Protein 6QK5 (pdb70)

Nearest PDB structures (foldseek):
  6qk5-assembly1_A  TM=8.952E-01  e=3.077E-11  Helix pomatia
  6qk6-assembly1_A  TM=5.935E-01  e=2.438E-08  Helix pomatia
  5mn3-assembly1_A  TM=3.947E-01  e=1.531E-03  Littorina littorea
  6qk5-assembly1_A  TM=8.306E-01  e=9.534E-10  Helix pomatia
  6qk6-assembly1_A  TM=5.280E-01  e=1.768E-08  Helix pomatia

Sequence (67 aa):
GSGKGKGEKCTSACRSEPCQCGSKCQCGEGCTCAACKTCNCTSDGCKCGKECTGPDSCKCGSSCSCKGSGKGKGEKCTSACRSEPCQCGSKCQCGEGCTCAACKTCNCTSDGCKCGKECTGPDSCKCGSSCSCKGSGKGKGEKCTSACRSEPCQCGSKCQCGEGCTCAACKTCNCTSDGCKCGKECTGPDSCKCGSSCSCKGSGKGKGEKCTSACRSEPCQCGSKCQCGEGCTCAACKTCNCTSDGCKCGKECTGPDSCKCGSSCSCKGSGKGKGEKCTSACRSEPCQCGSKCQCGEGCTCAACKTCNCTSDGCKCGKECTGPDSCKCGSSCSCKGSGKGKGEKCTSACRSEPCQCGSKCQCGEGCTCAACKTCNCTSDGCKCGKECTGPDSCKCGSSCSCKGSGKGKGEKCTSACRSEPCQCGSKCQCGEGCTCAACKTCNCTSDGCKCGKECTGPDSCKCGSSCSCKGSGKGKGEKCTSACRSEPCQCGSKCQCGEGCTCAACKTCNCTSDGCKCGKECTGPDSCKCGSSCSCKGSGKGKGEKCTSACRSEPCQCGSKCQCGEGCTCAACKTCNCTSDGCKCGKECTGPDSCKCGSSCSCKGSGKGKGEKCTSACRSEPCQCGSKCQCGEGCTCAACKTCNCTSDGCKCGKECTGPDSCKCGSSCSCKGSGKGKGEKCTSACRSEPCQCGSKCQCGEGCTCAACKTCNCTSDGCKCGKECTGPDSCKCGSSCSCKGSGKGKGEKCTSACRSEPCQCGSKCQCGEGCTCAACKTCNCTSDGCKCGKECTGPDSCKCGSSCSCKGSGKGKGEKCTSACRSEPCQCGSKCQCGEGCTCAACKTCNCTSDGCKCGKECTGPDSCKCGSSCSCKGSGKGKGEKCTSACRSEPCQCGSKCQCGEGCTCAACKTCNCTSDGCKCGKECTGPDSCKCGSSCSCKGSGKGKGEKCTSACRSEPCQCGSKCQCGEGCTCAACKTCNCTSDGCKCGKECTGPDSCKCGSSCSCKGSGKGKGEKCTSACRSEPCQCGSKCQCGEGCTCAACKTCNCTSDGCKCGKECTGPDSCKCGSSCSCKGSGKGKGEKCTSACRSEPCQCGSKCQCGEGCTCAACKTCNCTSDGCKCGKECTGPDSCKCGSSCSCKGSGKGKGEKCTSACRSEPCQCGSKCQCGEGCTCAACKTCNCTSDGCKCGKECTGPDSCKCGSSCSCKGSGKGKGEKCTSACRSEPCQCGSKCQCGEGCTCAACKTCNCTSDGCKCGKECTGPDSCKCGSSCSCKGSGKGKGEKCTSACRSEPCQCGSKCQCGEGCTCAACKTCNCTSDGCKCGKECTGPDSCKCGSSCSCK

Radius of gyration: 13.58 Å; Cα contacts (8 Å, |Δi|>4): 96; chains: 1; bounding box: 32×30×33 Å

Foldseek 3Di:
DPDDDDDFQADCQCVPVPRNCACVRPGWQPDLDCGQFNFQAACVGGDQPPNQRGSVRDPDGRPTPRD

Secondary structure (DSSP, 8-state):
---------S-TTTTSSS---TTT--S-TT---TTTS-----SS--SSSSS--SGGG--S-TTSTT-

Structure (mmCIF, N/CA/C/O backbone):
data_6QK5
#
_entry.id   6QK5
#
loop_
_entity.id
_entity.type
_entity.pdbx_description
1 polymer Cadmium-metallothionein
2 non-polymer 'ZINC ION'
#
loop_
_atom_site.group_PDB
_atom_site.id
_atom_site.type_symbol
_atom_site.label_atom_id
_atom_site.label_alt_id
_atom_site.label_comp_id
_atom_site.label_asym_id
_atom_site.label_entity_id
_atom_site.label_seq_id
_atom_site.pdbx_PDB_ins_code
_atom_site.Cartn_x
_atom_site.Cartn_y
_atom_site.Cartn_z
_atom_site.occupancy
_atom_site.B_iso_or_equiv
_atom_site.auth_seq_id
_atom_site.auth_comp_id
_atom_site.auth_asym_id
_atom_site.auth_atom_id
_atom_site.pdbx_PDB_model_num
ATOM 1 N N . GLY A 1 1 ? -28.714 21.149 -28.174 1.00 0.00 1 GLY A N 1
ATOM 2 C CA . GLY A 1 1 ? -28.569 20.944 -29.641 1.00 0.00 1 GLY A CA 1
ATOM 3 C C . GLY A 1 1 ? -27.422 20.007 -29.983 1.00 0.00 1 GLY A C 1
ATOM 4 O O . GLY A 1 1 ? -27.621 18.793 -30.115 1.00 0.00 1 GLY A O 1
ATOM 7 N N . SER A 1 2 ? -26.226 20.564 -30.122 1.00 0.00 2 SER A N 1
ATOM 8 C CA . SER A 1 2 ? -25.039 19.787 -30.440 1.00 0.00 2 SER A CA 1
ATOM 9 C C . SER A 1 2 ? -24.775 18.744 -29.357 1.00 0.00 2 SER A C 1
ATOM 10 O O . SER A 1 2 ? -24.554 19.091 -28.196 1.00 0.00 2 SER A O 1
ATOM 18 N N . GLY A 1 3 ? -24.815 17.472 -29.743 1.00 0.00 3 GLY A N 1
ATOM 19 C CA . GLY A 1 3 ? -24.596 16.389 -28.796 1.00 0.00 3 GLY A CA 1
ATOM 20 C C . GLY A 1 3 ? -23.176 16.351 -28.266 1.00 0.00 3 GLY A C 1
ATOM 21 O O . GLY A 1 3 ? -22.305 15.703 -28.846 1.00 0.00 3 GLY A O 1
ATOM 25 N N . LYS A 1 4 ? -22.947 17.050 -27.175 1.00 0.00 4 LYS A N 1
ATOM 26 C CA . LYS A 1 4 ? -21.640 17.116 -26.549 1.00 0.00 4 LYS A CA 1
ATOM 27 C C . LYS A 1 4 ? -21.808 17.322 -25.053 1.00 0.00 4 LYS A C 1
ATOM 28 O O . LYS A 1 4 ? -22.843 17.828 -24.604 1.00 0.00 4 LYS A O 1
ATOM 47 N N . GLY A 1 5 ? -20.811 16.939 -24.287 1.00 0.00 5 GLY A N 1
ATOM 48 C CA . GLY A 1 5 ? -20.895 17.092 -22.858 1.00 0.00 5 GLY A CA 1
ATOM 49 C C . GLY A 1 5 ? -19.558 16.935 -22.185 1.00 0.00 5 GLY A C 1
ATOM 50 O O . GLY A 1 5 ? -18.995 15.844 -22.161 1.00 0.00 5 GLY A O 1
ATOM 54 N N . LYS A 1 6 ? -19.044 18.019 -21.648 1.00 0.00 6 LYS A N 1
ATOM 55 C CA . LYS A 1 6 ? -17.774 17.994 -20.950 1.00 0.00 6 LYS A CA 1
ATOM 56 C C . LYS A 1 6 ? -17.984 18.304 -19.480 1.00 0.00 6 LYS A C 1
ATOM 57 O O . LYS A 1 6 ? -19.122 18.522 -19.042 1.00 0.00 6 LYS A O 1
ATOM 76 N N . GLY A 1 7 ? -16.907 18.318 -18.717 1.00 0.00 7 GLY A N 1
ATOM 77 C CA . GLY A 1 7 ? -17.008 18.610 -17.304 1.00 0.00 7 GLY A CA 1
ATOM 78 C C . GLY A 1 7 ? -17.084 20.090 -17.042 1.00 0.00 7 GLY A C 1
ATOM 79 O O . GLY A 1 7 ? -16.143 20.689 -16.515 1.00 0.00 7 GLY A O 1
ATOM 83 N N . GLU A 1 8 ? -18.192 20.687 -17.425 1.00 0.00 8 GLU A N 1
ATOM 84 C CA . GLU A 1 8 ? -18.389 22.100 -17.231 1.00 0.00 8 GLU A CA 1
ATOM 85 C C . GLU A 1 8 ? -18.820 22.385 -15.809 1.00 0.00 8 GLU A C 1
ATOM 86 O O . GLU A 1 8 ? -20.003 22.283 -15.469 1.00 0.00 8 GLU A O 1
ATOM 98 N N . LYS A 1 9 ? -17.853 22.716 -14.980 1.00 0.00 9 LYS A N 1
ATOM 99 C CA . LYS A 1 9 ? -18.101 23.045 -13.589 1.00 0.00 9 LYS A CA 1
ATOM 100 C C . LYS A 1 9 ? -18.576 24.482 -13.486 1.00 0.00 9 LYS A C 1
ATOM 101 O O . LYS A 1 9 ? -19.151 24.898 -12.480 1.00 0.00 9 LYS A O 1
ATOM 120 N N . CYS A 1 10 ? -18.327 25.234 -14.538 1.00 0.00 10 CYS A N 1
ATOM 121 C CA . CYS A 1 10 ? -18.680 26.628 -14.584 1.00 0.00 10 CYS A CA 1
ATOM 122 C C . CYS A 1 10 ? -20.114 26.839 -15.032 1.00 0.00 10 CYS A C 1
ATOM 123 O O . CYS A 1 10 ? -20.670 26.045 -15.798 1.00 0.00 10 CYS A O 1
ATOM 130 N N . THR A 1 11 ? -20.703 27.918 -14.550 1.00 0.00 11 THR A N 1
ATOM 131 C CA . THR A 1 11 ? -22.069 28.259 -14.870 1.00 0.00 11 THR A CA 1
ATOM 132 C C . THR A 1 11 ? -22.145 28.950 -16.230 1.00 0.00 11 THR A C 1
ATOM 133 O O . THR A 1 11 ? -21.119 29.368 -16.788 1.00 0.00 11 THR A O 1
ATOM 144 N N . SER A 1 12 ? -23.356 29.066 -16.747 1.00 0.00 12 SER A N 1
ATOM 145 C CA . SER A 1 12 ? -23.615 29.706 -18.021 1.00 0.00 12 SER A CA 1
ATOM 146 C C . SER A 1 12 ? -23.032 31.120 -18.041 1.00 0.00 12 SER A C 1
ATOM 147 O O . SER A 1 12 ? -22.474 31.557 -19.044 1.00 0.00 12 SER A O 1
ATOM 155 N N . ALA A 1 13 ? -23.152 31.812 -16.910 1.00 0.00 13 ALA A N 1
ATOM 156 C CA . ALA A 1 13 ? -22.649 33.171 -16.765 1.00 0.00 13 ALA A CA 1
ATOM 157 C C . ALA A 1 13 ? -21.147 33.236 -17.028 1.00 0.00 13 ALA A C 1
ATOM 158 O O . ALA A 1 13 ? -20.673 34.104 -17.753 1.00 0.00 13 ALA A O 1
ATOM 165 N N . CYS A 1 14 ? -20.410 32.303 -16.453 1.00 0.00 14 CYS A N 1
ATOM 166 C CA . CYS A 1 14 ? -18.965 32.263 -16.614 1.00 0.00 14 CYS A CA 1
ATOM 167 C C . CYS A 1 14 ? -18.601 31.881 -18.043 1.00 0.00 14 CYS A C 1
ATOM 168 O O . CYS A 1 14 ? -17.627 32.372 -18.604 1.00 0.00 14 CYS A O 1
ATOM 175 N N . ARG A 1 15 ? -19.421 31.029 -18.636 1.00 0.00 15 ARG A N 1
ATOM 176 C CA . ARG A 1 15 ? -19.185 30.546 -19.994 1.00 0.00 15 ARG A CA 1
ATOM 177 C C . ARG A 1 15 ? -19.729 31.513 -21.051 1.00 0.00 15 ARG A C 1
ATOM 178 O O . ARG A 1 15 ? -19.873 31.147 -22.217 1.00 0.00 15 ARG A O 1
ATOM 199 N N . SER A 1 16 ? -20.038 32.730 -20.643 1.00 0.00 16 SER A N 1
ATOM 200 C CA . SER A 1 16 ? -20.529 33.739 -21.567 1.00 0.00 16 SER A CA 1
ATOM 201 C C . SER A 1 16 ? -19.413 34.707 -21.949 1.00 0.00 16 SER A C 1
ATOM 202 O O . SER A 1 16 ? -18.371 34.752 -21.293 1.00 0.00 16 SER A O 1
ATOM 210 N N . GLU A 1 17 ? -19.630 35.470 -23.013 1.00 0.00 17 GLU A N 1
ATOM 211 C CA . GLU A 1 17 ? -18.671 36.475 -23.452 1.00 0.00 17 GLU A CA 1
ATOM 212 C C . GLU A 1 17 ? -19.332 37.853 -23.467 1.00 0.00 17 GLU A C 1
ATOM 213 O O . GLU A 1 17 ? -20.209 38.110 -24.293 1.00 0.00 17 GLU A O 1
ATOM 225 N N . PRO A 1 18 ? -18.936 38.761 -22.558 1.00 0.00 18 PRO A N 1
ATOM 226 C CA . PRO A 1 18 ? -17.897 38.508 -21.553 1.00 0.00 18 PRO A CA 1
ATOM 227 C C . PRO A 1 18 ? -18.427 37.683 -20.390 1.00 0.00 18 PRO A C 1
ATOM 228 O O . PRO A 1 18 ? -19.635 37.433 -20.293 1.00 0.00 18 PRO A O 1
ATOM 239 N N . CYS A 1 19 ? -17.536 37.264 -19.512 1.00 0.00 19 CYS A N 1
ATOM 240 C CA . CYS A 1 19 ? -17.928 36.476 -18.368 1.00 0.00 19 CYS A CA 1
ATOM 241 C C . CYS A 1 19 ? -18.867 37.266 -17.472 1.00 0.00 19 CYS A C 1
ATOM 242 O O . CYS A 1 19 ? -18.636 38.444 -17.187 1.00 0.00 19 CYS A O 1
ATOM 249 N N . GLN A 1 20 ? -19.924 36.617 -17.050 1.00 0.00 20 GLN A N 1
ATOM 250 C CA . GLN A 1 20 ? -20.939 37.235 -16.222 1.00 0.00 20 GLN A CA 1
ATOM 251 C C . GLN A 1 20 ? -20.936 36.604 -14.843 1.00 0.00 20 GLN A C 1
ATOM 252 O O . GLN A 1 20 ? -21.935 36.638 -14.128 1.00 0.00 20 GLN A O 1
ATOM 266 N N . CYS A 1 21 ? -19.808 36.032 -14.471 1.00 0.00 21 CYS A N 1
ATOM 267 C CA . CYS A 1 21 ? -19.684 35.375 -13.189 1.00 0.00 21 CYS A CA 1
ATOM 268 C C . CYS A 1 21 ? -19.603 36.439 -12.090 1.00 0.00 21 CYS A C 1
ATOM 269 O O . CYS A 1 21 ? -19.972 36.197 -10.930 1.00 0.00 21 CYS A O 1
ATOM 276 N N . GLY A 1 22 ? -19.129 37.627 -12.482 1.00 0.00 22 GLY A N 1
ATOM 277 C CA . GLY A 1 22 ? -19.048 38.754 -11.585 1.00 0.00 22 GLY A CA 1
ATOM 278 C C . GLY A 1 22 ? -18.187 38.493 -10.381 1.00 0.00 22 GLY A C 1
ATOM 279 O O . GLY A 1 22 ? -17.174 37.791 -10.462 1.00 0.00 22 GLY A O 1
ATOM 283 N N . SER A 1 23 ? -18.580 39.061 -9.264 1.00 0.00 23 SER A N 1
ATOM 284 C CA . SER A 1 23 ? -17.866 38.878 -8.029 1.00 0.00 23 SER A CA 1
ATOM 285 C C . SER A 1 23 ? -18.492 37.746 -7.223 1.00 0.00 23 SER A C 1
ATOM 286 O O . SER A 1 23 ? -17.933 37.297 -6.227 1.00 0.00 23 SER A O 1
ATOM 294 N N . LYS A 1 24 ? -19.661 37.284 -7.672 1.00 0.00 24 LYS A N 1
ATOM 295 C CA . LYS A 1 24 ? -20.347 36.181 -7.015 1.00 0.00 24 LYS A CA 1
ATOM 296 C C . LYS A 1 24 ? -19.615 34.893 -7.310 1.00 0.00 24 LYS A C 1
ATOM 297 O O . LYS A 1 24 ? -19.439 34.053 -6.428 1.00 0.00 24 LYS A O 1
ATOM 316 N N . CYS A 1 25 ? -19.199 34.756 -8.568 1.00 0.00 25 CYS A N 1
ATOM 317 C CA . CYS A 1 25 ? -18.388 33.638 -9.022 1.00 0.00 25 CYS A CA 1
ATOM 318 C C . CYS A 1 25 ? -19.031 32.286 -8.674 1.00 0.00 25 CYS A C 1
ATOM 319 O O . CYS A 1 25 ? -18.650 31.630 -7.700 1.00 0.00 25 CYS A O 1
ATOM 326 N N . GLN A 1 26 ? -20.009 31.880 -9.471 1.00 0.00 26 GLN A N 1
ATOM 327 C CA . GLN A 1 26 ? -20.732 30.632 -9.225 1.00 0.00 26 GLN A CA 1
ATOM 328 C C . GLN A 1 26 ? -20.223 29.500 -10.111 1.00 0.00 26 GLN A C 1
ATOM 329 O O . GLN A 1 26 ? -20.891 28.477 -10.268 1.00 0.00 26 GLN A O 1
ATOM 343 N N . CYS A 1 27 ? -19.052 29.675 -10.684 1.00 0.00 27 CYS A N 1
ATOM 344 C CA . CYS A 1 27 ? -18.483 28.657 -11.547 1.00 0.00 27 CYS A CA 1
ATOM 345 C C . CYS A 1 27 ? -17.677 27.647 -10.725 1.00 0.00 27 CYS A C 1
ATOM 346 O O . CYS A 1 27 ? -17.821 27.573 -9.497 1.00 0.00 27 CYS A O 1
ATOM 353 N N . GLY A 1 28 ? -16.839 26.873 -11.392 1.00 0.00 28 GLY A N 1
ATOM 354 C CA . GLY A 1 28 ? -16.048 25.885 -10.703 1.00 0.00 28 GLY A CA 1
ATOM 355 C C . GLY A 1 28 ? -14.575 26.219 -10.707 1.00 0.00 28 GLY A C 1
ATOM 356 O O . GLY A 1 28 ? -14.086 26.905 -11.606 1.00 0.00 28 GLY A O 1
ATOM 360 N N . GLU A 1 29 ? -13.872 25.739 -9.703 1.00 0.00 29 GLU A N 1
ATOM 361 C CA . GLU A 1 29 ? -12.443 25.961 -9.589 1.00 0.00 29 GLU A CA 1
ATOM 362 C C . GLU A 1 29 ? -11.697 25.140 -10.627 1.00 0.00 29 GLU A C 1
ATOM 363 O O . GLU A 1 29 ? -11.793 23.909 -10.648 1.00 0.00 29 GLU A O 1
ATOM 375 N N . GLY A 1 30 ? -10.965 25.817 -11.483 1.00 0.00 30 GLY A N 1
ATOM 376 C CA . GLY A 1 30 ? -10.220 25.136 -12.511 1.00 0.00 30 GLY A CA 1
ATOM 377 C C . GLY A 1 30 ? -10.342 25.808 -13.858 1.00 0.00 30 GLY A C 1
ATOM 378 O O . GLY A 1 30 ? -9.714 25.382 -14.827 1.00 0.00 30 GLY A O 1
ATOM 382 N N . CYS A 1 31 ? -11.147 26.859 -13.932 1.00 0.00 31 CYS A N 1
ATOM 383 C CA . CYS A 1 31 ? -11.332 27.569 -15.188 1.00 0.00 31 CYS A CA 1
ATOM 384 C C . CYS A 1 31 ? -10.301 28.677 -15.336 1.00 0.00 31 CYS A C 1
ATOM 385 O O . CYS A 1 31 ? -9.876 28.993 -16.448 1.00 0.00 31 CYS A O 1
ATOM 392 N N . THR A 1 32 ? -9.898 29.260 -14.196 1.00 0.00 32 THR A N 1
ATOM 393 C CA . THR A 1 32 ? -8.967 30.393 -14.158 1.00 0.00 32 THR A CA 1
ATOM 394 C C . THR A 1 32 ? -9.417 31.517 -15.103 1.00 0.00 32 THR A C 1
ATOM 395 O O . THR A 1 32 ? -8.600 32.165 -15.758 1.00 0.00 32 THR A O 1
ATOM 406 N N . CYS A 1 33 ? -10.737 31.737 -15.147 1.00 0.00 33 CYS A N 1
ATOM 407 C CA . CYS A 1 33 ? -11.341 32.760 -15.989 1.00 0.00 33 CYS A CA 1
ATOM 408 C C . CYS A 1 33 ? -10.795 34.139 -15.611 1.00 0.00 33 CYS A C 1
ATOM 409 O O . CYS A 1 33 ? -10.715 34.479 -14.441 1.00 0.00 33 CYS A O 1
ATOM 416 N N . ALA A 1 34 ? -10.466 34.937 -16.606 1.00 0.00 34 ALA A N 1
ATOM 417 C CA . ALA A 1 34 ? -9.815 36.229 -16.389 1.00 0.00 34 ALA A CA 1
ATOM 418 C C . ALA A 1 34 ? -10.812 37.323 -16.029 1.00 0.00 34 ALA A C 1
ATOM 419 O O . ALA A 1 34 ? -10.541 38.510 -16.206 1.00 0.00 34 ALA A O 1
ATOM 426 N N . ALA A 1 35 ? -11.946 36.929 -15.506 1.00 0.00 35 ALA A N 1
ATOM 427 C CA . ALA A 1 35 ? -12.963 37.877 -15.120 1.00 0.00 35 ALA A CA 1
ATOM 428 C C . ALA A 1 35 ? -13.350 37.664 -13.680 1.00 0.00 35 ALA A C 1
ATOM 429 O O . ALA A 1 35 ? -13.363 38.603 -12.876 1.00 0.00 35 ALA A O 1
ATOM 436 N N . CYS A 1 36 ? -13.655 36.433 -13.350 1.00 0.00 36 CYS A N 1
ATOM 437 C CA . CYS A 1 36 ? -14.023 36.090 -12.000 1.00 0.00 36 CYS A CA 1
ATOM 438 C C . CYS A 1 36 ? -12.809 35.594 -11.222 1.00 0.00 36 CYS A C 1
ATOM 439 O O . CYS A 1 36 ? -12.586 35.984 -10.074 1.00 0.00 36 CYS A O 1
ATOM 446 N N . LYS A 1 37 ? -12.008 34.755 -11.873 1.00 0.00 37 LYS A N 1
ATOM 447 C CA . LYS A 1 37 ? -10.801 34.198 -11.270 1.00 0.00 37 LYS A CA 1
ATOM 448 C C . LYS A 1 37 ? -9.645 35.169 -11.404 1.00 0.00 37 LYS A C 1
ATOM 449 O O . LYS A 1 37 ? -8.647 34.888 -12.068 1.00 0.00 37 LYS A O 1
ATOM 468 N N . THR A 1 38 ? -9.788 36.308 -10.790 1.00 0.00 38 THR A N 1
ATOM 469 C CA . THR A 1 38 ? -8.777 37.319 -10.842 1.00 0.00 38 THR A CA 1
ATOM 470 C C . THR A 1 38 ? -8.150 37.488 -9.458 1.00 0.00 38 THR A C 1
ATOM 471 O O . THR A 1 38 ? -8.587 36.861 -8.492 1.00 0.00 38 THR A O 1
ATOM 482 N N . CYS A 1 39 ? -7.144 38.320 -9.370 1.00 0.00 39 CYS A N 1
ATOM 483 C CA . CYS A 1 39 ? -6.459 38.564 -8.126 1.00 0.00 39 CYS A CA 1
ATOM 484 C C . CYS A 1 39 ? -6.269 40.047 -7.958 1.00 0.00 39 CYS A C 1
ATOM 485 O O . CYS A 1 39 ? -5.887 40.747 -8.905 1.00 0.00 39 CYS A O 1
ATOM 492 N N . ASN A 1 40 ? -6.531 40.532 -6.775 1.00 0.00 40 ASN A N 1
ATOM 493 C CA . ASN A 1 40 ? -6.486 41.956 -6.520 1.00 0.00 40 ASN A CA 1
ATOM 494 C C . ASN A 1 40 ? -5.200 42.355 -5.829 1.00 0.00 40 ASN A C 1
ATOM 495 O O . ASN A 1 40 ? -5.032 43.500 -5.418 1.00 0.00 40 ASN A O 1
ATOM 506 N N . CYS A 1 41 ? -4.286 41.412 -5.716 1.00 0.00 41 CYS A N 1
ATOM 507 C CA . CYS A 1 41 ? -3.006 41.670 -5.103 1.00 0.00 41 CYS A CA 1
ATOM 508 C C . CYS A 1 41 ? -2.054 42.293 -6.099 1.00 0.00 41 CYS A C 1
ATOM 509 O O . CYS A 1 41 ? -1.955 41.846 -7.242 1.00 0.00 41 CYS A O 1
ATOM 516 N N . THR A 1 42 ? -1.363 43.318 -5.671 1.00 0.00 42 THR A N 1
ATOM 517 C CA . THR A 1 42 ? -0.432 44.008 -6.522 1.00 0.00 42 THR A CA 1
ATOM 518 C C . THR A 1 42 ? 0.988 43.584 -6.196 1.00 0.00 42 THR A C 1
ATOM 519 O O . THR A 1 42 ? 1.229 42.933 -5.176 1.00 0.00 42 THR A O 1
ATOM 530 N N . SER A 1 43 ? 1.924 43.945 -7.054 1.00 0.00 43 SER A N 1
ATOM 531 C CA . SER A 1 43 ? 3.321 43.633 -6.828 1.00 0.00 43 SER A CA 1
ATOM 532 C C . SER A 1 43 ? 3.866 44.457 -5.663 1.00 0.00 43 SER A C 1
ATOM 533 O O . SER A 1 43 ? 4.882 44.103 -5.052 1.00 0.00 43 SER A O 1
ATOM 541 N N . ASP A 1 44 ? 3.176 45.551 -5.359 1.00 0.00 44 ASP A N 1
ATOM 542 C CA . ASP A 1 44 ? 3.570 46.441 -4.275 1.00 0.00 44 ASP A CA 1
ATOM 543 C C . ASP A 1 44 ? 3.245 45.822 -2.932 1.00 0.00 44 ASP A C 1
ATOM 544 O O . ASP A 1 44 ? 4.012 45.947 -1.969 1.00 0.00 44 ASP A O 1
ATOM 553 N N . GLY A 1 45 ? 2.112 45.150 -2.867 1.00 0.00 45 GLY A N 1
ATOM 554 C CA . GLY A 1 45 ? 1.698 44.546 -1.641 1.00 0.00 45 GLY A CA 1
ATOM 555 C C . GLY A 1 45 ? 0.607 43.537 -1.844 1.00 0.00 45 GLY A C 1
ATOM 556 O O . GLY A 1 45 ? -0.351 43.778 -2.585 1.00 0.00 45 GLY A O 1
ATOM 560 N N . CYS A 1 46 ? 0.750 42.407 -1.197 1.00 0.00 46 CYS A N 1
ATOM 561 C CA . CYS A 1 46 ? -0.229 41.355 -1.281 1.00 0.00 46 CYS A CA 1
ATOM 562 C C . CYS A 1 46 ? -1.471 41.753 -0.485 1.00 0.00 46 CYS A C 1
ATOM 563 O O . CYS A 1 46 ? -1.369 42.163 0.671 1.00 0.00 46 CYS A O 1
ATOM 570 N N . LYS A 1 47 ? -2.632 41.645 -1.101 1.00 0.00 47 LYS A N 1
ATOM 571 C CA . LYS A 1 47 ? -3.865 42.070 -0.456 1.00 0.00 47 LYS A CA 1
ATOM 572 C C . LYS A 1 47 ? -4.471 40.970 0.397 1.00 0.00 47 LYS A C 1
ATOM 573 O O . LYS A 1 47 ? -5.207 41.247 1.338 1.00 0.00 47 LYS A O 1
ATOM 592 N N . CYS A 1 48 ? -4.181 39.731 0.074 1.00 0.00 48 CYS A N 1
ATOM 593 C CA . CYS A 1 48 ? -4.709 38.631 0.852 1.00 0.00 48 CYS A CA 1
ATOM 594 C C . CYS A 1 48 ? -3.670 38.149 1.864 1.00 0.00 48 CYS A C 1
ATOM 595 O O . CYS A 1 48 ? -4.007 37.770 2.983 1.00 0.00 48 CYS A O 1
ATOM 602 N N . GLY A 1 49 ? -2.406 38.168 1.461 1.00 0.00 49 GLY A N 1
ATOM 603 C CA . GLY A 1 49 ? -1.346 37.758 2.349 1.00 0.00 49 GLY A CA 1
ATOM 604 C C . GLY A 1 49 ? -0.745 36.416 1.974 1.00 0.00 49 GLY A C 1
ATOM 605 O O . GLY A 1 49 ? 0.102 35.890 2.697 1.00 0.00 49 GLY A O 1
ATOM 609 N N . LYS A 1 50 ? -1.179 35.856 0.847 1.00 0.00 50 LYS A N 1
ATOM 610 C CA . LYS A 1 50 ? -0.649 34.572 0.376 1.00 0.00 50 LYS A CA 1
ATOM 611 C C . LYS A 1 50 ? 0.645 34.781 -0.405 1.00 0.00 50 LYS A C 1
ATOM 612 O O . LYS A 1 50 ? 1.276 33.819 -0.864 1.00 0.00 50 LYS A O 1
ATOM 631 N N . GLU A 1 51 ? 1.024 36.051 -0.555 1.00 0.00 51 GLU A N 1
ATOM 632 C CA . GLU A 1 51 ? 2.259 36.451 -1.236 1.00 0.00 51 GLU A CA 1
ATOM 633 C C . GLU A 1 51 ? 2.209 36.134 -2.731 1.00 0.00 51 GLU A C 1
ATOM 634 O O . GLU A 1 51 ? 3.243 36.001 -3.389 1.00 0.00 51 GLU A O 1
ATOM 646 N N . CYS A 1 52 ? 0.998 36.040 -3.264 1.00 0.00 52 CYS A N 1
ATOM 647 C CA . CYS A 1 52 ? 0.799 35.796 -4.681 1.00 0.00 52 CYS A CA 1
ATOM 648 C C . CYS A 1 52 ? 1.122 37.058 -5.477 1.00 0.00 52 CYS A C 1
ATOM 649 O O . CYS A 1 52 ? 1.826 37.004 -6.491 1.00 0.00 52 CYS A O 1
ATOM 656 N N . THR A 1 53 ? 0.608 38.193 -4.987 1.00 0.00 53 THR A N 1
ATOM 657 C CA . THR A 1 53 ? 0.860 39.528 -5.560 1.00 0.00 53 THR A CA 1
ATOM 658 C C . THR A 1 53 ? 0.564 39.611 -7.060 1.00 0.00 53 THR A C 1
ATOM 659 O O . THR A 1 53 ? 1.215 40.362 -7.789 1.00 0.00 53 THR A O 1
ATOM 670 N N . GLY A 1 54 ? -0.432 38.871 -7.510 1.00 0.00 54 GLY A N 1
ATOM 671 C CA . GLY A 1 54 ? -0.786 38.902 -8.906 1.00 0.00 54 GLY A CA 1
ATOM 672 C C . GLY A 1 54 ? -1.511 37.651 -9.334 1.00 0.00 54 GLY A C 1
ATOM 673 O O . GLY A 1 54 ? -1.195 36.568 -8.860 1.00 0.00 54 GLY A O 1
ATOM 677 N N . PRO A 1 55 ? -2.491 37.768 -10.248 1.00 0.00 55 PRO A N 1
ATOM 678 C CA . PRO A 1 55 ? -3.281 36.619 -10.716 1.00 0.00 55 PRO A CA 1
ATOM 679 C C . PRO A 1 55 ? -2.429 35.584 -11.436 1.00 0.00 55 PRO A C 1
ATOM 680 O O . PRO A 1 55 ? -2.646 34.381 -11.299 1.00 0.00 55 PRO A O 1
ATOM 691 N N . ASP A 1 56 ? -1.447 36.060 -12.181 1.00 0.00 56 ASP A N 1
ATOM 692 C CA . ASP A 1 56 ? -0.548 35.192 -12.933 1.00 0.00 56 ASP A CA 1
ATOM 693 C C . ASP A 1 56 ? 0.361 34.407 -11.996 1.00 0.00 56 ASP A C 1
ATOM 694 O O . ASP A 1 56 ? 0.989 33.431 -12.400 1.00 0.00 56 ASP A O 1
ATOM 703 N N . SER A 1 57 ? 0.420 34.836 -10.749 1.00 0.00 57 SER A N 1
ATOM 704 C CA . SER A 1 57 ? 1.253 34.191 -9.751 1.00 0.00 57 SER A CA 1
ATOM 705 C C . SER A 1 57 ? 0.408 33.803 -8.533 1.00 0.00 57 SER A C 1
ATOM 706 O O . SER A 1 57 ? 0.931 33.612 -7.433 1.00 0.00 57 SER A O 1
ATOM 714 N N . CYS A 1 58 ? -0.893 33.668 -8.746 1.00 0.00 58 CYS A N 1
ATOM 715 C CA . CYS A 1 58 ? -1.813 33.365 -7.686 1.00 0.00 58 CYS A CA 1
ATOM 716 C C . CYS A 1 58 ? -1.843 31.869 -7.426 1.00 0.00 58 CYS A C 1
ATOM 717 O O . CYS A 1 58 ? -1.838 31.061 -8.362 1.00 0.00 58 CYS A O 1
ATOM 724 N N . LYS A 1 59 ? -1.865 31.502 -6.161 1.00 0.00 59 LYS A N 1
ATOM 725 C CA . LYS A 1 59 ? -1.818 30.103 -5.778 1.00 0.00 59 LYS A CA 1
ATOM 726 C C . LYS A 1 59 ? -3.005 29.727 -4.904 1.00 0.00 59 LYS A C 1
ATOM 727 O O . LYS A 1 59 ? -3.191 28.556 -4.562 1.00 0.00 59 LYS A O 1
ATOM 746 N N . CYS A 1 60 ? -3.810 30.704 -4.554 1.00 0.00 60 CYS A N 1
ATOM 747 C CA . CYS A 1 60 ? -4.947 30.454 -3.679 1.00 0.00 60 CYS A CA 1
ATOM 748 C C . CYS A 1 60 ? -6.265 30.430 -4.450 1.00 0.00 60 CYS A C 1
ATOM 749 O O . CYS A 1 60 ? -6.379 31.017 -5.533 1.00 0.00 60 CYS A O 1
ATOM 756 N N . GLY A 1 61 ? -7.255 29.752 -3.880 1.00 0.00 61 GLY A N 1
ATOM 757 C CA . GLY A 1 61 ? -8.540 29.579 -4.535 1.00 0.00 61 GLY A CA 1
ATOM 758 C C . GLY A 1 61 ? -9.381 30.843 -4.604 1.00 0.00 61 GLY A C 1
ATOM 759 O O . GLY A 1 61 ? -8.958 31.915 -4.162 1.00 0.00 61 GLY A O 1
ATOM 763 N N . SER A 1 62 ? -10.584 30.700 -5.142 1.00 0.00 62 SER A N 1
ATOM 764 C CA . SER A 1 62 ? -11.498 31.814 -5.350 1.00 0.00 62 SER A CA 1
ATOM 765 C C . SER A 1 62 ? -12.214 32.244 -4.069 1.00 0.00 62 SER A C 1
ATOM 766 O O . SER A 1 62 ? -12.858 33.283 -4.037 1.00 0.00 62 SER A O 1
ATOM 774 N N . SER A 1 63 ? -12.095 31.460 -3.016 1.00 0.00 63 SER A N 1
ATOM 775 C CA . SER A 1 63 ? -12.717 31.820 -1.752 1.00 0.00 63 SER A CA 1
ATOM 776 C C . SER A 1 63 ? -11.758 32.659 -0.907 1.00 0.00 63 SER A C 1
ATOM 777 O O . SER A 1 63 ? -11.930 32.793 0.305 1.00 0.00 63 SER A O 1
ATOM 785 N N . CYS A 1 64 ? -10.758 33.239 -1.556 1.00 0.00 64 CYS A N 1
ATOM 786 C CA . CYS A 1 64 ? -9.782 34.030 -0.860 1.00 0.00 64 CYS A CA 1
ATOM 787 C C . CYS A 1 64 ? -10.129 35.518 -0.942 1.00 0.00 64 CYS A C 1
ATOM 788 O O . CYS A 1 64 ? -10.965 35.926 -1.750 1.00 0.00 64 CYS A O 1
ATOM 795 N N . SER A 1 65 ? -9.472 36.320 -0.117 1.00 0.00 65 SER A N 1
ATOM 796 C CA . SER A 1 65 ? -9.735 37.749 -0.051 1.00 0.00 65 SER A CA 1
ATOM 797 C C . SER A 1 65 ? -9.343 38.474 -1.341 1.00 0.00 65 SER A C 1
ATOM 798 O O . SER A 1 65 ? -9.956 39.468 -1.699 1.00 0.00 65 SER A O 1
ATOM 806 N N . CYS A 1 66 ? -8.342 37.964 -2.050 1.00 0.00 66 CYS A N 1
ATOM 807 C CA . CYS A 1 66 ? -7.880 38.613 -3.281 1.00 0.00 66 CYS A CA 1
ATOM 808 C C . CYS A 1 66 ? -8.783 38.270 -4.464 1.00 0.00 66 CYS A C 1
ATOM 809 O O . CYS A 1 66 ? -8.514 38.665 -5.596 1.00 0.00 66 CYS A O 1
ATOM 816 N N . LYS A 1 67 ? -9.856 37.550 -4.189 1.00 0.00 67 LYS A N 1
ATOM 817 C CA . LYS A 1 67 ? -10.777 37.114 -5.226 1.00 0.00 67 LYS A CA 1
ATOM 818 C C . LYS A 1 67 ? -12.093 37.882 -5.141 1.00 0.00 67 LYS A C 1
ATOM 819 O O . LYS A 1 67 ? -12.122 39.060 -5.599 1.00 0.00 67 LYS A O 1
ATOM 844 N N . GLY A 1 1 ? -7.235 19.547 -2.525 1.00 0.00 1 GLY A N 2
ATOM 845 C CA . GLY A 1 1 ? -7.714 19.573 -3.936 1.00 0.00 1 GLY A CA 2
ATOM 846 C C . GLY A 1 1 ? -7.247 20.806 -4.685 1.00 0.00 1 GLY A C 2
ATOM 847 O O . GLY A 1 1 ? -8.046 21.490 -5.337 1.00 0.00 1 GLY A O 2
ATOM 850 N N . SER A 1 2 ? -5.964 21.099 -4.591 1.00 0.00 2 SER A N 2
ATOM 851 C CA . SER A 1 2 ? -5.393 22.251 -5.255 1.00 0.00 2 SER A CA 2
ATOM 852 C C . SER A 1 2 ? -5.161 21.956 -6.737 1.00 0.00 2 SER A C 2
ATOM 853 O O . SER A 1 2 ? -4.240 21.211 -7.099 1.00 0.00 2 SER A O 2
ATOM 861 N N . GLY A 1 3 ? -6.018 22.518 -7.586 1.00 0.00 3 GLY A N 2
ATOM 862 C CA . GLY A 1 3 ? -5.888 22.325 -9.014 1.00 0.00 3 GLY A CA 2
ATOM 863 C C . GLY A 1 3 ? -6.201 20.908 -9.432 1.00 0.00 3 GLY A C 2
ATOM 864 O O . GLY A 1 3 ? -5.501 20.326 -10.262 1.00 0.00 3 GLY A O 2
ATOM 868 N N . LYS A 1 4 ? -7.244 20.348 -8.854 1.00 0.00 4 LYS A N 2
ATOM 869 C CA . LYS A 1 4 ? -7.644 18.988 -9.163 1.00 0.00 4 LYS A CA 2
ATOM 870 C C . LYS A 1 4 ? -8.746 18.956 -10.205 1.00 0.00 4 LYS A C 2
ATOM 871 O O . LYS A 1 4 ? -9.190 20.002 -10.690 1.00 0.00 4 LYS A O 2
ATOM 890 N N . GLY A 1 5 ? -9.181 17.757 -10.540 1.00 0.00 5 GLY A N 2
ATOM 891 C CA . GLY A 1 5 ? -10.201 17.589 -11.538 1.00 0.00 5 GLY A CA 2
ATOM 892 C C . GLY A 1 5 ? -11.587 17.849 -11.008 1.00 0.00 5 GLY A C 2
ATOM 893 O O . GLY A 1 5 ? -12.287 16.927 -10.590 1.00 0.00 5 GLY A O 2
ATOM 897 N N . LYS A 1 6 ? -11.975 19.101 -11.002 1.00 0.00 6 LYS A N 2
ATOM 898 C CA . LYS A 1 6 ? -13.305 19.483 -10.589 1.00 0.00 6 LYS A CA 2
ATOM 899 C C . LYS A 1 6 ? -14.202 19.581 -11.811 1.00 0.00 6 LYS A C 2
ATOM 900 O O . LYS A 1 6 ? -15.422 19.711 -11.703 1.00 0.00 6 LYS A O 2
ATOM 919 N N . GLY A 1 7 ? -13.577 19.510 -12.978 1.00 0.00 7 GLY A N 2
ATOM 920 C CA . GLY A 1 7 ? -14.300 19.560 -14.222 1.00 0.00 7 GLY A CA 2
ATOM 921 C C . GLY A 1 7 ? -14.452 20.965 -14.723 1.00 0.00 7 GLY A C 2
ATOM 922 O O . GLY A 1 7 ? -13.537 21.522 -15.327 1.00 0.00 7 GLY A O 2
ATOM 926 N N . GLU A 1 8 ? -15.594 21.541 -14.467 1.00 0.00 8 GLU A N 2
ATOM 927 C CA . GLU A 1 8 ? -15.875 22.890 -14.879 1.00 0.00 8 GLU A CA 2
ATOM 928 C C . GLU A 1 8 ? -16.706 23.577 -13.813 1.00 0.00 8 GLU A C 2
ATOM 929 O O . GLU A 1 8 ? -16.233 24.495 -13.133 1.00 0.00 8 GLU A O 2
ATOM 941 N N . LYS A 1 9 ? -17.944 23.092 -13.655 1.00 0.00 9 LYS A N 2
ATOM 942 C CA . LYS A 1 9 ? -18.895 23.633 -12.687 1.00 0.00 9 LYS A CA 2
ATOM 943 C C . LYS A 1 9 ? -19.167 25.107 -12.957 1.00 0.00 9 LYS A C 2
ATOM 944 O O . LYS A 1 9 ? -19.407 25.884 -12.038 1.00 0.00 9 LYS A O 2
ATOM 963 N N . CYS A 1 10 ? -19.149 25.476 -14.226 1.00 0.00 10 CYS A N 2
ATOM 964 C CA . CYS A 1 10 ? -19.377 26.847 -14.612 1.00 0.00 10 CYS A CA 2
ATOM 965 C C . CYS A 1 10 ? -20.828 27.113 -14.911 1.00 0.00 10 CYS A C 2
ATOM 966 O O . CYS A 1 10 ? -21.518 26.295 -15.525 1.00 0.00 10 CYS A O 2
ATOM 973 N N . THR A 1 11 ? -21.285 28.255 -14.479 1.00 0.00 11 THR A N 2
ATOM 974 C CA . THR A 1 11 ? -22.645 28.648 -14.677 1.00 0.00 11 THR A CA 2
ATOM 975 C C . THR A 1 11 ? -22.781 29.478 -15.954 1.00 0.00 11 THR A C 2
ATOM 976 O O . THR A 1 11 ? -21.785 29.744 -16.646 1.00 0.00 11 THR A O 2
ATOM 987 N N . SER A 1 12 ? -23.999 29.895 -16.254 1.00 0.00 12 SER A N 2
ATOM 988 C CA . SER A 1 12 ? -24.281 30.670 -17.449 1.00 0.00 12 SER A CA 2
ATOM 989 C C . SER A 1 12 ? -23.580 32.026 -17.407 1.00 0.00 12 SER A C 2
ATOM 990 O O . SER A 1 12 ? -23.281 32.611 -18.443 1.00 0.00 12 SER A O 2
ATOM 998 N N . ALA A 1 13 ? -23.314 32.514 -16.201 1.00 0.00 13 ALA A N 2
ATOM 999 C CA . ALA A 1 13 ? -22.638 33.782 -16.023 1.00 0.00 13 ALA A CA 2
ATOM 1000 C C . ALA A 1 13 ? -21.201 33.706 -16.528 1.00 0.00 13 ALA A C 2
ATOM 1001 O O . ALA A 1 13 ? -20.732 34.600 -17.225 1.00 0.00 13 ALA A O 2
ATOM 1008 N N . CYS A 1 14 ? -20.518 32.627 -16.191 1.00 0.00 14 CYS A N 2
ATOM 1009 C CA . CYS A 1 14 ? -19.131 32.448 -16.597 1.00 0.00 14 CYS A CA 2
ATOM 1010 C C . CYS A 1 14 ? -19.038 32.080 -18.069 1.00 0.00 14 CYS A C 2
ATOM 1011 O O . CYS A 1 14 ? -18.097 32.457 -18.761 1.00 0.00 14 CYS A O 2
ATOM 1018 N N . ARG A 1 15 ? -20.028 31.355 -18.552 1.00 0.00 15 ARG A N 2
ATOM 1019 C CA . ARG A 1 15 ? -20.031 30.921 -19.939 1.00 0.00 15 ARG A CA 2
ATOM 1020 C C . ARG A 1 15 ? -20.504 32.039 -20.866 1.00 0.00 15 ARG A C 2
ATOM 1021 O O . ARG A 1 15 ? -20.580 31.862 -22.081 1.00 0.00 15 ARG A O 2
ATOM 1042 N N . SER A 1 16 ? -20.814 33.185 -20.293 1.00 0.00 16 SER A N 2
ATOM 1043 C CA . SER A 1 16 ? -21.251 34.320 -21.068 1.00 0.00 16 SER A CA 2
ATOM 1044 C C . SER A 1 16 ? -20.045 35.145 -21.497 1.00 0.00 16 SER A C 2
ATOM 1045 O O . SER A 1 16 ? -18.956 35.009 -20.936 1.00 0.00 16 SER A O 2
ATOM 1053 N N . GLU A 1 17 ? -20.238 35.988 -22.491 1.00 0.00 17 GLU A N 2
ATOM 1054 C CA . GLU A 1 17 ? -19.175 36.838 -22.990 1.00 0.00 17 GLU A CA 2
ATOM 1055 C C . GLU A 1 17 ? -19.692 38.259 -23.168 1.00 0.00 17 GLU A C 2
ATOM 1056 O O . GLU A 1 17 ? -20.611 38.492 -23.955 1.00 0.00 17 GLU A O 2
ATOM 1068 N N . PRO A 1 18 ? -19.132 39.235 -22.430 1.00 0.00 18 PRO A N 2
ATOM 1069 C CA . PRO A 1 18 ? -18.038 39.002 -21.466 1.00 0.00 18 PRO A CA 2
ATOM 1070 C C . PRO A 1 18 ? -18.491 38.192 -20.248 1.00 0.00 18 PRO A C 2
ATOM 1071 O O . PRO A 1 18 ? -19.691 38.021 -20.015 1.00 0.00 18 PRO A O 2
ATOM 1082 N N . CYS A 1 19 ? -17.525 37.710 -19.483 1.00 0.00 19 CYS A N 2
ATOM 1083 C CA . CYS A 1 19 ? -17.785 36.888 -18.317 1.00 0.00 19 CYS A CA 2
ATOM 1084 C C . CYS A 1 19 ? -18.586 37.676 -17.275 1.00 0.00 19 CYS A C 2
ATOM 1085 O O . CYS A 1 19 ? -18.257 38.826 -16.955 1.00 0.00 19 CYS A O 2
ATOM 1092 N N . GLN A 1 20 ? -19.632 37.052 -16.747 1.00 0.00 20 GLN A N 2
ATOM 1093 C CA . GLN A 1 20 ? -20.555 37.723 -15.834 1.00 0.00 20 GLN A CA 2
ATOM 1094 C C . GLN A 1 20 ? -20.490 37.164 -14.423 1.00 0.00 20 GLN A C 2
ATOM 1095 O O . GLN A 1 20 ? -21.410 37.368 -13.627 1.00 0.00 20 GLN A O 2
ATOM 1109 N N . CYS A 1 21 ? -19.418 36.471 -14.102 1.00 0.00 21 CYS A N 2
ATOM 1110 C CA . CYS A 1 21 ? -19.278 35.911 -12.758 1.00 0.00 21 CYS A CA 2
ATOM 1111 C C . CYS A 1 21 ? -19.163 37.015 -11.703 1.00 0.00 21 CYS A C 2
ATOM 1112 O O . CYS A 1 21 ? -19.589 36.837 -10.559 1.00 0.00 21 CYS A O 2
ATOM 1119 N N . GLY A 1 22 ? -18.591 38.148 -12.105 1.00 0.00 22 GLY A N 2
ATOM 1120 C CA . GLY A 1 22 ? -18.494 39.308 -11.231 1.00 0.00 22 GLY A CA 2
ATOM 1121 C C . GLY A 1 22 ? -17.734 39.052 -9.940 1.00 0.00 22 GLY A C 2
ATOM 1122 O O . GLY A 1 22 ? -16.678 38.412 -9.942 1.00 0.00 22 GLY A O 2
ATOM 1126 N N . SER A 1 23 ? -18.271 39.562 -8.845 1.00 0.00 23 SER A N 2
ATOM 1127 C CA . SER A 1 23 ? -17.644 39.441 -7.540 1.00 0.00 23 SER A CA 2
ATOM 1128 C C . SER A 1 23 ? -18.168 38.221 -6.788 1.00 0.00 23 SER A C 2
ATOM 1129 O O . SER A 1 23 ? -17.656 37.866 -5.720 1.00 0.00 23 SER A O 2
ATOM 1137 N N . LYS A 1 24 ? -19.190 37.587 -7.336 1.00 0.00 24 LYS A N 2
ATOM 1138 C CA . LYS A 1 24 ? -19.753 36.410 -6.715 1.00 0.00 24 LYS A CA 2
ATOM 1139 C C . LYS A 1 24 ? -19.027 35.179 -7.185 1.00 0.00 24 LYS A C 2
ATOM 1140 O O . LYS A 1 24 ? -18.585 34.363 -6.378 1.00 0.00 24 LYS A O 2
ATOM 1159 N N . CYS A 1 25 ? -18.888 35.070 -8.501 1.00 0.00 25 CYS A N 2
ATOM 1160 C CA . CYS A 1 25 ? -18.242 33.938 -9.136 1.00 0.00 25 CYS A CA 2
ATOM 1161 C C . CYS A 1 25 ? -18.981 32.652 -8.789 1.00 0.00 25 CYS A C 2
ATOM 1162 O O . CYS A 1 25 ? -18.724 32.013 -7.767 1.00 0.00 25 CYS A O 2
ATOM 1169 N N . GLN A 1 26 ? -19.908 32.293 -9.645 1.00 0.00 26 GLN A N 2
ATOM 1170 C CA . GLN A 1 26 ? -20.789 31.162 -9.400 1.00 0.00 26 GLN A CA 2
ATOM 1171 C C . GLN A 1 26 ? -20.177 29.832 -9.831 1.00 0.00 26 GLN A C 2
ATOM 1172 O O . GLN A 1 26 ? -20.740 28.775 -9.561 1.00 0.00 26 GLN A O 2
ATOM 1186 N N . CYS A 1 27 ? -19.041 29.875 -10.491 1.00 0.00 27 CYS A N 2
ATOM 1187 C CA . CYS A 1 27 ? -18.423 28.655 -10.981 1.00 0.00 27 CYS A CA 2
ATOM 1188 C C . CYS A 1 27 ? -17.283 28.203 -10.083 1.00 0.00 27 CYS A C 2
ATOM 1189 O O . CYS A 1 27 ? -17.016 28.802 -9.034 1.00 0.00 27 CYS A O 2
ATOM 1196 N N . GLY A 1 28 ? -16.619 27.137 -10.500 1.00 0.00 28 GLY A N 2
ATOM 1197 C CA . GLY A 1 28 ? -15.478 26.629 -9.769 1.00 0.00 28 GLY A CA 2
ATOM 1198 C C . GLY A 1 28 ? -14.160 27.059 -10.399 1.00 0.00 28 GLY A C 2
ATOM 1199 O O . GLY A 1 28 ? -14.063 28.145 -10.982 1.00 0.00 28 GLY A O 2
ATOM 1203 N N . GLU A 1 29 ? -13.144 26.210 -10.286 1.00 0.00 29 GLU A N 2
ATOM 1204 C CA . GLU A 1 29 ? -11.829 26.510 -10.848 1.00 0.00 29 GLU A CA 2
ATOM 1205 C C . GLU A 1 29 ? -11.551 25.627 -12.049 1.00 0.00 29 GLU A C 2
ATOM 1206 O O . GLU A 1 29 ? -10.410 25.488 -12.486 1.00 0.00 29 GLU A O 2
ATOM 1218 N N . GLY A 1 30 ? -12.597 25.056 -12.591 1.00 0.00 30 GLY A N 2
ATOM 1219 C CA . GLY A 1 30 ? -12.446 24.155 -13.718 1.00 0.00 30 GLY A CA 2
ATOM 1220 C C . GLY A 1 30 ? -12.353 24.889 -15.037 1.00 0.00 30 GLY A C 2
ATOM 1221 O O . GLY A 1 30 ? -12.052 24.293 -16.074 1.00 0.00 30 GLY A O 2
ATOM 1225 N N . CYS A 1 31 ? -12.605 26.182 -15.005 1.00 0.00 31 CYS A N 2
ATOM 1226 C CA . CYS A 1 31 ? -12.570 26.987 -16.207 1.00 0.00 31 CYS A CA 2
ATOM 1227 C C . CYS A 1 31 ? -11.217 27.641 -16.397 1.00 0.00 31 CYS A C 2
ATOM 1228 O O . CYS A 1 31 ? -10.783 27.855 -17.532 1.00 0.00 31 CYS A O 2
ATOM 1235 N N . THR A 1 32 ? -10.539 27.941 -15.275 1.00 0.00 32 THR A N 2
ATOM 1236 C CA . THR A 1 32 ? -9.285 28.696 -15.288 1.00 0.00 32 THR A CA 2
ATOM 1237 C C . THR A 1 32 ? -9.449 29.961 -16.132 1.00 0.00 32 THR A C 2
ATOM 1238 O O . THR A 1 32 ? -8.566 30.346 -16.900 1.00 0.00 32 THR A O 2
ATOM 1249 N N . CYS A 1 33 ? -10.613 30.595 -15.961 1.00 0.00 33 CYS A N 2
ATOM 1250 C CA . CYS A 1 33 ? -10.999 31.786 -16.697 1.00 0.00 33 CYS A CA 2
ATOM 1251 C C . CYS A 1 33 ? -9.996 32.921 -16.479 1.00 0.00 33 CYS A C 2
ATOM 1252 O O . CYS A 1 33 ? -9.255 32.934 -15.494 1.00 0.00 33 CYS A O 2
ATOM 1259 N N . ALA A 1 34 ? -9.988 33.872 -17.386 1.00 0.00 34 ALA A N 2
ATOM 1260 C CA . ALA A 1 34 ? -9.070 34.993 -17.311 1.00 0.00 34 ALA A CA 2
ATOM 1261 C C . ALA A 1 34 ? -9.795 36.250 -16.851 1.00 0.00 34 ALA A C 2
ATOM 1262 O O . ALA A 1 34 ? -9.259 37.358 -16.933 1.00 0.00 34 ALA A O 2
ATOM 1269 N N . ALA A 1 35 ? -11.008 36.070 -16.355 1.00 0.00 35 ALA A N 2
ATOM 1270 C CA . ALA A 1 35 ? -11.818 37.186 -15.905 1.00 0.00 35 ALA A CA 2
ATOM 1271 C C . ALA A 1 35 ? -12.201 37.028 -14.444 1.00 0.00 35 ALA A C 2
ATOM 1272 O O . ALA A 1 35 ? -11.790 37.818 -13.601 1.00 0.00 35 ALA A O 2
ATOM 1279 N N . CYS A 1 36 ? -12.980 35.998 -14.139 1.00 0.00 36 CYS A N 2
ATOM 1280 C CA . CYS A 1 36 ? -13.412 35.769 -12.771 1.00 0.00 36 CYS A CA 2
ATOM 1281 C C . CYS A 1 36 ? -12.335 35.043 -11.963 1.00 0.00 36 CYS A C 2
ATOM 1282 O O . CYS A 1 36 ? -12.268 35.169 -10.740 1.00 0.00 36 CYS A O 2
ATOM 1289 N N . LYS A 1 37 ? -11.479 34.297 -12.652 1.00 0.00 37 LYS A N 2
ATOM 1290 C CA . LYS A 1 37 ? -10.415 33.550 -11.992 1.00 0.00 37 LYS A CA 2
ATOM 1291 C C . LYS A 1 37 ? -9.120 34.356 -11.948 1.00 0.00 37 LYS A C 2
ATOM 1292 O O . LYS A 1 37 ? -8.088 33.915 -12.446 1.00 0.00 37 LYS A O 2
ATOM 1311 N N . THR A 1 38 ? -9.166 35.521 -11.345 1.00 0.00 38 THR A N 2
ATOM 1312 C CA . THR A 1 38 ? -7.988 36.360 -11.256 1.00 0.00 38 THR A CA 2
ATOM 1313 C C . THR A 1 38 ? -7.730 36.781 -9.805 1.00 0.00 38 THR A C 2
ATOM 1314 O O . THR A 1 38 ? -8.632 36.720 -8.961 1.00 0.00 38 THR A O 2
ATOM 1325 N N . CYS A 1 39 ? -6.503 37.186 -9.522 1.00 0.00 39 CYS A N 2
ATOM 1326 C CA . CYS A 1 39 ? -6.127 37.625 -8.192 1.00 0.00 39 CYS A CA 2
ATOM 1327 C C . CYS A 1 39 ? -6.279 39.130 -8.086 1.00 0.00 39 CYS A C 2
ATOM 1328 O O . CYS A 1 39 ? -5.932 39.862 -9.015 1.00 0.00 39 CYS A O 2
ATOM 1335 N N . ASN A 1 40 ? -6.781 39.592 -6.961 1.00 0.00 40 ASN A N 2
ATOM 1336 C CA . ASN A 1 40 ? -7.019 41.013 -6.771 1.00 0.00 40 ASN A CA 2
ATOM 1337 C C . ASN A 1 40 ? -5.851 41.681 -6.061 1.00 0.00 40 ASN A C 2
ATOM 1338 O O . ASN A 1 40 ? -5.866 42.886 -5.819 1.00 0.00 40 ASN A O 2
ATOM 1349 N N . CYS A 1 41 ? -4.841 40.897 -5.736 1.00 0.00 41 CYS A N 2
ATOM 1350 C CA . CYS A 1 41 ? -3.652 41.416 -5.098 1.00 0.00 41 CYS A CA 2
ATOM 1351 C C . CYS A 1 41 ? -2.730 42.024 -6.138 1.00 0.00 41 CYS A C 2
ATOM 1352 O O . CYS A 1 41 ? -2.508 41.439 -7.200 1.00 0.00 41 CYS A O 2
ATOM 1359 N N . THR A 1 42 ? -2.200 43.186 -5.843 1.00 0.00 42 THR A N 2
ATOM 1360 C CA . THR A 1 42 ? -1.333 43.868 -6.771 1.00 0.00 42 THR A CA 2
ATOM 1361 C C . THR A 1 42 ? 0.125 43.687 -6.379 1.00 0.00 42 THR A C 2
ATOM 1362 O O . THR A 1 42 ? 0.428 43.251 -5.266 1.00 0.00 42 THR A O 2
ATOM 1373 N N . SER A 1 43 ? 1.020 44.023 -7.289 1.00 0.00 43 SER A N 2
ATOM 1374 C CA . SER A 1 43 ? 2.447 43.915 -7.048 1.00 0.00 43 SER A CA 2
ATOM 1375 C C . SER A 1 43 ? 2.907 44.989 -6.063 1.00 0.00 43 SER A C 2
ATOM 1376 O O . SER A 1 43 ? 4.000 44.910 -5.505 1.00 0.00 43 SER A O 2
ATOM 1384 N N . ASP A 1 44 ? 2.056 45.984 -5.856 1.00 0.00 44 ASP A N 2
ATOM 1385 C CA . ASP A 1 44 ? 2.351 47.066 -4.931 1.00 0.00 44 ASP A CA 2
ATOM 1386 C C . ASP A 1 44 ? 2.065 46.637 -3.501 1.00 0.00 44 ASP A C 2
ATOM 1387 O O . ASP A 1 44 ? 2.774 47.024 -2.568 1.00 0.00 44 ASP A O 2
ATOM 1396 N N . GLY A 1 45 ? 1.030 45.827 -3.336 1.00 0.00 45 GLY A N 2
ATOM 1397 C CA . GLY A 1 45 ? 0.659 45.362 -2.026 1.00 0.00 45 GLY A CA 2
ATOM 1398 C C . GLY A 1 45 ? -0.321 44.216 -2.087 1.00 0.00 45 GLY A C 2
ATOM 1399 O O . GLY A 1 45 ? -1.331 44.290 -2.796 1.00 0.00 45 GLY A O 2
ATOM 1403 N N . CYS A 1 46 ? -0.021 43.154 -1.363 1.00 0.00 46 CYS A N 2
ATOM 1404 C CA . CYS A 1 46 ? -0.886 41.991 -1.314 1.00 0.00 46 CYS A CA 2
ATOM 1405 C C . CYS A 1 46 ? -2.191 42.343 -0.595 1.00 0.00 46 CYS A C 2
ATOM 1406 O O . CYS A 1 46 ? -2.171 42.974 0.470 1.00 0.00 46 CYS A O 2
ATOM 1413 N N . LYS A 1 47 ? -3.314 41.939 -1.172 1.00 0.00 47 LYS A N 2
ATOM 1414 C CA . LYS A 1 47 ? -4.621 42.273 -0.616 1.00 0.00 47 LYS A CA 2
ATOM 1415 C C . LYS A 1 47 ? -5.140 41.198 0.333 1.00 0.00 47 LYS A C 2
ATOM 1416 O O . LYS A 1 47 ? -5.875 41.501 1.274 1.00 0.00 47 LYS A O 2
ATOM 1435 N N . CYS A 1 48 ? -4.779 39.953 0.091 1.00 0.00 48 CYS A N 2
ATOM 1436 C CA . CYS A 1 48 ? -5.241 38.878 0.953 1.00 0.00 48 CYS A CA 2
ATOM 1437 C C . CYS A 1 48 ? -4.240 38.625 2.082 1.00 0.00 48 CYS A C 2
ATOM 1438 O O . CYS A 1 48 ? -4.628 38.385 3.229 1.00 0.00 48 CYS A O 2
ATOM 1445 N N . GLY A 1 49 ? -2.956 38.691 1.752 1.00 0.00 49 GLY A N 2
ATOM 1446 C CA . GLY A 1 49 ? -1.925 38.476 2.742 1.00 0.00 49 GLY A CA 2
ATOM 1447 C C . GLY A 1 49 ? -1.101 37.228 2.480 1.00 0.00 49 GLY A C 2
ATOM 1448 O O . GLY A 1 49 ? -0.243 36.867 3.284 1.00 0.00 49 GLY A O 2
ATOM 1452 N N . LYS A 1 50 ? -1.353 36.565 1.360 1.00 0.00 50 LYS A N 2
ATOM 1453 C CA . LYS A 1 50 ? -0.611 35.356 1.010 1.00 0.00 50 LYS A CA 2
ATOM 1454 C C . LYS A 1 50 ? 0.680 35.687 0.272 1.00 0.00 50 LYS A C 2
ATOM 1455 O O . LYS A 1 50 ? 1.455 34.795 -0.064 1.00 0.00 50 LYS A O 2
ATOM 1474 N N . GLU A 1 51 ? 0.890 36.976 0.015 1.00 0.00 51 GLU A N 2
ATOM 1475 C CA . GLU A 1 51 ? 2.102 37.475 -0.646 1.00 0.00 51 GLU A CA 2
ATOM 1476 C C . GLU A 1 51 ? 2.164 37.022 -2.113 1.00 0.00 51 GLU A C 2
ATOM 1477 O O . GLU A 1 51 ? 3.219 37.056 -2.750 1.00 0.00 51 GLU A O 2
ATOM 1489 N N . CYS A 1 52 ? 1.024 36.621 -2.637 1.00 0.00 52 CYS A N 2
ATOM 1490 C CA . CYS A 1 52 ? 0.907 36.201 -4.020 1.00 0.00 52 CYS A CA 2
ATOM 1491 C C . CYS A 1 52 ? 1.165 37.382 -4.947 1.00 0.00 52 CYS A C 2
ATOM 1492 O O . CYS A 1 52 ? 1.966 37.299 -5.881 1.00 0.00 52 CYS A O 2
ATOM 1499 N N . THR A 1 53 ? 0.482 38.486 -4.656 1.00 0.00 53 THR A N 2
ATOM 1500 C CA . THR A 1 53 ? 0.625 39.751 -5.380 1.00 0.00 53 THR A CA 2
ATOM 1501 C C . THR A 1 53 ? 0.450 39.600 -6.896 1.00 0.00 53 THR A C 2
ATOM 1502 O O . THR A 1 53 ? 1.243 40.131 -7.683 1.00 0.00 53 THR A O 2
ATOM 1513 N N . GLY A 1 54 ? -0.587 38.884 -7.297 1.00 0.00 54 GLY A N 2
ATOM 1514 C CA . GLY A 1 54 ? -0.859 38.726 -8.704 1.00 0.00 54 GLY A CA 2
ATOM 1515 C C . GLY A 1 54 ? -1.193 37.302 -9.076 1.00 0.00 54 GLY A C 2
ATOM 1516 O O . GLY A 1 54 ? -0.750 36.368 -8.414 1.00 0.00 54 GLY A O 2
ATOM 1520 N N . PRO A 1 55 ? -1.973 37.100 -10.155 1.00 0.00 55 PRO A N 2
ATOM 1521 C CA . PRO A 1 55 ? -2.392 35.763 -10.593 1.00 0.00 55 PRO A CA 2
ATOM 1522 C C . PRO A 1 55 ? -1.245 34.953 -11.189 1.00 0.00 55 PRO A C 2
ATOM 1523 O O . PRO A 1 55 ? -1.317 33.731 -11.271 1.00 0.00 55 PRO A O 2
ATOM 1534 N N . ASP A 1 56 ? -0.180 35.639 -11.577 1.00 0.00 56 ASP A N 2
ATOM 1535 C CA . ASP A 1 56 ? 0.976 34.986 -12.186 1.00 0.00 56 ASP A CA 2
ATOM 1536 C C . ASP A 1 56 ? 1.890 34.401 -11.117 1.00 0.00 56 ASP A C 2
ATOM 1537 O O . ASP A 1 56 ? 2.887 33.749 -11.420 1.00 0.00 56 ASP A O 2
ATOM 1546 N N . SER A 1 57 ? 1.559 34.656 -9.864 1.00 0.00 57 SER A N 2
ATOM 1547 C CA . SER A 1 57 ? 2.329 34.145 -8.743 1.00 0.00 57 SER A CA 2
ATOM 1548 C C . SER A 1 57 ? 1.416 33.883 -7.554 1.00 0.00 57 SER A C 2
ATOM 1549 O O . SER A 1 57 ? 1.848 33.891 -6.402 1.00 0.00 57 SER A O 2
ATOM 1557 N N . CYS A 1 58 ? 0.155 33.621 -7.846 1.00 0.00 58 CYS A N 2
ATOM 1558 C CA . CYS A 1 58 ? -0.827 33.409 -6.812 1.00 0.00 58 CYS A CA 2
ATOM 1559 C C . CYS A 1 58 ? -0.808 31.966 -6.330 1.00 0.00 58 CYS A C 2
ATOM 1560 O O . CYS A 1 58 ? -0.683 31.031 -7.124 1.00 0.00 58 CYS A O 2
ATOM 1567 N N . LYS A 1 59 ? -0.914 31.794 -5.022 1.00 0.00 59 LYS A N 2
ATOM 1568 C CA . LYS A 1 59 ? -0.926 30.472 -4.411 1.00 0.00 59 LYS A CA 2
ATOM 1569 C C . LYS A 1 59 ? -2.308 30.187 -3.853 1.00 0.00 59 LYS A C 2
ATOM 1570 O O . LYS A 1 59 ? -2.512 29.236 -3.092 1.00 0.00 59 LYS A O 2
ATOM 1589 N N . CYS A 1 60 ? -3.248 31.015 -4.234 1.00 0.00 60 CYS A N 2
ATOM 1590 C CA . CYS A 1 60 ? -4.602 30.897 -3.766 1.00 0.00 60 CYS A CA 2
ATOM 1591 C C . CYS A 1 60 ? -5.511 30.408 -4.885 1.00 0.00 60 CYS A C 2
ATOM 1592 O O . CYS A 1 60 ? -5.250 30.664 -6.066 1.00 0.00 60 CYS A O 2
ATOM 1599 N N . GLY A 1 61 ? -6.572 29.715 -4.517 1.00 0.00 61 GLY A N 2
ATOM 1600 C CA . GLY A 1 61 ? -7.483 29.165 -5.498 1.00 0.00 61 GLY A CA 2
ATOM 1601 C C . GLY A 1 61 ? -8.590 30.127 -5.865 1.00 0.00 61 GLY A C 2
ATOM 1602 O O . GLY A 1 61 ? -8.359 31.113 -6.559 1.00 0.00 61 GLY A O 2
ATOM 1606 N N . SER A 1 62 ? -9.785 29.852 -5.393 1.00 0.00 62 SER A N 2
ATOM 1607 C CA . SER A 1 62 ? -10.937 30.685 -5.693 1.00 0.00 62 SER A CA 2
ATOM 1608 C C . SER A 1 62 ? -11.684 31.070 -4.420 1.00 0.00 62 SER A C 2
ATOM 1609 O O . SER A 1 62 ? -12.573 31.918 -4.442 1.00 0.00 62 SER A O 2
ATOM 1617 N N . SER A 1 63 ? -11.304 30.462 -3.311 1.00 0.00 63 SER A N 2
ATOM 1618 C CA . SER A 1 63 ? -11.996 30.676 -2.051 1.00 0.00 63 SER A CA 2
ATOM 1619 C C . SER A 1 63 ? -11.202 31.585 -1.112 1.00 0.00 63 SER A C 2
ATOM 1620 O O . SER A 1 63 ? -11.423 31.584 0.100 1.00 0.00 63 SER A O 2
ATOM 1628 N N . CYS A 1 64 ? -10.287 32.359 -1.665 1.00 0.00 64 CYS A N 2
ATOM 1629 C CA . CYS A 1 64 ? -9.499 33.261 -0.854 1.00 0.00 64 CYS A CA 2
ATOM 1630 C C . CYS A 1 64 ? -10.016 34.688 -0.980 1.00 0.00 64 CYS A C 2
ATOM 1631 O O . CYS A 1 64 ? -10.848 34.984 -1.840 1.00 0.00 64 CYS A O 2
ATOM 1638 N N . SER A 1 65 ? -9.501 35.567 -0.137 1.00 0.00 65 SER A N 2
ATOM 1639 C CA . SER A 1 65 ? -9.914 36.953 -0.114 1.00 0.00 65 SER A CA 2
ATOM 1640 C C . SER A 1 65 ? -9.519 37.670 -1.409 1.00 0.00 65 SER A C 2
ATOM 1641 O O . SER A 1 65 ? -10.205 38.597 -1.848 1.00 0.00 65 SER A O 2
ATOM 1649 N N . CYS A 1 66 ? -8.436 37.218 -2.043 1.00 0.00 66 CYS A N 2
ATOM 1650 C CA . CYS A 1 66 ? -7.969 37.848 -3.269 1.00 0.00 66 CYS A CA 2
ATOM 1651 C C . CYS A 1 66 ? -8.767 37.376 -4.478 1.00 0.00 66 CYS A C 2
ATOM 1652 O O . CYS A 1 66 ? -8.508 37.792 -5.606 1.00 0.00 66 CYS A O 2
ATOM 1659 N N . LYS A 1 67 ? -9.754 36.525 -4.240 1.00 0.00 67 LYS A N 2
ATOM 1660 C CA . LYS A 1 67 ? -10.573 35.990 -5.317 1.00 0.00 67 LYS A CA 2
ATOM 1661 C C . LYS A 1 67 ? -12.030 36.388 -5.128 1.00 0.00 67 LYS A C 2
ATOM 1662 O O . LYS A 1 67 ? -12.604 36.011 -4.074 1.00 0.00 67 LYS A O 2
ATOM 1687 N N . GLY A 1 1 ? -15.790 16.295 -37.419 1.00 0.00 1 GLY A N 3
ATOM 1688 C CA . GLY A 1 1 ? -15.905 17.341 -36.365 1.00 0.00 1 GLY A CA 3
ATOM 1689 C C . GLY A 1 1 ? -16.246 16.762 -35.005 1.00 0.00 1 GLY A C 3
ATOM 1690 O O . GLY A 1 1 ? -17.424 16.650 -34.644 1.00 0.00 1 GLY A O 3
ATOM 1693 N N . SER A 1 2 ? -15.227 16.385 -34.250 1.00 0.00 2 SER A N 3
ATOM 1694 C CA . SER A 1 2 ? -15.434 15.832 -32.928 1.00 0.00 2 SER A CA 3
ATOM 1695 C C . SER A 1 2 ? -15.494 16.950 -31.887 1.00 0.00 2 SER A C 3
ATOM 1696 O O . SER A 1 2 ? -14.464 17.362 -31.337 1.00 0.00 2 SER A O 3
ATOM 1704 N N . GLY A 1 3 ? -16.701 17.450 -31.644 1.00 0.00 3 GLY A N 3
ATOM 1705 C CA . GLY A 1 3 ? -16.890 18.529 -30.698 1.00 0.00 3 GLY A CA 3
ATOM 1706 C C . GLY A 1 3 ? -16.580 18.122 -29.278 1.00 0.00 3 GLY A C 3
ATOM 1707 O O . GLY A 1 3 ? -16.743 16.952 -28.905 1.00 0.00 3 GLY A O 3
ATOM 1711 N N . LYS A 1 4 ? -16.128 19.075 -28.489 1.00 0.00 4 LYS A N 3
ATOM 1712 C CA . LYS A 1 4 ? -15.794 18.817 -27.104 1.00 0.00 4 LYS A CA 3
ATOM 1713 C C . LYS A 1 4 ? -16.947 19.203 -26.202 1.00 0.00 4 LYS A C 3
ATOM 1714 O O . LYS A 1 4 ? -17.817 19.986 -26.587 1.00 0.00 4 LYS A O 3
ATOM 1733 N N . GLY A 1 5 ? -16.961 18.642 -25.018 1.00 0.00 5 GLY A N 3
ATOM 1734 C CA . GLY A 1 5 ? -18.004 18.928 -24.073 1.00 0.00 5 GLY A CA 3
ATOM 1735 C C . GLY A 1 5 ? -17.848 18.108 -22.826 1.00 0.00 5 GLY A C 3
ATOM 1736 O O . GLY A 1 5 ? -18.614 17.180 -22.583 1.00 0.00 5 GLY A O 3
ATOM 1740 N N . LYS A 1 6 ? -16.842 18.434 -22.043 1.00 0.00 6 LYS A N 3
ATOM 1741 C CA . LYS A 1 6 ? -16.566 17.714 -20.814 1.00 0.00 6 LYS A CA 3
ATOM 1742 C C . LYS A 1 6 ? -17.373 18.298 -19.664 1.00 0.00 6 LYS A C 3
ATOM 1743 O O . LYS A 1 6 ? -18.130 19.263 -19.853 1.00 0.00 6 LYS A O 3
ATOM 1762 N N . GLY A 1 7 ? -17.224 17.716 -18.485 1.00 0.00 7 GLY A N 3
ATOM 1763 C CA . GLY A 1 7 ? -17.935 18.200 -17.328 1.00 0.00 7 GLY A CA 3
ATOM 1764 C C . GLY A 1 7 ? -17.402 19.527 -16.855 1.00 0.00 7 GLY A C 3
ATOM 1765 O O . GLY A 1 7 ? -16.347 19.592 -16.225 1.00 0.00 7 GLY A O 3
ATOM 1769 N N . GLU A 1 8 ? -18.117 20.583 -17.169 1.00 0.00 8 GLU A N 3
ATOM 1770 C CA . GLU A 1 8 ? -17.714 21.918 -16.790 1.00 0.00 8 GLU A CA 3
ATOM 1771 C C . GLU A 1 8 ? -18.139 22.218 -15.372 1.00 0.00 8 GLU A C 3
ATOM 1772 O O . GLU A 1 8 ? -19.220 21.828 -14.941 1.00 0.00 8 GLU A O 3
ATOM 1784 N N . LYS A 1 9 ? -17.289 22.906 -14.653 1.00 0.00 9 LYS A N 3
ATOM 1785 C CA . LYS A 1 9 ? -17.580 23.302 -13.289 1.00 0.00 9 LYS A CA 3
ATOM 1786 C C . LYS A 1 9 ? -18.049 24.743 -13.276 1.00 0.00 9 LYS A C 3
ATOM 1787 O O . LYS A 1 9 ? -18.131 25.376 -12.227 1.00 0.00 9 LYS A O 3
ATOM 1806 N N . CYS A 1 10 ? -18.358 25.254 -14.453 1.00 0.00 10 CYS A N 3
ATOM 1807 C CA . CYS A 1 10 ? -18.765 26.631 -14.600 1.00 0.00 10 CYS A CA 3
ATOM 1808 C C . CYS A 1 10 ? -20.262 26.775 -14.721 1.00 0.00 10 CYS A C 3
ATOM 1809 O O . CYS A 1 10 ? -20.946 25.918 -15.291 1.00 0.00 10 CYS A O 3
ATOM 1816 N N . THR A 1 11 ? -20.760 27.865 -14.187 1.00 0.00 11 THR A N 3
ATOM 1817 C CA . THR A 1 11 ? -22.166 28.156 -14.201 1.00 0.00 11 THR A CA 3
ATOM 1818 C C . THR A 1 11 ? -22.519 29.044 -15.393 1.00 0.00 11 THR A C 3
ATOM 1819 O O . THR A 1 11 ? -21.637 29.440 -16.171 1.00 0.00 11 THR A O 3
ATOM 1830 N N . SER A 1 12 ? -23.797 29.360 -15.527 1.00 0.00 12 SER A N 3
ATOM 1831 C CA . SER A 1 12 ? -24.283 30.204 -16.606 1.00 0.00 12 SER A CA 3
ATOM 1832 C C . SER A 1 12 ? -23.642 31.590 -16.561 1.00 0.00 12 SER A C 3
ATOM 1833 O O . SER A 1 12 ? -23.457 32.236 -17.597 1.00 0.00 12 SER A O 3
ATOM 1841 N N . ALA A 1 13 ? -23.287 32.029 -15.359 1.00 0.00 13 ALA A N 3
ATOM 1842 C CA . ALA A 1 13 ? -22.671 33.328 -15.160 1.00 0.00 13 ALA A CA 3
ATOM 1843 C C . ALA A 1 13 ? -21.308 33.404 -15.841 1.00 0.00 13 ALA A C 3
ATOM 1844 O O . ALA A 1 13 ? -21.006 34.370 -16.534 1.00 0.00 13 ALA A O 3
ATOM 1851 N N . CYS A 1 14 ? -20.504 32.373 -15.662 1.00 0.00 14 CYS A N 3
ATOM 1852 C CA . CYS A 1 14 ? -19.164 32.339 -16.238 1.00 0.00 14 CYS A CA 3
ATOM 1853 C C . CYS A 1 14 ? -19.233 32.206 -17.765 1.00 0.00 14 CYS A C 3
ATOM 1854 O O . CYS A 1 14 ? -18.428 32.788 -18.488 1.00 0.00 14 CYS A O 3
ATOM 1861 N N . ARG A 1 15 ? -20.224 31.461 -18.250 1.00 0.00 15 ARG A N 3
ATOM 1862 C CA . ARG A 1 15 ? -20.405 31.262 -19.695 1.00 0.00 15 ARG A CA 3
ATOM 1863 C C . ARG A 1 15 ? -21.015 32.490 -20.378 1.00 0.00 15 ARG A C 3
ATOM 1864 O O . ARG A 1 15 ? -21.249 32.479 -21.587 1.00 0.00 15 ARG A O 3
ATOM 1885 N N . SER A 1 16 ? -21.272 33.534 -19.617 1.00 0.00 16 SER A N 3
ATOM 1886 C CA . SER A 1 16 ? -21.870 34.735 -20.168 1.00 0.00 16 SER A CA 3
ATOM 1887 C C . SER A 1 16 ? -20.820 35.609 -20.845 1.00 0.00 16 SER A C 3
ATOM 1888 O O . SER A 1 16 ? -19.622 35.466 -20.589 1.00 0.00 16 SER A O 3
ATOM 1896 N N . GLU A 1 17 ? -21.277 36.494 -21.716 1.00 0.00 17 GLU A N 3
ATOM 1897 C CA . GLU A 1 17 ? -20.404 37.420 -22.413 1.00 0.00 17 GLU A CA 3
ATOM 1898 C C . GLU A 1 17 ? -20.902 38.860 -22.217 1.00 0.00 17 GLU A C 3
ATOM 1899 O O . GLU A 1 17 ? -21.952 39.231 -22.749 1.00 0.00 17 GLU A O 3
ATOM 1911 N N . PRO A 1 18 ? -20.188 39.683 -21.421 1.00 0.00 18 PRO A N 3
ATOM 1912 C CA . PRO A 1 18 ? -18.986 39.266 -20.696 1.00 0.00 18 PRO A CA 3
ATOM 1913 C C . PRO A 1 18 ? -19.316 38.390 -19.491 1.00 0.00 18 PRO A C 3
ATOM 1914 O O . PRO A 1 18 ? -20.492 38.212 -19.138 1.00 0.00 18 PRO A O 3
ATOM 1925 N N . CYS A 1 19 ? -18.279 37.860 -18.872 1.00 0.00 19 CYS A N 3
ATOM 1926 C CA . CYS A 1 19 ? -18.405 36.972 -17.740 1.00 0.00 19 CYS A CA 3
ATOM 1927 C C . CYS A 1 19 ? -19.175 37.644 -16.604 1.00 0.00 19 CYS A C 3
ATOM 1928 O O . CYS A 1 19 ? -18.989 38.832 -16.331 1.00 0.00 19 CYS A O 3
ATOM 1935 N N . GLN A 1 20 ? -20.037 36.882 -15.948 1.00 0.00 20 GLN A N 3
ATOM 1936 C CA . GLN A 1 20 ? -20.899 37.423 -14.911 1.00 0.00 20 GLN A CA 3
ATOM 1937 C C . GLN A 1 20 ? -20.656 36.777 -13.562 1.00 0.00 20 GLN A C 3
ATOM 1938 O O . GLN A 1 20 ? -21.484 36.901 -12.656 1.00 0.00 20 GLN A O 3
ATOM 1952 N N . CYS A 1 21 ? -19.531 36.099 -13.411 1.00 0.00 21 CYS A N 3
ATOM 1953 C CA . CYS A 1 21 ? -19.212 35.473 -12.123 1.00 0.00 21 CYS A CA 3
ATOM 1954 C C . CYS A 1 21 ? -19.064 36.539 -11.033 1.00 0.00 21 CYS A C 3
ATOM 1955 O O . CYS A 1 21 ? -19.349 36.287 -9.852 1.00 0.00 21 CYS A O 3
ATOM 1962 N N . GLY A 1 22 ? -18.629 37.729 -11.445 1.00 0.00 22 GLY A N 3
ATOM 1963 C CA . GLY A 1 22 ? -18.504 38.847 -10.534 1.00 0.00 22 GLY A CA 3
ATOM 1964 C C . GLY A 1 22 ? -17.564 38.571 -9.386 1.00 0.00 22 GLY A C 3
ATOM 1965 O O . GLY A 1 22 ? -16.516 37.954 -9.564 1.00 0.00 22 GLY A O 3
ATOM 1969 N N . SER A 1 23 ? -17.945 39.018 -8.208 1.00 0.00 23 SER A N 3
ATOM 1970 C CA . SER A 1 23 ? -17.138 38.829 -7.026 1.00 0.00 23 SER A CA 3
ATOM 1971 C C . SER A 1 23 ? -17.649 37.645 -6.209 1.00 0.00 23 SER A C 3
ATOM 1972 O O . SER A 1 23 ? -17.234 37.431 -5.073 1.00 0.00 23 SER A O 3
ATOM 1980 N N . LYS A 1 24 ? -18.556 36.880 -6.796 1.00 0.00 24 LYS A N 3
ATOM 1981 C CA . LYS A 1 24 ? -19.080 35.697 -6.150 1.00 0.00 24 LYS A CA 3
ATOM 1982 C C . LYS A 1 24 ? -18.358 34.483 -6.678 1.00 0.00 24 LYS A C 3
ATOM 1983 O O . LYS A 1 24 ? -17.856 33.661 -5.908 1.00 0.00 24 LYS A O 3
ATOM 2002 N N . CYS A 1 25 ? -18.299 34.398 -8.007 1.00 0.00 25 CYS A N 3
ATOM 2003 C CA . CYS A 1 25 ? -17.638 33.315 -8.713 1.00 0.00 25 CYS A CA 3
ATOM 2004 C C . CYS A 1 25 ? -18.223 31.963 -8.312 1.00 0.00 25 CYS A C 3
ATOM 2005 O O . CYS A 1 25 ? -17.823 31.359 -7.316 1.00 0.00 25 CYS A O 3
ATOM 2012 N N . GLN A 1 26 ? -19.173 31.499 -9.092 1.00 0.00 26 GLN A N 3
ATOM 2013 C CA . GLN A 1 26 ? -19.885 30.268 -8.776 1.00 0.00 26 GLN A CA 3
ATOM 2014 C C . GLN A 1 26 ? -19.321 29.057 -9.519 1.00 0.00 26 GLN A C 3
ATOM 2015 O O . GLN A 1 26 ? -19.920 27.986 -9.498 1.00 0.00 26 GLN A O 3
ATOM 2029 N N . CYS A 1 27 ? -18.189 29.217 -10.169 1.00 0.00 27 CYS A N 3
ATOM 2030 C CA . CYS A 1 27 ? -17.603 28.109 -10.910 1.00 0.00 27 CYS A CA 3
ATOM 2031 C C . CYS A 1 27 ? -16.363 27.553 -10.218 1.00 0.00 27 CYS A C 3
ATOM 2032 O O . CYS A 1 27 ? -15.892 28.098 -9.211 1.00 0.00 27 CYS A O 3
ATOM 2039 N N . GLY A 1 28 ? -15.851 26.460 -10.761 1.00 0.00 28 GLY A N 3
ATOM 2040 C CA . GLY A 1 28 ? -14.653 25.847 -10.235 1.00 0.00 28 GLY A CA 3
ATOM 2041 C C . GLY A 1 28 ? -13.436 26.176 -11.077 1.00 0.00 28 GLY A C 3
ATOM 2042 O O . GLY A 1 28 ? -13.548 26.854 -12.105 1.00 0.00 28 GLY A O 3
ATOM 2046 N N . GLU A 1 29 ? -12.280 25.688 -10.662 1.00 0.00 29 GLU A N 3
ATOM 2047 C CA . GLU A 1 29 ? -11.043 25.959 -11.368 1.00 0.00 29 GLU A CA 3
ATOM 2048 C C . GLU A 1 29 ? -10.869 25.025 -12.555 1.00 0.00 29 GLU A C 3
ATOM 2049 O O . GLU A 1 29 ? -10.145 24.033 -12.485 1.00 0.00 29 GLU A O 3
ATOM 2061 N N . GLY A 1 30 ? -11.567 25.328 -13.624 1.00 0.00 30 GLY A N 3
ATOM 2062 C CA . GLY A 1 30 ? -11.458 24.545 -14.832 1.00 0.00 30 GLY A CA 3
ATOM 2063 C C . GLY A 1 30 ? -11.920 25.326 -16.032 1.00 0.00 30 GLY A C 3
ATOM 2064 O O . GLY A 1 30 ? -12.307 24.754 -17.053 1.00 0.00 30 GLY A O 3
ATOM 2068 N N . CYS A 1 31 ? -11.883 26.641 -15.914 1.00 0.00 31 CYS A N 3
ATOM 2069 C CA . CYS A 1 31 ? -12.338 27.509 -16.988 1.00 0.00 31 CYS A CA 3
ATOM 2070 C C . CYS A 1 31 ? -11.215 28.361 -17.542 1.00 0.00 31 CYS A C 3
ATOM 2071 O O . CYS A 1 31 ? -11.318 28.869 -18.654 1.00 0.00 31 CYS A O 3
ATOM 2078 N N . THR A 1 32 ? -10.141 28.517 -16.759 1.00 0.00 32 THR A N 3
ATOM 2079 C CA . THR A 1 32 ? -9.008 29.390 -17.112 1.00 0.00 32 THR A CA 3
ATOM 2080 C C . THR A 1 32 ? -9.506 30.787 -17.501 1.00 0.00 32 THR A C 3
ATOM 2081 O O . THR A 1 32 ? -8.887 31.494 -18.300 1.00 0.00 32 THR A O 3
ATOM 2092 N N . CYS A 1 33 ? -10.623 31.175 -16.896 1.00 0.00 33 CYS A N 3
ATOM 2093 C CA . CYS A 1 33 ? -11.269 32.431 -17.181 1.00 0.00 33 CYS A CA 3
ATOM 2094 C C . CYS A 1 33 ? -10.519 33.566 -16.506 1.00 0.00 33 CYS A C 3
ATOM 2095 O O . CYS A 1 33 ? -10.474 33.643 -15.293 1.00 0.00 33 CYS A O 3
ATOM 2102 N N . ALA A 1 34 ? -9.973 34.461 -17.299 1.00 0.00 34 ALA A N 3
ATOM 2103 C CA . ALA A 1 34 ? -9.169 35.562 -16.783 1.00 0.00 34 ALA A CA 3
ATOM 2104 C C . ALA A 1 34 ? -10.046 36.751 -16.447 1.00 0.00 34 ALA A C 3
ATOM 2105 O O . ALA A 1 34 ? -9.567 37.873 -16.275 1.00 0.00 34 ALA A O 3
ATOM 2112 N N . ALA A 1 35 ? -11.327 36.494 -16.335 1.00 0.00 35 ALA A N 3
ATOM 2113 C CA . ALA A 1 35 ? -12.285 37.521 -16.026 1.00 0.00 35 ALA A CA 3
ATOM 2114 C C . ALA A 1 35 ? -12.689 37.403 -14.581 1.00 0.00 35 ALA A C 3
ATOM 2115 O O . ALA A 1 35 ? -12.597 38.363 -13.817 1.00 0.00 35 ALA A O 3
ATOM 2122 N N . CYS A 1 36 ? -13.132 36.219 -14.204 1.00 0.00 36 CYS A N 3
ATOM 2123 C CA . CYS A 1 36 ? -13.519 35.963 -12.831 1.00 0.00 36 CYS A CA 3
ATOM 2124 C C . CYS A 1 36 ? -12.402 35.274 -12.067 1.00 0.00 36 CYS A C 3
ATOM 2125 O O . CYS A 1 36 ? -12.251 35.461 -10.860 1.00 0.00 36 CYS A O 3
ATOM 2132 N N . LYS A 1 37 ? -11.609 34.488 -12.771 1.00 0.00 37 LYS A N 3
ATOM 2133 C CA . LYS A 1 37 ? -10.588 33.711 -12.128 1.00 0.00 37 LYS A CA 3
ATOM 2134 C C . LYS A 1 37 ? -9.200 34.278 -12.386 1.00 0.00 37 LYS A C 3
ATOM 2135 O O . LYS A 1 37 ? -8.468 33.812 -13.259 1.00 0.00 37 LYS A O 3
ATOM 2154 N N . THR A 1 38 ? -8.863 35.301 -11.638 1.00 0.00 38 THR A N 3
ATOM 2155 C CA . THR A 1 38 ? -7.573 35.936 -11.738 1.00 0.00 38 THR A CA 3
ATOM 2156 C C . THR A 1 38 ? -7.274 36.660 -10.434 1.00 0.00 38 THR A C 3
ATOM 2157 O O . THR A 1 38 ? -8.178 36.897 -9.636 1.00 0.00 38 THR A O 3
ATOM 2168 N N . CYS A 1 39 ? -6.020 36.977 -10.201 1.00 0.00 39 CYS A N 3
ATOM 2169 C CA . CYS A 1 39 ? -5.634 37.657 -8.984 1.00 0.00 39 CYS A CA 3
ATOM 2170 C C . CYS A 1 39 ? -5.690 39.165 -9.169 1.00 0.00 39 CYS A C 3
ATOM 2171 O O . CYS A 1 39 ? -5.431 39.678 -10.260 1.00 0.00 39 CYS A O 3
ATOM 2178 N N . ASN A 1 40 ? -6.031 39.869 -8.106 1.00 0.00 40 ASN A N 3
ATOM 2179 C CA . ASN A 1 40 ? -6.127 41.321 -8.152 1.00 0.00 40 ASN A CA 3
ATOM 2180 C C . ASN A 1 40 ? -5.076 41.967 -7.265 1.00 0.00 40 ASN A C 3
ATOM 2181 O O . ASN A 1 40 ? -5.021 43.191 -7.138 1.00 0.00 40 ASN A O 3
ATOM 2192 N N . CYS A 1 41 ? -4.237 41.146 -6.662 1.00 0.00 41 CYS A N 3
ATOM 2193 C CA . CYS A 1 41 ? -3.181 41.632 -5.799 1.00 0.00 41 CYS A CA 3
ATOM 2194 C C . CYS A 1 41 ? -2.006 42.124 -6.631 1.00 0.00 41 CYS A C 3
ATOM 2195 O O . CYS A 1 41 ? -1.743 41.602 -7.715 1.00 0.00 41 CYS A O 3
ATOM 2202 N N . THR A 1 42 ? -1.306 43.125 -6.131 1.00 0.00 42 THR A N 3
ATOM 2203 C CA . THR A 1 42 ? -0.179 43.684 -6.847 1.00 0.00 42 THR A CA 3
ATOM 2204 C C . THR A 1 42 ? 1.115 43.428 -6.095 1.00 0.00 42 THR A C 3
ATOM 2205 O O . THR A 1 42 ? 1.094 43.121 -4.903 1.00 0.00 42 THR A O 3
ATOM 2216 N N . SER A 1 43 ? 2.236 43.555 -6.791 1.00 0.00 43 SER A N 3
ATOM 2217 C CA . SER A 1 43 ? 3.550 43.345 -6.194 1.00 0.00 43 SER A CA 3
ATOM 2218 C C . SER A 1 43 ? 3.834 44.374 -5.100 1.00 0.00 43 SER A C 3
ATOM 2219 O O . SER A 1 43 ? 4.608 44.120 -4.174 1.00 0.00 43 SER A O 3
ATOM 2227 N N . ASP A 1 44 ? 3.193 45.527 -5.208 1.00 0.00 44 ASP A N 3
ATOM 2228 C CA . ASP A 1 44 ? 3.360 46.598 -4.236 1.00 0.00 44 ASP A CA 3
ATOM 2229 C C . ASP A 1 44 ? 2.652 46.270 -2.921 1.00 0.00 44 ASP A C 3
ATOM 2230 O O . ASP A 1 44 ? 3.140 46.611 -1.837 1.00 0.00 44 ASP A O 3
ATOM 2239 N N . GLY A 1 45 ? 1.519 45.596 -3.016 1.00 0.00 45 GLY A N 3
ATOM 2240 C CA . GLY A 1 45 ? 0.764 45.255 -1.836 1.00 0.00 45 GLY A CA 3
ATOM 2241 C C . GLY A 1 45 ? -0.263 44.186 -2.111 1.00 0.00 45 GLY A C 3
ATOM 2242 O O . GLY A 1 45 ? -1.023 44.276 -3.081 1.00 0.00 45 GLY A O 3
ATOM 2246 N N . CYS A 1 46 ? -0.286 43.172 -1.275 1.00 0.00 46 CYS A N 3
ATOM 2247 C CA . CYS A 1 46 ? -1.224 42.088 -1.432 1.00 0.00 46 CYS A CA 3
ATOM 2248 C C . CYS A 1 46 ? -2.609 42.508 -0.955 1.00 0.00 46 CYS A C 3
ATOM 2249 O O . CYS A 1 46 ? -2.755 43.094 0.123 1.00 0.00 46 CYS A O 3
ATOM 2256 N N . LYS A 1 47 ? -3.617 42.206 -1.751 1.00 0.00 47 LYS A N 3
ATOM 2257 C CA . LYS A 1 47 ? -4.980 42.587 -1.429 1.00 0.00 47 LYS A CA 3
ATOM 2258 C C . LYS A 1 47 ? -5.674 41.564 -0.541 1.00 0.00 47 LYS A C 3
ATOM 2259 O O . LYS A 1 47 ? -6.383 41.932 0.394 1.00 0.00 47 LYS A O 3
ATOM 2278 N N . CYS A 1 48 ? -5.469 40.289 -0.814 1.00 0.00 48 CYS A N 3
ATOM 2279 C CA . CYS A 1 48 ? -6.145 39.256 -0.042 1.00 0.00 48 CYS A CA 3
ATOM 2280 C C . CYS A 1 48 ? -5.397 38.962 1.249 1.00 0.00 48 CYS A C 3
ATOM 2281 O O . CYS A 1 48 ? -6.006 38.750 2.298 1.00 0.00 48 CYS A O 3
ATOM 2288 N N . GLY A 1 49 ? -4.081 38.953 1.170 1.00 0.00 49 GLY A N 3
ATOM 2289 C CA . GLY A 1 49 ? -3.281 38.699 2.340 1.00 0.00 49 GLY A CA 3
ATOM 2290 C C . GLY A 1 49 ? -2.549 37.375 2.281 1.00 0.00 49 GLY A C 3
ATOM 2291 O O . GLY A 1 49 ? -1.914 36.972 3.252 1.00 0.00 49 GLY A O 3
ATOM 2295 N N . LYS A 1 50 ? -2.633 36.691 1.147 1.00 0.00 50 LYS A N 3
ATOM 2296 C CA . LYS A 1 50 ? -1.932 35.418 0.975 1.00 0.00 50 LYS A CA 3
ATOM 2297 C C . LYS A 1 50 ? -0.498 35.662 0.537 1.00 0.00 50 LYS A C 3
ATOM 2298 O O . LYS A 1 50 ? 0.273 34.721 0.327 1.00 0.00 50 LYS A O 3
ATOM 2317 N N . GLU A 1 51 ? -0.158 36.944 0.385 1.00 0.00 51 GLU A N 3
ATOM 2318 C CA . GLU A 1 51 ? 1.176 37.376 -0.016 1.00 0.00 51 GLU A CA 3
ATOM 2319 C C . GLU A 1 51 ? 1.516 36.886 -1.418 1.00 0.00 51 GLU A C 3
ATOM 2320 O O . GLU A 1 51 ? 2.683 36.814 -1.801 1.00 0.00 51 GLU A O 3
ATOM 2332 N N . CYS A 1 52 ? 0.482 36.571 -2.182 1.00 0.00 52 CYS A N 3
ATOM 2333 C CA . CYS A 1 52 ? 0.639 36.121 -3.549 1.00 0.00 52 CYS A CA 3
ATOM 2334 C C . CYS A 1 52 ? 1.106 37.269 -4.421 1.00 0.00 52 CYS A C 3
ATOM 2335 O O . CYS A 1 52 ? 2.043 37.129 -5.208 1.00 0.00 52 CYS A O 3
ATOM 2342 N N . THR A 1 53 ? 0.428 38.407 -4.264 1.00 0.00 53 THR A N 3
ATOM 2343 C CA . THR A 1 53 ? 0.746 39.656 -4.961 1.00 0.00 53 THR A CA 3
ATOM 2344 C C . THR A 1 53 ? 0.777 39.501 -6.484 1.00 0.00 53 THR A C 3
ATOM 2345 O O . THR A 1 53 ? 1.431 40.276 -7.179 1.00 0.00 53 THR A O 3
ATOM 2356 N N . GLY A 1 54 ? 0.048 38.523 -6.996 1.00 0.00 54 GLY A N 3
ATOM 2357 C CA . GLY A 1 54 ? 0.009 38.315 -8.421 1.00 0.00 54 GLY A CA 3
ATOM 2358 C C . GLY A 1 54 ? -0.262 36.872 -8.789 1.00 0.00 54 GLY A C 3
ATOM 2359 O O . GLY A 1 54 ? 0.030 35.969 -8.007 1.00 0.00 54 GLY A O 3
ATOM 2363 N N . PRO A 1 55 ? -0.818 36.625 -9.994 1.00 0.00 55 PRO A N 3
ATOM 2364 C CA . PRO A 1 55 ? -1.151 35.272 -10.467 1.00 0.00 55 PRO A CA 3
ATOM 2365 C C . PRO A 1 55 ? 0.069 34.347 -10.558 1.00 0.00 55 PRO A C 3
ATOM 2366 O O . PRO A 1 55 ? -0.058 33.129 -10.437 1.00 0.00 55 PRO A O 3
ATOM 2377 N N . ASP A 1 56 ? 1.247 34.931 -10.752 1.00 0.00 56 ASP A N 3
ATOM 2378 C CA . ASP A 1 56 ? 2.485 34.150 -10.882 1.00 0.00 56 ASP A CA 3
ATOM 2379 C C . ASP A 1 56 ? 2.898 33.527 -9.556 1.00 0.00 56 ASP A C 3
ATOM 2380 O O . ASP A 1 56 ? 3.708 32.607 -9.517 1.00 0.00 56 ASP A O 3
ATOM 2389 N N . SER A 1 57 ? 2.356 34.036 -8.474 1.00 0.00 57 SER A N 3
ATOM 2390 C CA . SER A 1 57 ? 2.674 33.523 -7.154 1.00 0.00 57 SER A CA 3
ATOM 2391 C C . SER A 1 57 ? 1.402 33.368 -6.335 1.00 0.00 57 SER A C 3
ATOM 2392 O O . SER A 1 57 ? 1.436 33.369 -5.104 1.00 0.00 57 SER A O 3
ATOM 2400 N N . CYS A 1 58 ? 0.292 33.202 -7.027 1.00 0.00 58 CYS A N 3
ATOM 2401 C CA . CYS A 1 58 ? -0.995 33.111 -6.383 1.00 0.00 58 CYS A CA 3
ATOM 2402 C C . CYS A 1 58 ? -1.246 31.709 -5.856 1.00 0.00 58 CYS A C 3
ATOM 2403 O O . CYS A 1 58 ? -1.150 30.723 -6.591 1.00 0.00 58 CYS A O 3
ATOM 2410 N N . LYS A 1 59 ? -1.570 31.629 -4.581 1.00 0.00 59 LYS A N 3
ATOM 2411 C CA . LYS A 1 59 ? -1.807 30.355 -3.917 1.00 0.00 59 LYS A CA 3
ATOM 2412 C C . LYS A 1 59 ? -3.295 30.180 -3.675 1.00 0.00 59 LYS A C 3
ATOM 2413 O O . LYS A 1 59 ? -3.720 29.347 -2.869 1.00 0.00 59 LYS A O 3
ATOM 2432 N N . CYS A 1 60 ? -4.075 30.960 -4.380 1.00 0.00 60 CYS A N 3
ATOM 2433 C CA . CYS A 1 60 ? -5.505 30.974 -4.203 1.00 0.00 60 CYS A CA 3
ATOM 2434 C C . CYS A 1 60 ? -6.214 30.350 -5.398 1.00 0.00 60 CYS A C 3
ATOM 2435 O O . CYS A 1 60 ? -5.650 30.257 -6.496 1.00 0.00 60 CYS A O 3
ATOM 2442 N N . GLY A 1 61 ? -7.448 29.925 -5.185 1.00 0.00 61 GLY A N 3
ATOM 2443 C CA . GLY A 1 61 ? -8.208 29.313 -6.243 1.00 0.00 61 GLY A CA 3
ATOM 2444 C C . GLY A 1 61 ? -9.350 30.181 -6.715 1.00 0.00 61 GLY A C 3
ATOM 2445 O O . GLY A 1 61 ? -9.268 30.808 -7.772 1.00 0.00 61 GLY A O 3
ATOM 2449 N N . SER A 1 62 ? -10.417 30.216 -5.943 1.00 0.00 62 SER A N 3
ATOM 2450 C CA . SER A 1 62 ? -11.585 31.007 -6.285 1.00 0.00 62 SER A CA 3
ATOM 2451 C C . SER A 1 62 ? -12.249 31.545 -5.024 1.00 0.00 62 SER A C 3
ATOM 2452 O O . SER A 1 62 ? -12.012 31.036 -3.927 1.00 0.00 62 SER A O 3
ATOM 2460 N N . SER A 1 63 ? -13.043 32.603 -5.186 1.00 0.00 63 SER A N 3
ATOM 2461 C CA . SER A 1 63 ? -13.796 33.215 -4.086 1.00 0.00 63 SER A CA 3
ATOM 2462 C C . SER A 1 63 ? -12.884 33.846 -3.015 1.00 0.00 63 SER A C 3
ATOM 2463 O O . SER A 1 63 ? -13.359 34.286 -1.970 1.00 0.00 63 SER A O 3
ATOM 2471 N N . CYS A 1 64 ? -11.582 33.896 -3.284 1.00 0.00 64 CYS A N 3
ATOM 2472 C CA . CYS A 1 64 ? -10.648 34.532 -2.368 1.00 0.00 64 CYS A CA 3
ATOM 2473 C C . CYS A 1 64 ? -10.792 36.044 -2.497 1.00 0.00 64 CYS A C 3
ATOM 2474 O O . CYS A 1 64 ? -11.416 36.530 -3.441 1.00 0.00 64 CYS A O 3
ATOM 2481 N N . SER A 1 65 ? -10.216 36.782 -1.575 1.00 0.00 65 SER A N 3
ATOM 2482 C CA . SER A 1 65 ? -10.335 38.229 -1.575 1.00 0.00 65 SER A CA 3
ATOM 2483 C C . SER A 1 65 ? -9.674 38.856 -2.815 1.00 0.00 65 SER A C 3
ATOM 2484 O O . SER A 1 65 ? -9.932 40.009 -3.149 1.00 0.00 65 SER A O 3
ATOM 2492 N N . CYS A 1 66 ? -8.830 38.089 -3.494 1.00 0.00 66 CYS A N 3
ATOM 2493 C CA . CYS A 1 66 ? -8.177 38.567 -4.697 1.00 0.00 66 CYS A CA 3
ATOM 2494 C C . CYS A 1 66 ? -8.858 38.022 -5.952 1.00 0.00 66 CYS A C 3
ATOM 2495 O O . CYS A 1 66 ? -8.432 38.307 -7.067 1.00 0.00 66 CYS A O 3
ATOM 2502 N N . LYS A 1 67 ? -9.929 37.255 -5.765 1.00 0.00 67 LYS A N 3
ATOM 2503 C CA . LYS A 1 67 ? -10.631 36.626 -6.888 1.00 0.00 67 LYS A CA 3
ATOM 2504 C C . LYS A 1 67 ? -12.027 37.221 -7.065 1.00 0.00 67 LYS A C 3
ATOM 2505 O O . LYS A 1 67 ? -12.944 36.809 -6.303 1.00 0.00 67 LYS A O 3
ATOM 2530 N N . GLY A 1 1 ? -18.879 9.478 -29.502 1.00 0.00 1 GLY A N 4
ATOM 2531 C CA . GLY A 1 1 ? -17.396 9.617 -29.462 1.00 0.00 1 GLY A CA 4
ATOM 2532 C C . GLY A 1 1 ? -16.913 10.298 -28.192 1.00 0.00 1 GLY A C 4
ATOM 2533 O O . GLY A 1 1 ? -16.208 9.692 -27.379 1.00 0.00 1 GLY A O 4
ATOM 2536 N N . SER A 1 2 ? -17.294 11.552 -28.019 1.00 0.00 2 SER A N 4
ATOM 2537 C CA . SER A 1 2 ? -16.897 12.320 -26.850 1.00 0.00 2 SER A CA 4
ATOM 2538 C C . SER A 1 2 ? -17.881 12.116 -25.700 1.00 0.00 2 SER A C 4
ATOM 2539 O O . SER A 1 2 ? -17.546 12.342 -24.536 1.00 0.00 2 SER A O 4
ATOM 2547 N N . GLY A 1 3 ? -19.089 11.687 -26.030 1.00 0.00 3 GLY A N 4
ATOM 2548 C CA . GLY A 1 3 ? -20.089 11.453 -25.015 1.00 0.00 3 GLY A CA 4
ATOM 2549 C C . GLY A 1 3 ? -20.778 12.729 -24.588 1.00 0.00 3 GLY A C 4
ATOM 2550 O O . GLY A 1 3 ? -21.244 13.501 -25.427 1.00 0.00 3 GLY A O 4
ATOM 2554 N N . LYS A 1 4 ? -20.844 12.952 -23.291 1.00 0.00 4 LYS A N 4
ATOM 2555 C CA . LYS A 1 4 ? -21.479 14.144 -22.746 1.00 0.00 4 LYS A CA 4
ATOM 2556 C C . LYS A 1 4 ? -20.486 14.936 -21.914 1.00 0.00 4 LYS A C 4
ATOM 2557 O O . LYS A 1 4 ? -19.383 14.456 -21.628 1.00 0.00 4 LYS A O 4
ATOM 2576 N N . GLY A 1 5 ? -20.869 16.138 -21.527 1.00 0.00 5 GLY A N 4
ATOM 2577 C CA . GLY A 1 5 ? -20.002 16.962 -20.722 1.00 0.00 5 GLY A CA 4
ATOM 2578 C C . GLY A 1 5 ? -19.822 18.344 -21.299 1.00 0.00 5 GLY A C 4
ATOM 2579 O O . GLY A 1 5 ? -19.180 18.513 -22.335 1.00 0.00 5 GLY A O 4
ATOM 2583 N N . LYS A 1 6 ? -20.402 19.332 -20.643 1.00 0.00 6 LYS A N 4
ATOM 2584 C CA . LYS A 1 6 ? -20.290 20.712 -21.082 1.00 0.00 6 LYS A CA 4
ATOM 2585 C C . LYS A 1 6 ? -19.522 21.538 -20.062 1.00 0.00 6 LYS A C 4
ATOM 2586 O O . LYS A 1 6 ? -20.062 21.918 -19.012 1.00 0.00 6 LYS A O 4
ATOM 2605 N N . GLY A 1 7 ? -18.260 21.793 -20.356 1.00 0.00 7 GLY A N 4
ATOM 2606 C CA . GLY A 1 7 ? -17.432 22.556 -19.453 1.00 0.00 7 GLY A CA 4
ATOM 2607 C C . GLY A 1 7 ? -16.925 21.707 -18.312 1.00 0.00 7 GLY A C 4
ATOM 2608 O O . GLY A 1 7 ? -16.567 20.546 -18.514 1.00 0.00 7 GLY A O 4
ATOM 2612 N N . GLU A 1 8 ? -16.905 22.268 -17.112 1.00 0.00 8 GLU A N 4
ATOM 2613 C CA . GLU A 1 8 ? -16.432 21.542 -15.943 1.00 0.00 8 GLU A CA 4
ATOM 2614 C C . GLU A 1 8 ? -17.306 21.799 -14.724 1.00 0.00 8 GLU A C 4
ATOM 2615 O O . GLU A 1 8 ? -18.199 21.014 -14.406 1.00 0.00 8 GLU A O 4
ATOM 2627 N N . LYS A 1 9 ? -17.053 22.906 -14.051 1.00 0.00 9 LYS A N 4
ATOM 2628 C CA . LYS A 1 9 ? -17.774 23.249 -12.833 1.00 0.00 9 LYS A CA 4
ATOM 2629 C C . LYS A 1 9 ? -18.227 24.693 -12.885 1.00 0.00 9 LYS A C 4
ATOM 2630 O O . LYS A 1 9 ? -18.442 25.327 -11.851 1.00 0.00 9 LYS A O 4
ATOM 2649 N N . CYS A 1 10 ? -18.383 25.209 -14.079 1.00 0.00 10 CYS A N 4
ATOM 2650 C CA . CYS A 1 10 ? -18.736 26.593 -14.243 1.00 0.00 10 CYS A CA 4
ATOM 2651 C C . CYS A 1 10 ? -20.228 26.792 -14.422 1.00 0.00 10 CYS A C 4
ATOM 2652 O O . CYS A 1 10 ? -20.922 25.941 -14.982 1.00 0.00 10 CYS A O 4
ATOM 2659 N N . THR A 1 11 ? -20.717 27.919 -13.938 1.00 0.00 11 THR A N 4
ATOM 2660 C CA . THR A 1 11 ? -22.122 28.228 -13.998 1.00 0.00 11 THR A CA 4
ATOM 2661 C C . THR A 1 11 ? -22.416 29.184 -15.142 1.00 0.00 11 THR A C 4
ATOM 2662 O O . THR A 1 11 ? -21.503 29.612 -15.856 1.00 0.00 11 THR A O 4
ATOM 2673 N N . SER A 1 12 ? -23.683 29.533 -15.299 1.00 0.00 12 SER A N 4
ATOM 2674 C CA . SER A 1 12 ? -24.122 30.421 -16.361 1.00 0.00 12 SER A CA 4
ATOM 2675 C C . SER A 1 12 ? -23.490 31.824 -16.250 1.00 0.00 12 SER A C 4
ATOM 2676 O O . SER A 1 12 ? -23.444 32.568 -17.230 1.00 0.00 12 SER A O 4
ATOM 2684 N N . ALA A 1 13 ? -23.000 32.180 -15.058 1.00 0.00 13 ALA A N 4
ATOM 2685 C CA . ALA A 1 13 ? -22.339 33.458 -14.867 1.00 0.00 13 ALA A CA 4
ATOM 2686 C C . ALA A 1 13 ? -21.004 33.469 -15.599 1.00 0.00 13 ALA A C 4
ATOM 2687 O O . ALA A 1 13 ? -20.707 34.387 -16.355 1.00 0.00 13 ALA A O 4
ATOM 2694 N N . CYS A 1 14 ? -20.209 32.437 -15.372 1.00 0.00 14 CYS A N 4
ATOM 2695 C CA . CYS A 1 14 ? -18.915 32.309 -16.027 1.00 0.00 14 CYS A CA 4
ATOM 2696 C C . CYS A 1 14 ? -19.080 31.930 -17.492 1.00 0.00 14 CYS A C 4
ATOM 2697 O O . CYS A 1 14 ? -18.320 32.373 -18.349 1.00 0.00 14 CYS A O 4
ATOM 2704 N N . ARG A 1 15 ? -20.085 31.109 -17.779 1.00 0.00 15 ARG A N 4
ATOM 2705 C CA . ARG A 1 15 ? -20.342 30.661 -19.150 1.00 0.00 15 ARG A CA 4
ATOM 2706 C C . ARG A 1 15 ? -20.849 31.802 -20.030 1.00 0.00 15 ARG A C 4
ATOM 2707 O O . ARG A 1 15 ? -21.064 31.629 -21.227 1.00 0.00 15 ARG A O 4
ATOM 2728 N N . SER A 1 16 ? -21.041 32.961 -19.433 1.00 0.00 16 SER A N 4
ATOM 2729 C CA . SER A 1 16 ? -21.443 34.127 -20.166 1.00 0.00 16 SER A CA 4
ATOM 2730 C C . SER A 1 16 ? -20.207 34.783 -20.770 1.00 0.00 16 SER A C 4
ATOM 2731 O O . SER A 1 16 ? -19.075 34.488 -20.370 1.00 0.00 16 SER A O 4
ATOM 2739 N N . GLU A 1 17 ? -20.414 35.654 -21.721 1.00 0.00 17 GLU A N 4
ATOM 2740 C CA . GLU A 1 17 ? -19.316 36.355 -22.346 1.00 0.00 17 GLU A CA 4
ATOM 2741 C C . GLU A 1 17 ? -19.616 37.852 -22.436 1.00 0.00 17 GLU A C 4
ATOM 2742 O O . GLU A 1 17 ? -20.528 38.274 -23.155 1.00 0.00 17 GLU A O 4
ATOM 2754 N N . PRO A 1 18 ? -18.879 38.679 -21.665 1.00 0.00 18 PRO A N 4
ATOM 2755 C CA . PRO A 1 18 ? -17.824 38.210 -20.748 1.00 0.00 18 PRO A CA 4
ATOM 2756 C C . PRO A 1 18 ? -18.400 37.570 -19.480 1.00 0.00 18 PRO A C 4
ATOM 2757 O O . PRO A 1 18 ? -19.617 37.607 -19.249 1.00 0.00 18 PRO A O 4
ATOM 2768 N N . CYS A 1 19 ? -17.526 36.994 -18.665 1.00 0.00 19 CYS A N 4
ATOM 2769 C CA . CYS A 1 19 ? -17.937 36.338 -17.429 1.00 0.00 19 CYS A CA 4
ATOM 2770 C C . CYS A 1 19 ? -18.637 37.312 -16.498 1.00 0.00 19 CYS A C 4
ATOM 2771 O O . CYS A 1 19 ? -18.245 38.474 -16.382 1.00 0.00 19 CYS A O 4
ATOM 2778 N N . GLN A 1 20 ? -19.671 36.835 -15.846 1.00 0.00 20 GLN A N 4
ATOM 2779 C CA . GLN A 1 20 ? -20.477 37.655 -14.959 1.00 0.00 20 GLN A CA 4
ATOM 2780 C C . GLN A 1 20 ? -20.349 37.188 -13.520 1.00 0.00 20 GLN A C 4
ATOM 2781 O O . GLN A 1 20 ? -21.205 37.471 -12.686 1.00 0.00 20 GLN A O 4
ATOM 2795 N N . CYS A 1 21 ? -19.281 36.477 -13.236 1.00 0.00 21 CYS A N 4
ATOM 2796 C CA . CYS A 1 21 ? -19.038 35.973 -11.892 1.00 0.00 21 CYS A CA 4
ATOM 2797 C C . CYS A 1 21 ? -18.787 37.102 -10.900 1.00 0.00 21 CYS A C 4
ATOM 2798 O O . CYS A 1 21 ? -19.143 36.999 -9.719 1.00 0.00 21 CYS A O 4
ATOM 2805 N N . GLY A 1 22 ? -18.170 38.166 -11.376 1.00 0.00 22 GLY A N 4
ATOM 2806 C CA . GLY A 1 22 ? -17.854 39.278 -10.520 1.00 0.00 22 GLY A CA 4
ATOM 2807 C C . GLY A 1 22 ? -16.613 39.009 -9.700 1.00 0.00 22 GLY A C 4
ATOM 2808 O O . GLY A 1 22 ? -15.522 38.863 -10.247 1.00 0.00 22 GLY A O 4
ATOM 2812 N N . SER A 1 23 ? -16.777 38.926 -8.397 1.00 0.00 23 SER A N 4
ATOM 2813 C CA . SER A 1 23 ? -15.665 38.666 -7.507 1.00 0.00 23 SER A CA 4
ATOM 2814 C C . SER A 1 23 ? -16.004 37.507 -6.557 1.00 0.00 23 SER A C 4
ATOM 2815 O O . SER A 1 23 ? -15.166 37.068 -5.764 1.00 0.00 23 SER A O 4
ATOM 2823 N N . LYS A 1 24 ? -17.231 37.004 -6.657 1.00 0.00 24 LYS A N 4
ATOM 2824 C CA . LYS A 1 24 ? -17.663 35.896 -5.814 1.00 0.00 24 LYS A CA 4
ATOM 2825 C C . LYS A 1 24 ? -17.320 34.580 -6.471 1.00 0.00 24 LYS A C 4
ATOM 2826 O O . LYS A 1 24 ? -16.874 33.641 -5.811 1.00 0.00 24 LYS A O 4
ATOM 2845 N N . CYS A 1 25 ? -17.527 34.531 -7.784 1.00 0.00 25 CYS A N 4
ATOM 2846 C CA . CYS A 1 25 ? -17.264 33.347 -8.591 1.00 0.00 25 CYS A CA 4
ATOM 2847 C C . CYS A 1 25 ? -18.183 32.201 -8.264 1.00 0.00 25 CYS A C 4
ATOM 2848 O O . CYS A 1 25 ? -18.039 31.526 -7.244 1.00 0.00 25 CYS A O 4
ATOM 2855 N N . GLN A 1 26 ? -19.131 31.987 -9.135 1.00 0.00 26 GLN A N 4
ATOM 2856 C CA . GLN A 1 26 ? -20.056 30.897 -8.985 1.00 0.00 26 GLN A CA 4
ATOM 2857 C C . GLN A 1 26 ? -19.494 29.642 -9.642 1.00 0.00 26 GLN A C 4
ATOM 2858 O O . GLN A 1 26 ? -19.972 28.537 -9.401 1.00 0.00 26 GLN A O 4
ATOM 2872 N N . CYS A 1 27 ? -18.468 29.820 -10.468 1.00 0.00 27 CYS A N 4
ATOM 2873 C CA . CYS A 1 27 ? -17.826 28.699 -11.123 1.00 0.00 27 CYS A CA 4
ATOM 2874 C C . CYS A 1 27 ? -16.782 28.078 -10.201 1.00 0.00 27 CYS A C 4
ATOM 2875 O O . CYS A 1 27 ? -16.479 28.624 -9.133 1.00 0.00 27 CYS A O 4
ATOM 2882 N N . GLY A 1 28 ? -16.254 26.938 -10.597 1.00 0.00 28 GLY A N 4
ATOM 2883 C CA . GLY A 1 28 ? -15.259 26.273 -9.794 1.00 0.00 28 GLY A CA 4
ATOM 2884 C C . GLY A 1 28 ? -13.856 26.724 -10.130 1.00 0.00 28 GLY A C 4
ATOM 2885 O O . GLY A 1 28 ? -13.558 27.920 -10.126 1.00 0.00 28 GLY A O 4
ATOM 2889 N N . GLU A 1 29 ? -12.998 25.775 -10.418 1.00 0.00 29 GLU A N 4
ATOM 2890 C CA . GLU A 1 29 ? -11.626 26.065 -10.757 1.00 0.00 29 GLU A CA 4
ATOM 2891 C C . GLU A 1 29 ? -11.171 25.205 -11.940 1.00 0.00 29 GLU A C 4
ATOM 2892 O O . GLU A 1 29 ? -10.485 24.193 -11.778 1.00 0.00 29 GLU A O 4
ATOM 2904 N N . GLY A 1 30 ? -11.590 25.596 -13.125 1.00 0.00 30 GLY A N 4
ATOM 2905 C CA . GLY A 1 30 ? -11.228 24.861 -14.316 1.00 0.00 30 GLY A CA 4
ATOM 2906 C C . GLY A 1 30 ? -11.655 25.579 -15.569 1.00 0.00 30 GLY A C 4
ATOM 2907 O O . GLY A 1 30 ? -12.182 24.974 -16.494 1.00 0.00 30 GLY A O 4
ATOM 2911 N N . CYS A 1 31 ? -11.440 26.871 -15.597 1.00 0.00 31 CYS A N 4
ATOM 2912 C CA . CYS A 1 31 ? -11.829 27.678 -16.742 1.00 0.00 31 CYS A CA 4
ATOM 2913 C C . CYS A 1 31 ? -10.684 28.573 -17.199 1.00 0.00 31 CYS A C 4
ATOM 2914 O O . CYS A 1 31 ? -10.589 28.918 -18.381 1.00 0.00 31 CYS A O 4
ATOM 2921 N N . THR A 1 32 ? -9.819 28.942 -16.248 1.00 0.00 32 THR A N 4
ATOM 2922 C CA . THR A 1 32 ? -8.650 29.790 -16.503 1.00 0.00 32 THR A CA 4
ATOM 2923 C C . THR A 1 32 ? -8.998 31.062 -17.284 1.00 0.00 32 THR A C 4
ATOM 2924 O O . THR A 1 32 ? -8.310 31.436 -18.236 1.0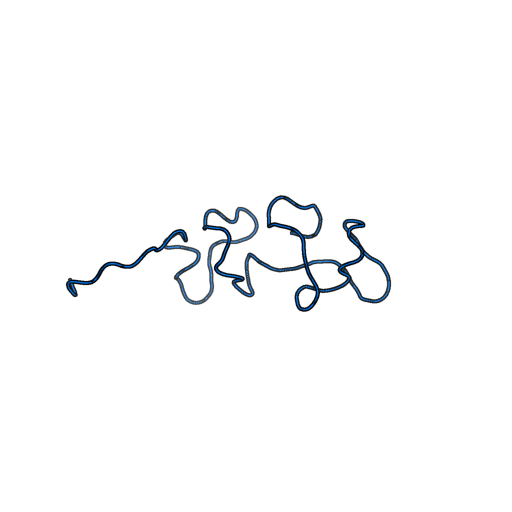0 0.00 32 THR A O 4
ATOM 2935 N N . CYS A 1 33 ? -10.068 31.721 -16.866 1.00 0.00 33 CYS A N 4
ATOM 2936 C CA . CYS A 1 33 ? -10.493 32.963 -17.486 1.00 0.00 33 CYS A CA 4
ATOM 2937 C C . CYS A 1 33 ? -9.570 34.115 -17.069 1.00 0.00 33 CYS A C 4
ATOM 2938 O O . CYS A 1 33 ? -8.726 33.959 -16.188 1.00 0.00 33 CYS A O 4
ATOM 2945 N N . ALA A 1 34 ? -9.730 35.257 -17.701 1.00 0.00 34 ALA A N 4
ATOM 2946 C CA . ALA A 1 34 ? -8.939 36.431 -17.364 1.00 0.00 34 ALA A CA 4
ATOM 2947 C C . ALA A 1 34 ? -9.812 37.469 -16.677 1.00 0.00 34 ALA A C 4
ATOM 2948 O O . ALA A 1 34 ? -9.360 38.565 -16.344 1.00 0.00 34 ALA A O 4
ATOM 2955 N N . ALA A 1 35 ? -11.065 37.103 -16.450 1.00 0.00 35 ALA A N 4
ATOM 2956 C CA . ALA A 1 35 ? -12.021 37.995 -15.822 1.00 0.00 35 ALA A CA 4
ATOM 2957 C C . ALA A 1 35 ? -12.257 37.587 -14.384 1.00 0.00 35 ALA A C 4
ATOM 2958 O O . ALA A 1 35 ? -11.840 38.274 -13.457 1.00 0.00 35 ALA A O 4
ATOM 2965 N N . CYS A 1 36 ? -12.903 36.450 -14.203 1.00 0.00 36 CYS A N 4
ATOM 2966 C CA . CYS A 1 36 ? -13.200 35.950 -12.878 1.00 0.00 36 CYS A CA 4
ATOM 2967 C C . CYS A 1 36 ? -12.058 35.083 -12.347 1.00 0.00 36 CYS A C 4
ATOM 2968 O O . CYS A 1 36 ? -12.125 34.560 -11.236 1.00 0.00 36 CYS A O 4
ATOM 2975 N N . LYS A 1 37 ? -11.006 34.928 -13.144 1.00 0.00 37 LYS A N 4
ATOM 2976 C CA . LYS A 1 37 ? -9.872 34.110 -12.737 1.00 0.00 37 LYS A CA 4
ATOM 2977 C C . LYS A 1 37 ? -8.601 34.912 -12.699 1.00 0.00 37 LYS A C 4
ATOM 2978 O O . LYS A 1 37 ? -7.523 34.425 -13.031 1.00 0.00 37 LYS A O 4
ATOM 2997 N N . THR A 1 38 ? -8.730 36.127 -12.269 1.00 0.00 38 THR A N 4
ATOM 2998 C CA . THR A 1 38 ? -7.604 36.996 -12.115 1.00 0.00 38 THR A CA 4
ATOM 2999 C C . THR A 1 38 ? -7.419 37.291 -10.634 1.00 0.00 38 THR A C 4
ATOM 3000 O O . THR A 1 38 ? -8.311 37.013 -9.828 1.00 0.00 38 THR A O 4
ATOM 3011 N N . CYS A 1 39 ? -6.283 37.822 -10.265 1.00 0.00 39 CYS A N 4
ATOM 3012 C CA . CYS A 1 39 ? -6.033 38.131 -8.882 1.00 0.00 39 CYS A CA 4
ATOM 3013 C C . CYS A 1 39 ? -6.191 39.619 -8.649 1.00 0.00 39 CYS A C 4
ATOM 3014 O O . CYS A 1 39 ? -5.726 40.435 -9.451 1.00 0.00 39 CYS A O 4
ATOM 3021 N N . ASN A 1 40 ? -6.851 39.973 -7.564 1.00 0.00 40 ASN A N 4
ATOM 3022 C CA . ASN A 1 40 ? -7.087 41.372 -7.243 1.00 0.00 40 ASN A CA 4
ATOM 3023 C C . ASN A 1 40 ? -5.932 41.944 -6.456 1.00 0.00 40 ASN A C 4
ATOM 3024 O O . ASN A 1 40 ? -5.891 43.138 -6.168 1.00 0.00 40 ASN A O 4
ATOM 3035 N N . CYS A 1 41 ? -4.996 41.090 -6.110 1.00 0.00 41 CYS A N 4
ATOM 3036 C CA . CYS A 1 41 ? -3.829 41.506 -5.392 1.00 0.00 41 CYS A CA 4
ATOM 3037 C C . CYS A 1 41 ? -2.829 42.121 -6.337 1.00 0.00 41 CYS A C 4
ATOM 3038 O O . CYS A 1 41 ? -2.584 41.601 -7.428 1.00 0.00 41 CYS A O 4
ATOM 3045 N N . THR A 1 42 ? -2.261 43.219 -5.927 1.00 0.00 42 THR A N 4
ATOM 3046 C CA . THR A 1 42 ? -1.321 43.922 -6.744 1.00 0.00 42 THR A CA 4
ATOM 3047 C C . THR A 1 42 ? 0.090 43.469 -6.436 1.00 0.00 42 THR A C 4
ATOM 3048 O O . THR A 1 42 ? 0.376 43.025 -5.326 1.00 0.00 42 THR A O 4
ATOM 3059 N N . SER A 1 43 ? 0.967 43.579 -7.410 1.00 0.00 43 SER A N 4
ATOM 3060 C CA . SER A 1 43 ? 2.358 43.210 -7.241 1.00 0.00 43 SER A CA 4
ATOM 3061 C C . SER A 1 43 ? 3.053 44.148 -6.248 1.00 0.00 43 SER A C 4
ATOM 3062 O O . SER A 1 43 ? 4.153 43.872 -5.774 1.00 0.00 43 SER A O 4
ATOM 3070 N N . ASP A 1 44 ? 2.390 45.249 -5.936 1.00 0.00 44 ASP A N 4
ATOM 3071 C CA . ASP A 1 44 ? 2.910 46.232 -4.998 1.00 0.00 44 ASP A CA 4
ATOM 3072 C C . ASP A 1 44 ? 2.545 45.847 -3.579 1.00 0.00 44 ASP A C 4
ATOM 3073 O O . ASP A 1 44 ? 3.163 46.304 -2.620 1.00 0.00 44 ASP A O 4
ATOM 3082 N N . GLY A 1 45 ? 1.539 45.001 -3.453 1.00 0.00 45 GLY A N 4
ATOM 3083 C CA . GLY A 1 45 ? 1.083 44.581 -2.155 1.00 0.00 45 GLY A CA 4
ATOM 3084 C C . GLY A 1 45 ? -0.102 43.649 -2.245 1.00 0.00 45 GLY A C 4
ATOM 3085 O O . GLY A 1 45 ? -1.037 43.892 -3.023 1.00 0.00 45 GLY A O 4
ATOM 3089 N N . CYS A 1 46 ? -0.057 42.577 -1.477 1.00 0.00 46 CYS A N 4
ATOM 3090 C CA . CYS A 1 46 ? -1.125 41.601 -1.453 1.00 0.00 46 CYS A CA 4
ATOM 3091 C C . CYS A 1 46 ? -2.367 42.200 -0.809 1.00 0.00 46 CYS A C 4
ATOM 3092 O O . CYS A 1 46 ? -2.267 42.970 0.150 1.00 0.00 46 CYS A O 4
ATOM 3099 N N . LYS A 1 47 ? -3.533 41.860 -1.332 1.00 0.00 47 LYS A N 4
ATOM 3100 C CA . LYS A 1 47 ? -4.767 42.429 -0.822 1.00 0.00 47 LYS A CA 4
ATOM 3101 C C . LYS A 1 47 ? -5.639 41.394 -0.116 1.00 0.00 47 LYS A C 4
ATOM 3102 O O . LYS A 1 47 ? -6.624 41.750 0.528 1.00 0.00 47 LYS A O 4
ATOM 3121 N N . CYS A 1 48 ? -5.292 40.121 -0.235 1.00 0.00 48 CYS A N 4
ATOM 3122 C CA . CYS A 1 48 ? -6.046 39.089 0.465 1.00 0.00 48 CYS A CA 4
ATOM 3123 C C . CYS A 1 48 ? -5.264 38.610 1.687 1.00 0.00 48 CYS A C 4
ATOM 3124 O O . CYS A 1 48 ? -5.838 38.371 2.751 1.00 0.00 48 CYS A O 4
ATOM 3131 N N . GLY A 1 49 ? -3.948 38.482 1.531 1.00 0.00 49 GLY A N 4
ATOM 3132 C CA . GLY A 1 49 ? -3.107 38.080 2.636 1.00 0.00 49 GLY A CA 4
ATOM 3133 C C . GLY A 1 49 ? -2.291 36.830 2.351 1.00 0.00 49 GLY A C 4
ATOM 3134 O O . GLY A 1 49 ? -1.501 36.399 3.188 1.00 0.00 49 GLY A O 4
ATOM 3138 N N . LYS A 1 50 ? -2.464 36.252 1.174 1.00 0.00 50 LYS A N 4
ATOM 3139 C CA . LYS A 1 50 ? -1.740 35.029 0.815 1.00 0.00 50 LYS A CA 4
ATOM 3140 C C . LYS A 1 50 ? -0.358 35.341 0.259 1.00 0.00 50 LYS A C 4
ATOM 3141 O O . LYS A 1 50 ? 0.416 34.430 -0.043 1.00 0.00 50 LYS A O 4
ATOM 3160 N N . GLU A 1 51 ? -0.068 36.634 0.109 1.00 0.00 51 GLU A N 4
ATOM 3161 C CA . GLU A 1 51 ? 1.219 37.112 -0.412 1.00 0.00 51 GLU A CA 4
ATOM 3162 C C . GLU A 1 51 ? 1.365 36.738 -1.893 1.00 0.00 51 GLU A C 4
ATOM 3163 O O . GLU A 1 51 ? 2.468 36.719 -2.439 1.00 0.00 51 GLU A O 4
ATOM 3175 N N . CYS A 1 52 ? 0.246 36.452 -2.534 1.00 0.00 52 CYS A N 4
ATOM 3176 C CA . CYS A 1 52 ? 0.239 36.073 -3.932 1.00 0.00 52 CYS A CA 4
ATOM 3177 C C . CYS A 1 52 ? 0.615 37.256 -4.826 1.00 0.00 52 CYS A C 4
ATOM 3178 O O . CYS A 1 52 ? 1.412 37.114 -5.753 1.00 0.00 52 CYS A O 4
ATOM 3185 N N . THR A 1 53 ? 0.037 38.420 -4.527 1.00 0.00 53 THR A N 4
ATOM 3186 C CA . THR A 1 53 ? 0.338 39.691 -5.224 1.00 0.00 53 THR A CA 4
ATOM 3187 C C . THR A 1 53 ? 0.189 39.608 -6.754 1.00 0.00 53 THR A C 4
ATOM 3188 O O . THR A 1 53 ? 0.831 40.365 -7.489 1.00 0.00 53 THR A O 4
ATOM 3199 N N . GLY A 1 54 ? -0.668 38.725 -7.223 1.00 0.00 54 GLY A N 4
ATOM 3200 C CA . GLY A 1 54 ? -0.868 38.596 -8.646 1.00 0.00 54 GLY A CA 4
ATOM 3201 C C . GLY A 1 54 ? -1.108 37.166 -9.059 1.00 0.00 54 GLY A C 4
ATOM 3202 O O . GLY A 1 54 ? -0.731 36.248 -8.335 1.00 0.00 54 GLY A O 4
ATOM 3206 N N . PRO A 1 55 ? -1.730 36.943 -10.235 1.00 0.00 55 PRO A N 4
ATOM 3207 C CA . PRO A 1 55 ? -2.051 35.594 -10.734 1.00 0.00 55 PRO A CA 4
ATOM 3208 C C . PRO A 1 55 ? -0.814 34.704 -10.897 1.00 0.00 55 PRO A C 4
ATOM 3209 O O . PRO A 1 55 ? -0.910 33.480 -10.818 1.00 0.00 55 PRO A O 4
ATOM 3220 N N . ASP A 1 56 ? 0.341 35.324 -11.116 1.00 0.00 56 ASP A N 4
ATOM 3221 C CA . ASP A 1 56 ? 1.596 34.588 -11.276 1.00 0.00 56 ASP A CA 4
ATOM 3222 C C . ASP A 1 56 ? 1.923 33.771 -10.038 1.00 0.00 56 ASP A C 4
ATOM 3223 O O . ASP A 1 56 ? 2.206 32.581 -10.126 1.00 0.00 56 ASP A O 4
ATOM 3232 N N . SER A 1 57 ? 1.874 34.410 -8.888 1.00 0.00 57 SER A N 4
ATOM 3233 C CA . SER A 1 57 ? 2.222 33.753 -7.646 1.00 0.00 57 SER A CA 4
ATOM 3234 C C . SER A 1 57 ? 0.978 33.472 -6.800 1.00 0.00 57 SER A C 4
ATOM 3235 O O . SER A 1 57 ? 1.075 33.235 -5.591 1.00 0.00 57 SER A O 4
ATOM 3243 N N . CYS A 1 58 ? -0.185 33.477 -7.433 1.00 0.00 58 CYS A N 4
ATOM 3244 C CA . CYS A 1 58 ? -1.423 33.259 -6.715 1.00 0.00 58 CYS A CA 4
ATOM 3245 C C . CYS A 1 58 ? -1.718 31.786 -6.554 1.00 0.00 58 CYS A C 4
ATOM 3246 O O . CYS A 1 58 ? -1.581 31.000 -7.496 1.00 0.00 58 CYS A O 4
ATOM 3253 N N . LYS A 1 59 ? -2.124 31.417 -5.355 1.00 0.00 59 LYS A N 4
ATOM 3254 C CA . LYS A 1 59 ? -2.453 30.044 -5.048 1.00 0.00 59 LYS A CA 4
ATOM 3255 C C . LYS A 1 59 ? -3.886 29.948 -4.546 1.00 0.00 59 LYS A C 4
ATOM 3256 O O . LYS A 1 59 ? -4.302 28.924 -4.003 1.00 0.00 59 LYS A O 4
ATOM 3275 N N . CYS A 1 60 ? -4.641 31.015 -4.728 1.00 0.00 60 CYS A N 4
ATOM 3276 C CA . CYS A 1 60 ? -6.025 31.029 -4.321 1.00 0.00 60 CYS A CA 4
ATOM 3277 C C . CYS A 1 60 ? -6.905 30.776 -5.531 1.00 0.00 60 CYS A C 4
ATOM 3278 O O . CYS A 1 60 ? -6.949 31.581 -6.468 1.00 0.00 60 CYS A O 4
ATOM 3285 N N . GLY A 1 61 ? -7.615 29.690 -5.491 1.00 0.00 61 GLY A N 4
ATOM 3286 C CA . GLY A 1 61 ? -8.428 29.278 -6.614 1.00 0.00 61 GLY A CA 4
ATOM 3287 C C . GLY A 1 61 ? -9.890 29.494 -6.356 1.00 0.00 61 GLY A C 4
ATOM 3288 O O . GLY A 1 61 ? -10.572 28.606 -5.838 1.00 0.00 61 GLY A O 4
ATOM 3292 N N . SER A 1 62 ? -10.366 30.685 -6.709 1.00 0.00 62 SER A N 4
ATOM 3293 C CA . SER A 1 62 ? -11.760 31.078 -6.516 1.00 0.00 62 SER A CA 4
ATOM 3294 C C . SER A 1 62 ? -12.111 31.181 -5.021 1.00 0.00 62 SER A C 4
ATOM 3295 O O . SER A 1 62 ? -11.348 30.741 -4.160 1.00 0.00 62 SER A O 4
ATOM 3303 N N . SER A 1 63 ? -13.240 31.828 -4.731 1.00 0.00 63 SER A N 4
ATOM 3304 C CA . SER A 1 63 ? -13.768 31.963 -3.361 1.00 0.00 63 SER A CA 4
ATOM 3305 C C . SER A 1 63 ? -12.926 32.882 -2.444 1.00 0.00 63 SER A C 4
ATOM 3306 O O . SER A 1 63 ? -13.400 33.283 -1.385 1.00 0.00 63 SER A O 4
ATOM 3314 N N . CYS A 1 64 ? -11.696 33.223 -2.836 1.00 0.00 64 CYS A N 4
ATOM 3315 C CA . CYS A 1 64 ? -10.864 34.053 -1.975 1.00 0.00 64 CYS A CA 4
ATOM 3316 C C . CYS A 1 64 ? -11.144 35.537 -2.211 1.00 0.00 64 CYS A C 4
ATOM 3317 O O . CYS A 1 64 ? -11.757 35.912 -3.214 1.00 0.00 64 CYS A O 4
ATOM 3324 N N . SER A 1 65 ? -10.678 36.376 -1.290 1.00 0.00 65 SER A N 4
ATOM 3325 C CA . SER A 1 65 ? -10.897 37.818 -1.360 1.00 0.00 65 SER A CA 4
ATOM 3326 C C . SER A 1 65 ? -10.215 38.436 -2.582 1.00 0.00 65 SER A C 4
ATOM 3327 O O . SER A 1 65 ? -10.604 39.510 -3.041 1.00 0.00 65 SER A O 4
ATOM 3335 N N . CYS A 1 66 ? -9.199 37.762 -3.106 1.00 0.00 66 CYS A N 4
ATOM 3336 C CA . CYS A 1 66 ? -8.504 38.255 -4.280 1.00 0.00 66 CYS A CA 4
ATOM 3337 C C . CYS A 1 66 ? -9.145 37.719 -5.553 1.00 0.00 66 CYS A C 4
ATOM 3338 O O . CYS A 1 66 ? -8.655 37.962 -6.652 1.00 0.00 66 CYS A O 4
ATOM 3345 N N . LYS A 1 67 ? -10.241 36.993 -5.398 1.00 0.00 67 LYS A N 4
ATOM 3346 C CA . LYS A 1 67 ? -10.952 36.417 -6.536 1.00 0.00 67 LYS A CA 4
ATOM 3347 C C . LYS A 1 67 ? -12.245 37.182 -6.800 1.00 0.00 67 LYS A C 4
ATOM 3348 O O . LYS A 1 67 ? -12.159 38.346 -7.263 1.00 0.00 67 LYS A O 4
ATOM 3373 N N . GLY A 1 1 ? -8.745 13.368 -10.538 1.00 0.00 1 GLY A N 5
ATOM 3374 C CA . GLY A 1 1 ? -7.554 14.068 -11.087 1.00 0.00 1 GLY A CA 5
ATOM 3375 C C . GLY A 1 1 ? -7.218 15.321 -10.307 1.00 0.00 1 GLY A C 5
ATOM 3376 O O . GLY A 1 1 ? -6.057 15.571 -9.985 1.00 0.00 1 GLY A O 5
ATOM 3379 N N . SER A 1 2 ? -8.232 16.106 -10.005 1.00 0.00 2 SER A N 5
ATOM 3380 C CA . SER A 1 2 ? -8.049 17.326 -9.252 1.00 0.00 2 SER A CA 5
ATOM 3381 C C . SER A 1 2 ? -8.570 17.148 -7.836 1.00 0.00 2 SER A C 5
ATOM 3382 O O . SER A 1 2 ? -9.515 16.389 -7.604 1.00 0.00 2 SER A O 5
ATOM 3390 N N . GLY A 1 3 ? -7.955 17.843 -6.896 1.00 0.00 3 GLY A N 5
ATOM 3391 C CA . GLY A 1 3 ? -8.354 17.736 -5.511 1.00 0.00 3 GLY A CA 5
ATOM 3392 C C . GLY A 1 3 ? -9.679 18.416 -5.231 1.00 0.00 3 GLY A C 5
ATOM 3393 O O . GLY A 1 3 ? -10.520 17.877 -4.514 1.00 0.00 3 GLY A O 5
ATOM 3397 N N . LYS A 1 4 ? -9.877 19.584 -5.810 1.00 0.00 4 LYS A N 5
ATOM 3398 C CA . LYS A 1 4 ? -11.091 20.349 -5.573 1.00 0.00 4 LYS A CA 5
ATOM 3399 C C . LYS A 1 4 ? -12.060 20.249 -6.739 1.00 0.00 4 LYS A C 5
ATOM 3400 O O . LYS A 1 4 ? -11.720 20.587 -7.875 1.00 0.00 4 LYS A O 5
ATOM 3419 N N . GLY A 1 5 ? -13.252 19.748 -6.459 1.00 0.00 5 GLY A N 5
ATOM 3420 C CA . GLY A 1 5 ? -14.308 19.717 -7.449 1.00 0.00 5 GLY A CA 5
ATOM 3421 C C . GLY A 1 5 ? -14.221 18.552 -8.404 1.00 0.00 5 GLY A C 5
ATOM 3422 O O . GLY A 1 5 ? -15.246 17.970 -8.766 1.00 0.00 5 GLY A O 5
ATOM 3426 N N . LYS A 1 6 ? -12.996 18.219 -8.825 1.00 0.00 6 LYS A N 5
ATOM 3427 C CA . LYS A 1 6 ? -12.757 17.148 -9.800 1.00 0.00 6 LYS A CA 5
ATOM 3428 C C . LYS A 1 6 ? -13.329 17.540 -11.153 1.00 0.00 6 LYS A C 5
ATOM 3429 O O . LYS A 1 6 ? -13.547 16.699 -12.024 1.00 0.00 6 LYS A O 5
ATOM 3448 N N . GLY A 1 7 ? -13.548 18.824 -11.319 1.00 0.00 7 GLY A N 5
ATOM 3449 C CA . GLY A 1 7 ? -14.096 19.341 -12.538 1.00 0.00 7 GLY A CA 5
ATOM 3450 C C . GLY A 1 7 ? -14.123 20.846 -12.526 1.00 0.00 7 GLY A C 5
ATOM 3451 O O . GLY A 1 7 ? -13.782 21.468 -11.512 1.00 0.00 7 GLY A O 5
ATOM 3455 N N . GLU A 1 8 ? -14.529 21.428 -13.635 1.00 0.00 8 GLU A N 5
ATOM 3456 C CA . GLU A 1 8 ? -14.594 22.874 -13.774 1.00 0.00 8 GLU A CA 5
ATOM 3457 C C . GLU A 1 8 ? -15.614 23.467 -12.813 1.00 0.00 8 GLU A C 5
ATOM 3458 O O . GLU A 1 8 ? -15.292 24.366 -12.027 1.00 0.00 8 GLU A O 5
ATOM 3470 N N . LYS A 1 9 ? -16.837 22.941 -12.873 1.00 0.00 9 LYS A N 5
ATOM 3471 C CA . LYS A 1 9 ? -17.933 23.398 -12.027 1.00 0.00 9 LYS A CA 5
ATOM 3472 C C . LYS A 1 9 ? -18.200 24.883 -12.221 1.00 0.00 9 LYS A C 5
ATOM 3473 O O . LYS A 1 9 ? -18.238 25.661 -11.263 1.00 0.00 9 LYS A O 5
ATOM 3492 N N . CYS A 1 10 ? -18.366 25.270 -13.461 1.00 0.00 10 CYS A N 5
ATOM 3493 C CA . CYS A 1 10 ? -18.669 26.643 -13.787 1.00 0.00 10 CYS A CA 5
ATOM 3494 C C . CYS A 1 10 ? -20.162 26.866 -13.884 1.00 0.00 10 CYS A C 5
ATOM 3495 O O . CYS A 1 10 ? -20.897 26.030 -14.414 1.00 0.00 10 CYS A O 5
ATOM 3502 N N . THR A 1 11 ? -20.606 27.990 -13.365 1.00 0.00 11 THR A N 5
ATOM 3503 C CA . THR A 1 11 ? -22.007 28.321 -13.339 1.00 0.00 11 THR A CA 5
ATOM 3504 C C . THR A 1 11 ? -22.417 29.041 -14.622 1.00 0.00 11 THR A C 5
ATOM 3505 O O . THR A 1 11 ? -21.588 29.264 -15.516 1.00 0.00 11 THR A O 5
ATOM 3516 N N . SER A 1 12 ? -23.688 29.415 -14.705 1.00 0.00 12 SER A N 5
ATOM 3517 C CA . SER A 1 12 ? -24.212 30.108 -15.867 1.00 0.00 12 SER A CA 5
ATOM 3518 C C . SER A 1 12 ? -23.530 31.461 -16.057 1.00 0.00 12 SER A C 5
ATOM 3519 O O . SER A 1 12 ? -23.369 31.932 -17.182 1.00 0.00 12 SER A O 5
ATOM 3527 N N . ALA A 1 13 ? -23.115 32.071 -14.950 1.00 0.00 13 ALA A N 5
ATOM 3528 C CA . ALA A 1 13 ? -22.441 33.357 -14.988 1.00 0.00 13 ALA A CA 5
ATOM 3529 C C . ALA A 1 13 ? -21.141 33.260 -15.774 1.00 0.00 13 ALA A C 5
ATOM 3530 O O . ALA A 1 13 ? -20.885 34.064 -16.668 1.00 0.00 13 ALA A O 5
ATOM 3537 N N . CYS A 1 14 ? -20.334 32.265 -15.448 1.00 0.00 14 CYS A N 5
ATOM 3538 C CA . CYS A 1 14 ? -19.062 32.049 -16.130 1.00 0.00 14 CYS A CA 5
ATOM 3539 C C . CYS A 1 14 ? -19.299 31.615 -17.575 1.00 0.00 14 CYS A C 5
ATOM 3540 O O . CYS A 1 14 ? -18.497 31.889 -18.467 1.00 0.00 14 CYS A O 5
ATOM 3547 N N . ARG A 1 15 ? -20.417 30.949 -17.798 1.00 0.00 15 ARG A N 5
ATOM 3548 C CA . ARG A 1 15 ? -20.777 30.482 -19.130 1.00 0.00 15 ARG A CA 5
ATOM 3549 C C . ARG A 1 15 ? -21.477 31.569 -19.948 1.00 0.00 15 ARG A C 5
ATOM 3550 O O . ARG A 1 15 ? -22.107 31.287 -20.966 1.00 0.00 15 ARG A O 5
ATOM 3571 N N . SER A 1 16 ? -21.364 32.799 -19.499 1.00 0.00 16 SER A N 5
ATOM 3572 C CA . SER A 1 16 ? -21.898 33.925 -20.229 1.00 0.00 16 SER A CA 5
ATOM 3573 C C . SER A 1 16 ? -20.749 34.718 -20.831 1.00 0.00 16 SER A C 5
ATOM 3574 O O . SER A 1 16 ? -19.603 34.565 -20.405 1.00 0.00 16 SER A O 5
ATOM 3582 N N . GLU A 1 17 ? -21.034 35.533 -21.823 1.00 0.00 17 GLU A N 5
ATOM 3583 C CA . GLU A 1 17 ? -19.999 36.334 -22.449 1.00 0.00 17 GLU A CA 5
ATOM 3584 C C . GLU A 1 17 ? -20.353 37.815 -22.389 1.00 0.00 17 GLU A C 5
ATOM 3585 O O . GLU A 1 17 ? -21.296 38.256 -23.047 1.00 0.00 17 GLU A O 5
ATOM 3597 N N . PRO A 1 18 ? -19.616 38.606 -21.591 1.00 0.00 18 PRO A N 5
ATOM 3598 C CA . PRO A 1 18 ? -18.497 38.116 -20.773 1.00 0.00 18 PRO A CA 5
ATOM 3599 C C . PRO A 1 18 ? -18.983 37.434 -19.494 1.00 0.00 18 PRO A C 5
ATOM 3600 O O . PRO A 1 18 ? -20.179 37.479 -19.174 1.00 0.00 18 PRO A O 5
ATOM 3611 N N . CYS A 1 19 ? -18.064 36.800 -18.775 1.00 0.00 19 CYS A N 5
ATOM 3612 C CA . CYS A 1 19 ? -18.399 36.118 -17.535 1.00 0.00 19 CYS A CA 5
ATOM 3613 C C . CYS A 1 19 ? -19.084 37.054 -16.563 1.00 0.00 19 CYS A C 5
ATOM 3614 O O . CYS A 1 19 ? -18.598 38.146 -16.275 1.00 0.00 19 CYS A O 5
ATOM 3621 N N . GLN A 1 20 ? -20.209 36.613 -16.055 1.00 0.00 20 GLN A N 5
ATOM 3622 C CA . GLN A 1 20 ? -21.002 37.402 -15.136 1.00 0.00 20 GLN A CA 5
ATOM 3623 C C . GLN A 1 20 ? -20.654 37.041 -13.710 1.00 0.00 20 GLN A C 5
ATOM 3624 O O . GLN A 1 20 ? -21.322 37.457 -12.765 1.00 0.00 20 GLN A O 5
ATOM 3638 N N . CYS A 1 21 ? -19.605 36.248 -13.565 1.00 0.00 21 CYS A N 5
ATOM 3639 C CA . CYS A 1 21 ? -19.125 35.842 -12.263 1.00 0.00 21 CYS A CA 5
ATOM 3640 C C . CYS A 1 21 ? -18.676 37.060 -11.468 1.00 0.00 21 CYS A C 5
ATOM 3641 O O . CYS A 1 21 ? -18.880 37.132 -10.251 1.00 0.00 21 CYS A O 5
ATOM 3648 N N . GLY A 1 22 ? -18.075 38.016 -12.169 1.00 0.00 22 GLY A N 5
ATOM 3649 C CA . GLY A 1 22 ? -17.638 39.241 -11.549 1.00 0.00 22 GLY A CA 5
ATOM 3650 C C . GLY A 1 22 ? -16.550 39.031 -10.525 1.00 0.00 22 GLY A C 5
ATOM 3651 O O . GLY A 1 22 ? -15.701 38.153 -10.679 1.00 0.00 22 GLY A O 5
ATOM 3655 N N . SER A 1 23 ? -16.590 39.823 -9.473 1.00 0.00 23 SER A N 5
ATOM 3656 C CA . SER A 1 23 ? -15.590 39.766 -8.432 1.00 0.00 23 SER A CA 5
ATOM 3657 C C . SER A 1 23 ? -15.957 38.758 -7.347 1.00 0.00 23 SER A C 5
ATOM 3658 O O . SER A 1 23 ? -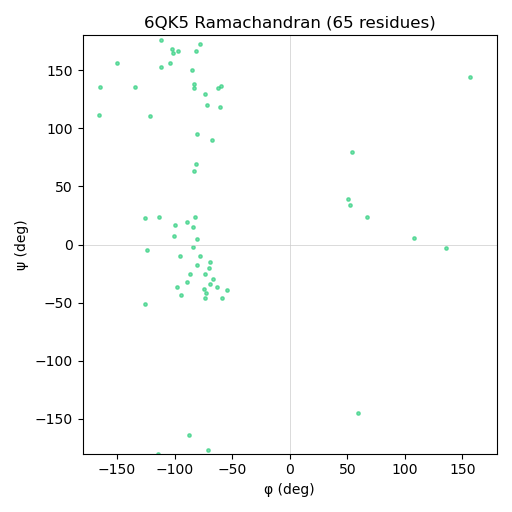15.151 38.466 -6.466 1.00 0.00 23 SER A O 5
ATOM 3666 N N . LYS A 1 24 ? -17.169 38.225 -7.403 1.00 0.00 24 LYS A N 5
ATOM 3667 C CA . LYS A 1 24 ? -17.576 37.235 -6.434 1.00 0.00 24 LYS A CA 5
ATOM 3668 C C . LYS A 1 24 ? -17.143 35.896 -6.928 1.00 0.00 24 LYS A C 5
ATOM 3669 O O . LYS A 1 24 ? -16.434 35.163 -6.240 1.00 0.00 24 LYS A O 5
ATOM 3688 N N . CYS A 1 25 ? -17.560 35.604 -8.147 1.00 0.00 25 CYS A N 5
ATOM 3689 C CA . CYS A 1 25 ? -17.186 34.406 -8.847 1.00 0.00 25 CYS A CA 5
ATOM 3690 C C . CYS A 1 25 ? -17.687 33.147 -8.154 1.00 0.00 25 CYS A C 5
ATOM 3691 O O . CYS A 1 25 ? -17.110 32.674 -7.172 1.00 0.00 25 CYS A O 5
ATOM 3698 N N . GLN A 1 26 ? -18.758 32.610 -8.680 1.00 0.00 26 GLN A N 5
ATOM 3699 C CA . GLN A 1 26 ? -19.378 31.425 -8.111 1.00 0.00 26 GLN A CA 5
ATOM 3700 C C . GLN A 1 26 ? -18.962 30.109 -8.805 1.00 0.00 26 GLN A C 5
ATOM 3701 O O . GLN A 1 26 ? -19.575 29.071 -8.565 1.00 0.00 26 GLN A O 5
ATOM 3715 N N . CYS A 1 27 ? -17.931 30.136 -9.651 1.00 0.00 27 CYS A N 5
ATOM 3716 C CA . CYS A 1 27 ? -17.464 28.891 -10.269 1.00 0.00 27 CYS A CA 5
ATOM 3717 C C . CYS A 1 27 ? -16.177 28.403 -9.621 1.00 0.00 27 CYS A C 5
ATOM 3718 O O . CYS A 1 27 ? -15.514 29.147 -8.879 1.00 0.00 27 CYS A O 5
ATOM 3725 N N . GLY A 1 28 ? -15.824 27.154 -9.899 1.00 0.00 28 GLY A N 5
ATOM 3726 C CA . GLY A 1 28 ? -14.621 26.583 -9.343 1.00 0.00 28 GLY A CA 5
ATOM 3727 C C . GLY A 1 28 ? -13.379 27.023 -10.091 1.00 0.00 28 GLY A C 5
ATOM 3728 O O . GLY A 1 28 ? -13.010 28.203 -10.061 1.00 0.00 28 GLY A O 5
ATOM 3732 N N . GLU A 1 29 ? -12.743 26.088 -10.768 1.00 0.00 29 GLU A N 5
ATOM 3733 C CA . GLU A 1 29 ? -11.523 26.368 -11.520 1.00 0.00 29 GLU A CA 5
ATOM 3734 C C . GLU A 1 29 ? -11.539 25.620 -12.844 1.00 0.00 29 GLU A C 5
ATOM 3735 O O . GLU A 1 29 ? -12.531 25.001 -13.199 1.00 0.00 29 GLU A O 5
ATOM 3747 N N . GLY A 1 30 ? -10.434 25.674 -13.568 1.00 0.00 30 GLY A N 5
ATOM 3748 C CA . GLY A 1 30 ? -10.342 24.955 -14.825 1.00 0.00 30 GLY A CA 5
ATOM 3749 C C . GLY A 1 30 ? -10.615 25.828 -16.029 1.00 0.00 30 GLY A C 5
ATOM 3750 O O . GLY A 1 30 ? -10.021 25.633 -17.086 1.00 0.00 30 GLY A O 5
ATOM 3754 N N . CYS A 1 31 ? -11.505 26.793 -15.871 1.00 0.00 31 CYS A N 5
ATOM 3755 C CA . CYS A 1 31 ? -11.865 27.686 -16.956 1.00 0.00 31 CYS A CA 5
ATOM 3756 C C . CYS A 1 31 ? -10.709 28.615 -17.298 1.00 0.00 31 CYS A C 5
ATOM 3757 O O . CYS A 1 31 ? -10.474 28.923 -18.466 1.00 0.00 31 CYS A O 5
ATOM 3764 N N . THR A 1 32 ? -9.978 29.042 -16.257 1.00 0.00 32 THR A N 5
ATOM 3765 C CA . THR A 1 32 ? -8.839 29.957 -16.394 1.00 0.00 32 THR A CA 5
ATOM 3766 C C . THR A 1 32 ? -9.197 31.180 -17.238 1.00 0.00 32 THR A C 5
ATOM 3767 O O . THR A 1 32 ? -8.433 31.607 -18.102 1.00 0.00 32 THR A O 5
ATOM 3778 N N . CYS A 1 33 ? -10.366 31.728 -16.967 1.00 0.00 33 CYS A N 5
ATOM 3779 C CA . CYS A 1 33 ? -10.871 32.891 -17.670 1.00 0.00 33 CYS A CA 5
ATOM 3780 C C . CYS A 1 33 ? -10.008 34.131 -17.418 1.00 0.00 33 CYS A C 5
ATOM 3781 O O . CYS A 1 33 ? -9.100 34.116 -16.593 1.00 0.00 33 CYS A O 5
ATOM 3788 N N . ALA A 1 34 ? -10.301 35.195 -18.139 1.00 0.00 34 ALA A N 5
ATOM 3789 C CA . ALA A 1 34 ? -9.594 36.452 -17.969 1.00 0.00 34 ALA A CA 5
ATOM 3790 C C . ALA A 1 34 ? -10.506 37.463 -17.298 1.00 0.00 34 ALA A C 5
ATOM 3791 O O . ALA A 1 34 ? -10.139 38.622 -17.085 1.00 0.00 34 ALA A O 5
ATOM 3798 N N . ALA A 1 35 ? -11.695 37.006 -16.947 1.00 0.00 35 ALA A N 5
ATOM 3799 C CA . ALA A 1 35 ? -12.689 37.857 -16.332 1.00 0.00 35 ALA A CA 5
ATOM 3800 C C . ALA A 1 35 ? -12.822 37.539 -14.859 1.00 0.00 35 ALA A C 5
ATOM 3801 O O . ALA A 1 35 ? -12.370 38.303 -14.011 1.00 0.00 35 ALA A O 5
ATOM 3808 N N . CYS A 1 36 ? -13.416 36.395 -14.555 1.00 0.00 36 CYS A N 5
ATOM 3809 C CA . CYS A 1 36 ? -13.602 35.991 -13.177 1.00 0.00 36 CYS A CA 5
ATOM 3810 C C . CYS A 1 36 ? -12.328 35.390 -12.601 1.00 0.00 36 CYS A C 5
ATOM 3811 O O . CYS A 1 36 ? -12.115 35.389 -11.387 1.00 0.00 36 CYS A O 5
ATOM 3818 N N . LYS A 1 37 ? -11.471 34.890 -13.476 1.00 0.00 37 LYS A N 5
ATOM 3819 C CA . LYS A 1 37 ? -10.223 34.310 -13.044 1.00 0.00 37 LYS A CA 5
ATOM 3820 C C . LYS A 1 37 ? -9.090 35.309 -13.110 1.00 0.00 37 LYS A C 5
ATOM 3821 O O . LYS A 1 37 ? -8.607 35.660 -14.182 1.00 0.00 37 LYS A O 5
ATOM 3840 N N . THR A 1 38 ? -8.698 35.775 -11.951 1.00 0.00 38 THR A N 5
ATOM 3841 C CA . THR A 1 38 ? -7.625 36.718 -11.805 1.00 0.00 38 THR A CA 5
ATOM 3842 C C . THR A 1 38 ? -7.319 36.869 -10.324 1.00 0.00 38 THR A C 5
ATOM 3843 O O . THR A 1 38 ? -7.848 36.126 -9.506 1.00 0.00 38 THR A O 5
ATOM 3854 N N . CYS A 1 39 ? -6.467 37.788 -9.991 1.00 0.00 39 CYS A N 5
ATOM 3855 C CA . CYS A 1 39 ? -6.134 38.069 -8.621 1.00 0.00 39 CYS A CA 5
ATOM 3856 C C . CYS A 1 39 ? -6.083 39.572 -8.427 1.00 0.00 39 CYS A C 5
ATOM 3857 O O . CYS A 1 39 ? -5.409 40.274 -9.181 1.00 0.00 39 CYS A O 5
ATOM 3864 N N . ASN A 1 40 ? -6.811 40.066 -7.442 1.00 0.00 40 ASN A N 5
ATOM 3865 C CA . ASN A 1 40 ? -6.842 41.500 -7.158 1.00 0.00 40 ASN A CA 5
ATOM 3866 C C . ASN A 1 40 ? -5.539 41.950 -6.532 1.00 0.00 40 ASN A C 5
ATOM 3867 O O . ASN A 1 40 ? -5.198 43.134 -6.559 1.00 0.00 40 ASN A O 5
ATOM 3878 N N . CYS A 1 41 ? -4.813 41.000 -5.979 1.00 0.00 41 CYS A N 5
ATOM 3879 C CA . CYS A 1 41 ? -3.546 41.267 -5.348 1.00 0.00 41 CYS A CA 5
ATOM 3880 C C . CYS A 1 41 ? -2.504 41.671 -6.382 1.00 0.00 41 CYS A C 5
ATOM 3881 O O . CYS A 1 41 ? -2.418 41.078 -7.463 1.00 0.00 41 CYS A O 5
ATOM 3888 N N . THR A 1 42 ? -1.723 42.681 -6.058 1.00 0.00 42 THR A N 5
ATOM 3889 C CA . THR A 1 42 ? -0.725 43.193 -6.972 1.00 0.00 42 THR A CA 5
ATOM 3890 C C . THR A 1 42 ? 0.667 43.031 -6.383 1.00 0.00 42 THR A C 5
ATOM 3891 O O . THR A 1 42 ? 0.810 42.645 -5.227 1.00 0.00 42 THR A O 5
ATOM 3902 N N . SER A 1 43 ? 1.689 43.337 -7.178 1.00 0.00 43 SER A N 5
ATOM 3903 C CA . SER A 1 43 ? 3.078 43.252 -6.730 1.00 0.00 43 SER A CA 5
ATOM 3904 C C . SER A 1 43 ? 3.338 44.214 -5.566 1.00 0.00 43 SER A C 5
ATOM 3905 O O . SER A 1 43 ? 4.292 44.047 -4.805 1.00 0.00 43 SER A O 5
ATOM 3913 N N . ASP A 1 44 ? 2.473 45.215 -5.436 1.00 0.00 44 ASP A N 5
ATOM 3914 C CA . ASP A 1 44 ? 2.590 46.204 -4.375 1.00 0.00 44 ASP A CA 5
ATOM 3915 C C . ASP A 1 44 ? 2.315 45.566 -3.024 1.00 0.00 44 ASP A C 5
ATOM 3916 O O . ASP A 1 44 ? 2.993 45.852 -2.031 1.00 0.00 44 ASP A O 5
ATOM 3925 N N . GLY A 1 45 ? 1.337 44.684 -2.995 1.00 0.00 45 GLY A N 5
ATOM 3926 C CA . GLY A 1 45 ? 0.981 44.025 -1.779 1.00 0.00 45 GLY A CA 5
ATOM 3927 C C . GLY A 1 45 ? -0.215 43.132 -1.956 1.00 0.00 45 GLY A C 5
ATOM 3928 O O . GLY A 1 45 ? -1.102 43.421 -2.767 1.00 0.00 45 GLY A O 5
ATOM 3932 N N . CYS A 1 46 ? -0.231 42.034 -1.225 1.00 0.00 46 CYS A N 5
ATOM 3933 C CA . CYS A 1 46 ? -1.343 41.106 -1.268 1.00 0.00 46 CYS A CA 5
ATOM 3934 C C . CYS A 1 46 ? -2.599 41.789 -0.751 1.00 0.00 46 CYS A C 5
ATOM 3935 O O . CYS A 1 46 ? -2.594 42.395 0.329 1.00 0.00 46 CYS A O 5
ATOM 3942 N N . LYS A 1 47 ? -3.668 41.694 -1.507 1.00 0.00 47 LYS A N 5
ATOM 3943 C CA . LYS A 1 47 ? -4.895 42.370 -1.156 1.00 0.00 47 LYS A CA 5
ATOM 3944 C C . LYS A 1 47 ? -5.860 41.460 -0.419 1.00 0.00 47 LYS A C 5
ATOM 3945 O O . LYS A 1 47 ? -6.850 41.931 0.143 1.00 0.00 47 LYS A O 5
ATOM 3964 N N . CYS A 1 48 ? -5.597 40.164 -0.422 1.00 0.00 48 CYS A N 5
ATOM 3965 C CA . CYS A 1 48 ? -6.457 39.251 0.324 1.00 0.00 48 CYS A CA 5
ATOM 3966 C C . CYS A 1 48 ? -5.810 38.899 1.651 1.00 0.00 48 CYS A C 5
ATOM 3967 O O . CYS A 1 48 ? -6.474 38.848 2.689 1.00 0.00 48 CYS A O 5
ATOM 3974 N N . GLY A 1 49 ? -4.515 38.671 1.619 1.00 0.00 49 GLY A N 5
ATOM 3975 C CA . GLY A 1 49 ? -3.796 38.372 2.822 1.00 0.00 49 GLY A CA 5
ATOM 3976 C C . GLY A 1 49 ? -3.276 36.952 2.857 1.00 0.00 49 GLY A C 5
ATOM 3977 O O . GLY A 1 49 ? -2.910 36.443 3.918 1.00 0.00 49 GLY A O 5
ATOM 3981 N N . LYS A 1 50 ? -3.252 36.298 1.706 1.00 0.00 50 LYS A N 5
ATOM 3982 C CA . LYS A 1 50 ? -2.710 34.948 1.613 1.00 0.00 50 LYS A CA 5
ATOM 3983 C C . LYS A 1 50 ? -1.251 35.014 1.188 1.00 0.00 50 LYS A C 5
ATOM 3984 O O . LYS A 1 50 ? -0.612 33.987 0.942 1.00 0.00 50 LYS A O 5
ATOM 4003 N N . GLU A 1 51 ? -0.740 36.243 1.115 1.00 0.00 51 GLU A N 5
ATOM 4004 C CA . GLU A 1 51 ? 0.643 36.523 0.739 1.00 0.00 51 GLU A CA 5
ATOM 4005 C C . GLU A 1 51 ? 0.885 36.175 -0.735 1.00 0.00 51 GLU A C 5
ATOM 4006 O O . GLU A 1 51 ? 1.947 35.671 -1.114 1.00 0.00 51 GLU A O 5
ATOM 4018 N N . CYS A 1 52 ? -0.107 36.453 -1.557 1.00 0.00 52 CYS A N 5
ATOM 4019 C CA . CYS A 1 52 ? 0.003 36.250 -2.979 1.00 0.00 52 CYS A CA 5
ATOM 4020 C C . CYS A 1 52 ? -0.025 37.589 -3.679 1.00 0.00 52 CYS A C 5
ATOM 4021 O O . CYS A 1 52 ? -0.729 38.500 -3.261 1.00 0.00 52 CYS A O 5
ATOM 4028 N N . THR A 1 53 ? 0.759 37.730 -4.711 1.00 0.00 53 THR A N 5
ATOM 4029 C CA . THR A 1 53 ? 0.811 38.973 -5.424 1.00 0.00 53 THR A CA 5
ATOM 4030 C C . THR A 1 53 ? 0.811 38.731 -6.918 1.00 0.00 53 THR A C 5
ATOM 4031 O O . THR A 1 53 ? 1.801 38.256 -7.486 1.00 0.00 53 THR A O 5
ATOM 4042 N N . GLY A 1 54 ? -0.315 39.015 -7.537 1.00 0.00 54 GLY A N 5
ATOM 4043 C CA . GLY A 1 54 ? -0.450 38.829 -8.956 1.00 0.00 54 GLY A CA 5
ATOM 4044 C C . GLY A 1 54 ? -0.969 37.452 -9.281 1.00 0.00 54 GLY A C 5
ATOM 4045 O O . GLY A 1 54 ? -0.677 36.504 -8.560 1.00 0.00 54 GLY A O 5
ATOM 4049 N N . PRO A 1 55 ? -1.745 37.297 -10.365 1.00 0.00 55 PRO A N 5
ATOM 4050 C CA . PRO A 1 55 ? -2.302 35.997 -10.751 1.00 0.00 55 PRO A CA 5
ATOM 4051 C C . PRO A 1 55 ? -1.212 34.965 -11.007 1.00 0.00 55 PRO A C 5
ATOM 4052 O O . PRO A 1 55 ? -1.402 33.773 -10.774 1.00 0.00 55 PRO A O 5
ATOM 4063 N N . ASP A 1 56 ? -0.063 35.443 -11.459 1.00 0.00 56 ASP A N 5
ATOM 4064 C CA . ASP A 1 56 ? 1.075 34.585 -11.762 1.00 0.00 56 ASP A CA 5
ATOM 4065 C C . ASP A 1 56 ? 1.572 33.895 -10.505 1.00 0.00 56 ASP A C 5
ATOM 4066 O O . ASP A 1 56 ? 1.789 32.682 -10.488 1.00 0.00 56 ASP A O 5
ATOM 4075 N N . SER A 1 57 ? 1.724 34.669 -9.448 1.00 0.00 57 SER A N 5
ATOM 4076 C CA . SER A 1 57 ? 2.228 34.156 -8.191 1.00 0.00 57 SER A CA 5
ATOM 4077 C C . SER A 1 57 ? 1.095 33.925 -7.193 1.00 0.00 57 SER A C 5
ATOM 4078 O O . SER A 1 57 ? 1.328 33.834 -5.988 1.00 0.00 57 SER A O 5
ATOM 4086 N N . CYS A 1 58 ? -0.126 33.822 -7.696 1.00 0.00 58 CYS A N 5
ATOM 4087 C CA . CYS A 1 58 ? -1.266 33.594 -6.836 1.00 0.00 58 CYS A CA 5
ATOM 4088 C C . CYS A 1 58 ? -1.294 32.153 -6.368 1.00 0.00 58 CYS A C 5
ATOM 4089 O O . CYS A 1 58 ? -1.233 31.222 -7.178 1.00 0.00 58 CYS A O 5
ATOM 4096 N N . LYS A 1 59 ? -1.370 31.968 -5.065 1.00 0.00 59 LYS A N 5
ATOM 4097 C CA . LYS A 1 59 ? -1.400 30.638 -4.492 1.00 0.00 59 LYS A CA 5
ATOM 4098 C C . LYS A 1 59 ? -2.821 30.244 -4.149 1.00 0.00 59 LYS A C 5
ATOM 4099 O O . LYS A 1 59 ? -3.085 29.114 -3.740 1.00 0.00 59 LYS A O 5
ATOM 4118 N N . CYS A 1 60 ? -3.729 31.175 -4.321 1.00 0.00 60 CYS A N 5
ATOM 4119 C CA . CYS A 1 60 ? -5.117 30.938 -4.037 1.00 0.00 60 CYS A CA 5
ATOM 4120 C C . CYS A 1 60 ? -5.818 30.383 -5.278 1.00 0.00 60 CYS A C 5
ATOM 4121 O O . CYS A 1 60 ? -5.534 30.794 -6.409 1.00 0.00 60 CYS A O 5
ATOM 4128 N N . GLY A 1 61 ? -6.729 29.458 -5.065 1.00 0.00 61 GLY A N 5
ATOM 4129 C CA . GLY A 1 61 ? -7.399 28.807 -6.173 1.00 0.00 61 GLY A CA 5
ATOM 4130 C C . GLY A 1 61 ? -8.884 29.079 -6.209 1.00 0.00 61 GLY A C 5
ATOM 4131 O O . GLY A 1 61 ? -9.686 28.198 -5.902 1.00 0.00 61 GLY A O 5
ATOM 4135 N N . SER A 1 62 ? -9.244 30.305 -6.591 1.00 0.00 62 SER A N 5
ATOM 4136 C CA . SER A 1 62 ? -10.640 30.738 -6.684 1.00 0.00 62 SER A CA 5
ATOM 4137 C C . SER A 1 62 ? -11.312 30.768 -5.297 1.00 0.00 62 SER A C 5
ATOM 4138 O O . SER A 1 62 ? -10.761 30.264 -4.315 1.00 0.00 62 SER A O 5
ATOM 4146 N N . SER A 1 63 ? -12.482 31.410 -5.228 1.00 0.00 63 SER A N 5
ATOM 4147 C CA . SER A 1 63 ? -13.286 31.500 -3.998 1.00 0.00 63 SER A CA 5
ATOM 4148 C C . SER A 1 63 ? -12.640 32.409 -2.926 1.00 0.00 63 SER A C 5
ATOM 4149 O O . SER A 1 63 ? -13.311 32.834 -1.980 1.00 0.00 63 SER A O 5
ATOM 4157 N N . CYS A 1 64 ? -11.354 32.705 -3.074 1.00 0.00 64 CYS A N 5
ATOM 4158 C CA . CYS A 1 64 ? -10.651 33.550 -2.119 1.00 0.00 64 CYS A CA 5
ATOM 4159 C C . CYS A 1 64 ? -11.013 35.018 -2.341 1.00 0.00 64 CYS A C 5
ATOM 4160 O O . CYS A 1 64 ? -11.559 35.378 -3.384 1.00 0.00 64 CYS A O 5
ATOM 4167 N N . SER A 1 65 ? -10.692 35.853 -1.368 1.00 0.00 65 SER A N 5
ATOM 4168 C CA . SER A 1 65 ? -11.028 37.268 -1.413 1.00 0.00 65 SER A CA 5
ATOM 4169 C C . SER A 1 65 ? -10.312 37.989 -2.562 1.00 0.00 65 SER A C 5
ATOM 4170 O O . SER A 1 65 ? -10.786 39.017 -3.054 1.00 0.00 65 SER A O 5
ATOM 4178 N N . CYS A 1 66 ? -9.181 37.440 -2.998 1.00 0.00 66 CYS A N 5
ATOM 4179 C CA . CYS A 1 66 ? -8.419 38.031 -4.090 1.00 0.00 66 CYS A CA 5
ATOM 4180 C C . CYS A 1 66 ? -9.084 37.752 -5.435 1.00 0.00 66 CYS A C 5
ATOM 4181 O O . CYS A 1 66 ? -8.638 38.237 -6.473 1.00 0.00 66 CYS A O 5
ATOM 4188 N N . LYS A 1 67 ? -10.154 36.977 -5.408 1.00 0.00 67 LYS A N 5
ATOM 4189 C CA . LYS A 1 67 ? -10.864 36.610 -6.622 1.00 0.00 67 LYS A CA 5
ATOM 4190 C C . LYS A 1 67 ? -12.161 37.398 -6.735 1.00 0.00 67 LYS A C 5
ATOM 4191 O O . LYS A 1 67 ? -12.076 38.652 -6.784 1.00 0.00 67 LYS A O 5
ATOM 4216 N N . GLY A 1 1 ? -5.880 9.607 -21.411 1.00 0.00 1 GLY A N 6
ATOM 4217 C CA . GLY A 1 1 ? -6.214 8.220 -20.969 1.00 0.00 1 GLY A CA 6
ATOM 4218 C C . GLY A 1 1 ? -7.158 8.205 -19.781 1.00 0.00 1 GLY A C 6
ATOM 4219 O O . GLY A 1 1 ? -8.374 8.349 -19.942 1.00 0.00 1 GLY A O 6
ATOM 4222 N N . SER A 1 2 ? -6.606 8.036 -18.591 1.00 0.00 2 SER A N 6
ATOM 4223 C CA . SER A 1 2 ? -7.397 8.010 -17.370 1.00 0.00 2 SER A CA 6
ATOM 4224 C C . SER A 1 2 ? -8.055 9.366 -17.109 1.00 0.00 2 SER A C 6
ATOM 4225 O O . SER A 1 2 ? -9.194 9.439 -16.646 1.00 0.00 2 SER A O 6
ATOM 4233 N N . GLY A 1 3 ? -7.336 10.429 -17.431 1.00 0.00 3 GLY A N 6
ATOM 4234 C CA . GLY A 1 3 ? -7.854 11.764 -17.252 1.00 0.00 3 GLY A CA 6
ATOM 4235 C C . GLY A 1 3 ? -8.258 12.377 -18.568 1.00 0.00 3 GLY A C 6
ATOM 4236 O O . GLY A 1 3 ? -8.071 13.577 -18.796 1.00 0.00 3 GLY A O 6
ATOM 4240 N N . LYS A 1 4 ? -8.796 11.548 -19.445 1.00 0.00 4 LYS A N 6
ATOM 4241 C CA . LYS A 1 4 ? -9.227 11.990 -20.750 1.00 0.00 4 LYS A CA 6
ATOM 4242 C C . LYS A 1 4 ? -10.576 12.685 -20.650 1.00 0.00 4 LYS A C 6
ATOM 4243 O O . LYS A 1 4 ? -11.607 12.045 -20.412 1.00 0.00 4 LYS A O 6
ATOM 4262 N N . GLY A 1 5 ? -10.560 13.985 -20.815 1.00 0.00 5 GLY A N 6
ATOM 4263 C CA . GLY A 1 5 ? -11.764 14.764 -20.729 1.00 0.00 5 GLY A CA 6
ATOM 4264 C C . GLY A 1 5 ? -11.460 16.236 -20.679 1.00 0.00 5 GLY A C 6
ATOM 4265 O O . GLY A 1 5 ? -10.640 16.679 -19.868 1.00 0.00 5 GLY A O 6
ATOM 4269 N N . LYS A 1 6 ? -12.092 16.994 -21.550 1.00 0.00 6 LYS A N 6
ATOM 4270 C CA . LYS A 1 6 ? -11.875 18.425 -21.607 1.00 0.00 6 LYS A CA 6
ATOM 4271 C C . LYS A 1 6 ? -13.170 19.165 -21.353 1.00 0.00 6 LYS A C 6
ATOM 4272 O O . LYS A 1 6 ? -14.247 18.686 -21.712 1.00 0.00 6 LYS A O 6
ATOM 4291 N N . GLY A 1 7 ? -13.069 20.317 -20.726 1.00 0.00 7 GLY A N 6
ATOM 4292 C CA . GLY A 1 7 ? -14.236 21.105 -20.436 1.00 0.00 7 GLY A CA 6
ATOM 4293 C C . GLY A 1 7 ? -14.063 21.924 -19.203 1.00 0.00 7 GLY A C 6
ATOM 4294 O O . GLY A 1 7 ? -12.945 22.093 -18.703 1.00 0.00 7 GLY A O 6
ATOM 4298 N N . GLU A 1 8 ? -15.157 22.434 -18.711 1.00 0.00 8 GLU A N 6
ATOM 4299 C CA . GLU A 1 8 ? -15.155 23.235 -17.530 1.00 0.00 8 GLU A CA 6
ATOM 4300 C C . GLU A 1 8 ? -16.322 22.877 -16.627 1.00 0.00 8 GLU A C 6
ATOM 4301 O O . GLU A 1 8 ? -17.122 21.989 -16.932 1.00 0.00 8 GLU A O 6
ATOM 4313 N N . LYS A 1 9 ? -16.391 23.559 -15.524 1.00 0.00 9 LYS A N 6
ATOM 4314 C CA . LYS A 1 9 ? -17.457 23.390 -14.546 1.00 0.00 9 LYS A CA 6
ATOM 4315 C C . LYS A 1 9 ? -18.078 24.750 -14.274 1.00 0.00 9 LYS A C 6
ATOM 4316 O O . LYS A 1 9 ? -18.462 25.077 -13.140 1.00 0.00 9 LYS A O 6
ATOM 4335 N N . CYS A 1 10 ? -18.174 25.533 -15.332 1.00 0.00 10 CYS A N 6
ATOM 4336 C CA . CYS A 1 10 ? -18.662 26.889 -15.261 1.00 0.00 10 CYS A CA 6
ATOM 4337 C C . CYS A 1 10 ? -20.166 26.983 -15.486 1.00 0.00 10 CYS A C 6
ATOM 4338 O O . CYS A 1 10 ? -20.777 26.108 -16.102 1.00 0.00 10 CYS A O 6
ATOM 4345 N N . THR A 1 11 ? -20.751 28.056 -14.975 1.00 0.00 11 THR A N 6
ATOM 4346 C CA . THR A 1 11 ? -22.169 28.304 -15.113 1.00 0.00 11 THR A CA 6
ATOM 4347 C C . THR A 1 11 ? -22.440 29.194 -16.324 1.00 0.00 11 THR A C 6
ATOM 4348 O O . THR A 1 11 ? -21.501 29.636 -16.997 1.00 0.00 11 THR A O 6
ATOM 4359 N N . SER A 1 12 ? -23.712 29.462 -16.592 1.00 0.00 12 SER A N 6
ATOM 4360 C CA . SER A 1 12 ? -24.104 30.291 -17.724 1.00 0.00 12 SER A CA 6
ATOM 4361 C C . SER A 1 12 ? -23.468 31.681 -17.657 1.00 0.00 12 SER A C 6
ATOM 4362 O O . SER A 1 12 ? -23.062 32.227 -18.678 1.00 0.00 12 SER A O 6
ATOM 4370 N N . ALA A 1 13 ? -23.365 32.231 -16.447 1.00 0.00 13 ALA A N 6
ATOM 4371 C CA . ALA A 1 13 ? -22.789 33.560 -16.248 1.00 0.00 13 ALA A CA 6
ATOM 4372 C C . ALA A 1 13 ? -21.328 33.610 -16.693 1.00 0.00 13 ALA A C 6
ATOM 4373 O O . ALA A 1 13 ? -20.899 34.557 -17.342 1.00 0.00 13 ALA A O 6
ATOM 4380 N N . CYS A 1 14 ? -20.576 32.579 -16.362 1.00 0.00 14 CYS A N 6
ATOM 4381 C CA . CYS A 1 14 ? -19.169 32.518 -16.735 1.00 0.00 14 CYS A CA 6
ATOM 4382 C C . CYS A 1 14 ? -19.046 32.224 -18.233 1.00 0.00 14 CYS A C 6
ATOM 4383 O O . CYS A 1 14 ? -18.066 32.589 -18.878 1.00 0.00 14 CYS A O 6
ATOM 4390 N N . ARG A 1 15 ? -20.074 31.582 -18.780 1.00 0.00 15 ARG A N 6
ATOM 4391 C CA . ARG A 1 15 ? -20.129 31.257 -20.207 1.00 0.00 15 ARG A CA 6
ATOM 4392 C C . ARG A 1 15 ? -20.787 32.384 -21.013 1.00 0.00 15 ARG A C 6
ATOM 4393 O O . ARG A 1 15 ? -21.141 32.201 -22.181 1.00 0.00 15 ARG A O 6
ATOM 4414 N N . SER A 1 16 ? -20.954 33.537 -20.392 1.00 0.00 16 SER A N 6
ATOM 4415 C CA . SER A 1 16 ? -21.554 34.682 -21.055 1.00 0.00 16 SER A CA 6
ATOM 4416 C C . SER A 1 16 ? -20.478 35.512 -21.757 1.00 0.00 16 SER A C 6
ATOM 4417 O O . SER A 1 16 ? -19.289 35.188 -21.678 1.00 0.00 16 SER A O 6
ATOM 4425 N N . GLU A 1 17 ? -20.891 36.565 -22.444 1.00 0.00 17 GLU A N 6
ATOM 4426 C CA . GLU A 1 17 ? -19.959 37.441 -23.129 1.00 0.00 17 GLU A CA 6
ATOM 4427 C C . GLU A 1 17 ? -20.266 38.906 -22.809 1.00 0.00 17 GLU A C 6
ATOM 4428 O O . GLU A 1 17 ? -21.317 39.429 -23.194 1.00 0.00 17 GLU A O 6
ATOM 4440 N N . PRO A 1 18 ? -19.374 39.575 -22.053 1.00 0.00 18 PRO A N 6
ATOM 4441 C CA . PRO A 1 18 ? -18.169 38.947 -21.497 1.00 0.00 18 PRO A CA 6
ATOM 4442 C C . PRO A 1 18 ? -18.510 38.105 -20.267 1.00 0.00 18 PRO A C 6
ATOM 4443 O O . PRO A 1 18 ? -19.690 37.895 -19.969 1.00 0.00 18 PRO A O 6
ATOM 4454 N N . CYS A 1 19 ? -17.495 37.637 -19.551 1.00 0.00 19 CYS A N 6
ATOM 4455 C CA . CYS A 1 19 ? -17.722 36.816 -18.379 1.00 0.00 19 CYS A CA 6
ATOM 4456 C C . CYS A 1 19 ? -18.551 37.572 -17.348 1.00 0.00 19 CYS A C 6
ATOM 4457 O O . CYS A 1 19 ? -18.175 38.657 -16.908 1.00 0.00 19 CYS A O 6
ATOM 4464 N N . GLN A 1 20 ? -19.677 36.993 -16.973 1.00 0.00 20 GLN A N 6
ATOM 4465 C CA . GLN A 1 20 ? -20.588 37.620 -16.031 1.00 0.00 20 GLN A CA 6
ATOM 4466 C C . GLN A 1 20 ? -20.591 36.890 -14.717 1.00 0.00 20 GLN A C 6
ATOM 4467 O O . GLN A 1 20 ? -21.487 37.082 -13.892 1.00 0.00 20 GLN A O 6
ATOM 4481 N N . CYS A 1 21 ? -19.590 36.055 -14.510 1.00 0.00 21 CYS A N 6
ATOM 4482 C CA . CYS A 1 21 ? -19.495 35.303 -13.277 1.00 0.00 21 CYS A CA 6
ATOM 4483 C C . CYS A 1 21 ? -19.264 36.288 -12.124 1.00 0.00 21 CYS A C 6
ATOM 4484 O O . CYS A 1 21 ? -19.663 36.044 -10.979 1.00 0.00 21 CYS A O 6
ATOM 4491 N N . GLY A 1 22 ? -18.637 37.421 -12.472 1.00 0.00 22 GLY A N 6
ATOM 4492 C CA . GLY A 1 22 ? -18.448 38.542 -11.561 1.00 0.00 22 GLY A CA 6
ATOM 4493 C C . GLY A 1 22 ? -17.854 38.191 -10.220 1.00 0.00 22 GLY A C 6
ATOM 4494 O O . GLY A 1 22 ? -16.928 37.384 -10.122 1.00 0.00 22 GLY A O 6
ATOM 4498 N N . SER A 1 23 ? -18.394 38.817 -9.185 1.00 0.00 23 SER A N 6
ATOM 4499 C CA . SER A 1 23 ? -17.919 38.637 -7.830 1.00 0.00 23 SER A CA 6
ATOM 4500 C C . SER A 1 23 ? -18.539 37.405 -7.186 1.00 0.00 23 SER A C 6
ATOM 4501 O O . SER A 1 23 ? -18.059 36.921 -6.159 1.00 0.00 23 SER A O 6
ATOM 4509 N N . LYS A 1 24 ? -19.602 36.896 -7.791 1.00 0.00 24 LYS A N 6
ATOM 4510 C CA . LYS A 1 24 ? -20.271 35.719 -7.275 1.00 0.00 24 LYS A CA 6
ATOM 4511 C C . LYS A 1 24 ? -19.445 34.488 -7.551 1.00 0.00 24 LYS A C 6
ATOM 4512 O O . LYS A 1 24 ? -19.197 33.684 -6.651 1.00 0.00 24 LYS A O 6
ATOM 4531 N N . CYS A 1 25 ? -19.009 34.366 -8.795 1.00 0.00 25 CYS A N 6
ATOM 4532 C CA . CYS A 1 25 ? -18.217 33.239 -9.247 1.00 0.00 25 CYS A CA 6
ATOM 4533 C C . CYS A 1 25 ? -18.916 31.920 -8.919 1.00 0.00 25 CYS A C 6
ATOM 4534 O O . CYS A 1 25 ? -18.624 31.268 -7.912 1.00 0.00 25 CYS A O 6
ATOM 4541 N N . GLN A 1 26 ? -19.852 31.548 -9.771 1.00 0.00 26 GLN A N 6
ATOM 4542 C CA . GLN A 1 26 ? -20.672 30.363 -9.551 1.00 0.00 26 GLN A CA 6
ATOM 4543 C C . GLN A 1 26 ? -20.003 29.099 -10.092 1.00 0.00 26 GLN A C 6
ATOM 4544 O O . GLN A 1 26 ? -20.454 27.982 -9.818 1.00 0.00 26 GLN A O 6
ATOM 4558 N N . CYS A 1 27 ? -18.941 29.265 -10.857 1.00 0.00 27 CYS A N 6
ATOM 4559 C CA . CYS A 1 27 ? -18.260 28.124 -11.441 1.00 0.00 27 CYS A CA 6
ATOM 4560 C C . CYS A 1 27 ? -17.288 27.500 -10.453 1.00 0.00 27 CYS A C 6
ATOM 4561 O O . CYS A 1 27 ? -17.084 28.017 -9.345 1.00 0.00 27 CYS A O 6
ATOM 4568 N N . GLY A 1 28 ? -16.684 26.399 -10.854 1.00 0.00 28 GLY A N 6
ATOM 4569 C CA . GLY A 1 28 ? -15.752 25.724 -9.993 1.00 0.00 28 GLY A CA 6
ATOM 4570 C C . GLY A 1 28 ? -14.391 25.566 -10.626 1.00 0.00 28 GLY A C 6
ATOM 4571 O O . GLY A 1 28 ? -13.864 26.501 -11.236 1.00 0.00 28 GLY A O 6
ATOM 4575 N N . GLU A 1 29 ? -13.836 24.384 -10.487 1.00 0.00 29 GLU A N 6
ATOM 4576 C CA . GLU A 1 29 ? -12.522 24.063 -11.014 1.00 0.00 29 GLU A CA 6
ATOM 4577 C C . GLU A 1 29 ? -12.567 23.885 -12.538 1.00 0.00 29 GLU A C 6
ATOM 4578 O O . GLU A 1 29 ? -13.604 23.525 -13.101 1.00 0.00 29 GLU A O 6
ATOM 4590 N N . GLY A 1 30 ? -11.444 24.154 -13.193 1.00 0.00 30 GLY A N 6
ATOM 4591 C CA . GLY A 1 30 ? -11.358 23.983 -14.628 1.00 0.00 30 GLY A CA 6
ATOM 4592 C C . GLY A 1 30 ? -11.631 25.261 -15.392 1.00 0.00 30 GLY A C 6
ATOM 4593 O O . GLY A 1 30 ? -11.877 25.226 -16.601 1.00 0.00 30 GLY A O 6
ATOM 4597 N N . CYS A 1 31 ? -11.583 26.389 -14.702 1.00 0.00 31 CYS A N 6
ATOM 4598 C CA . CYS A 1 31 ? -11.849 27.666 -15.339 1.00 0.00 31 CYS A CA 6
ATOM 4599 C C . CYS A 1 31 ? -10.619 28.560 -15.354 1.00 0.00 31 CYS A C 6
ATOM 4600 O O . CYS A 1 31 ? -10.110 28.901 -16.421 1.00 0.00 31 CYS A O 6
ATOM 4607 N N . THR A 1 32 ? -10.139 28.924 -14.160 1.00 0.00 32 THR A N 6
ATOM 4608 C CA . THR A 1 32 ? -8.996 29.836 -13.997 1.00 0.00 32 THR A CA 6
ATOM 4609 C C . THR A 1 32 ? -9.191 31.144 -14.786 1.00 0.00 32 THR A C 6
ATOM 4610 O O . THR A 1 32 ? -8.237 31.723 -15.306 1.00 0.00 32 THR A O 6
ATOM 4621 N N . CYS A 1 33 ? -10.446 31.601 -14.843 1.00 0.00 33 CYS A N 6
ATOM 4622 C CA . CYS A 1 33 ? -10.813 32.828 -15.543 1.00 0.00 33 CYS A CA 6
ATOM 4623 C C . CYS A 1 33 ? -10.059 34.025 -14.992 1.00 0.00 33 CYS A C 6
ATOM 4624 O O . CYS A 1 33 ? -9.860 34.144 -13.790 1.00 0.00 33 CYS A O 6
ATOM 4631 N N . ALA A 1 34 ? -9.679 34.922 -15.872 1.00 0.00 34 ALA A N 6
ATOM 4632 C CA . ALA A 1 34 ? -8.985 36.132 -15.481 1.00 0.00 34 ALA A CA 6
ATOM 4633 C C . ALA A 1 34 ? -9.990 37.256 -15.277 1.00 0.00 34 ALA A C 6
ATOM 4634 O O . ALA A 1 34 ? -9.636 38.434 -15.243 1.00 0.00 34 ALA A O 6
ATOM 4641 N N . ALA A 1 35 ? -11.249 36.873 -15.110 1.00 0.00 35 ALA A N 6
ATOM 4642 C CA . ALA A 1 35 ? -12.327 37.826 -14.949 1.00 0.00 35 ALA A CA 6
ATOM 4643 C C . ALA A 1 35 ? -13.032 37.613 -13.622 1.00 0.00 35 ALA A C 6
ATOM 4644 O O . ALA A 1 35 ? -13.190 38.545 -12.831 1.00 0.00 35 ALA A O 6
ATOM 4651 N N . CYS A 1 36 ? -13.463 36.394 -13.389 1.00 0.00 36 CYS A N 6
ATOM 4652 C CA . CYS A 1 36 ? -14.151 36.055 -12.164 1.00 0.00 36 CYS A CA 6
ATOM 4653 C C . CYS A 1 36 ? -13.211 35.411 -11.147 1.00 0.00 36 CYS A C 6
ATOM 4654 O O . CYS A 1 36 ? -13.285 35.692 -9.954 1.00 0.00 36 CYS A O 6
ATOM 4661 N N . LYS A 1 37 ? -12.314 34.570 -11.632 1.00 0.00 37 LYS A N 6
ATOM 4662 C CA . LYS A 1 37 ? -11.445 33.801 -10.758 1.00 0.00 37 LYS A CA 6
ATOM 4663 C C . LYS A 1 37 ? -10.023 34.331 -10.797 1.00 0.00 37 LYS A C 6
ATOM 4664 O O . LYS A 1 37 ? -9.052 33.579 -10.681 1.00 0.00 37 LYS A O 6
ATOM 4683 N N . THR A 1 38 ? -9.915 35.622 -10.912 1.00 0.00 38 THR A N 6
ATOM 4684 C CA . THR A 1 38 ? -8.631 36.271 -11.014 1.00 0.00 38 THR A CA 6
ATOM 4685 C C . THR A 1 38 ? -8.176 36.788 -9.649 1.00 0.00 38 THR A C 6
ATOM 4686 O O . THR A 1 38 ? -8.930 36.755 -8.679 1.00 0.00 38 THR A O 6
ATOM 4697 N N . CYS A 1 39 ? -6.941 37.240 -9.583 1.00 0.00 39 CYS A N 6
ATOM 4698 C CA . CYS A 1 39 ? -6.390 37.784 -8.364 1.00 0.00 39 CYS A CA 6
ATOM 4699 C C . CYS A 1 39 ? -6.434 39.306 -8.416 1.00 0.00 39 CYS A C 6
ATOM 4700 O O . CYS A 1 39 ? -6.328 39.900 -9.488 1.00 0.00 39 CYS A O 6
ATOM 4707 N N . ASN A 1 40 ? -6.592 39.927 -7.262 1.00 0.00 40 ASN A N 6
ATOM 4708 C CA . ASN A 1 40 ? -6.685 41.381 -7.180 1.00 0.00 40 ASN A CA 6
ATOM 4709 C C . ASN A 1 40 ? -5.456 41.985 -6.524 1.00 0.00 40 ASN A C 6
ATOM 4710 O O . ASN A 1 40 ? -5.391 43.198 -6.301 1.00 0.00 40 ASN A O 6
ATOM 4721 N N . CYS A 1 41 ? -4.487 41.152 -6.211 1.00 0.00 41 CYS A N 6
ATOM 4722 C CA . CYS A 1 41 ? -3.272 41.613 -5.591 1.00 0.00 41 CYS A CA 6
ATOM 4723 C C . CYS A 1 41 ? -2.334 42.204 -6.624 1.00 0.00 41 CYS A C 6
ATOM 4724 O O . CYS A 1 41 ? -2.414 41.878 -7.809 1.00 0.00 41 CYS A O 6
ATOM 4731 N N . THR A 1 42 ? -1.456 43.075 -6.180 1.00 0.00 42 THR A N 6
ATOM 4732 C CA . THR A 1 42 ? -0.526 43.725 -7.064 1.00 0.00 42 THR A CA 6
ATOM 4733 C C . THR A 1 42 ? 0.905 43.467 -6.612 1.00 0.00 42 THR A C 6
ATOM 4734 O O . THR A 1 42 ? 1.140 43.118 -5.451 1.00 0.00 42 THR A O 6
ATOM 4745 N N . SER A 1 43 ? 1.852 43.624 -7.525 1.00 0.00 43 SER A N 6
ATOM 4746 C CA . SER A 1 43 ? 3.258 43.426 -7.218 1.00 0.00 43 SER A CA 6
ATOM 4747 C C . SER A 1 43 ? 3.730 44.469 -6.212 1.00 0.00 43 SER A C 6
ATOM 4748 O O . SER A 1 43 ? 4.648 44.227 -5.426 1.00 0.00 43 SER A O 6
ATOM 4756 N N . ASP A 1 44 ? 3.077 45.623 -6.238 1.00 0.00 44 ASP A N 6
ATOM 4757 C CA . ASP A 1 44 ? 3.383 46.719 -5.328 1.00 0.00 44 ASP A CA 6
ATOM 4758 C C . ASP A 1 44 ? 3.040 46.345 -3.893 1.00 0.00 44 ASP A C 6
ATOM 4759 O O . ASP A 1 44 ? 3.702 46.779 -2.950 1.00 0.00 44 ASP A O 6
ATOM 4768 N N . GLY A 1 45 ? 2.015 45.530 -3.737 1.00 0.00 45 GLY A N 6
ATOM 4769 C CA . GLY A 1 45 ? 1.599 45.110 -2.427 1.00 0.00 45 GLY A CA 6
ATOM 4770 C C . GLY A 1 45 ? 0.501 44.081 -2.493 1.00 0.00 45 GLY A C 6
ATOM 4771 O O . GLY A 1 45 ? -0.508 44.281 -3.187 1.00 0.00 45 GLY A O 6
ATOM 4775 N N . CYS A 1 46 ? 0.691 42.970 -1.800 1.00 0.00 46 CYS A N 6
ATOM 4776 C CA . CYS A 1 46 ? -0.308 41.919 -1.771 1.00 0.00 46 CYS A CA 6
ATOM 4777 C C . CYS A 1 46 ? -1.585 42.441 -1.124 1.00 0.00 46 CYS A C 6
ATOM 4778 O O . CYS A 1 46 ? -1.534 43.247 -0.198 1.00 0.00 46 CYS A O 6
ATOM 4785 N N . LYS A 1 47 ? -2.721 41.992 -1.615 1.00 0.00 47 LYS A N 6
ATOM 4786 C CA . LYS A 1 47 ? -3.995 42.493 -1.131 1.00 0.00 47 LYS A CA 6
ATOM 4787 C C . LYS A 1 47 ? -4.712 41.502 -0.216 1.00 0.00 47 LYS A C 6
ATOM 4788 O O . LYS A 1 47 ? -5.573 41.898 0.575 1.00 0.00 47 LYS A O 6
ATOM 4807 N N . CYS A 1 48 ? -4.374 40.229 -0.312 1.00 0.00 48 CYS A N 6
ATOM 4808 C CA . CYS A 1 48 ? -5.010 39.235 0.543 1.00 0.00 48 CYS A CA 6
ATOM 4809 C C . CYS A 1 48 ? -4.132 38.916 1.744 1.00 0.00 48 CYS A C 6
ATOM 4810 O O . CYS A 1 48 ? -4.617 38.795 2.867 1.00 0.00 48 CYS A O 6
ATOM 4817 N N . GLY A 1 49 ? -2.840 38.794 1.501 1.00 0.00 49 GLY A N 6
ATOM 4818 C CA . GLY A 1 49 ? -1.918 38.463 2.560 1.00 0.00 49 GLY A CA 6
ATOM 4819 C C . GLY A 1 49 ? -1.234 37.137 2.324 1.00 0.00 49 GLY A C 6
ATOM 4820 O O . GLY A 1 49 ? -0.381 36.722 3.103 1.00 0.00 49 GLY A O 6
ATOM 4824 N N . LYS A 1 50 ? -1.603 36.469 1.243 1.00 0.00 50 LYS A N 6
ATOM 4825 C CA . LYS A 1 50 ? -1.001 35.190 0.894 1.00 0.00 50 LYS A CA 6
ATOM 4826 C C . LYS A 1 50 ? 0.351 35.404 0.227 1.00 0.00 50 LYS A C 6
ATOM 4827 O O . LYS A 1 50 ? 1.046 34.444 -0.107 1.00 0.00 50 LYS A O 6
ATOM 4846 N N . GLU A 1 51 ? 0.697 36.680 0.024 1.00 0.00 51 GLU A N 6
ATOM 4847 C CA . GLU A 1 51 ? 1.983 37.091 -0.541 1.00 0.00 51 GLU A CA 6
ATOM 4848 C C . GLU A 1 51 ? 2.085 36.730 -2.031 1.00 0.00 51 GLU A C 6
ATOM 4849 O O . GLU A 1 51 ? 3.172 36.731 -2.614 1.00 0.00 51 GLU A O 6
ATOM 4861 N N . CYS A 1 52 ? 0.950 36.454 -2.648 1.00 0.00 52 CYS A N 6
ATOM 4862 C CA . CYS A 1 52 ? 0.922 36.113 -4.059 1.00 0.00 52 CYS A CA 6
ATOM 4863 C C . CYS A 1 52 ? 1.261 37.324 -4.914 1.00 0.00 52 CYS A C 6
ATOM 4864 O O . CYS A 1 52 ? 1.948 37.205 -5.933 1.00 0.00 52 CYS A O 6
ATOM 4871 N N . THR A 1 53 ? 0.780 38.492 -4.479 1.00 0.00 53 THR A N 6
ATOM 4872 C CA . THR A 1 53 ? 1.038 39.780 -5.143 1.00 0.00 53 THR A CA 6
ATOM 4873 C C . THR A 1 53 ? 0.709 39.753 -6.639 1.00 0.00 53 THR A C 6
ATOM 4874 O O . THR A 1 53 ? 1.406 40.365 -7.450 1.00 0.00 53 THR A O 6
ATOM 4885 N N . GLY A 1 54 ? -0.351 39.054 -6.998 1.00 0.00 54 GLY A N 6
ATOM 4886 C CA . GLY A 1 54 ? -0.749 39.003 -8.380 1.00 0.00 54 GLY A CA 6
ATOM 4887 C C . GLY A 1 54 ? -1.083 37.602 -8.828 1.00 0.00 54 GLY A C 6
ATOM 4888 O O . GLY A 1 54 ? -0.643 36.637 -8.208 1.00 0.00 54 GLY A O 6
ATOM 4892 N N . PRO A 1 55 ? -1.849 37.459 -9.924 1.00 0.00 55 PRO A N 6
ATOM 4893 C CA . PRO A 1 55 ? -2.271 36.148 -10.440 1.00 0.00 55 PRO A CA 6
ATOM 4894 C C . PRO A 1 55 ? -1.094 35.274 -10.869 1.00 0.00 55 PRO A C 6
ATOM 4895 O O . PRO A 1 55 ? -1.187 34.049 -10.855 1.00 0.00 55 PRO A O 6
ATOM 4906 N N . ASP A 1 56 ? 0.012 35.913 -11.225 1.00 0.00 56 ASP A N 6
ATOM 4907 C CA . ASP A 1 56 ? 1.208 35.202 -11.679 1.00 0.00 56 ASP A CA 6
ATOM 4908 C C . ASP A 1 56 ? 1.765 34.294 -10.598 1.00 0.00 56 ASP A C 6
ATOM 4909 O O . ASP A 1 56 ? 2.188 33.175 -10.871 1.00 0.00 56 ASP A O 6
ATOM 4918 N N . SER A 1 57 ? 1.752 34.769 -9.375 1.00 0.00 57 SER A N 6
ATOM 4919 C CA . SER A 1 57 ? 2.270 34.000 -8.266 1.00 0.00 57 SER A CA 6
ATOM 4920 C C . SER A 1 57 ? 1.157 33.659 -7.283 1.00 0.00 57 SER A C 6
ATOM 4921 O O . SER A 1 57 ? 1.414 33.288 -6.135 1.00 0.00 57 SER A O 6
ATOM 4929 N N . CYS A 1 58 ? -0.077 33.758 -7.744 1.00 0.00 58 CYS A N 6
ATOM 4930 C CA . CYS A 1 58 ? -1.225 33.490 -6.903 1.00 0.00 58 CYS A CA 6
ATOM 4931 C C . CYS A 1 58 ? -1.458 32.006 -6.760 1.00 0.00 58 CYS A C 6
ATOM 4932 O O . CYS A 1 58 ? -1.653 31.292 -7.746 1.00 0.00 58 CYS A O 6
ATOM 4939 N N . LYS A 1 59 ? -1.421 31.539 -5.531 1.00 0.00 59 LYS A N 6
ATOM 4940 C CA . LYS A 1 59 ? -1.642 30.142 -5.245 1.00 0.00 59 LYS A CA 6
ATOM 4941 C C . LYS A 1 59 ? -2.989 29.962 -4.572 1.00 0.00 59 LYS A C 6
ATOM 4942 O O . LYS A 1 59 ? -3.328 28.872 -4.110 1.00 0.00 59 LYS A O 6
ATOM 4961 N N . CYS A 1 60 ? -3.755 31.040 -4.514 1.00 0.00 60 CYS A N 6
ATOM 4962 C CA . CYS A 1 60 ? -5.074 30.997 -3.931 1.00 0.00 60 CYS A CA 6
ATOM 4963 C C . CYS A 1 60 ? -6.064 30.436 -4.944 1.00 0.00 60 CYS A C 6
ATOM 4964 O O . CYS A 1 60 ? -5.967 30.717 -6.144 1.00 0.00 60 CYS A O 6
ATOM 4971 N N . GLY A 1 61 ? -7.005 29.658 -4.467 1.00 0.00 61 GLY A N 6
ATOM 4972 C CA . GLY A 1 61 ? -7.977 29.042 -5.345 1.00 0.00 61 GLY A CA 6
ATOM 4973 C C . GLY A 1 61 ? -9.385 29.317 -4.898 1.00 0.00 61 GLY A C 6
ATOM 4974 O O . GLY A 1 61 ? -9.995 28.488 -4.220 1.00 0.00 61 GLY A O 6
ATOM 4978 N N . SER A 1 62 ? -9.897 30.494 -5.270 1.00 0.00 62 SER A N 6
ATOM 4979 C CA . SER A 1 62 ? -11.240 30.932 -4.881 1.00 0.00 62 SER A CA 6
ATOM 4980 C C . SER A 1 62 ? -11.350 31.082 -3.354 1.00 0.00 62 SER A C 6
ATOM 4981 O O . SER A 1 62 ? -10.413 30.759 -2.620 1.00 0.00 62 SER A O 6
ATOM 4989 N N . SER A 1 63 ? -12.471 31.632 -2.896 1.00 0.00 63 SER A N 6
ATOM 4990 C CA . SER A 1 63 ? -12.768 31.778 -1.463 1.00 0.00 63 SER A CA 6
ATOM 4991 C C . SER A 1 63 ? -11.771 32.693 -0.717 1.00 0.00 63 SER A C 6
ATOM 4992 O O . SER A 1 63 ? -11.867 32.855 0.503 1.00 0.00 63 SER A O 6
ATOM 5000 N N . CYS A 1 64 ? -10.828 33.290 -1.434 1.00 0.00 64 CYS A N 6
ATOM 5001 C CA . CYS A 1 64 ? -9.867 34.179 -0.805 1.00 0.00 64 CYS A CA 6
ATOM 5002 C C . CYS A 1 64 ? -10.245 35.630 -1.056 1.00 0.00 64 CYS A C 6
ATOM 5003 O O . CYS A 1 64 ? -11.085 35.922 -1.907 1.00 0.00 64 CYS A O 6
ATOM 5010 N N . SER A 1 65 ? -9.612 36.532 -0.330 1.00 0.00 65 SER A N 6
ATOM 5011 C CA . SER A 1 65 ? -9.909 37.945 -0.429 1.00 0.00 65 SER A CA 6
ATOM 5012 C C . SER A 1 65 ? -9.476 38.523 -1.781 1.00 0.00 65 SER A C 6
ATOM 5013 O O . SER A 1 65 ? -10.070 39.487 -2.269 1.00 0.00 65 SER A O 6
ATOM 5021 N N . CYS A 1 66 ? -8.459 37.928 -2.396 1.00 0.00 66 CYS A N 6
ATOM 5022 C CA . CYS A 1 66 ? -7.984 38.412 -3.684 1.00 0.00 66 CYS A CA 6
ATOM 5023 C C . CYS A 1 66 ? -8.837 37.863 -4.828 1.00 0.00 66 CYS A C 6
ATOM 5024 O O . CYS A 1 66 ? -8.615 38.194 -5.990 1.00 0.00 66 CYS A O 6
ATOM 5031 N N . LYS A 1 67 ? -9.829 37.047 -4.486 1.00 0.00 67 LYS A N 6
ATOM 5032 C CA . LYS A 1 67 ? -10.705 36.435 -5.483 1.00 0.00 67 LYS A CA 6
ATOM 5033 C C . LYS A 1 67 ? -12.112 37.014 -5.395 1.00 0.00 67 LYS A C 6
ATOM 5034 O O . LYS A 1 67 ? -12.864 36.591 -4.472 1.00 0.00 67 LYS A O 6
ATOM 5059 N N . GLY A 1 1 ? -16.356 23.569 -36.343 1.00 0.00 1 GLY A N 7
ATOM 5060 C CA . GLY A 1 1 ? -16.541 22.210 -35.757 1.00 0.00 1 GLY A CA 7
ATOM 5061 C C . GLY A 1 1 ? -16.126 22.151 -34.301 1.00 0.00 1 GLY A C 7
ATOM 5062 O O . GLY A 1 1 ? -16.110 21.080 -33.691 1.00 0.00 1 GLY A O 7
ATOM 5065 N N . SER A 1 2 ? -15.789 23.297 -33.746 1.00 0.00 2 SER A N 7
ATOM 5066 C CA . SER A 1 2 ? -15.385 23.382 -32.358 1.00 0.00 2 SER A CA 7
ATOM 5067 C C . SER A 1 2 ? -16.116 24.518 -31.659 1.00 0.00 2 SER A C 7
ATOM 5068 O O . SER A 1 2 ? -16.494 25.511 -32.294 1.00 0.00 2 SER A O 7
ATOM 5076 N N . GLY A 1 3 ? -16.335 24.362 -30.372 1.00 0.00 3 GLY A N 7
ATOM 5077 C CA . GLY A 1 3 ? -17.029 25.369 -29.606 1.00 0.00 3 GLY A CA 7
ATOM 5078 C C . GLY A 1 3 ? -17.440 24.849 -28.253 1.00 0.00 3 GLY A C 7
ATOM 5079 O O . GLY A 1 3 ? -18.423 24.112 -28.137 1.00 0.00 3 GLY A O 7
ATOM 5083 N N . LYS A 1 4 ? -16.686 25.210 -27.234 1.00 0.00 4 LYS A N 7
ATOM 5084 C CA . LYS A 1 4 ? -16.967 24.761 -25.883 1.00 0.00 4 LYS A CA 7
ATOM 5085 C C . LYS A 1 4 ? -18.015 25.639 -25.215 1.00 0.00 4 LYS A C 7
ATOM 5086 O O . LYS A 1 4 ? -17.792 26.834 -24.974 1.00 0.00 4 LYS A O 7
ATOM 5105 N N . GLY A 1 5 ? -19.154 25.046 -24.919 1.00 0.00 5 GLY A N 7
ATOM 5106 C CA . GLY A 1 5 ? -20.208 25.759 -24.241 1.00 0.00 5 GLY A CA 7
ATOM 5107 C C . GLY A 1 5 ? -20.139 25.494 -22.771 1.00 0.00 5 GLY A C 7
ATOM 5108 O O . GLY A 1 5 ? -20.663 26.250 -21.958 1.00 0.00 5 GLY A O 7
ATOM 5112 N N . LYS A 1 6 ? -19.477 24.407 -22.434 1.00 0.00 6 LYS A N 7
ATOM 5113 C CA . LYS A 1 6 ? -19.266 24.020 -21.068 1.00 0.00 6 LYS A CA 7
ATOM 5114 C C . LYS A 1 6 ? -17.876 23.422 -20.924 1.00 0.00 6 LYS A C 7
ATOM 5115 O O . LYS A 1 6 ? -17.531 22.460 -21.611 1.00 0.00 6 LYS A O 7
ATOM 5134 N N . GLY A 1 7 ? -17.078 23.999 -20.051 1.00 0.00 7 GLY A N 7
ATOM 5135 C CA . GLY A 1 7 ? -15.735 23.514 -19.860 1.00 0.00 7 GLY A CA 7
ATOM 5136 C C . GLY A 1 7 ? -15.611 22.595 -18.672 1.00 0.00 7 GLY A C 7
ATOM 5137 O O . GLY A 1 7 ? -16.307 21.580 -18.584 1.00 0.00 7 GLY A O 7
ATOM 5141 N N . GLU A 1 8 ? -14.738 22.961 -17.753 1.00 0.00 8 GLU A N 7
ATOM 5142 C CA . GLU A 1 8 ? -14.478 22.168 -16.567 1.00 0.00 8 GLU A CA 7
ATOM 5143 C C . GLU A 1 8 ? -15.616 22.239 -15.568 1.00 0.00 8 GLU A C 7
ATOM 5144 O O . GLU A 1 8 ? -16.507 21.394 -15.554 1.00 0.00 8 GLU A O 7
ATOM 5156 N N . LYS A 1 9 ? -15.578 23.252 -14.737 1.00 0.00 9 LYS A N 7
ATOM 5157 C CA . LYS A 1 9 ? -16.571 23.434 -13.702 1.00 0.00 9 LYS A CA 7
ATOM 5158 C C . LYS A 1 9 ? -17.157 24.831 -13.793 1.00 0.00 9 LYS A C 7
ATOM 5159 O O . LYS A 1 9 ? -17.640 25.381 -12.805 1.00 0.00 9 LYS A O 7
ATOM 5178 N N . CYS A 1 10 ? -17.104 25.404 -14.983 1.00 0.00 10 CYS A N 7
ATOM 5179 C CA . CYS A 1 10 ? -17.636 26.733 -15.208 1.00 0.00 10 CYS A CA 7
ATOM 5180 C C . CYS A 1 10 ? -19.100 26.675 -15.581 1.00 0.00 10 CYS A C 7
ATOM 5181 O O . CYS A 1 10 ? -19.511 25.822 -16.354 1.00 0.00 10 CYS A O 7
ATOM 5188 N N . THR A 1 11 ? -19.877 27.588 -15.045 1.00 0.00 11 THR A N 7
ATOM 5189 C CA . THR A 1 11 ? -21.293 27.624 -15.318 1.00 0.00 11 THR A CA 7
ATOM 5190 C C . THR A 1 11 ? -21.575 28.481 -16.541 1.00 0.00 11 THR A C 7
ATOM 5191 O O . THR A 1 11 ? -20.646 29.003 -17.173 1.00 0.00 11 THR A O 7
ATOM 5202 N N . SER A 1 12 ? -22.847 28.636 -16.871 1.00 0.00 12 SER A N 7
ATOM 5203 C CA . SER A 1 12 ? -23.248 29.439 -18.011 1.00 0.00 12 SER A CA 7
ATOM 5204 C C . SER A 1 12 ? -22.871 30.911 -17.808 1.00 0.00 12 SER A C 7
ATOM 5205 O O . SER A 1 12 ? -22.721 31.658 -18.771 1.00 0.00 12 SER A O 7
ATOM 5213 N N . ALA A 1 13 ? -22.704 31.315 -16.548 1.00 0.00 13 ALA A N 7
ATOM 5214 C CA . ALA A 1 13 ? -22.339 32.680 -16.230 1.00 0.00 13 ALA A CA 7
ATOM 5215 C C . ALA A 1 13 ? -20.914 32.975 -16.677 1.00 0.00 13 ALA A C 7
ATOM 5216 O O . ALA A 1 13 ? -20.658 33.972 -17.347 1.00 0.00 13 ALA A O 7
ATOM 5223 N N . CYS A 1 14 ? -19.992 32.100 -16.315 1.00 0.00 14 CYS A N 7
ATOM 5224 C CA . CYS A 1 14 ? -18.598 32.274 -16.690 1.00 0.00 14 CYS A CA 7
ATOM 5225 C C . CYS A 1 14 ? -18.401 31.973 -18.173 1.00 0.00 14 CYS A C 7
ATOM 5226 O O . CYS A 1 14 ? -17.547 32.559 -18.828 1.00 0.00 14 CYS A O 7
ATOM 5233 N N . ARG A 1 15 ? -19.209 31.061 -18.698 1.00 0.00 15 ARG A N 7
ATOM 5234 C CA . ARG A 1 15 ? -19.136 30.691 -20.113 1.00 0.00 15 ARG A CA 7
ATOM 5235 C C . ARG A 1 15 ? -19.722 31.772 -21.013 1.00 0.00 15 ARG A C 7
ATOM 5236 O O . ARG A 1 15 ? -19.557 31.732 -22.234 1.00 0.00 15 ARG A O 7
ATOM 5257 N N . SER A 1 16 ? -20.396 32.729 -20.414 1.00 0.00 16 SER A N 7
ATOM 5258 C CA . SER A 1 16 ? -20.978 33.824 -21.156 1.00 0.00 16 SER A CA 7
ATOM 5259 C C . SER A 1 16 ? -19.914 34.886 -21.430 1.00 0.00 16 SER A C 7
ATOM 5260 O O . SER A 1 16 ? -18.839 34.872 -20.822 1.00 0.00 16 SER A O 7
ATOM 5268 N N . GLU A 1 17 ? -20.204 35.792 -22.340 1.00 0.00 17 GLU A N 7
ATOM 5269 C CA . GLU A 1 17 ? -19.267 36.838 -22.694 1.00 0.00 17 GLU A CA 7
ATOM 5270 C C . GLU A 1 17 ? -19.916 38.221 -22.572 1.00 0.00 17 GLU A C 7
ATOM 5271 O O . GLU A 1 17 ? -20.864 38.540 -23.294 1.00 0.00 17 GLU A O 7
ATOM 5283 N N . PRO A 1 18 ? -19.424 39.060 -21.639 1.00 0.00 18 PRO A N 7
ATOM 5284 C CA . PRO A 1 18 ? -18.318 38.718 -20.747 1.00 0.00 18 PRO A CA 7
ATOM 5285 C C . PRO A 1 18 ? -18.789 37.884 -19.556 1.00 0.00 18 PRO A C 7
ATOM 5286 O O . PRO A 1 18 ? -19.962 37.499 -19.482 1.00 0.00 18 PRO A O 7
ATOM 5297 N N . CYS A 1 19 ? -17.884 37.625 -18.625 1.00 0.00 19 CYS A N 7
ATOM 5298 C CA . CYS A 1 19 ? -18.206 36.821 -17.453 1.00 0.00 19 CYS A CA 7
ATOM 5299 C C . CYS A 1 19 ? -19.363 37.379 -16.671 1.00 0.00 19 CYS A C 7
ATOM 5300 O O . CYS A 1 19 ? -19.374 38.547 -16.277 1.00 0.00 19 CYS A O 7
ATOM 5307 N N . GLN A 1 20 ? -20.331 36.532 -16.446 1.00 0.00 20 GLN A N 7
ATOM 5308 C CA . GLN A 1 20 ? -21.512 36.895 -15.716 1.00 0.00 20 GLN A CA 7
ATOM 5309 C C . GLN A 1 20 ? -21.446 36.376 -14.301 1.00 0.00 20 GLN A C 7
ATOM 5310 O O . GLN A 1 20 ? -22.443 36.364 -13.591 1.00 0.00 20 GLN A O 7
ATOM 5324 N N . CYS A 1 21 ? -20.265 35.933 -13.891 1.00 0.00 21 CYS A N 7
ATOM 5325 C CA . CYS A 1 21 ? -20.079 35.457 -12.522 1.00 0.00 21 CYS A CA 7
ATOM 5326 C C . CYS A 1 21 ? -20.370 36.581 -11.526 1.00 0.00 21 CYS A C 7
ATOM 5327 O O . CYS A 1 21 ? -20.797 36.328 -10.394 1.00 0.00 21 CYS A O 7
ATOM 5334 N N . GLY A 1 22 ? -20.141 37.825 -11.969 1.00 0.00 22 GLY A N 7
ATOM 5335 C CA . GLY A 1 22 ? -20.373 38.984 -11.132 1.00 0.00 22 GLY A CA 7
ATOM 5336 C C . GLY A 1 22 ? -19.542 38.949 -9.875 1.00 0.00 22 GLY A C 7
ATOM 5337 O O . GLY A 1 22 ? -18.317 39.047 -9.929 1.00 0.00 22 GLY A O 7
ATOM 5341 N N . SER A 1 23 ? -20.203 38.800 -8.751 1.00 0.00 23 SER A N 7
ATOM 5342 C CA . SER A 1 23 ? -19.526 38.697 -7.475 1.00 0.00 23 SER A CA 7
ATOM 5343 C C . SER A 1 23 ? -19.882 37.381 -6.795 1.00 0.00 23 SER A C 7
ATOM 5344 O O . SER A 1 23 ? -19.686 37.213 -5.594 1.00 0.00 23 SER A O 7
ATOM 5352 N N . LYS A 1 24 ? -20.397 36.446 -7.575 1.00 0.00 24 LYS A N 7
ATOM 5353 C CA . LYS A 1 24 ? -20.784 35.147 -7.055 1.00 0.00 24 LYS A CA 7
ATOM 5354 C C . LYS A 1 24 ? -19.744 34.096 -7.399 1.00 0.00 24 LYS A C 7
ATOM 5355 O O . LYS A 1 24 ? -19.336 33.310 -6.535 1.00 0.00 24 LYS A O 7
ATOM 5374 N N . CYS A 1 25 ? -19.307 34.107 -8.659 1.00 0.00 25 CYS A N 7
ATOM 5375 C CA . CYS A 1 25 ? -18.359 33.127 -9.190 1.00 0.00 25 CYS A CA 7
ATOM 5376 C C . CYS A 1 25 ? -18.883 31.711 -8.989 1.00 0.00 25 CYS A C 7
ATOM 5377 O O . CYS A 1 25 ? -18.642 31.071 -7.959 1.00 0.00 25 CYS A O 7
ATOM 5384 N N . GLN A 1 26 ? -19.600 31.229 -9.977 1.00 0.00 26 GLN A N 7
ATOM 5385 C CA . GLN A 1 26 ? -20.262 29.940 -9.888 1.00 0.00 26 GLN A CA 7
ATOM 5386 C C . GLN A 1 26 ? -19.386 28.828 -10.451 1.00 0.00 26 GLN A C 7
ATOM 5387 O O . GLN A 1 26 ? -19.724 27.653 -10.359 1.00 0.00 26 GLN A O 7
ATOM 5401 N N . CYS A 1 27 ? -18.264 29.199 -11.026 1.00 0.00 27 CYS A N 7
ATOM 5402 C CA . CYS A 1 27 ? -17.374 28.233 -11.637 1.00 0.00 27 CYS A CA 7
ATOM 5403 C C . CYS A 1 27 ? -16.373 27.676 -10.626 1.00 0.00 27 CYS A C 7
ATOM 5404 O O . CYS A 1 27 ? -16.300 28.136 -9.477 1.00 0.00 27 CYS A O 7
ATOM 5411 N N . GLY A 1 28 ? -15.596 26.695 -11.062 1.00 0.00 28 GLY A N 7
ATOM 5412 C CA . GLY A 1 28 ? -14.625 26.076 -10.193 1.00 0.00 28 GLY A CA 7
ATOM 5413 C C . GLY A 1 28 ? -13.194 26.245 -10.676 1.00 0.00 28 GLY A C 7
ATOM 5414 O O . GLY A 1 28 ? -12.786 27.342 -11.074 1.00 0.00 28 GLY A O 7
ATOM 5418 N N . GLU A 1 29 ? -12.444 25.151 -10.643 1.00 0.00 29 GLU A N 7
ATOM 5419 C CA . GLU A 1 29 ? -11.031 25.139 -11.012 1.00 0.00 29 GLU A CA 7
ATOM 5420 C C . GLU A 1 29 ? -10.833 25.239 -12.521 1.00 0.00 29 GLU A C 7
ATOM 5421 O O . GLU A 1 29 ? -11.800 25.240 -13.293 1.00 0.00 29 GLU A O 7
ATOM 5433 N N . GLY A 1 30 ? -9.561 25.301 -12.927 1.00 0.00 30 GLY A N 7
ATOM 5434 C CA . GLY A 1 30 ? -9.207 25.363 -14.330 1.00 0.00 30 GLY A CA 7
ATOM 5435 C C . GLY A 1 30 ? -9.738 26.601 -14.994 1.00 0.00 30 GLY A C 7
ATOM 5436 O O . GLY A 1 30 ? -10.057 26.592 -16.184 1.00 0.00 30 GLY A O 7
ATOM 5440 N N . CYS A 1 31 ? -9.832 27.673 -14.239 1.00 0.00 31 CYS A N 7
ATOM 5441 C CA . CYS A 1 31 ? -10.371 28.882 -14.760 1.00 0.00 31 CYS A CA 7
ATOM 5442 C C . CYS A 1 31 ? -9.411 30.054 -14.587 1.00 0.00 31 CYS A C 7
ATOM 5443 O O . CYS A 1 31 ? -8.750 30.463 -15.549 1.00 0.00 31 CYS A O 7
ATOM 5450 N N . THR A 1 32 ? -9.326 30.585 -13.355 1.00 0.00 32 THR A N 7
ATOM 5451 C CA . THR A 1 32 ? -8.477 31.746 -13.040 1.00 0.00 32 THR A CA 7
ATOM 5452 C C . THR A 1 32 ? -8.698 32.875 -14.051 1.00 0.00 32 THR A C 7
ATOM 5453 O O . THR A 1 32 ? -7.756 33.537 -14.496 1.00 0.00 32 THR A O 7
ATOM 5464 N N . CYS A 1 33 ? -9.966 33.071 -14.398 1.00 0.00 33 CYS A N 7
ATOM 5465 C CA . CYS A 1 33 ? -10.390 34.071 -15.363 1.00 0.00 33 CYS A CA 7
ATOM 5466 C C . CYS A 1 33 ? -9.893 35.470 -15.009 1.00 0.00 33 CYS A C 7
ATOM 5467 O O . CYS A 1 33 ? -9.602 35.768 -13.858 1.00 0.00 33 CYS A O 7
ATOM 5474 N N . ALA A 1 34 ? -9.819 36.325 -16.005 1.00 0.00 34 ALA A N 7
ATOM 5475 C CA . ALA A 1 34 ? -9.365 37.691 -15.811 1.00 0.00 34 ALA A CA 7
ATOM 5476 C C . ALA A 1 34 ? -10.552 38.622 -15.624 1.00 0.00 34 ALA A C 7
ATOM 5477 O O . ALA A 1 34 ? -10.450 39.834 -15.809 1.00 0.00 34 ALA A O 7
ATOM 5484 N N . ALA A 1 35 ? -11.675 38.048 -15.240 1.00 0.00 35 ALA A N 7
ATOM 5485 C CA . ALA A 1 35 ? -12.886 38.807 -15.029 1.00 0.00 35 ALA A CA 7
ATOM 5486 C C . ALA A 1 35 ? -13.510 38.444 -13.700 1.00 0.00 35 ALA A C 7
ATOM 5487 O O . ALA A 1 35 ? -13.608 39.271 -12.795 1.00 0.00 35 ALA A O 7
ATOM 5494 N N . CYS A 1 36 ? -13.920 37.204 -13.584 1.00 0.00 36 CYS A N 7
ATOM 5495 C CA . CYS A 1 36 ? -14.551 36.717 -12.380 1.00 0.00 36 CYS A CA 7
ATOM 5496 C C . CYS A 1 36 ? -13.530 36.313 -11.317 1.00 0.00 36 CYS A C 7
ATOM 5497 O O . CYS A 1 36 ? -13.656 36.678 -10.148 1.00 0.00 36 CYS A O 7
ATOM 5504 N N . LYS A 1 37 ? -12.507 35.592 -11.735 1.00 0.00 37 LYS A N 7
ATOM 5505 C CA . LYS A 1 37 ? -11.587 34.981 -10.800 1.00 0.00 37 LYS A CA 7
ATOM 5506 C C . LYS A 1 37 ? -10.172 35.491 -10.975 1.00 0.00 37 LYS A C 7
ATOM 5507 O O . LYS A 1 37 ? -9.219 34.712 -11.073 1.00 0.00 37 LYS A O 7
ATOM 5526 N N . THR A 1 38 ? -10.030 36.787 -10.993 1.00 0.00 38 THR A N 7
ATOM 5527 C CA . THR A 1 38 ? -8.732 37.387 -11.132 1.00 0.00 38 THR A CA 7
ATOM 5528 C C . THR A 1 38 ? -8.195 37.779 -9.755 1.00 0.00 38 THR A C 7
ATOM 5529 O O . THR A 1 38 ? -8.951 37.843 -8.782 1.00 0.00 38 THR A O 7
ATOM 5540 N N . CYS A 1 39 ? -6.903 38.010 -9.667 1.00 0.00 39 CYS A N 7
ATOM 5541 C CA . CYS A 1 39 ? -6.298 38.399 -8.414 1.00 0.00 39 CYS A CA 7
ATOM 5542 C C . CYS A 1 39 ? -6.193 39.907 -8.335 1.00 0.00 39 CYS A C 7
ATOM 5543 O O . CYS A 1 39 ? -5.892 40.571 -9.331 1.00 0.00 39 CYS A O 7
ATOM 5550 N N . ASN A 1 40 ? -6.448 40.446 -7.162 1.00 0.00 40 ASN A N 7
ATOM 5551 C CA . ASN A 1 40 ? -6.398 41.881 -6.966 1.00 0.00 40 ASN A CA 7
ATOM 5552 C C . ASN A 1 40 ? -5.085 42.293 -6.328 1.00 0.00 40 ASN A C 7
ATOM 5553 O O . ASN A 1 40 ? -4.850 43.476 -6.072 1.00 0.00 40 ASN A O 7
ATOM 5564 N N . CYS A 1 41 ? -4.232 41.317 -6.078 1.00 0.00 41 CYS A N 7
ATOM 5565 C CA . CYS A 1 41 ? -2.927 41.572 -5.513 1.00 0.00 41 CYS A CA 7
ATOM 5566 C C . CYS A 1 41 ? -1.961 41.971 -6.614 1.00 0.00 41 CYS A C 7
ATOM 5567 O O . CYS A 1 41 ? -2.006 41.425 -7.721 1.00 0.00 41 CYS A O 7
ATOM 5574 N N . THR A 1 42 ? -1.102 42.917 -6.324 1.00 0.00 42 THR A N 7
ATOM 5575 C CA . THR A 1 42 ? -0.156 43.390 -7.299 1.00 0.00 42 THR A CA 7
ATOM 5576 C C . THR A 1 42 ? 1.201 42.755 -7.048 1.00 0.00 42 THR A C 7
ATOM 5577 O O . THR A 1 42 ? 1.439 42.197 -5.981 1.00 0.00 42 THR A O 7
ATOM 5588 N N . SER A 1 43 ? 2.081 42.844 -8.022 1.00 0.00 43 SER A N 7
ATOM 5589 C CA . SER A 1 43 ? 3.425 42.302 -7.903 1.00 0.00 43 SER A CA 7
ATOM 5590 C C . SER A 1 43 ? 4.247 43.118 -6.899 1.00 0.00 43 SER A C 7
ATOM 5591 O O . SER A 1 43 ? 5.352 42.729 -6.508 1.00 0.00 43 SER A O 7
ATOM 5599 N N . ASP A 1 44 ? 3.694 44.244 -6.486 1.00 0.00 44 ASP A N 7
ATOM 5600 C CA . ASP A 1 44 ? 4.343 45.117 -5.531 1.00 0.00 44 ASP A CA 7
ATOM 5601 C C . ASP A 1 44 ? 3.786 44.902 -4.127 1.00 0.00 44 ASP A C 7
ATOM 5602 O O . ASP A 1 44 ? 4.514 45.003 -3.137 1.00 0.00 44 ASP A O 7
ATOM 5611 N N . GLY A 1 45 ? 2.510 44.571 -4.044 1.00 0.00 45 GLY A N 7
ATOM 5612 C CA . GLY A 1 45 ? 1.885 44.408 -2.759 1.00 0.00 45 GLY A CA 7
ATOM 5613 C C . GLY A 1 45 ? 0.761 43.403 -2.778 1.00 0.00 45 GLY A C 7
ATOM 5614 O O . GLY A 1 45 ? -0.146 43.477 -3.616 1.00 0.00 45 GLY A O 7
ATOM 5618 N N . CYS A 1 46 ? 0.821 42.465 -1.863 1.00 0.00 46 CYS A N 7
ATOM 5619 C CA . CYS A 1 46 ? -0.193 41.444 -1.741 1.00 0.00 46 CYS A CA 7
ATOM 5620 C C . CYS A 1 46 ? -1.397 42.005 -0.982 1.00 0.00 46 CYS A C 7
ATOM 5621 O O . CYS A 1 46 ? -1.241 42.651 0.052 1.00 0.00 46 CYS A O 7
ATOM 5628 N N . LYS A 1 47 ? -2.590 41.760 -1.494 1.00 0.00 47 LYS A N 7
ATOM 5629 C CA . LYS A 1 47 ? -3.803 42.318 -0.903 1.00 0.00 47 LYS A CA 7
ATOM 5630 C C . LYS A 1 47 ? -4.533 41.325 -0.001 1.00 0.00 47 LYS A C 7
ATOM 5631 O O . LYS A 1 47 ? -5.282 41.731 0.889 1.00 0.00 47 LYS A O 7
ATOM 5650 N N . CYS A 1 48 ? -4.340 40.041 -0.229 1.00 0.00 48 CYS A N 7
ATOM 5651 C CA . CYS A 1 48 ? -5.007 39.040 0.597 1.00 0.00 48 CYS A CA 7
ATOM 5652 C C . CYS A 1 48 ? -4.109 38.616 1.756 1.00 0.00 48 CYS A C 7
ATOM 5653 O O . CYS A 1 48 ? -4.582 38.337 2.867 1.00 0.00 48 CYS A O 7
ATOM 5660 N N . GLY A 1 49 ? -2.813 38.565 1.491 1.00 0.00 49 GLY A N 7
ATOM 5661 C CA . GLY A 1 49 ? -1.866 38.201 2.510 1.00 0.00 49 GLY A CA 7
ATOM 5662 C C . GLY A 1 49 ? -1.234 36.847 2.271 1.00 0.00 49 GLY A C 7
ATOM 5663 O O . GLY A 1 49 ? -0.366 36.422 3.033 1.00 0.00 49 GLY A O 7
ATOM 5667 N N . LYS A 1 50 ? -1.653 36.164 1.210 1.00 0.00 50 LYS A N 7
ATOM 5668 C CA . LYS A 1 50 ? -1.092 34.850 0.878 1.00 0.00 50 LYS A CA 7
ATOM 5669 C C . LYS A 1 50 ? 0.263 35.005 0.203 1.00 0.00 50 LYS A C 7
ATOM 5670 O O . LYS A 1 50 ? 0.964 34.024 -0.046 1.00 0.00 50 LYS A O 7
ATOM 5689 N N . GLU A 1 51 ? 0.613 36.253 -0.093 1.00 0.00 51 GLU A N 7
ATOM 5690 C CA . GLU A 1 51 ? 1.873 36.606 -0.733 1.00 0.00 51 GLU A CA 7
ATOM 5691 C C . GLU A 1 51 ? 1.935 36.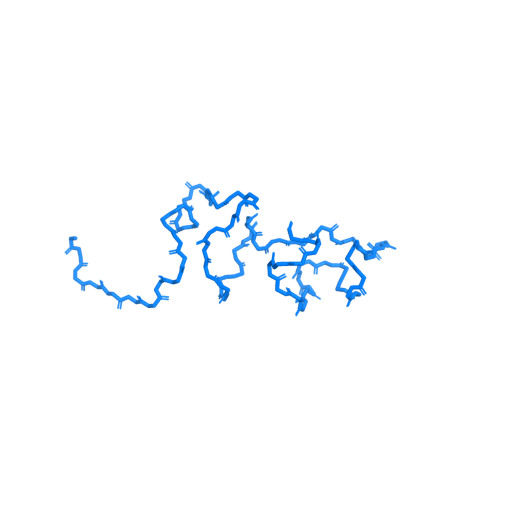009 -2.143 1.00 0.00 51 GLU A C 7
ATOM 5692 O O . GLU A 1 51 ? 2.998 35.635 -2.641 1.00 0.00 51 GLU A O 7
ATOM 5704 N N . CYS A 1 52 ? 0.775 35.938 -2.778 1.00 0.00 52 CYS A N 7
ATOM 5705 C CA . CYS A 1 52 ? 0.659 35.434 -4.131 1.00 0.00 52 CYS A CA 7
ATOM 5706 C C . CYS A 1 52 ? 1.170 36.468 -5.120 1.00 0.00 52 CYS A C 7
ATOM 5707 O O . CYS A 1 52 ? 1.994 36.161 -5.989 1.00 0.00 52 CYS A O 7
ATOM 5714 N N . THR A 1 53 ? 0.689 37.699 -4.954 1.00 0.00 53 THR A N 7
ATOM 5715 C CA . THR A 1 53 ? 1.064 38.839 -5.784 1.00 0.00 53 THR A CA 7
ATOM 5716 C C . THR A 1 53 ? 0.943 38.538 -7.277 1.00 0.00 53 THR A C 7
ATOM 5717 O O . THR A 1 53 ? 1.938 38.282 -7.966 1.00 0.00 53 THR A O 7
ATOM 5728 N N . GLY A 1 54 ? -0.283 38.535 -7.757 1.00 0.00 54 GLY A N 7
ATOM 5729 C CA . GLY A 1 54 ? -0.527 38.285 -9.150 1.00 0.00 54 GLY A CA 7
ATOM 5730 C C . GLY A 1 54 ? -1.271 36.988 -9.363 1.00 0.00 54 GLY A C 7
ATOM 5731 O O . GLY A 1 54 ? -0.969 35.989 -8.712 1.00 0.00 54 GLY A O 7
ATOM 5735 N N . PRO A 1 55 ? -2.249 36.966 -10.286 1.00 0.00 55 PRO A N 7
ATOM 5736 C CA . PRO A 1 55 ? -3.064 35.772 -10.554 1.00 0.00 55 PRO A CA 7
ATOM 5737 C C . PRO A 1 55 ? -2.231 34.597 -11.062 1.00 0.00 55 PRO A C 7
ATOM 5738 O O . PRO A 1 55 ? -2.581 33.436 -10.847 1.00 0.00 55 PRO A O 7
ATOM 5749 N N . ASP A 1 56 ? -1.123 34.910 -11.719 1.00 0.00 56 ASP A N 7
ATOM 5750 C CA . ASP A 1 56 ? -0.225 33.891 -12.255 1.00 0.00 56 ASP A CA 7
ATOM 5751 C C . ASP A 1 56 ? 0.369 33.039 -11.137 1.00 0.00 56 ASP A C 7
ATOM 5752 O O . ASP A 1 56 ? 0.490 31.818 -11.266 1.00 0.00 56 ASP A O 7
ATOM 5761 N N . SER A 1 57 ? 0.708 33.688 -10.034 1.00 0.00 57 SER A N 7
ATOM 5762 C CA . SER A 1 57 ? 1.300 33.013 -8.891 1.00 0.00 57 SER A CA 7
ATOM 5763 C C . SER A 1 57 ? 0.290 32.907 -7.751 1.00 0.00 57 SER A C 7
ATOM 5764 O O . SER A 1 57 ? 0.662 32.778 -6.580 1.00 0.00 57 SER A O 7
ATOM 5772 N N . CYS A 1 58 ? -0.985 32.947 -8.103 1.00 0.00 58 CYS A N 7
ATOM 5773 C CA . CYS A 1 58 ? -2.045 32.894 -7.123 1.00 0.00 58 CYS A CA 7
ATOM 5774 C C . CYS A 1 58 ? -2.225 31.479 -6.600 1.00 0.00 58 CYS A C 7
ATOM 5775 O O . CYS A 1 58 ? -2.303 30.524 -7.372 1.00 0.00 58 CYS A O 7
ATOM 5782 N N . LYS A 1 59 ? -2.285 31.350 -5.291 1.00 0.00 59 LYS A N 7
ATOM 5783 C CA . LYS A 1 59 ? -2.447 30.050 -4.653 1.00 0.00 59 LYS A CA 7
ATOM 5784 C C . LYS A 1 59 ? -3.861 29.922 -4.107 1.00 0.00 59 LYS A C 7
ATOM 5785 O O . LYS A 1 59 ? -4.211 28.929 -3.467 1.00 0.00 59 LYS A O 7
ATOM 5804 N N . CYS A 1 60 ? -4.662 30.928 -4.370 1.00 0.00 60 CYS A N 7
ATOM 5805 C CA . CYS A 1 60 ? -6.005 31.005 -3.836 1.00 0.00 60 CYS A CA 7
ATOM 5806 C C . CYS A 1 60 ? -7.039 30.487 -4.825 1.00 0.00 60 CYS A C 7
ATOM 5807 O O . CYS A 1 60 ? -6.744 30.285 -6.007 1.00 0.00 60 CYS A O 7
ATOM 5814 N N . GLY A 1 61 ? -8.252 30.275 -4.334 1.00 0.00 61 GLY A N 7
ATOM 5815 C CA . GLY A 1 61 ? -9.323 29.800 -5.174 1.00 0.00 61 GLY A CA 7
ATOM 5816 C C . GLY A 1 61 ? -10.228 30.924 -5.640 1.00 0.00 61 GLY A C 7
ATOM 5817 O O . GLY A 1 61 ? -9.844 31.724 -6.494 1.00 0.00 61 GLY A O 7
ATOM 5821 N N . SER A 1 62 ? -11.428 30.996 -5.077 1.00 0.00 62 SER A N 7
ATOM 5822 C CA . SER A 1 62 ? -12.394 32.020 -5.470 1.00 0.00 62 SER A CA 7
ATOM 5823 C C . SER A 1 62 ? -12.994 32.726 -4.251 1.00 0.00 62 SER A C 7
ATOM 5824 O O . SER A 1 62 ? -13.625 33.771 -4.379 1.00 0.00 62 SER A O 7
ATOM 5832 N N . SER A 1 63 ? -12.777 32.165 -3.078 1.00 0.00 63 SER A N 7
ATOM 5833 C CA . SER A 1 63 ? -13.372 32.698 -1.863 1.00 0.00 63 SER A CA 7
ATOM 5834 C C . SER A 1 63 ? -12.360 33.488 -1.034 1.00 0.00 63 SER A C 7
ATOM 5835 O O . SER A 1 63 ? -12.562 33.699 0.158 1.00 0.00 63 SER A O 7
ATOM 5843 N N . CYS A 1 64 ? -11.290 33.934 -1.664 1.00 0.00 64 CYS A N 7
ATOM 5844 C CA . CYS A 1 64 ? -10.270 34.690 -0.957 1.00 0.00 64 CYS A CA 7
ATOM 5845 C C . CYS A 1 64 ? -10.480 36.195 -1.138 1.00 0.00 64 CYS A C 7
ATOM 5846 O O . CYS A 1 64 ? -11.225 36.627 -2.018 1.00 0.00 64 CYS A O 7
ATOM 5853 N N . SER A 1 65 ? -9.801 36.979 -0.312 1.00 0.00 65 SER A N 7
ATOM 5854 C CA . SER A 1 65 ? -9.920 38.430 -0.327 1.00 0.00 65 SER A CA 7
ATOM 5855 C C . SER A 1 65 ? -9.424 39.041 -1.644 1.00 0.00 65 SER A C 7
ATOM 5856 O O . SER A 1 65 ? -9.857 40.126 -2.030 1.00 0.00 65 SER A O 7
ATOM 5864 N N . CYS A 1 66 ? -8.525 38.349 -2.340 1.00 0.00 66 CYS A N 7
ATOM 5865 C CA . CYS A 1 66 ? -8.002 38.868 -3.593 1.00 0.00 66 CYS A CA 7
ATOM 5866 C C . CYS A 1 66 ? -8.860 38.412 -4.765 1.00 0.00 66 CYS A C 7
ATOM 5867 O O . CYS A 1 66 ? -8.465 38.541 -5.921 1.00 0.00 66 CYS A O 7
ATOM 5874 N N . LYS A 1 67 ? -10.041 37.891 -4.454 1.00 0.00 67 LYS A N 7
ATOM 5875 C CA . LYS A 1 67 ? -10.969 37.409 -5.468 1.00 0.00 67 LYS A CA 7
ATOM 5876 C C . LYS A 1 67 ? -12.293 38.157 -5.376 1.00 0.00 67 LYS A C 7
ATOM 5877 O O . LYS A 1 67 ? -13.108 37.807 -4.476 1.00 0.00 67 LYS A O 7
ATOM 5902 N N . GLY A 1 1 ? -9.023 20.416 -21.242 1.00 0.00 1 GLY A N 8
ATOM 5903 C CA . GLY A 1 1 ? -9.999 21.362 -21.850 1.00 0.00 1 GLY A CA 8
ATOM 5904 C C . GLY A 1 1 ? -11.406 21.169 -21.310 1.00 0.00 1 GLY A C 8
ATOM 5905 O O . GLY A 1 1 ? -11.596 20.989 -20.102 1.00 0.00 1 GLY A O 8
ATOM 5908 N N . SER A 1 2 ? -12.386 21.181 -22.199 1.00 0.00 2 SER A N 8
ATOM 5909 C CA . SER A 1 2 ? -13.777 21.035 -21.806 1.00 0.00 2 SER A CA 8
ATOM 5910 C C . SER A 1 2 ? -14.104 19.582 -21.470 1.00 0.00 2 SER A C 8
ATOM 5911 O O . SER A 1 2 ? -14.331 18.761 -22.364 1.00 0.00 2 SER A O 8
ATOM 5919 N N . GLY A 1 3 ? -14.098 19.266 -20.179 1.00 0.00 3 GLY A N 8
ATOM 5920 C CA . GLY A 1 3 ? -14.397 17.916 -19.741 1.00 0.00 3 GLY A CA 8
ATOM 5921 C C . GLY A 1 3 ? -13.285 16.947 -20.077 1.00 0.00 3 GLY A C 8
ATOM 5922 O O . GLY A 1 3 ? -13.497 15.733 -20.118 1.00 0.00 3 GLY A O 8
ATOM 5926 N N . LYS A 1 4 ? -12.102 17.483 -20.325 1.00 0.00 4 LYS A N 8
ATOM 5927 C CA . LYS A 1 4 ? -10.947 16.673 -20.657 1.00 0.00 4 LYS A CA 8
ATOM 5928 C C . LYS A 1 4 ? -10.110 16.444 -19.405 1.00 0.00 4 LYS A C 8
ATOM 5929 O O . LYS A 1 4 ? -9.989 15.316 -18.923 1.00 0.00 4 LYS A O 8
ATOM 5948 N N . GLY A 1 5 ? -9.540 17.520 -18.876 1.00 0.00 5 GLY A N 8
ATOM 5949 C CA . GLY A 1 5 ? -8.784 17.419 -17.646 1.00 0.00 5 GLY A CA 8
ATOM 5950 C C . GLY A 1 5 ? -9.709 17.205 -16.472 1.00 0.00 5 GLY A C 8
ATOM 5951 O O . GLY A 1 5 ? -9.500 16.310 -15.653 1.00 0.00 5 GLY A O 8
ATOM 5955 N N . LYS A 1 6 ? -10.741 18.025 -16.406 1.00 0.00 6 LYS A N 8
ATOM 5956 C CA . LYS A 1 6 ? -11.761 17.925 -15.381 1.00 0.00 6 LYS A CA 8
ATOM 5957 C C . LYS A 1 6 ? -13.000 18.694 -15.814 1.00 0.00 6 LYS A C 8
ATOM 5958 O O . LYS A 1 6 ? -13.021 19.278 -16.904 1.00 0.00 6 LYS A O 8
ATOM 5977 N N . GLY A 1 7 ? -14.023 18.692 -14.986 1.00 0.00 7 GLY A N 8
ATOM 5978 C CA . GLY A 1 7 ? -15.256 19.343 -15.355 1.00 0.00 7 GLY A CA 8
ATOM 5979 C C . GLY A 1 7 ? -15.478 20.669 -14.661 1.00 0.00 7 GLY A C 8
ATOM 5980 O O . GLY A 1 7 ? -15.786 20.708 -13.468 1.00 0.00 7 GLY A O 8
ATOM 5984 N N . GLU A 1 8 ? -15.316 21.755 -15.407 1.00 0.00 8 GLU A N 8
ATOM 5985 C CA . GLU A 1 8 ? -15.577 23.087 -14.890 1.00 0.00 8 GLU A CA 8
ATOM 5986 C C . GLU A 1 8 ? -17.073 23.321 -14.834 1.00 0.00 8 GLU A C 8
ATOM 5987 O O . GLU A 1 8 ? -17.761 23.264 -15.858 1.00 0.00 8 GLU A O 8
ATOM 5999 N N . LYS A 1 9 ? -17.569 23.594 -13.650 1.00 0.00 9 LYS A N 8
ATOM 6000 C CA . LYS A 1 9 ? -18.989 23.789 -13.440 1.00 0.00 9 LYS A CA 8
ATOM 6001 C C . LYS A 1 9 ? -19.352 25.247 -13.597 1.00 0.00 9 LYS A C 8
ATOM 6002 O O . LYS A 1 9 ? -19.958 25.854 -12.716 1.00 0.00 9 LYS A O 8
ATOM 6021 N N . CYS A 1 10 ? -18.947 25.804 -14.700 1.00 0.00 10 CYS A N 8
ATOM 6022 C CA . CYS A 1 10 ? -19.247 27.180 -15.016 1.00 0.00 10 CYS A CA 8
ATOM 6023 C C . CYS A 1 10 ? -20.650 27.308 -15.567 1.00 0.00 10 CYS A C 8
ATOM 6024 O O . CYS A 1 10 ? -21.072 26.517 -16.411 1.00 0.00 10 CYS A O 8
ATOM 6031 N N . THR A 1 11 ? -21.371 28.296 -15.080 1.00 0.00 11 THR A N 8
ATOM 6032 C CA . THR A 1 11 ? -22.732 28.519 -15.496 1.00 0.00 11 THR A CA 8
ATOM 6033 C C . THR A 1 11 ? -22.785 29.261 -16.817 1.00 0.00 11 THR A C 8
ATOM 6034 O O . THR A 1 11 ? -21.749 29.652 -17.367 1.00 0.00 11 THR A O 8
ATOM 6045 N N . SER A 1 12 ? -23.990 29.466 -17.312 1.00 0.00 12 SER A N 8
ATOM 6046 C CA . SER A 1 12 ? -24.208 30.178 -18.549 1.00 0.00 12 SER A CA 8
ATOM 6047 C C . SER A 1 12 ? -23.623 31.592 -18.485 1.00 0.00 12 SER A C 8
ATOM 6048 O O . SER A 1 12 ? -23.068 32.081 -19.459 1.00 0.00 12 SER A O 8
ATOM 6056 N N . ALA A 1 13 ? -23.727 32.229 -17.319 1.00 0.00 13 ALA A N 8
ATOM 6057 C CA . ALA A 1 13 ? -23.194 33.575 -17.132 1.00 0.00 13 ALA A CA 8
ATOM 6058 C C . ALA A 1 13 ? -21.682 33.588 -17.308 1.00 0.00 13 ALA A C 8
ATOM 6059 O O . ALA A 1 13 ? -21.139 34.423 -18.024 1.00 0.00 13 ALA A O 8
ATOM 6066 N N . CYS A 1 14 ? -21.012 32.648 -16.667 1.00 0.00 14 CYS A N 8
ATOM 6067 C CA . CYS A 1 14 ? -19.563 32.555 -16.747 1.00 0.00 14 CYS A CA 8
ATOM 6068 C C . CYS A 1 14 ? -19.132 32.147 -18.156 1.00 0.00 14 CYS A C 8
ATOM 6069 O O . CYS A 1 14 ? -18.157 32.660 -18.695 1.00 0.00 14 CYS A O 8
ATOM 6076 N N . ARG A 1 15 ? -19.899 31.245 -18.758 1.00 0.00 15 ARG A N 8
ATOM 6077 C CA . ARG A 1 15 ? -19.606 30.742 -20.096 1.00 0.00 15 ARG A CA 8
ATOM 6078 C C . ARG A 1 15 ? -19.908 31.793 -21.184 1.00 0.00 15 ARG A C 8
ATOM 6079 O O . ARG A 1 15 ? -19.546 31.619 -22.348 1.00 0.00 15 ARG A O 8
ATOM 6100 N N . SER A 1 16 ? -20.549 32.888 -20.802 1.00 0.00 16 SER A N 8
ATOM 6101 C CA . SER A 1 16 ? -20.866 33.939 -21.754 1.00 0.00 16 SER A CA 8
ATOM 6102 C C . SER A 1 16 ? -19.607 34.693 -22.158 1.00 0.00 16 SER A C 8
ATOM 6103 O O . SER A 1 16 ? -18.564 34.571 -21.512 1.00 0.00 16 SER A O 8
ATOM 6111 N N . GLU A 1 17 ? -19.695 35.449 -23.232 1.00 0.00 17 GLU A N 8
ATOM 6112 C CA . GLU A 1 17 ? -18.576 36.235 -23.690 1.00 0.00 17 GLU A CA 8
ATOM 6113 C C . GLU A 1 17 ? -18.973 37.712 -23.831 1.00 0.00 17 GLU A C 8
ATOM 6114 O O . GLU A 1 17 ? -19.828 38.059 -24.643 1.00 0.00 17 GLU A O 8
ATOM 6126 N N . PRO A 1 18 ? -18.389 38.600 -23.007 1.00 0.00 18 PRO A N 8
ATOM 6127 C CA . PRO A 1 18 ? -17.419 38.225 -21.973 1.00 0.00 18 PRO A CA 8
ATOM 6128 C C . PRO A 1 18 ? -18.093 37.579 -20.759 1.00 0.00 18 PRO A C 8
ATOM 6129 O O . PRO A 1 18 ? -19.326 37.521 -20.682 1.00 0.00 18 PRO A O 8
ATOM 6140 N N . CYS A 1 19 ? -17.282 37.102 -19.824 1.00 0.00 19 CYS A N 8
ATOM 6141 C CA . CYS A 1 19 ? -17.777 36.438 -18.625 1.00 0.00 19 CYS A CA 8
ATOM 6142 C C . CYS A 1 19 ? -18.712 37.350 -17.834 1.00 0.00 19 CYS A C 8
ATOM 6143 O O . CYS A 1 19 ? -18.410 38.525 -17.603 1.00 0.00 19 CYS A O 8
ATOM 6150 N N . GLN A 1 20 ? -19.848 36.799 -17.436 1.00 0.00 20 GLN A N 8
ATOM 6151 C CA . GLN A 1 20 ? -20.860 37.533 -16.685 1.00 0.00 20 GLN A CA 8
ATOM 6152 C C . GLN A 1 20 ? -21.049 36.903 -15.319 1.00 0.00 20 GLN A C 8
ATOM 6153 O O . GLN A 1 20 ? -22.047 37.146 -14.633 1.00 0.00 20 GLN A O 8
ATOM 6167 N N . CYS A 1 21 ? -20.075 36.101 -14.935 1.00 0.00 21 CYS A N 8
ATOM 6168 C CA . CYS A 1 21 ? -20.077 35.395 -13.659 1.00 0.00 21 CYS A CA 8
ATOM 6169 C C . CYS A 1 21 ? -20.128 36.398 -12.508 1.00 0.00 21 CYS A C 8
ATOM 6170 O O . CYS A 1 21 ? -20.653 36.108 -11.424 1.00 0.00 21 CYS A O 8
ATOM 6177 N N . GLY A 1 22 ? -19.575 37.575 -12.754 1.00 0.00 22 GLY A N 8
ATOM 6178 C CA . GLY A 1 22 ? -19.580 38.616 -11.772 1.00 0.00 22 GLY A CA 8
ATOM 6179 C C . GLY A 1 22 ? -18.491 38.441 -10.755 1.00 0.00 22 GLY A C 8
ATOM 6180 O O . GLY A 1 22 ? -17.454 37.839 -11.037 1.00 0.00 22 GLY A O 8
ATOM 6184 N N . SER A 1 23 ? -18.718 38.959 -9.579 1.00 0.00 23 SER A N 8
ATOM 6185 C CA . SER A 1 23 ? -17.762 38.852 -8.504 1.00 0.00 23 SER A CA 8
ATOM 6186 C C . SER A 1 23 ? -18.270 37.865 -7.468 1.00 0.00 23 SER A C 8
ATOM 6187 O O . SER A 1 23 ? -17.736 37.769 -6.369 1.00 0.00 23 SER A O 8
ATOM 6195 N N . LYS A 1 24 ? -19.310 37.133 -7.837 1.00 0.00 24 LYS A N 8
ATOM 6196 C CA . LYS A 1 24 ? -19.910 36.154 -6.950 1.00 0.00 24 LYS A CA 8
ATOM 6197 C C . LYS A 1 24 ? -19.481 34.745 -7.329 1.00 0.00 24 LYS A C 8
ATOM 6198 O O . LYS A 1 24 ? -19.381 33.873 -6.471 1.00 0.00 24 LYS A O 8
ATOM 6217 N N . CYS A 1 25 ? -19.227 34.539 -8.628 1.00 0.00 25 CYS A N 8
ATOM 6218 C CA . CYS A 1 25 ? -18.809 33.243 -9.156 1.00 0.00 25 CYS A CA 8
ATOM 6219 C C . CYS A 1 25 ? -19.880 32.184 -9.025 1.00 0.00 25 CYS A C 8
ATOM 6220 O O . CYS A 1 25 ? -20.116 31.634 -7.946 1.00 0.00 25 CYS A O 8
ATOM 6227 N N . GLN A 1 26 ? -20.515 31.892 -10.126 1.00 0.00 26 GLN A N 8
ATOM 6228 C CA . GLN A 1 26 ? -21.513 30.857 -10.161 1.00 0.00 26 GLN A CA 8
ATOM 6229 C C . GLN A 1 26 ? -20.866 29.567 -10.633 1.00 0.00 26 GLN A C 8
ATOM 6230 O O . GLN A 1 26 ? -21.489 28.509 -10.650 1.00 0.00 26 GLN A O 8
ATOM 6244 N N . CYS A 1 27 ? -19.600 29.673 -11.016 1.00 0.00 27 CYS A N 8
ATOM 6245 C CA . CYS A 1 27 ? -18.850 28.546 -11.514 1.00 0.00 27 CYS A CA 8
ATOM 6246 C C . CYS A 1 27 ? -18.084 27.859 -10.396 1.00 0.00 27 CYS A C 8
ATOM 6247 O O . CYS A 1 27 ? -17.866 28.437 -9.318 1.00 0.00 27 CYS A O 8
ATOM 6254 N N . GLY A 1 28 ? -17.708 26.619 -10.639 1.00 0.00 28 GLY A N 8
ATOM 6255 C CA . GLY A 1 28 ? -16.878 25.904 -9.704 1.00 0.00 28 GLY A CA 8
ATOM 6256 C C . GLY A 1 28 ? -15.436 26.319 -9.871 1.00 0.00 28 GLY A C 8
ATOM 6257 O O . GLY A 1 28 ? -15.076 26.887 -10.907 1.00 0.00 28 GLY A O 8
ATOM 6261 N N . GLU A 1 29 ? -14.606 26.048 -8.884 1.00 0.00 29 GLU A N 8
ATOM 6262 C CA . GLU A 1 29 ? -13.217 26.451 -8.962 1.00 0.00 29 GLU A CA 8
ATOM 6263 C C . GLU A 1 29 ? -12.469 25.663 -10.040 1.00 0.00 29 GLU A C 8
ATOM 6264 O O . GLU A 1 29 ? -12.940 24.619 -10.510 1.00 0.00 29 GLU A O 8
ATOM 6276 N N . GLY A 1 30 ? -11.321 26.166 -10.438 1.00 0.00 30 GLY A N 8
ATOM 6277 C CA . GLY A 1 30 ? -10.588 25.545 -11.509 1.00 0.00 30 GLY A CA 8
ATOM 6278 C C . GLY A 1 30 ? -10.850 26.260 -12.803 1.00 0.00 30 GLY A C 8
ATOM 6279 O O . GLY A 1 30 ? -10.347 25.877 -13.859 1.00 0.00 30 GLY A O 8
ATOM 6283 N N . CYS A 1 31 ? -11.660 27.297 -12.710 1.00 0.00 31 CYS A N 8
ATOM 6284 C CA . CYS A 1 31 ? -11.992 28.127 -13.831 1.00 0.00 31 CYS A CA 8
ATOM 6285 C C . CYS A 1 31 ? -10.819 29.025 -14.139 1.00 0.00 31 CYS A C 8
ATOM 6286 O O . CYS A 1 31 ? -10.142 29.514 -13.232 1.00 0.00 31 CYS A O 8
ATOM 6293 N N . THR A 1 32 ? -10.574 29.253 -15.393 1.00 0.00 32 THR A N 8
ATOM 6294 C CA . THR A 1 32 ? -9.429 30.015 -15.783 1.00 0.00 32 THR A CA 8
ATOM 6295 C C . THR A 1 32 ? -9.793 31.434 -16.200 1.00 0.00 32 THR A C 8
ATOM 6296 O O . THR A 1 32 ? -8.977 32.149 -16.790 1.00 0.00 32 THR A O 8
ATOM 6307 N N . CYS A 1 33 ? -11.016 31.847 -15.873 1.00 0.00 33 CYS A N 8
ATOM 6308 C CA . CYS A 1 33 ? -11.447 33.209 -16.134 1.00 0.00 33 CYS A CA 8
ATOM 6309 C C . CYS A 1 33 ? -10.674 34.171 -15.266 1.00 0.00 33 CYS A C 8
ATOM 6310 O O . CYS A 1 33 ? -10.531 33.952 -14.072 1.00 0.00 33 CYS A O 8
ATOM 6317 N N . ALA A 1 34 ? -10.181 35.228 -15.866 1.00 0.00 34 ALA A N 8
ATOM 6318 C CA . ALA A 1 34 ? -9.465 36.257 -15.140 1.00 0.00 34 ALA A CA 8
ATOM 6319 C C . ALA A 1 34 ? -10.401 37.420 -14.879 1.00 0.00 34 ALA A C 8
ATOM 6320 O O . ALA A 1 34 ? -9.986 38.503 -14.473 1.00 0.00 34 ALA A O 8
ATOM 6327 N N . ALA A 1 35 ? -11.679 37.168 -15.101 1.00 0.00 35 ALA A N 8
ATOM 6328 C CA . ALA A 1 35 ? -12.708 38.168 -14.932 1.00 0.00 35 ALA A CA 8
ATOM 6329 C C . ALA A 1 35 ? -13.437 37.922 -13.637 1.00 0.00 35 ALA A C 8
ATOM 6330 O O . ALA A 1 35 ? -13.495 38.790 -12.763 1.00 0.00 35 ALA A O 8
ATOM 6337 N N . CYS A 1 36 ? -13.984 36.729 -13.508 1.00 0.00 36 CYS A N 8
ATOM 6338 C CA . CYS A 1 36 ? -14.663 36.346 -12.302 1.00 0.00 36 CYS A CA 8
ATOM 6339 C C . CYS A 1 36 ? -13.650 35.872 -11.270 1.00 0.00 36 CYS A C 8
ATOM 6340 O O . CYS A 1 36 ? -13.715 36.245 -10.100 1.00 0.00 36 CYS A O 8
ATOM 6347 N N . LYS A 1 37 ? -12.695 35.071 -11.720 1.00 0.00 37 LYS A N 8
ATOM 6348 C CA . LYS A 1 37 ? -11.656 34.577 -10.849 1.00 0.00 37 LYS A CA 8
ATOM 6349 C C . LYS A 1 37 ? -10.370 35.358 -11.058 1.00 0.00 37 LYS A C 8
ATOM 6350 O O . LYS A 1 37 ? -9.472 34.920 -11.778 1.00 0.00 37 LYS A O 8
ATOM 6369 N N . THR A 1 38 ? -10.285 36.509 -10.449 1.00 0.00 38 THR A N 8
ATOM 6370 C CA . THR A 1 38 ? -9.117 37.336 -10.583 1.00 0.00 38 THR A CA 8
ATOM 6371 C C . THR A 1 38 ? -8.508 37.601 -9.211 1.00 0.00 38 THR A C 8
ATOM 6372 O O . THR A 1 38 ? -9.195 37.506 -8.192 1.00 0.00 38 THR A O 8
ATOM 6383 N N . CYS A 1 39 ? -7.221 37.891 -9.185 1.00 0.00 39 CYS A N 8
ATOM 6384 C CA . CYS A 1 39 ? -6.543 38.202 -7.948 1.00 0.00 39 CYS A CA 8
ATOM 6385 C C . CYS A 1 39 ? -6.554 39.701 -7.731 1.00 0.00 39 CYS A C 8
ATOM 6386 O O . CYS A 1 39 ? -6.295 40.474 -8.657 1.00 0.00 39 CYS A O 8
ATOM 6393 N N . ASN A 1 40 ? -6.861 40.111 -6.525 1.00 0.00 40 ASN A N 8
ATOM 6394 C CA . ASN A 1 40 ? -6.933 41.524 -6.198 1.00 0.00 40 ASN A CA 8
ATOM 6395 C C . ASN A 1 40 ? -5.609 42.021 -5.658 1.00 0.00 40 ASN A C 8
ATOM 6396 O O . ASN A 1 40 ? -5.465 43.192 -5.306 1.00 0.00 40 ASN A O 8
ATOM 6407 N N . CYS A 1 41 ? -4.641 41.132 -5.603 1.00 0.00 41 CYS A N 8
ATOM 6408 C CA . CYS A 1 41 ? -3.328 41.470 -5.128 1.00 0.00 41 CYS A CA 8
ATOM 6409 C C . CYS A 1 41 ? -2.468 41.963 -6.268 1.00 0.00 41 CYS A C 8
ATOM 6410 O O . CYS A 1 41 ? -2.437 41.368 -7.344 1.00 0.00 41 CYS A O 8
ATOM 6417 N N . THR A 1 42 ? -1.783 43.048 -6.037 1.00 0.00 42 THR A N 8
ATOM 6418 C CA . THR A 1 42 ? -0.922 43.612 -7.033 1.00 0.00 42 THR A CA 8
ATOM 6419 C C . THR A 1 42 ? 0.524 43.411 -6.651 1.00 0.00 42 THR A C 8
ATOM 6420 O O . THR A 1 42 ? 0.840 43.097 -5.502 1.00 0.00 42 THR A O 8
ATOM 6431 N N . SER A 1 43 ? 1.391 43.599 -7.608 1.00 0.00 43 SER A N 8
ATOM 6432 C CA . SER A 1 43 ? 2.814 43.451 -7.402 1.00 0.00 43 SER A CA 8
ATOM 6433 C C . SER A 1 43 ? 3.356 44.588 -6.534 1.00 0.00 43 SER A C 8
ATOM 6434 O O . SER A 1 43 ? 4.502 44.558 -6.083 1.00 0.00 43 SER A O 8
ATOM 6442 N N . ASP A 1 44 ? 2.516 45.587 -6.302 1.00 0.00 44 ASP A N 8
ATOM 6443 C CA . ASP A 1 44 ? 2.875 46.713 -5.458 1.00 0.00 44 ASP A CA 8
ATOM 6444 C C . ASP A 1 44 ? 2.534 46.415 -3.996 1.00 0.00 44 ASP A C 8
ATOM 6445 O O . ASP A 1 44 ? 3.075 47.036 -3.078 1.00 0.00 44 ASP A O 8
ATOM 6454 N N . GLY A 1 45 ? 1.647 45.446 -3.790 1.00 0.00 45 GLY A N 8
ATOM 6455 C CA . GLY A 1 45 ? 1.234 45.082 -2.453 1.00 0.00 45 GLY A CA 8
ATOM 6456 C C . GLY A 1 45 ? 0.225 43.950 -2.457 1.00 0.00 45 GLY A C 8
ATOM 6457 O O . GLY A 1 45 ? -0.759 43.987 -3.206 1.00 0.00 45 GLY A O 8
ATOM 6461 N N . CYS A 1 46 ? 0.468 42.943 -1.638 1.00 0.00 46 CYS A N 8
ATOM 6462 C CA . CYS A 1 46 ? -0.423 41.801 -1.545 1.00 0.00 46 CYS A CA 8
ATOM 6463 C C . CYS A 1 46 ? -1.655 42.174 -0.729 1.00 0.00 46 CYS A C 8
ATOM 6464 O O . CYS A 1 46 ? -1.572 42.990 0.186 1.00 0.00 46 CYS A O 8
ATOM 6471 N N . LYS A 1 47 ? -2.790 41.584 -1.056 1.00 0.00 47 LYS A N 8
ATOM 6472 C CA . LYS A 1 47 ? -4.029 41.915 -0.369 1.00 0.00 47 LYS A CA 8
ATOM 6473 C C . LYS A 1 47 ? -4.517 40.780 0.524 1.00 0.00 47 LYS A C 8
ATOM 6474 O O . LYS A 1 47 ? -5.146 41.025 1.547 1.00 0.00 47 LYS A O 8
ATOM 6493 N N . CYS A 1 48 ? -4.234 39.546 0.150 1.00 0.00 48 CYS A N 8
ATOM 6494 C CA . CYS A 1 48 ? -4.718 38.412 0.933 1.00 0.00 48 CYS A CA 8
ATOM 6495 C C . CYS A 1 48 ? -3.743 38.048 2.045 1.00 0.00 48 CYS A C 8
ATOM 6496 O O . CYS A 1 48 ? -4.150 37.614 3.129 1.00 0.00 48 CYS A O 8
ATOM 6503 N N . GLY A 1 49 ? -2.460 38.216 1.775 1.00 0.00 49 GLY A N 8
ATOM 6504 C CA . GLY A 1 49 ? -1.453 37.896 2.760 1.00 0.00 49 GLY A CA 8
ATOM 6505 C C . GLY A 1 49 ? -0.654 36.661 2.393 1.00 0.00 49 GLY A C 8
ATOM 6506 O O . GLY A 1 49 ? 0.255 36.269 3.120 1.00 0.00 49 GLY A O 8
ATOM 6510 N N . LYS A 1 50 ? -0.993 36.040 1.267 1.00 0.00 50 LYS A N 8
ATOM 6511 C CA . LYS A 1 50 ? -0.268 34.856 0.804 1.00 0.00 50 LYS A CA 8
ATOM 6512 C C . LYS A 1 50 ? 1.017 35.276 0.104 1.00 0.00 50 LYS A C 8
ATOM 6513 O O . LYS A 1 50 ? 1.851 34.440 -0.248 1.00 0.00 50 LYS A O 8
ATOM 6532 N N . GLU A 1 51 ? 1.141 36.587 -0.111 1.00 0.00 51 GLU A N 8
ATOM 6533 C CA . GLU A 1 51 ? 2.308 37.198 -0.742 1.00 0.00 51 GLU A CA 8
ATOM 6534 C C . GLU A 1 51 ? 2.409 36.801 -2.221 1.00 0.00 51 GLU A C 8
ATOM 6535 O O . GLU A 1 51 ? 3.500 36.717 -2.787 1.00 0.00 51 GLU A O 8
ATOM 6547 N N . CYS A 1 52 ? 1.262 36.575 -2.845 1.00 0.00 52 CYS A N 8
ATOM 6548 C CA . CYS A 1 52 ? 1.220 36.243 -4.258 1.00 0.00 52 CYS A CA 8
ATOM 6549 C C . CYS A 1 52 ? 1.536 37.473 -5.095 1.00 0.00 52 CYS A C 8
ATOM 6550 O O . CYS A 1 52 ? 2.314 37.407 -6.048 1.00 0.00 52 CYS A O 8
ATOM 6557 N N . THR A 1 53 ? 0.933 38.600 -4.709 1.00 0.00 53 THR A N 8
ATOM 6558 C CA . THR A 1 53 ? 1.155 39.905 -5.349 1.00 0.00 53 THR A CA 8
ATOM 6559 C C . THR A 1 53 ? 0.999 39.855 -6.873 1.00 0.00 53 THR A C 8
ATOM 6560 O O . THR A 1 53 ? 1.762 40.487 -7.614 1.00 0.00 53 THR A O 8
ATOM 6571 N N . GLY A 1 54 ? 0.002 39.129 -7.332 1.00 0.00 54 GLY A N 8
ATOM 6572 C CA . GLY A 1 54 ? -0.232 39.027 -8.746 1.00 0.00 54 GLY A CA 8
ATOM 6573 C C . GLY A 1 54 ? -0.793 37.680 -9.123 1.00 0.00 54 GLY A C 8
ATOM 6574 O O . GLY A 1 54 ? -0.314 36.660 -8.637 1.00 0.00 54 GLY A O 8
ATOM 6578 N N . PRO A 1 55 ? -1.810 37.644 -10.000 1.00 0.00 55 PRO A N 8
ATOM 6579 C CA . PRO A 1 55 ? -2.466 36.394 -10.421 1.00 0.00 55 PRO A CA 8
ATOM 6580 C C . PRO A 1 55 ? -1.498 35.366 -11.037 1.00 0.00 55 PRO A C 8
ATOM 6581 O O . PRO A 1 55 ? -1.761 34.162 -11.006 1.00 0.00 55 PRO A O 8
ATOM 6592 N N . ASP A 1 56 ? -0.381 35.837 -11.577 1.00 0.00 56 ASP A N 8
ATOM 6593 C CA . ASP A 1 56 ? 0.605 34.939 -12.179 1.00 0.00 56 ASP A CA 8
ATOM 6594 C C . ASP A 1 56 ? 1.390 34.178 -11.105 1.00 0.00 56 ASP A C 8
ATOM 6595 O O . ASP A 1 56 ? 1.726 33.007 -11.278 1.00 0.00 56 ASP A O 8
ATOM 6604 N N . SER A 1 57 ? 1.658 34.845 -9.995 1.00 0.00 57 SER A N 8
ATOM 6605 C CA . SER A 1 57 ? 2.389 34.239 -8.892 1.00 0.00 57 SER A CA 8
ATOM 6606 C C . SER A 1 57 ? 1.412 33.817 -7.795 1.00 0.00 57 SER A C 8
ATOM 6607 O O . SER A 1 57 ? 1.808 33.450 -6.683 1.00 0.00 57 SER A O 8
ATOM 6615 N N . CYS A 1 58 ? 0.143 33.862 -8.132 1.00 0.00 58 CYS A N 8
ATOM 6616 C CA . CYS A 1 58 ? -0.918 33.532 -7.232 1.00 0.00 58 CYS A CA 8
ATOM 6617 C C . CYS A 1 58 ? -1.066 32.024 -7.147 1.00 0.00 58 CYS A C 8
ATOM 6618 O O . CYS A 1 58 ? -1.479 31.377 -8.107 1.00 0.00 58 CYS A O 8
ATOM 6625 N N . LYS A 1 59 ? -0.710 31.466 -6.007 1.00 0.00 59 LYS A N 8
ATOM 6626 C CA . LYS A 1 59 ? -0.748 30.026 -5.832 1.00 0.00 59 LYS A CA 8
ATOM 6627 C C . LYS A 1 59 ? -1.883 29.600 -4.911 1.00 0.00 59 LYS A C 8
ATOM 6628 O O . LYS A 1 59 ? -2.146 28.410 -4.759 1.00 0.00 59 LYS A O 8
ATOM 6647 N N . CYS A 1 60 ? -2.560 30.557 -4.304 1.00 0.00 60 CYS A N 8
ATOM 6648 C CA . CYS A 1 60 ? -3.649 30.220 -3.393 1.00 0.00 60 CYS A CA 8
ATOM 6649 C C . CYS A 1 60 ? -4.969 30.015 -4.140 1.00 0.00 60 CYS A C 8
ATOM 6650 O O . CYS A 1 60 ? -5.149 30.515 -5.258 1.00 0.00 60 CYS A O 8
ATOM 6657 N N . GLY A 1 61 ? -5.882 29.283 -3.507 1.00 0.00 61 GLY A N 8
ATOM 6658 C CA . GLY A 1 61 ? -7.134 28.894 -4.140 1.00 0.00 61 GLY A CA 8
ATOM 6659 C C . GLY A 1 61 ? -8.069 30.043 -4.489 1.00 0.00 61 GLY A C 8
ATOM 6660 O O . GLY A 1 61 ? -7.818 31.206 -4.146 1.00 0.00 61 GLY A O 8
ATOM 6664 N N . SER A 1 62 ? -9.167 29.692 -5.154 1.00 0.00 62 SER A N 8
ATOM 6665 C CA . SER A 1 62 ? -10.169 30.634 -5.603 1.00 0.00 62 SER A CA 8
ATOM 6666 C C . SER A 1 62 ? -11.076 31.066 -4.449 1.00 0.00 62 SER A C 8
ATOM 6667 O O . SER A 1 62 ? -11.865 31.998 -4.581 1.00 0.00 62 SER A O 8
ATOM 6675 N N . SER A 1 63 ? -10.961 30.380 -3.325 1.00 0.00 63 SER A N 8
ATOM 6676 C CA . SER A 1 63 ? -11.753 30.705 -2.149 1.00 0.00 63 SER A CA 8
ATOM 6677 C C . SER A 1 63 ? -10.983 31.645 -1.223 1.00 0.00 63 SER A C 8
ATOM 6678 O O . SER A 1 63 ? -11.398 31.901 -0.094 1.00 0.00 63 SER A O 8
ATOM 6686 N N . CYS A 1 64 ? -9.863 32.157 -1.708 1.00 0.00 64 CYS A N 8
ATOM 6687 C CA . CYS A 1 64 ? -9.035 33.041 -0.915 1.00 0.00 64 CYS A CA 8
ATOM 6688 C C . CYS A 1 64 ? -9.576 34.474 -0.936 1.00 0.00 64 CYS A C 8
ATOM 6689 O O . CYS A 1 64 ? -10.464 34.808 -1.732 1.00 0.00 64 CYS A O 8
ATOM 6696 N N . SER A 1 65 ? -9.021 35.314 -0.077 1.00 0.00 65 SER A N 8
ATOM 6697 C CA . SER A 1 65 ? -9.461 36.690 0.067 1.00 0.00 65 SER A CA 8
ATOM 6698 C C . SER A 1 65 ? -9.096 37.539 -1.155 1.00 0.00 65 SER A C 8
ATOM 6699 O O . SER A 1 65 ? -9.757 38.536 -1.439 1.00 0.00 65 SER A O 8
ATOM 6707 N N . CYS A 1 66 ? -8.064 37.139 -1.894 1.00 0.00 66 CYS A N 8
ATOM 6708 C CA . CYS A 1 66 ? -7.650 37.906 -3.061 1.00 0.00 66 CYS A CA 8
ATOM 6709 C C . CYS A 1 66 ? -8.499 37.557 -4.262 1.00 0.00 66 CYS A C 8
ATOM 6710 O O . CYS A 1 66 ? -8.365 38.155 -5.319 1.00 0.00 66 CYS A O 8
ATOM 6717 N N . LYS A 1 67 ? -9.381 36.600 -4.087 1.00 0.00 67 LYS A N 8
ATOM 6718 C CA . LYS A 1 67 ? -10.219 36.134 -5.170 1.00 0.00 67 LYS A CA 8
ATOM 6719 C C . LYS A 1 67 ? -11.629 36.696 -5.032 1.00 0.00 67 LYS A C 8
ATOM 6720 O O . LYS A 1 67 ? -11.765 37.948 -5.085 1.00 0.00 67 LYS A O 8
ATOM 6745 N N . GLY A 1 1 ? -25.953 17.706 -31.710 1.00 0.00 1 GLY A N 9
ATOM 6746 C CA . GLY A 1 1 ? -26.833 16.997 -30.739 1.00 0.00 1 GLY A CA 9
ATOM 6747 C C . GLY A 1 1 ? -27.058 17.797 -29.470 1.00 0.00 1 GLY A C 9
ATOM 6748 O O . GLY A 1 1 ? -28.142 17.759 -28.883 1.00 0.00 1 GLY A O 9
ATOM 6751 N N . SER A 1 2 ? -26.041 18.529 -29.051 1.00 0.00 2 SER A N 9
ATOM 6752 C CA . SER A 1 2 ? -26.122 19.330 -27.845 1.00 0.00 2 SER A CA 9
ATOM 6753 C C . SER A 1 2 ? -25.451 20.684 -28.055 1.00 0.00 2 SER A C 9
ATOM 6754 O O . SER A 1 2 ? -24.529 20.810 -28.861 1.00 0.00 2 SER A O 9
ATOM 6762 N N . GLY A 1 3 ? -25.926 21.690 -27.341 1.00 0.00 3 GLY A N 9
ATOM 6763 C CA . GLY A 1 3 ? -25.362 23.021 -27.462 1.00 0.00 3 GLY A CA 9
ATOM 6764 C C . GLY A 1 3 ? -24.859 23.545 -26.136 1.00 0.00 3 GLY A C 9
ATOM 6765 O O . GLY A 1 3 ? -24.832 24.757 -25.900 1.00 0.00 3 GLY A O 9
ATOM 6769 N N . LYS A 1 4 ? -24.459 22.633 -25.269 1.00 0.00 4 LYS A N 9
ATOM 6770 C CA . LYS A 1 4 ? -23.972 22.989 -23.948 1.00 0.00 4 LYS A CA 9
ATOM 6771 C C . LYS A 1 4 ? -22.656 22.304 -23.643 1.00 0.00 4 LYS A C 9
ATOM 6772 O O . LYS A 1 4 ? -22.336 21.258 -24.213 1.00 0.00 4 LYS A O 9
ATOM 6791 N N . GLY A 1 5 ? -21.908 22.900 -22.746 1.00 0.00 5 GLY A N 9
ATOM 6792 C CA . GLY A 1 5 ? -20.655 22.343 -22.316 1.00 0.00 5 GLY A CA 9
ATOM 6793 C C . GLY A 1 5 ? -20.270 22.900 -20.974 1.00 0.00 5 GLY A C 9
ATOM 6794 O O . GLY A 1 5 ? -20.484 24.085 -20.716 1.00 0.00 5 GLY A O 9
ATOM 6798 N N . LYS A 1 6 ? -19.738 22.068 -20.113 1.00 0.00 6 LYS A N 9
ATOM 6799 C CA . LYS A 1 6 ? -19.343 22.506 -18.788 1.00 0.00 6 LYS A CA 9
ATOM 6800 C C . LYS A 1 6 ? -17.870 22.227 -18.558 1.00 0.00 6 LYS A C 9
ATOM 6801 O O . LYS A 1 6 ? -17.362 21.184 -18.961 1.00 0.00 6 LYS A O 9
ATOM 6820 N N . GLY A 1 7 ? -17.188 23.165 -17.931 1.00 0.00 7 GLY A N 9
ATOM 6821 C CA . GLY A 1 7 ? -15.787 22.975 -17.632 1.00 0.00 7 GLY A CA 9
ATOM 6822 C C . GLY A 1 7 ? -15.600 22.143 -16.383 1.00 0.00 7 GLY A C 9
ATOM 6823 O O . GLY A 1 7 ? -15.714 20.913 -16.418 1.00 0.00 7 GLY A O 9
ATOM 6827 N N . GLU A 1 8 ? -15.325 22.804 -15.281 1.00 0.00 8 GLU A N 9
ATOM 6828 C CA . GLU A 1 8 ? -15.164 22.125 -14.012 1.00 0.00 8 GLU A CA 9
ATOM 6829 C C . GLU A 1 8 ? -16.431 22.245 -13.166 1.00 0.00 8 GLU A C 9
ATOM 6830 O O . GLU A 1 8 ? -17.361 21.456 -13.311 1.00 0.00 8 GLU A O 9
ATOM 6842 N N . LYS A 1 9 ? -16.470 23.239 -12.311 1.00 0.00 9 LYS A N 9
ATOM 6843 C CA . LYS A 1 9 ? -17.635 23.513 -11.498 1.00 0.00 9 LYS A CA 9
ATOM 6844 C C . LYS A 1 9 ? -18.277 24.762 -12.033 1.00 0.00 9 LYS A C 9
ATOM 6845 O O . LYS A 1 9 ? -19.172 25.343 -11.416 1.00 0.00 9 LYS A O 9
ATOM 6864 N N . CYS A 1 10 ? -17.796 25.175 -13.191 1.00 0.00 10 CYS A N 9
ATOM 6865 C CA . CYS A 1 10 ? -18.235 26.387 -13.812 1.00 0.00 10 CYS A CA 9
ATOM 6866 C C . CYS A 1 10 ? -19.698 26.351 -14.206 1.00 0.00 10 CYS A C 9
ATOM 6867 O O . CYS A 1 10 ? -20.261 25.291 -14.503 1.00 0.00 10 CYS A O 9
ATOM 6874 N N . THR A 1 11 ? -20.305 27.515 -14.203 1.00 0.00 11 THR A N 9
ATOM 6875 C CA . THR A 1 11 ? -21.692 27.655 -14.539 1.00 0.00 11 THR A CA 9
ATOM 6876 C C . THR A 1 11 ? -21.838 28.363 -15.889 1.00 0.00 11 THR A C 9
ATOM 6877 O O . THR A 1 11 ? -20.834 28.628 -16.571 1.00 0.00 11 THR A O 9
ATOM 6888 N N . SER A 1 12 ? -23.068 28.669 -16.271 1.00 0.00 12 SER A N 9
ATOM 6889 C CA . SER A 1 12 ? -23.328 29.336 -17.532 1.00 0.00 12 SER A CA 9
ATOM 6890 C C . SER A 1 12 ? -22.775 30.766 -17.516 1.00 0.00 12 SER A C 9
ATOM 6891 O O . SER A 1 12 ? -22.370 31.294 -18.551 1.00 0.00 12 SER A O 9
ATOM 6899 N N . ALA A 1 13 ? -22.742 31.380 -16.329 1.00 0.00 13 ALA A N 9
ATOM 6900 C CA . ALA A 1 13 ? -22.247 32.734 -16.177 1.00 0.00 13 ALA A CA 9
ATOM 6901 C C . ALA A 1 13 ? -20.793 32.824 -16.604 1.00 0.00 13 ALA A C 9
ATOM 6902 O O . ALA A 1 13 ? -20.420 33.698 -17.381 1.00 0.00 13 ALA A O 9
ATOM 6909 N N . CYS A 1 14 ? -19.981 31.911 -16.100 1.00 0.00 14 CYS A N 9
ATOM 6910 C CA . CYS A 1 14 ? -18.565 31.873 -16.441 1.00 0.00 14 CYS A CA 9
ATOM 6911 C C . CYS A 1 14 ? -18.363 31.579 -17.930 1.00 0.00 14 CYS A C 9
ATOM 6912 O O . CYS A 1 14 ? -17.497 32.154 -18.569 1.00 0.00 14 CYS A O 9
ATOM 6919 N N . ARG A 1 15 ? -19.180 30.695 -18.486 1.00 0.00 15 ARG A N 9
ATOM 6920 C CA . ARG A 1 15 ? -19.055 30.359 -19.907 1.00 0.00 15 ARG A CA 9
ATOM 6921 C C . ARG A 1 15 ? -19.716 31.394 -20.818 1.00 0.00 15 ARG A C 9
ATOM 6922 O O . ARG A 1 15 ? -20.007 31.114 -21.982 1.00 0.00 15 ARG A O 9
ATOM 6943 N N . SER A 1 16 ? -19.953 32.577 -20.288 1.00 0.00 16 SER A N 9
ATOM 6944 C CA . SER A 1 16 ? -20.454 33.678 -21.078 1.00 0.00 16 SER A CA 9
ATOM 6945 C C . SER A 1 16 ? -19.313 34.663 -21.298 1.00 0.00 16 SER A C 9
ATOM 6946 O O . SER A 1 16 ? -18.331 34.635 -20.559 1.00 0.00 16 SER A O 9
ATOM 6954 N N . GLU A 1 17 ? -19.421 35.512 -22.304 1.00 0.00 17 GLU A N 9
ATOM 6955 C CA . GLU A 1 17 ? -18.365 36.476 -22.580 1.00 0.00 17 GLU A CA 9
ATOM 6956 C C . GLU A 1 17 ? -18.876 37.909 -22.494 1.00 0.00 17 GLU A C 9
ATOM 6957 O O . GLU A 1 17 ? -19.746 38.311 -23.265 1.00 0.00 17 GLU A O 9
ATOM 6969 N N . PRO A 1 18 ? -18.363 38.698 -21.532 1.00 0.00 18 PRO A N 9
ATOM 6970 C CA . PRO A 1 18 ? -17.380 38.226 -20.545 1.00 0.00 18 PRO A CA 9
ATOM 6971 C C . PRO A 1 18 ? -18.054 37.404 -19.451 1.00 0.00 18 PRO A C 9
ATOM 6972 O O . PRO A 1 18 ? -19.286 37.373 -19.369 1.00 0.00 18 PRO A O 9
ATOM 6983 N N . CYS A 1 19 ? -17.259 36.737 -18.624 1.00 0.00 19 CYS A N 9
ATOM 6984 C CA . CYS A 1 19 ? -17.801 35.917 -17.546 1.00 0.00 19 CYS A CA 9
ATOM 6985 C C . CYS A 1 19 ? -18.748 36.731 -16.677 1.00 0.00 19 CYS A C 9
ATOM 6986 O O . CYS A 1 19 ? -18.367 37.752 -16.106 1.00 0.00 19 CYS A O 9
ATOM 6993 N N . GLN A 1 20 ? -19.976 36.260 -16.575 1.00 0.00 20 GLN A N 9
ATOM 6994 C CA . GLN A 1 20 ? -21.034 36.969 -15.868 1.00 0.00 20 GLN A CA 9
ATOM 6995 C C . GLN A 1 20 ? -21.056 36.591 -14.411 1.00 0.00 20 GLN A C 9
ATOM 6996 O O . GLN A 1 20 ? -22.036 36.826 -13.708 1.00 0.00 20 GLN A O 9
ATOM 7010 N N . CYS A 1 21 ? -19.975 36.006 -13.966 1.00 0.00 21 CYS A N 9
ATOM 7011 C CA . CYS A 1 21 ? -19.835 35.618 -12.585 1.00 0.00 21 CYS A CA 9
ATOM 7012 C C . CYS A 1 21 ? -19.831 36.840 -11.673 1.00 0.00 21 CYS A C 9
ATOM 7013 O O . CYS A 1 21 ? -20.249 36.768 -10.509 1.00 0.00 21 CYS A O 9
ATOM 7020 N N . GLY A 1 22 ? -19.344 37.959 -12.210 1.00 0.00 22 GLY A N 9
ATOM 7021 C CA . GLY A 1 22 ? -19.265 39.183 -11.448 1.00 0.00 22 GLY A CA 9
ATOM 7022 C C . GLY A 1 22 ? -18.341 39.048 -10.264 1.00 0.00 22 GLY A C 9
ATOM 7023 O O . GLY A 1 22 ? -17.279 38.430 -10.360 1.00 0.00 22 GLY A O 9
ATOM 7027 N N . SER A 1 23 ? -18.749 39.604 -9.150 1.00 0.00 23 SER A N 9
ATOM 7028 C CA . SER A 1 23 ? -17.979 39.522 -7.929 1.00 0.00 23 SER A CA 9
ATOM 7029 C C . SER A 1 23 ? -18.530 38.416 -7.030 1.00 0.00 23 SER A C 9
ATOM 7030 O O . SER A 1 23 ? -18.168 38.311 -5.862 1.00 0.00 23 SER A O 9
ATOM 7038 N N . LYS A 1 24 ? -19.404 37.589 -7.588 1.00 0.00 24 LYS A N 9
ATOM 7039 C CA . LYS A 1 24 ? -19.995 36.495 -6.841 1.00 0.00 24 LYS A CA 9
ATOM 7040 C C . LYS A 1 24 ? -19.238 35.221 -7.137 1.00 0.00 24 LYS A C 9
ATOM 7041 O O . LYS A 1 24 ? -18.769 34.538 -6.227 1.00 0.00 24 LYS A O 9
ATOM 7060 N N . CYS A 1 25 ? -19.114 34.931 -8.426 1.00 0.00 25 CYS A N 9
ATOM 7061 C CA . CYS A 1 25 ? -18.390 33.771 -8.924 1.00 0.00 25 CYS A CA 9
ATOM 7062 C C . CYS A 1 25 ? -19.041 32.460 -8.508 1.00 0.00 25 CYS A C 9
ATOM 7063 O O . CYS A 1 25 ? -18.861 31.973 -7.390 1.00 0.00 25 CYS A O 9
ATOM 7070 N N . GLN A 1 26 ? -19.793 31.894 -9.427 1.00 0.00 26 GLN A N 9
ATOM 7071 C CA . GLN A 1 26 ? -20.510 30.653 -9.184 1.00 0.00 26 GLN A CA 9
ATOM 7072 C C . GLN A 1 26 ? -19.674 29.435 -9.567 1.00 0.00 26 GLN A C 9
ATOM 7073 O O . GLN A 1 26 ? -20.004 28.308 -9.193 1.00 0.00 26 GLN A O 9
ATOM 7087 N N . CYS A 1 27 ? -18.601 29.655 -10.306 1.00 0.00 27 CYS A N 9
ATOM 7088 C CA . CYS A 1 27 ? -17.774 28.555 -10.776 1.00 0.00 27 CYS A CA 9
ATOM 7089 C C . CYS A 1 27 ? -16.702 28.184 -9.762 1.00 0.00 27 CYS A C 9
ATOM 7090 O O . CYS A 1 27 ? -16.664 28.722 -8.648 1.00 0.00 27 CYS A O 9
ATOM 7097 N N . GLY A 1 28 ? -15.839 27.258 -10.151 1.00 0.00 28 GLY A N 9
ATOM 7098 C CA . GLY A 1 28 ? -14.766 26.823 -9.291 1.00 0.00 28 GLY A CA 9
ATOM 7099 C C . GLY A 1 28 ? -13.553 27.730 -9.375 1.00 0.00 28 GLY A C 9
ATOM 7100 O O . GLY A 1 28 ? -13.603 28.882 -8.933 1.00 0.00 28 GLY A O 9
ATOM 7104 N N . GLU A 1 29 ? -12.468 27.232 -9.965 1.00 0.00 29 GLU A N 9
ATOM 7105 C CA . GLU A 1 29 ? -11.219 28.001 -10.020 1.00 0.00 29 GLU A CA 9
ATOM 7106 C C . GLU A 1 29 ? -10.265 27.497 -11.105 1.00 0.00 29 GLU A C 9
ATOM 7107 O O . GLU A 1 29 ? -9.189 28.059 -11.307 1.00 0.00 29 GLU A O 9
ATOM 7119 N N . GLY A 1 30 ? -10.678 26.485 -11.811 1.00 0.00 30 GLY A N 9
ATOM 7120 C CA . GLY A 1 30 ? -9.812 25.854 -12.801 1.00 0.00 30 GLY A CA 9
ATOM 7121 C C . GLY A 1 30 ? -9.867 26.509 -14.163 1.00 0.00 30 GLY A C 9
ATOM 7122 O O . GLY A 1 30 ? -9.097 26.163 -15.055 1.00 0.00 30 GLY A O 9
ATOM 7126 N N . CYS A 1 31 ? -10.766 27.444 -14.322 1.00 0.00 31 CYS A N 9
ATOM 7127 C CA . CYS A 1 31 ? -10.935 28.147 -15.577 1.00 0.00 31 CYS A CA 9
ATOM 7128 C C . CYS A 1 31 ? -9.821 29.173 -15.782 1.00 0.00 31 CYS A C 9
ATOM 7129 O O . CYS A 1 31 ? -9.436 29.470 -16.915 1.00 0.00 31 CYS A O 9
ATOM 7136 N N . THR A 1 32 ? -9.304 29.702 -14.664 1.00 0.00 32 THR A N 9
ATOM 7137 C CA . THR A 1 32 ? -8.230 30.709 -14.663 1.00 0.00 32 THR A CA 9
ATOM 7138 C C . THR A 1 32 ? -8.533 31.885 -15.608 1.00 0.00 32 THR A C 9
ATOM 7139 O O . THR A 1 32 ? -7.651 32.370 -16.324 1.00 0.00 32 THR A O 9
ATOM 7150 N N . CYS A 1 33 ? -9.784 32.339 -15.588 1.00 0.00 33 CYS A N 9
ATOM 7151 C CA . CYS A 1 33 ? -10.240 33.445 -16.427 1.00 0.00 33 CYS A CA 9
ATOM 7152 C C . CYS A 1 33 ? -9.578 34.771 -16.034 1.00 0.00 33 CYS A C 9
ATOM 7153 O O . CYS A 1 33 ? -8.808 34.835 -15.086 1.00 0.00 33 CYS A O 9
ATOM 7160 N N . ALA A 1 34 ? -9.886 35.817 -16.771 1.00 0.00 34 ALA A N 9
ATOM 7161 C CA . ALA A 1 34 ? -9.357 37.137 -16.481 1.00 0.00 34 ALA A CA 9
ATOM 7162 C C . ALA A 1 34 ? -10.471 38.057 -16.005 1.00 0.00 34 ALA A C 9
ATOM 7163 O O . ALA A 1 34 ? -10.242 39.221 -15.680 1.00 0.00 34 ALA A O 9
ATOM 7170 N N . ALA A 1 35 ? -11.676 37.517 -15.947 1.00 0.00 35 ALA A N 9
ATOM 7171 C CA . ALA A 1 35 ? -12.837 38.285 -15.544 1.00 0.00 35 ALA A CA 9
ATOM 7172 C C . ALA A 1 35 ? -13.218 37.963 -14.111 1.00 0.00 35 ALA A C 9
ATOM 7173 O O . ALA A 1 35 ? -13.090 38.800 -13.221 1.00 0.00 35 ALA A O 9
ATOM 7180 N N . CYS A 1 36 ? -13.669 36.742 -13.883 1.00 0.00 36 CYS A N 9
ATOM 7181 C CA . CYS A 1 36 ? -14.051 36.327 -12.550 1.00 0.00 36 CYS A CA 9
ATOM 7182 C C . CYS A 1 36 ? -12.839 35.837 -11.763 1.00 0.00 36 CYS A C 9
ATOM 7183 O O . CYS A 1 36 ? -12.889 35.687 -10.544 1.00 0.00 36 CYS A O 9
ATOM 7190 N N . LYS A 1 37 ? -11.741 35.606 -12.470 1.00 0.00 37 LYS A N 9
ATOM 7191 C CA . LYS A 1 37 ? -10.511 35.158 -11.835 1.00 0.00 37 LYS A CA 9
ATOM 7192 C C . LYS A 1 37 ? -9.500 36.275 -11.768 1.00 0.00 37 LYS A C 9
ATOM 7193 O O . LYS A 1 37 ? -8.318 36.093 -12.059 1.00 0.00 37 LYS A O 9
ATOM 7212 N N . THR A 1 38 ? -9.967 37.425 -11.372 1.00 0.00 38 THR A N 9
ATOM 7213 C CA . THR A 1 38 ? -9.116 38.566 -11.228 1.00 0.00 38 THR A CA 9
ATOM 7214 C C . THR A 1 38 ? -8.578 38.627 -9.799 1.00 0.00 38 THR A C 9
ATOM 7215 O O . THR A 1 38 ? -9.334 38.514 -8.829 1.00 0.00 38 THR A O 9
ATOM 7226 N N . CYS A 1 39 ? -7.274 38.750 -9.673 1.00 0.00 39 CYS A N 9
ATOM 7227 C CA . CYS A 1 39 ? -6.660 38.845 -8.369 1.00 0.00 39 CYS A CA 9
ATOM 7228 C C . CYS A 1 39 ? -6.530 40.303 -7.992 1.00 0.00 39 CYS A C 9
ATOM 7229 O O . CYS A 1 39 ? -6.141 41.134 -8.817 1.00 0.00 39 CYS A O 9
ATOM 7236 N N . ASN A 1 40 ? -6.876 40.622 -6.768 1.00 0.00 40 ASN A N 9
ATOM 7237 C CA . ASN A 1 40 ? -6.816 41.995 -6.301 1.00 0.00 40 ASN A CA 9
ATOM 7238 C C . ASN A 1 40 ? -5.459 42.302 -5.722 1.00 0.00 40 ASN A C 9
ATOM 7239 O O . ASN A 1 40 ? -5.154 43.448 -5.385 1.00 0.00 40 ASN A O 9
ATOM 7250 N N . CYS A 1 41 ? -4.644 41.279 -5.616 1.00 0.00 41 CYS A N 9
ATOM 7251 C CA . CYS A 1 41 ? -3.309 41.420 -5.112 1.00 0.00 41 CYS A CA 9
ATOM 7252 C C . CYS A 1 41 ? -2.397 41.917 -6.216 1.00 0.00 41 CYS A C 9
ATOM 7253 O O . CYS A 1 41 ? -2.433 41.413 -7.342 1.00 0.00 41 CYS A O 9
ATOM 7260 N N . THR A 1 42 ? -1.600 42.901 -5.903 1.00 0.00 42 THR A N 9
ATOM 7261 C CA . THR A 1 42 ? -0.719 43.489 -6.872 1.00 0.00 42 THR A CA 9
ATOM 7262 C C . THR A 1 42 ? 0.716 43.123 -6.562 1.00 0.00 42 THR A C 9
ATOM 7263 O O . THR A 1 42 ? 1.004 42.566 -5.502 1.00 0.00 42 THR A O 9
ATOM 7274 N N . SER A 1 43 ? 1.614 43.437 -7.475 1.00 0.00 43 SER A N 9
ATOM 7275 C CA . SER A 1 43 ? 3.024 43.172 -7.277 1.00 0.00 43 SER A CA 9
ATOM 7276 C C . SER A 1 43 ? 3.605 44.127 -6.229 1.00 0.00 43 SER A C 9
ATOM 7277 O O . SER A 1 43 ? 4.741 43.959 -5.770 1.00 0.00 43 SER A O 9
ATOM 7285 N N . ASP A 1 44 ? 2.811 45.125 -5.856 1.00 0.00 44 ASP A N 9
ATOM 7286 C CA . ASP A 1 44 ? 3.202 46.091 -4.846 1.00 0.00 44 ASP A CA 9
ATOM 7287 C C . ASP A 1 44 ? 2.991 45.508 -3.463 1.00 0.00 44 ASP A C 9
ATOM 7288 O O . ASP A 1 44 ? 3.820 45.688 -2.565 1.00 0.00 44 ASP A O 9
ATOM 7297 N N . GLY A 1 45 ? 1.884 44.798 -3.304 1.00 0.00 45 GLY A N 9
ATOM 7298 C CA . GLY A 1 45 ? 1.556 44.199 -2.040 1.00 0.00 45 GLY A CA 9
ATOM 7299 C C . GLY A 1 45 ? 0.401 43.232 -2.161 1.00 0.00 45 GLY A C 9
ATOM 7300 O O . GLY A 1 45 ? -0.565 43.487 -2.889 1.00 0.00 45 GLY A O 9
ATOM 7304 N N . CYS A 1 46 ? 0.509 42.120 -1.472 1.00 0.00 46 CYS A N 9
ATOM 7305 C CA . CYS A 1 46 ? -0.523 41.109 -1.484 1.00 0.00 46 CYS A CA 9
ATOM 7306 C C . CYS A 1 46 ? -1.656 41.496 -0.547 1.00 0.00 46 CYS A C 9
ATOM 7307 O O . CYS A 1 46 ? -1.424 41.829 0.618 1.00 0.00 46 CYS A O 9
ATOM 7314 N N . LYS A 1 47 ? -2.878 41.442 -1.049 1.00 0.00 47 LYS A N 9
ATOM 7315 C CA . LYS A 1 47 ? -4.033 41.824 -0.256 1.00 0.00 47 LYS A CA 9
ATOM 7316 C C . LYS A 1 47 ? -4.596 40.667 0.553 1.00 0.00 47 LYS A C 9
ATOM 7317 O O . LYS A 1 47 ? -4.987 40.850 1.707 1.00 0.00 47 LYS A O 9
ATOM 7336 N N . CYS A 1 48 ? -4.634 39.481 -0.028 1.00 0.00 48 CYS A N 9
ATOM 7337 C CA . CYS A 1 48 ? -5.196 38.341 0.682 1.00 0.00 48 CYS A CA 9
ATOM 7338 C C . CYS A 1 48 ? -4.196 37.806 1.694 1.00 0.00 48 CYS A C 9
ATOM 7339 O O . CYS A 1 48 ? -4.570 37.315 2.763 1.00 0.00 48 CYS A O 9
ATOM 7346 N N . GLY A 1 49 ? -2.921 37.905 1.353 1.00 0.00 49 GLY A N 9
ATOM 7347 C CA . GLY A 1 49 ? -1.883 37.482 2.254 1.00 0.00 49 GLY A CA 9
ATOM 7348 C C . GLY A 1 49 ? -1.255 36.168 1.864 1.00 0.00 49 GLY A C 9
ATOM 7349 O O . GLY A 1 49 ? -0.347 35.688 2.544 1.00 0.00 49 GLY A O 9
ATOM 7353 N N . LYS A 1 50 ? -1.716 35.578 0.768 1.00 0.00 50 LYS A N 9
ATOM 7354 C CA . LYS A 1 50 ? -1.173 34.297 0.319 1.00 0.00 50 LYS A CA 9
ATOM 7355 C C . LYS A 1 50 ? 0.113 34.497 -0.474 1.00 0.00 50 LYS A C 9
ATOM 7356 O O . LYS A 1 50 ? 0.740 33.532 -0.918 1.00 0.00 50 LYS A O 9
ATOM 7375 N N . GLU A 1 51 ? 0.488 35.770 -0.646 1.00 0.00 51 GLU A N 9
ATOM 7376 C CA . GLU A 1 51 ? 1.734 36.163 -1.309 1.00 0.00 51 GLU A CA 9
ATOM 7377 C C . GLU A 1 51 ? 1.695 35.846 -2.809 1.00 0.00 51 GLU A C 9
ATOM 7378 O O . GLU A 1 51 ? 2.734 35.714 -3.462 1.00 0.00 51 GLU A O 9
ATOM 7390 N N . CYS A 1 52 ? 0.499 35.744 -3.350 1.00 0.00 52 CYS A N 9
ATOM 7391 C CA . CYS A 1 52 ? 0.326 35.494 -4.764 1.00 0.00 52 CYS A CA 9
ATOM 7392 C C . CYS A 1 52 ? 0.725 36.727 -5.561 1.00 0.00 52 CYS A C 9
ATOM 7393 O O . CYS A 1 52 ? 1.473 36.636 -6.534 1.00 0.00 52 CYS A O 9
ATOM 7400 N N . THR A 1 53 ? 0.225 37.887 -5.115 1.00 0.00 53 THR A N 9
ATOM 7401 C CA . THR A 1 53 ? 0.535 39.198 -5.711 1.00 0.00 53 THR A CA 9
ATOM 7402 C C . THR A 1 53 ? 0.321 39.228 -7.226 1.00 0.00 53 THR A C 9
ATOM 7403 O O . THR A 1 53 ? 1.000 39.966 -7.948 1.00 0.00 53 THR A O 9
ATOM 7414 N N . GLY A 1 54 ? -0.636 38.455 -7.695 1.00 0.00 54 GLY A N 9
ATOM 7415 C CA . GLY A 1 54 ? -0.914 38.411 -9.103 1.00 0.00 54 GLY A CA 9
ATOM 7416 C C . GLY A 1 54 ? -1.653 37.150 -9.493 1.00 0.00 54 GLY A C 9
ATOM 7417 O O . GLY A 1 54 ? -1.409 36.092 -8.917 1.00 0.00 54 GLY A O 9
ATOM 7421 N N . PRO A 1 55 ? -2.555 37.229 -10.487 1.00 0.00 55 PRO A N 9
ATOM 7422 C CA . PRO A 1 55 ? -3.376 36.084 -10.915 1.00 0.00 55 PRO A CA 9
ATOM 7423 C C . PRO A 1 55 ? -2.558 34.951 -11.532 1.00 0.00 55 PRO A C 9
ATOM 7424 O O . PRO A 1 55 ? -2.916 33.778 -11.407 1.00 0.00 55 PRO A O 9
ATOM 7435 N N . ASP A 1 56 ? -1.454 35.296 -12.176 1.00 0.00 56 ASP A N 9
ATOM 7436 C CA . ASP A 1 56 ? -0.613 34.293 -12.820 1.00 0.00 56 ASP A CA 9
ATOM 7437 C C . ASP A 1 56 ? 0.206 33.541 -11.784 1.00 0.00 56 ASP A C 9
ATOM 7438 O O . ASP A 1 56 ? 0.714 32.454 -12.040 1.00 0.00 56 ASP A O 9
ATOM 7447 N N . SER A 1 57 ? 0.311 34.120 -10.606 1.00 0.00 57 SER A N 9
ATOM 7448 C CA . SER A 1 57 ? 1.050 33.518 -9.516 1.00 0.00 57 SER A CA 9
ATOM 7449 C C . SER A 1 57 ? 0.113 33.214 -8.353 1.00 0.00 57 SER A C 9
ATOM 7450 O O . SER A 1 57 ? 0.551 33.016 -7.219 1.00 0.00 57 SER A O 9
ATOM 7458 N N . CYS A 1 58 ? -1.177 33.173 -8.646 1.00 0.00 58 CYS A N 9
ATOM 7459 C CA . CYS A 1 58 ? -2.179 32.927 -7.637 1.00 0.00 58 CYS A CA 9
ATOM 7460 C C . CYS A 1 58 ? -2.160 31.469 -7.207 1.00 0.00 58 CYS A C 9
ATOM 7461 O O . CYS A 1 58 ? -2.174 30.564 -8.043 1.00 0.00 58 CYS A O 9
ATOM 7468 N N . LYS A 1 59 ? -2.123 31.245 -5.901 1.00 0.00 59 LYS A N 9
ATOM 7469 C CA . LYS A 1 59 ? -2.056 29.892 -5.359 1.00 0.00 59 LYS A CA 9
ATOM 7470 C C . LYS A 1 59 ? -3.337 29.553 -4.599 1.00 0.00 59 LYS A C 9
ATOM 7471 O O . LYS A 1 59 ? -3.441 28.499 -3.974 1.00 0.00 59 LYS A O 9
ATOM 7490 N N . CYS A 1 60 ? -4.303 30.442 -4.668 1.00 0.00 60 CYS A N 9
ATOM 7491 C CA . CYS A 1 60 ? -5.554 30.268 -3.955 1.00 0.00 60 CYS A CA 9
ATOM 7492 C C . CYS A 1 60 ? -6.756 30.301 -4.902 1.00 0.00 60 CYS A C 9
ATOM 7493 O O . CYS A 1 60 ? -6.672 30.833 -6.018 1.00 0.00 60 CYS A O 9
ATOM 7500 N N . GLY A 1 61 ? -7.873 29.736 -4.447 1.00 0.00 61 GLY A N 9
ATOM 7501 C CA . GLY A 1 61 ? -9.073 29.651 -5.262 1.00 0.00 61 GLY A CA 9
ATOM 7502 C C . GLY A 1 61 ? -9.844 30.955 -5.353 1.00 0.00 61 GLY A C 9
ATOM 7503 O O . GLY A 1 61 ? -9.338 32.016 -4.997 1.00 0.00 61 GLY A O 9
ATOM 7507 N N . SER A 1 62 ? -11.085 30.860 -5.811 1.00 0.00 62 SER A N 9
ATOM 7508 C CA . SER A 1 62 ? -11.939 32.019 -6.029 1.00 0.00 62 SER A CA 9
ATOM 7509 C C . SER A 1 62 ? -12.672 32.427 -4.758 1.00 0.00 62 SER A C 9
ATOM 7510 O O . SER A 1 62 ? -13.279 33.493 -4.696 1.00 0.00 62 SER A O 9
ATOM 7518 N N . SER A 1 63 ? -12.607 31.588 -3.748 1.00 0.00 63 SER A N 9
ATOM 7519 C CA . SER A 1 63 ? -13.262 31.872 -2.489 1.00 0.00 63 SER A CA 9
ATOM 7520 C C . SER A 1 63 ? -12.326 32.648 -1.567 1.00 0.00 63 SER A C 9
ATOM 7521 O O . SER A 1 63 ? -12.590 32.801 -0.372 1.00 0.00 63 SER A O 9
ATOM 7529 N N . CYS A 1 64 ? -11.239 33.152 -2.131 1.00 0.00 64 CYS A N 9
ATOM 7530 C CA . CYS A 1 64 ? -10.274 33.876 -1.362 1.00 0.00 64 CYS A CA 9
ATOM 7531 C C . CYS A 1 64 ? -10.610 35.370 -1.356 1.00 0.00 64 CYS A C 9
ATOM 7532 O O . CYS A 1 64 ? -11.476 35.825 -2.110 1.00 0.00 64 CYS A O 9
ATOM 7539 N N . SER A 1 65 ? -9.922 36.125 -0.522 1.00 0.00 65 SER A N 9
ATOM 7540 C CA . SER A 1 65 ? -10.186 37.545 -0.367 1.00 0.00 65 SER A CA 9
ATOM 7541 C C . SER A 1 65 ? -9.633 38.373 -1.528 1.00 0.00 65 SER A C 9
ATOM 7542 O O . SER A 1 65 ? -10.019 39.531 -1.714 1.00 0.00 65 SER A O 9
ATOM 7550 N N . CYS A 1 66 ? -8.740 37.791 -2.310 1.00 0.00 66 CYS A N 9
ATOM 7551 C CA . CYS A 1 66 ? -8.181 38.489 -3.460 1.00 0.00 66 CYS A CA 9
ATOM 7552 C C . CYS A 1 66 ? -9.059 38.296 -4.685 1.00 0.00 66 CYS A C 9
ATOM 7553 O O . CYS A 1 66 ? -8.752 38.787 -5.765 1.00 0.00 66 CYS A O 9
ATOM 7560 N N . LYS A 1 67 ? -10.164 37.606 -4.502 1.00 0.00 67 LYS A N 9
ATOM 7561 C CA . LYS A 1 67 ? -11.061 37.278 -5.597 1.00 0.00 67 LYS A CA 9
ATOM 7562 C C . LYS A 1 67 ? -12.348 38.094 -5.510 1.00 0.00 67 LYS A C 9
ATOM 7563 O O . LYS A 1 67 ? -13.108 37.889 -4.520 1.00 0.00 67 LYS A O 9
ATOM 7588 N N . GLY A 1 1 ? -13.456 4.336 -13.897 1.00 0.00 1 GLY A N 10
ATOM 7589 C CA . GLY A 1 1 ? -14.426 5.418 -13.567 1.00 0.00 1 GLY A CA 10
ATOM 7590 C C . GLY A 1 1 ? -14.512 6.467 -14.657 1.00 0.00 1 GLY A C 10
ATOM 7591 O O . GLY A 1 1 ? -15.023 7.572 -14.435 1.00 0.00 1 GLY A O 10
ATOM 7594 N N . SER A 1 2 ? -14.010 6.131 -15.831 1.00 0.00 2 SER A N 10
ATOM 7595 C CA . SER A 1 2 ? -14.042 7.033 -16.959 1.00 0.00 2 SER A CA 10
ATOM 7596 C C . SER A 1 2 ? -15.403 6.978 -17.646 1.00 0.00 2 SER A C 10
ATOM 7597 O O . SER A 1 2 ? -16.086 5.951 -17.612 1.00 0.00 2 SER A O 10
ATOM 7605 N N . GLY A 1 3 ? -15.802 8.084 -18.248 1.00 0.00 3 GLY A N 10
ATOM 7606 C CA . GLY A 1 3 ? -17.076 8.130 -18.929 1.00 0.00 3 GLY A CA 10
ATOM 7607 C C . GLY A 1 3 ? -18.150 8.779 -18.088 1.00 0.00 3 GLY A C 10
ATOM 7608 O O . GLY A 1 3 ? -19.317 8.812 -18.473 1.00 0.00 3 GLY A O 10
ATOM 7612 N N . LYS A 1 4 ? -17.762 9.291 -16.935 1.00 0.00 4 LYS A N 10
ATOM 7613 C CA . LYS A 1 4 ? -18.699 9.957 -16.049 1.00 0.00 4 LYS A CA 10
ATOM 7614 C C . LYS A 1 4 ? -19.032 11.349 -16.571 1.00 0.00 4 LYS A C 10
ATOM 7615 O O . LYS A 1 4 ? -18.139 12.117 -16.945 1.00 0.00 4 LYS A O 10
ATOM 7634 N N . GLY A 1 5 ? -20.309 11.663 -16.606 1.00 0.00 5 GLY A N 10
ATOM 7635 C CA . GLY A 1 5 ? -20.750 12.942 -17.104 1.00 0.00 5 GLY A CA 10
ATOM 7636 C C . GLY A 1 5 ? -20.578 14.041 -16.085 1.00 0.00 5 GLY A C 10
ATOM 7637 O O . GLY A 1 5 ? -21.514 14.374 -15.349 1.00 0.00 5 GLY A O 10
ATOM 7641 N N . LYS A 1 6 ? -19.383 14.595 -16.024 1.00 0.00 6 LYS A N 10
ATOM 7642 C CA . LYS A 1 6 ? -19.099 15.673 -15.102 1.00 0.00 6 LYS A CA 10
ATOM 7643 C C . LYS A 1 6 ? -19.335 17.017 -15.773 1.00 0.00 6 LYS A C 10
ATOM 7644 O O . LYS A 1 6 ? -19.650 18.005 -15.107 1.00 0.00 6 LYS A O 10
ATOM 7663 N N . GLY A 1 7 ? -19.184 17.040 -17.097 1.00 0.00 7 GLY A N 10
ATOM 7664 C CA . GLY A 1 7 ? -19.382 18.255 -17.858 1.00 0.00 7 GLY A CA 10
ATOM 7665 C C . GLY A 1 7 ? -18.453 19.355 -17.428 1.00 0.00 7 GLY A C 10
ATOM 7666 O O . GLY A 1 7 ? -17.230 19.230 -17.532 1.00 0.00 7 GLY A O 10
ATOM 7670 N N . GLU A 1 8 ? -19.031 20.422 -16.943 1.00 0.00 8 GLU A N 10
ATOM 7671 C CA . GLU A 1 8 ? -18.286 21.546 -16.455 1.00 0.00 8 GLU A CA 10
ATOM 7672 C C . GLU A 1 8 ? -19.031 22.176 -15.298 1.00 0.00 8 GLU A C 10
ATOM 7673 O O . GLU A 1 8 ? -20.251 22.317 -15.336 1.00 0.00 8 GLU A O 10
ATOM 7685 N N . LYS A 1 9 ? -18.304 22.533 -14.272 1.00 0.00 9 LYS A N 10
ATOM 7686 C CA . LYS A 1 9 ? -18.903 23.129 -13.081 1.00 0.00 9 LYS A CA 10
ATOM 7687 C C . LYS A 1 9 ? -19.248 24.597 -13.295 1.00 0.00 9 LYS A C 10
ATOM 7688 O O . LYS A 1 9 ? -19.779 25.256 -12.398 1.00 0.00 9 LYS A O 10
ATOM 7707 N N . CYS A 1 10 ? -18.953 25.103 -14.474 1.00 0.00 10 CYS A N 10
ATOM 7708 C CA . CYS A 1 10 ? -19.234 26.482 -14.786 1.00 0.00 10 CYS A CA 10
ATOM 7709 C C . CYS A 1 10 ? -20.672 26.674 -15.199 1.00 0.00 10 CYS A C 10
ATOM 7710 O O . CYS A 1 10 ? -21.265 25.821 -15.866 1.00 0.00 10 CYS A O 10
ATOM 7717 N N . THR A 1 11 ? -21.228 27.793 -14.804 1.00 0.00 11 THR A N 10
ATOM 7718 C CA . THR A 1 11 ? -22.590 28.109 -15.112 1.00 0.00 11 THR A CA 10
ATOM 7719 C C . THR A 1 11 ? -22.666 28.935 -16.387 1.00 0.00 11 THR A C 10
ATOM 7720 O O . THR A 1 11 ? -21.635 29.250 -17.003 1.00 0.00 11 THR A O 10
ATOM 7731 N N . SER A 1 12 ? -23.870 29.302 -16.768 1.00 0.00 12 SER A N 10
ATOM 7732 C CA . SER A 1 12 ? -24.090 30.084 -17.961 1.00 0.00 12 SER A CA 10
ATOM 7733 C C . SER A 1 12 ? -23.494 31.491 -17.813 1.00 0.00 12 SER A C 10
ATOM 7734 O O . SER A 1 12 ? -23.204 32.156 -18.803 1.00 0.00 12 SER A O 10
ATOM 7742 N N . ALA A 1 13 ? -23.294 31.924 -16.565 1.00 0.00 13 ALA A N 10
ATOM 7743 C CA . ALA A 1 13 ? -22.735 33.241 -16.289 1.00 0.00 13 ALA A CA 10
ATOM 7744 C C . ALA A 1 13 ? -21.266 33.307 -16.690 1.00 0.00 13 ALA A C 10
ATOM 7745 O O . ALA A 1 13 ? -20.832 34.257 -17.339 1.00 0.00 13 ALA A O 10
ATOM 7752 N N . CYS A 1 14 ? -20.511 32.288 -16.314 1.00 0.00 14 CYS A N 10
ATOM 7753 C CA . CYS A 1 14 ? -19.085 32.228 -16.622 1.00 0.00 14 CYS A CA 10
ATOM 7754 C C . CYS A 1 14 ? -18.876 32.054 -18.127 1.00 0.00 14 CYS A C 10
ATOM 7755 O O . CYS A 1 14 ? -17.908 32.557 -18.700 1.00 0.00 14 CYS A O 10
ATOM 7762 N N . ARG A 1 15 ? -19.815 31.371 -18.768 1.00 0.00 15 ARG A N 10
ATOM 7763 C CA . ARG A 1 15 ? -19.731 31.104 -20.201 1.00 0.00 15 ARG A CA 10
ATOM 7764 C C . ARG A 1 15 ? -20.406 32.198 -21.028 1.00 0.00 15 ARG A C 10
ATOM 7765 O O . ARG A 1 15 ? -20.582 32.049 -22.235 1.00 0.00 15 ARG A O 10
ATOM 7786 N N . SER A 1 16 ? -20.780 33.289 -20.384 1.00 0.00 16 SER A N 10
ATOM 7787 C CA . SER A 1 16 ? -21.425 34.391 -21.079 1.00 0.00 16 SER A CA 10
ATOM 7788 C C . SER A 1 16 ? -20.364 35.294 -21.716 1.00 0.00 16 SER A C 10
ATOM 7789 O O . SER A 1 16 ? -19.168 35.144 -21.442 1.00 0.00 16 SER A O 10
ATOM 7797 N N . GLU A 1 17 ? -20.798 36.219 -22.561 1.00 0.00 17 GLU A N 10
ATOM 7798 C CA . GLU A 1 17 ? -19.886 37.130 -23.232 1.00 0.00 17 GLU A CA 10
ATOM 7799 C C . GLU A 1 17 ? -20.196 38.590 -22.868 1.00 0.00 17 GLU A C 10
ATOM 7800 O O . GLU A 1 17 ? -21.199 39.145 -23.317 1.00 0.00 17 GLU A O 10
ATOM 7812 N N . PRO A 1 18 ? -19.364 39.227 -22.019 1.00 0.00 18 PRO A N 10
ATOM 7813 C CA . PRO A 1 18 ? -18.206 38.602 -21.395 1.00 0.00 18 PRO A CA 10
ATOM 7814 C C . PRO A 1 18 ? -18.601 37.832 -20.140 1.00 0.00 18 PRO A C 10
ATOM 7815 O O . PRO A 1 18 ? -19.789 37.706 -19.829 1.00 0.00 18 PRO A O 10
ATOM 7826 N N . CYS A 1 19 ? -17.611 37.340 -19.420 1.00 0.00 19 CYS A N 10
ATOM 7827 C CA . CYS A 1 19 ? -17.843 36.555 -18.218 1.00 0.00 19 CYS A CA 10
ATOM 7828 C C . CYS A 1 19 ? -18.694 37.345 -17.215 1.00 0.00 19 CYS A C 10
ATOM 7829 O O . CYS A 1 19 ? -18.344 38.458 -16.825 1.00 0.00 19 CYS A O 10
ATOM 7836 N N . GLN A 1 20 ? -19.821 36.769 -16.820 1.00 0.00 20 GLN A N 10
ATOM 7837 C CA . GLN A 1 20 ? -20.767 37.441 -15.928 1.00 0.00 20 GLN A CA 10
ATOM 7838 C C . GLN A 1 20 ? -20.768 36.826 -14.549 1.00 0.00 20 GLN A C 10
ATOM 7839 O O . GLN A 1 20 ? -21.731 36.982 -13.796 1.00 0.00 20 GLN A O 10
ATOM 7853 N N . CYS A 1 21 ? -19.710 36.130 -14.219 1.00 0.00 21 CYS A N 10
ATOM 7854 C CA . CYS A 1 21 ? -19.603 35.496 -12.910 1.00 0.00 21 CYS A CA 10
ATOM 7855 C C . CYS A 1 21 ? -19.657 36.532 -11.788 1.00 0.00 21 CYS A C 10
ATOM 7856 O O . CYS A 1 21 ? -20.224 36.278 -10.719 1.00 0.00 21 CYS A O 10
ATOM 7863 N N . GLY A 1 22 ? -19.075 37.694 -12.042 1.00 0.00 22 GLY A N 10
ATOM 7864 C CA . GLY A 1 22 ? -19.094 38.763 -11.077 1.00 0.00 22 GLY A CA 10
ATOM 7865 C C . GLY A 1 22 ? -18.088 38.570 -9.970 1.00 0.00 22 GLY A C 10
ATOM 7866 O O . GLY A 1 22 ? -17.243 37.673 -10.033 1.00 0.00 22 GLY A O 10
ATOM 7870 N N . SER A 1 23 ? -18.189 39.397 -8.948 1.00 0.00 23 SER A N 10
ATOM 7871 C CA . SER A 1 23 ? -17.278 39.342 -7.823 1.00 0.00 23 SER A CA 10
ATOM 7872 C C . SER A 1 23 ? -17.627 38.190 -6.882 1.00 0.00 23 SER A C 10
ATOM 7873 O O . SER A 1 23 ? -16.847 37.847 -5.991 1.00 0.00 23 SER A O 10
ATOM 7881 N N . LYS A 1 24 ? -18.795 37.595 -7.078 1.00 0.00 24 LYS A N 10
ATOM 7882 C CA . LYS A 1 24 ? -19.212 36.478 -6.247 1.00 0.00 24 LYS A CA 10
ATOM 7883 C C . LYS A 1 24 ? -18.678 35.186 -6.810 1.00 0.00 24 LYS A C 10
ATOM 7884 O O . LYS A 1 24 ? -18.376 34.253 -6.065 1.00 0.00 24 LYS A O 10
ATOM 7903 N N . CYS A 1 25 ? -18.555 35.151 -8.138 1.00 0.00 25 CYS A N 10
ATOM 7904 C CA . CYS A 1 25 ? -18.124 33.972 -8.867 1.00 0.00 25 CYS A CA 10
ATOM 7905 C C . CYS A 1 25 ? -19.168 32.880 -8.741 1.00 0.00 25 CYS A C 10
ATOM 7906 O O . CYS A 1 25 ? -19.322 32.244 -7.694 1.00 0.00 25 CYS A O 10
ATOM 7913 N N . GLN A 1 26 ? -19.886 32.674 -9.809 1.00 0.00 26 GLN A N 10
ATOM 7914 C CA . GLN A 1 26 ? -21.008 31.770 -9.814 1.00 0.00 26 GLN A CA 10
ATOM 7915 C C . GLN A 1 26 ? -20.726 30.524 -10.638 1.00 0.00 26 GLN A C 10
ATOM 7916 O O . GLN A 1 26 ? -21.636 29.924 -11.176 1.00 0.00 26 GLN A O 10
ATOM 7930 N N . CYS A 1 27 ? -19.475 30.140 -10.726 1.00 0.00 27 CYS A N 10
ATOM 7931 C CA . CYS A 1 27 ? -19.096 28.948 -11.471 1.00 0.00 27 CYS A CA 10
ATOM 7932 C C . CYS A 1 27 ? -18.312 27.979 -10.575 1.00 0.00 27 CYS A C 10
ATOM 7933 O O . CYS A 1 27 ? -18.322 28.109 -9.344 1.00 0.00 27 CYS A O 10
ATOM 7940 N N . GLY A 1 28 ? -17.647 27.015 -11.195 1.00 0.00 28 GLY A N 10
ATOM 7941 C CA . GLY A 1 28 ? -16.844 26.068 -10.461 1.00 0.00 28 GLY A CA 10
ATOM 7942 C C . GLY A 1 28 ? -15.382 26.229 -10.797 1.00 0.00 28 GLY A C 10
ATOM 7943 O O . GLY A 1 28 ? -15.043 26.677 -11.891 1.00 0.00 28 GLY A O 10
ATOM 7947 N N . GLU A 1 29 ? -14.510 25.850 -9.884 1.00 0.00 29 GLU A N 10
ATOM 7948 C CA . GLU A 1 29 ? -13.088 26.029 -10.096 1.00 0.00 29 GLU A CA 10
ATOM 7949 C C . GLU A 1 29 ? -12.527 24.951 -11.004 1.00 0.00 29 GLU A C 10
ATOM 7950 O O . GLU A 1 29 ? -12.021 23.925 -10.548 1.00 0.00 29 GLU A O 10
ATOM 7962 N N . GLY A 1 30 ? -12.656 25.177 -12.279 1.00 0.00 30 GLY A N 10
ATOM 7963 C CA . GLY A 1 30 ? -12.125 24.270 -13.257 1.00 0.00 30 GLY A CA 10
ATOM 7964 C C . GLY A 1 30 ? -12.165 24.882 -14.619 1.00 0.00 30 GLY A C 10
ATOM 7965 O O . GLY A 1 30 ? -12.184 24.184 -15.627 1.00 0.00 30 GLY A O 10
ATOM 7969 N N . CYS A 1 31 ? -12.181 26.201 -14.653 1.00 0.00 31 CYS A N 10
ATOM 7970 C CA . CYS A 1 31 ? -12.265 26.918 -15.904 1.00 0.00 31 CYS A CA 10
ATOM 7971 C C . CYS A 1 31 ? -10.991 27.685 -16.193 1.00 0.00 31 CYS A C 10
ATOM 7972 O O . CYS A 1 31 ? -10.716 28.013 -17.349 1.00 0.00 31 CYS A O 10
ATOM 7979 N N . THR A 1 32 ? -10.204 27.963 -15.139 1.00 0.00 32 THR A N 10
ATOM 7980 C CA . THR A 1 32 ? -9.011 28.809 -15.250 1.00 0.00 32 THR A CA 10
ATOM 7981 C C . THR A 1 32 ? -9.356 30.105 -15.993 1.00 0.00 32 THR A C 10
ATOM 7982 O O . THR A 1 32 ? -8.574 30.611 -16.803 1.00 0.00 32 THR A O 10
ATOM 7993 N N . CYS A 1 33 ? -10.548 30.632 -15.694 1.00 0.00 33 CYS A N 10
ATOM 7994 C CA . CYS A 1 33 ? -11.066 31.812 -16.346 1.00 0.00 33 CYS A CA 10
ATOM 7995 C C . CYS A 1 33 ? -10.230 33.031 -15.987 1.00 0.00 33 CYS A C 10
ATOM 7996 O O . CYS A 1 33 ? -9.666 33.107 -14.901 1.00 0.00 33 CYS A O 10
ATOM 8003 N N . ALA A 1 34 ? -10.161 33.979 -16.898 1.00 0.00 34 ALA A N 10
ATOM 8004 C CA . ALA A 1 34 ? -9.351 35.171 -16.703 1.00 0.00 34 ALA A CA 10
ATOM 8005 C C . ALA A 1 34 ? -10.218 36.375 -16.370 1.00 0.00 34 ALA A C 10
ATOM 8006 O O . ALA A 1 34 ? -9.806 37.522 -16.551 1.00 0.00 34 ALA A O 10
ATOM 8013 N N . ALA A 1 35 ? -11.410 36.116 -15.863 1.00 0.00 35 ALA A N 10
ATOM 8014 C CA . ALA A 1 35 ? -12.325 37.184 -15.526 1.00 0.00 35 ALA A CA 10
ATOM 8015 C C . ALA A 1 35 ? -12.792 37.068 -14.090 1.00 0.00 35 ALA A C 10
ATOM 8016 O O . ALA A 1 35 ? -12.599 37.983 -13.295 1.00 0.00 35 ALA A O 10
ATOM 8023 N N . CYS A 1 36 ? -13.398 35.945 -13.753 1.00 0.00 36 CYS A N 10
ATOM 8024 C CA . CYS A 1 36 ? -13.864 35.730 -12.398 1.00 0.00 36 CYS A CA 10
ATOM 8025 C C . CYS A 1 36 ? -12.727 35.220 -11.532 1.00 0.00 36 CYS A C 10
ATOM 8026 O O . CYS A 1 36 ? -12.514 35.690 -10.410 1.00 0.00 36 CYS A O 10
ATOM 8033 N N . LYS A 1 37 ? -11.982 34.273 -12.074 1.00 0.00 37 LYS A N 10
ATOM 8034 C CA . LYS A 1 37 ? -10.857 33.701 -11.378 1.00 0.00 37 LYS A CA 10
ATOM 8035 C C . LYS A 1 37 ? -9.609 34.544 -11.615 1.00 0.00 37 LYS A C 10
ATOM 8036 O O . LYS A 1 37 ? -8.803 34.260 -12.498 1.00 0.00 37 LYS A O 10
ATOM 8055 N N . THR A 1 38 ? -9.476 35.597 -10.845 1.00 0.00 38 THR A N 10
ATOM 8056 C CA . THR A 1 38 ? -8.350 36.488 -10.970 1.00 0.00 38 THR A CA 10
ATOM 8057 C C . THR A 1 38 ? -7.920 36.976 -9.589 1.00 0.00 38 THR A C 10
ATOM 8058 O O . THR A 1 38 ? -8.581 36.685 -8.592 1.00 0.00 38 THR A O 10
ATOM 8069 N N . CYS A 1 39 ? -6.826 37.709 -9.533 1.00 0.00 39 CYS A N 10
ATOM 8070 C CA . CYS A 1 39 ? -6.312 38.195 -8.273 1.00 0.00 39 CYS A CA 10
ATOM 8071 C C . CYS A 1 39 ? -6.397 39.713 -8.200 1.00 0.00 39 CYS A C 10
ATOM 8072 O O . CYS A 1 39 ? -6.232 40.411 -9.207 1.00 0.00 39 CYS A O 10
ATOM 8079 N N . ASN A 1 40 ? -6.656 40.219 -7.011 1.00 0.00 40 ASN A N 10
ATOM 8080 C CA . ASN A 1 40 ? -6.765 41.653 -6.789 1.00 0.00 40 ASN A CA 10
ATOM 8081 C C . ASN A 1 40 ? -5.503 42.198 -6.145 1.00 0.00 40 ASN A C 10
ATOM 8082 O O . ASN A 1 40 ? -5.350 43.408 -5.966 1.00 0.00 40 ASN A O 10
ATOM 8093 N N . CYS A 1 41 ? -4.594 41.304 -5.813 1.00 0.00 41 CYS A N 10
ATOM 8094 C CA . CYS A 1 41 ? -3.346 41.682 -5.192 1.00 0.00 41 CYS A CA 10
ATOM 8095 C C . CYS A 1 41 ? -2.381 42.234 -6.218 1.00 0.00 41 CYS A C 10
ATOM 8096 O O . CYS A 1 41 ? -2.426 41.861 -7.391 1.00 0.00 41 CYS A O 10
ATOM 8103 N N . THR A 1 42 ? -1.513 43.116 -5.776 1.00 0.00 42 THR A N 10
ATOM 8104 C CA . THR A 1 42 ? -0.559 43.747 -6.655 1.00 0.00 42 THR A CA 10
ATOM 8105 C C . THR A 1 42 ? 0.854 43.469 -6.189 1.00 0.00 42 THR A C 10
ATOM 8106 O O . THR A 1 42 ? 1.056 42.971 -5.086 1.00 0.00 42 THR A O 10
ATOM 8117 N N . SER A 1 43 ? 1.822 43.804 -7.017 1.00 0.00 43 SER A N 10
ATOM 8118 C CA . SER A 1 43 ? 3.219 43.585 -6.692 1.00 0.00 43 SER A CA 10
ATOM 8119 C C . SER A 1 43 ? 3.659 44.513 -5.560 1.00 0.00 43 SER A C 10
ATOM 8120 O O . SER A 1 43 ? 4.574 44.196 -4.792 1.00 0.00 43 SER A O 10
ATOM 8128 N N . ASP A 1 44 ? 2.992 45.648 -5.458 1.00 0.00 44 ASP A N 10
ATOM 8129 C CA . ASP A 1 44 ? 3.290 46.629 -4.428 1.00 0.00 44 ASP A CA 10
ATOM 8130 C C . ASP A 1 44 ? 2.640 46.255 -3.105 1.00 0.00 44 ASP A C 10
ATOM 8131 O O . ASP A 1 44 ? 3.206 46.487 -2.034 1.00 0.00 44 ASP A O 10
ATOM 8140 N N . GLY A 1 45 ? 1.467 45.656 -3.179 1.00 0.00 45 GLY A N 10
ATOM 8141 C CA . GLY A 1 45 ? 0.748 45.319 -1.982 1.00 0.00 45 GLY A CA 10
ATOM 8142 C C . GLY A 1 45 ? -0.183 44.152 -2.178 1.00 0.00 45 GLY A C 10
ATOM 8143 O O . GLY A 1 45 ? -0.949 44.104 -3.155 1.00 0.00 45 GLY A O 10
ATOM 8147 N N . CYS A 1 46 ? -0.115 43.210 -1.265 1.00 0.00 46 CYS A N 10
ATOM 8148 C CA . CYS A 1 46 ? -0.954 42.037 -1.307 1.00 0.00 46 CYS A CA 10
ATOM 8149 C C . CYS A 1 46 ? -2.291 42.336 -0.619 1.00 0.00 46 CYS A C 10
ATOM 8150 O O . CYS A 1 46 ? -2.327 42.943 0.455 1.00 0.00 46 CYS A O 10
ATOM 8157 N N . LYS A 1 47 ? -3.381 41.910 -1.235 1.00 0.00 47 LYS A N 10
ATOM 8158 C CA . LYS A 1 47 ? -4.718 42.192 -0.714 1.00 0.00 47 LYS A CA 10
ATOM 8159 C C . LYS A 1 47 ? -5.238 41.070 0.176 1.00 0.00 47 LYS A C 10
ATOM 8160 O O . LYS A 1 47 ? -6.049 41.309 1.073 1.00 0.00 47 LYS A O 10
ATOM 8179 N N . CYS A 1 48 ? -4.786 39.856 -0.067 1.00 0.00 48 CYS A N 10
ATOM 8180 C CA . CYS A 1 48 ? -5.252 38.724 0.715 1.00 0.00 48 CYS A CA 10
ATOM 8181 C C . CYS A 1 48 ? -4.326 38.464 1.897 1.00 0.00 48 CYS A C 10
ATOM 8182 O O . CYS A 1 48 ? -4.759 37.976 2.939 1.00 0.00 48 CYS A O 10
ATOM 8189 N N . GLY A 1 49 ? -3.051 38.776 1.722 1.00 0.00 49 GLY A N 10
ATOM 8190 C CA . GLY A 1 49 ? -2.091 38.585 2.783 1.00 0.00 49 GLY A CA 10
ATOM 8191 C C . GLY A 1 49 ? -1.298 37.299 2.637 1.00 0.00 49 GLY A C 10
ATOM 8192 O O . GLY A 1 49 ? -0.574 36.900 3.554 1.00 0.00 49 GLY A O 10
ATOM 8196 N N . LYS A 1 50 ? -1.436 36.637 1.490 1.00 0.00 50 LYS A N 10
ATOM 8197 C CA . LYS A 1 50 ? -0.690 35.405 1.224 1.00 0.00 50 LYS A CA 10
ATOM 8198 C C . LYS A 1 50 ? 0.632 35.725 0.545 1.00 0.00 50 LYS A C 10
ATOM 8199 O O . LYS A 1 50 ? 1.451 34.837 0.302 1.00 0.00 50 LYS A O 10
ATOM 8218 N N . GLU A 1 51 ? 0.816 37.006 0.240 1.00 0.00 51 GLU A N 10
ATOM 8219 C CA . GLU A 1 51 ? 2.020 37.519 -0.411 1.00 0.00 51 GLU A CA 10
ATOM 8220 C C . GLU A 1 51 ? 2.157 36.969 -1.840 1.00 0.00 51 GLU A C 10
ATOM 8221 O O . GLU A 1 51 ? 3.259 36.869 -2.382 1.00 0.00 51 GLU A O 10
ATOM 8233 N N . CYS A 1 52 ? 1.028 36.623 -2.451 1.00 0.00 52 CYS A N 10
ATOM 8234 C CA . CYS A 1 52 ? 1.033 36.164 -3.829 1.00 0.00 52 CYS A CA 10
ATOM 8235 C C . CYS A 1 52 ? 1.438 37.311 -4.731 1.00 0.00 52 CYS A C 10
ATOM 8236 O O . CYS A 1 52 ? 2.304 37.168 -5.593 1.00 0.00 52 CYS A O 10
ATOM 8243 N N . THR A 1 53 ? 0.816 38.460 -4.489 1.00 0.00 53 THR A N 10
ATOM 8244 C CA . THR A 1 53 ? 1.116 39.704 -5.183 1.00 0.00 53 THR A CA 10
ATOM 8245 C C . THR A 1 53 ? 1.119 39.558 -6.711 1.00 0.00 53 THR A C 10
ATOM 8246 O O . THR A 1 53 ? 2.175 39.560 -7.352 1.00 0.00 53 THR A O 10
ATOM 8257 N N . GLY A 1 54 ? -0.064 39.414 -7.281 1.00 0.00 54 GLY A N 10
ATOM 8258 C CA . GLY A 1 54 ? -0.182 39.295 -8.715 1.00 0.00 54 GLY A CA 10
ATOM 8259 C C . GLY A 1 54 ? -0.639 37.915 -9.130 1.00 0.00 54 GLY A C 10
ATOM 8260 O O . GLY A 1 54 ? -0.193 36.924 -8.562 1.00 0.00 54 GLY A O 10
ATOM 8264 N N . PRO A 1 55 ? -1.526 37.817 -10.143 1.00 0.00 55 PRO A N 10
ATOM 8265 C CA . PRO A 1 55 ? -2.079 36.531 -10.608 1.00 0.00 55 PRO A CA 10
ATOM 8266 C C . PRO A 1 55 ? -0.996 35.544 -11.052 1.00 0.00 55 PRO A C 10
ATOM 8267 O O . PRO A 1 55 ? -1.164 34.332 -10.933 1.00 0.00 55 PRO A O 10
ATOM 8278 N N . ASP A 1 56 ? 0.116 36.072 -11.542 1.00 0.00 56 ASP A N 10
ATOM 8279 C CA . ASP A 1 56 ? 1.223 35.240 -12.007 1.00 0.00 56 ASP A CA 10
ATOM 8280 C C . ASP A 1 56 ? 1.831 34.433 -10.857 1.00 0.00 56 ASP A C 10
ATOM 8281 O O . ASP A 1 56 ? 2.167 33.255 -11.015 1.00 0.00 56 ASP A O 10
ATOM 8290 N N . SER A 1 57 ? 1.936 35.058 -9.701 1.00 0.00 57 SER A N 10
ATOM 8291 C CA . SER A 1 57 ? 2.507 34.414 -8.533 1.00 0.00 57 SER A CA 10
ATOM 8292 C C . SER A 1 57 ? 1.396 34.058 -7.536 1.00 0.00 57 SER A C 10
ATOM 8293 O O . SER A 1 57 ? 1.654 33.776 -6.363 1.00 0.00 57 SER A O 10
ATOM 8301 N N . CYS A 1 58 ? 0.166 34.049 -8.024 1.00 0.00 58 CYS A N 10
ATOM 8302 C CA . CYS A 1 58 ? -0.983 33.764 -7.198 1.00 0.00 58 CYS A CA 10
ATOM 8303 C C . CYS A 1 58 ? -1.219 32.272 -7.132 1.00 0.00 58 CYS A C 10
ATOM 8304 O O . CYS A 1 58 ? -1.592 31.634 -8.125 1.00 0.00 58 CYS A O 10
ATOM 8311 N N . LYS A 1 59 ? -0.987 31.717 -5.964 1.00 0.00 59 LYS A N 10
ATOM 8312 C CA . LYS A 1 59 ? -1.108 30.288 -5.756 1.00 0.00 59 LYS A CA 10
ATOM 8313 C C . LYS A 1 59 ? -2.361 29.965 -4.960 1.00 0.00 59 LYS A C 10
ATOM 8314 O O . LYS A 1 59 ? -2.673 28.801 -4.721 1.00 0.00 59 LYS A O 10
ATOM 8333 N N . CYS A 1 60 ? -3.073 30.998 -4.561 1.00 0.00 60 CYS A N 10
ATOM 8334 C CA . CYS A 1 60 ? -4.286 30.839 -3.777 1.00 0.00 60 CYS A CA 10
ATOM 8335 C C . CYS A 1 60 ? -5.409 30.275 -4.635 1.00 0.00 60 CYS A C 10
ATOM 8336 O O . CYS A 1 60 ? -5.417 30.453 -5.859 1.00 0.00 60 CYS A O 10
ATOM 8343 N N . GLY A 1 61 ? -6.357 29.611 -3.999 1.00 0.00 61 GLY A N 10
ATOM 8344 C CA . GLY A 1 61 ? -7.501 29.102 -4.716 1.00 0.00 61 GLY A CA 10
ATOM 8345 C C . GLY A 1 61 ? -8.464 30.219 -5.081 1.00 0.00 61 GLY A C 10
ATOM 8346 O O . GLY A 1 61 ? -8.219 31.383 -4.756 1.00 0.00 61 GLY A O 10
ATOM 8350 N N . SER A 1 62 ? -9.557 29.873 -5.734 1.00 0.00 62 SER A N 10
ATOM 8351 C CA . SER A 1 62 ? -10.544 30.850 -6.178 1.00 0.00 62 SER A CA 10
ATOM 8352 C C . SER A 1 62 ? -11.483 31.272 -5.040 1.00 0.00 62 SER A C 10
ATOM 8353 O O . SER A 1 62 ? -12.420 32.040 -5.247 1.00 0.00 62 SER A O 10
ATOM 8361 N N . SER A 1 63 ? -11.221 30.780 -3.841 1.00 0.00 63 SER A N 10
ATOM 8362 C CA . SER A 1 63 ? -12.033 31.125 -2.690 1.00 0.00 63 SER A CA 10
ATOM 8363 C C . SER A 1 63 ? -11.250 32.015 -1.728 1.00 0.00 63 SER A C 10
ATOM 8364 O O . SER A 1 63 ? -11.670 32.245 -0.599 1.00 0.00 63 SER A O 10
ATOM 8372 N N . CYS A 1 64 ? -10.121 32.528 -2.191 1.00 0.00 64 CYS A N 10
ATOM 8373 C CA . CYS A 1 64 ? -9.281 33.361 -1.360 1.00 0.00 64 CYS A CA 10
ATOM 8374 C C . CYS A 1 64 ? -9.735 34.827 -1.432 1.00 0.00 64 CYS A C 10
ATOM 8375 O O . CYS A 1 64 ? -10.528 35.196 -2.306 1.00 0.00 64 CYS A O 10
ATOM 8382 N N . SER A 1 65 ? -9.229 35.651 -0.519 1.00 0.00 65 SER A N 10
ATOM 8383 C CA . SER A 1 65 ? -9.609 37.066 -0.438 1.00 0.00 65 SER A CA 10
ATOM 8384 C C . SER A 1 65 ? -9.223 37.842 -1.702 1.00 0.00 65 SER A C 10
ATOM 8385 O O . SER A 1 65 ? -9.849 38.848 -2.034 1.00 0.00 65 SER A O 10
ATOM 8393 N N . CYS A 1 66 ? -8.199 37.376 -2.401 1.00 0.00 66 CYS A N 10
ATOM 8394 C CA . CYS A 1 66 ? -7.733 38.051 -3.601 1.00 0.00 66 CYS A CA 10
ATOM 8395 C C . CYS A 1 66 ? -8.586 37.695 -4.821 1.00 0.00 66 CYS A C 10
ATOM 8396 O O . CYS A 1 66 ? -8.439 38.291 -5.888 1.00 0.00 66 CYS A O 10
ATOM 8403 N N . LYS A 1 67 ? -9.497 36.755 -4.646 1.00 0.00 67 LYS A N 10
ATOM 8404 C CA . LYS A 1 67 ? -10.334 36.278 -5.743 1.00 0.00 67 LYS A CA 10
ATOM 8405 C C . LYS A 1 67 ? -11.700 36.958 -5.735 1.00 0.00 67 LYS A C 10
ATOM 8406 O O . LYS A 1 67 ? -12.579 36.509 -4.951 1.00 0.00 67 LYS A O 10
ATOM 8431 N N . GLY A 1 1 ? -37.979 11.554 -20.770 1.00 0.00 1 GLY A N 11
ATOM 8432 C CA . GLY A 1 1 ? -37.441 10.701 -21.865 1.00 0.00 1 GLY A CA 11
ATOM 8433 C C . GLY A 1 1 ? -36.320 11.380 -22.636 1.00 0.00 1 GLY A C 11
ATOM 8434 O O . GLY A 1 1 ? -35.590 10.731 -23.388 1.00 0.00 1 GLY A O 11
ATOM 8437 N N . SER A 1 2 ? -36.180 12.682 -22.445 1.00 0.00 2 SER A N 11
ATOM 8438 C CA . SER A 1 2 ? -35.160 13.453 -23.135 1.00 0.00 2 SER A CA 11
ATOM 8439 C C . SER A 1 2 ? -33.806 13.293 -22.443 1.00 0.00 2 SER A C 11
ATOM 8440 O O . SER A 1 2 ? -32.780 13.055 -23.096 1.00 0.00 2 SER A O 11
ATOM 8448 N N . GLY A 1 3 ? -33.805 13.410 -21.128 1.00 0.00 3 GLY A N 11
ATOM 8449 C CA . GLY A 1 3 ? -32.582 13.282 -20.381 1.00 0.00 3 GLY A CA 11
ATOM 8450 C C . GLY A 1 3 ? -32.531 14.230 -19.212 1.00 0.00 3 GLY A C 11
ATOM 8451 O O . GLY A 1 3 ? -33.518 14.906 -18.909 1.00 0.00 3 GLY A O 11
ATOM 8455 N N . LYS A 1 4 ? -31.392 14.291 -18.555 1.00 0.00 4 LYS A N 11
ATOM 8456 C CA . LYS A 1 4 ? -31.234 15.151 -17.400 1.00 0.00 4 LYS A CA 11
ATOM 8457 C C . LYS A 1 4 ? -30.671 16.512 -17.797 1.00 0.00 4 LYS A C 11
ATOM 8458 O O . LYS A 1 4 ? -31.365 17.530 -17.702 1.00 0.00 4 LYS A O 11
ATOM 8477 N N . GLY A 1 5 ? -29.431 16.523 -18.254 1.00 0.00 5 GLY A N 11
ATOM 8478 C CA . GLY A 1 5 ? -28.796 17.762 -18.647 1.00 0.00 5 GLY A CA 11
ATOM 8479 C C . GLY A 1 5 ? -28.012 18.370 -17.512 1.00 0.00 5 GLY A C 11
ATOM 8480 O O . GLY A 1 5 ? -28.590 18.860 -16.543 1.00 0.00 5 GLY A O 11
ATOM 8484 N N . LYS A 1 6 ? -26.700 18.345 -17.625 1.00 0.00 6 LYS A N 11
ATOM 8485 C CA . LYS A 1 6 ? -25.842 18.863 -16.580 1.00 0.00 6 LYS A CA 11
ATOM 8486 C C . LYS A 1 6 ? -24.631 19.557 -17.167 1.00 0.00 6 LYS A C 11
ATOM 8487 O O . LYS A 1 6 ? -23.998 19.046 -18.092 1.00 0.00 6 LYS A O 11
ATOM 8506 N N . GLY A 1 7 ? -24.315 20.717 -16.636 1.00 0.00 7 GLY A N 11
ATOM 8507 C CA . GLY A 1 7 ? -23.126 21.413 -17.049 1.00 0.00 7 GLY A CA 11
ATOM 8508 C C . GLY A 1 7 ? -21.953 21.004 -16.188 1.00 0.00 7 GLY A C 11
ATOM 8509 O O . GLY A 1 7 ? -22.124 20.228 -15.239 1.00 0.00 7 GLY A O 11
ATOM 8513 N N . GLU A 1 8 ? -20.777 21.491 -16.514 1.00 0.00 8 GLU A N 11
ATOM 8514 C CA . GLU A 1 8 ? -19.578 21.190 -15.746 1.00 0.00 8 GLU A CA 11
ATOM 8515 C C . GLU A 1 8 ? -19.727 21.634 -14.298 1.00 0.00 8 GLU A C 11
ATOM 8516 O O . GLU A 1 8 ? -19.605 20.825 -13.374 1.00 0.00 8 GLU A O 11
ATOM 8528 N N . LYS A 1 9 ? -20.006 22.915 -14.117 1.00 0.00 9 LYS A N 11
ATOM 8529 C CA . LYS A 1 9 ? -20.192 23.516 -12.797 1.00 0.00 9 LYS A CA 11
ATOM 8530 C C . LYS A 1 9 ? -20.418 25.004 -12.963 1.00 0.00 9 LYS A C 11
ATOM 8531 O O . LYS A 1 9 ? -21.245 25.603 -12.274 1.00 0.00 9 LYS A O 11
ATOM 8550 N N . CYS A 1 10 ? -19.661 25.598 -13.877 1.00 0.00 10 CYS A N 11
ATOM 8551 C CA . CYS A 1 10 ? -19.777 27.012 -14.173 1.00 0.00 10 CYS A CA 11
ATOM 8552 C C . CYS A 1 10 ? -21.185 27.368 -14.606 1.00 0.00 10 CYS A C 11
ATOM 8553 O O . CYS A 1 10 ? -21.830 26.621 -15.348 1.00 0.00 10 CYS A O 11
ATOM 8560 N N . THR A 1 11 ? -21.654 28.502 -14.139 1.00 0.00 11 THR A N 11
ATOM 8561 C CA . THR A 1 11 ? -22.983 28.955 -14.437 1.00 0.00 11 THR A CA 11
ATOM 8562 C C . THR A 1 11 ? -23.037 29.607 -15.818 1.00 0.00 11 THR A C 11
ATOM 8563 O O . THR A 1 11 ? -22.001 29.792 -16.474 1.00 0.00 11 THR A O 11
ATOM 8574 N N . SER A 1 12 ? -24.236 29.957 -16.251 1.00 0.00 12 SER A N 11
ATOM 8575 C CA . SER A 1 12 ? -24.437 30.580 -17.546 1.00 0.00 12 SER A CA 11
ATOM 8576 C C . SER A 1 12 ? -23.708 31.924 -17.631 1.00 0.00 12 SER A C 11
ATOM 8577 O O . SER A 1 12 ? -23.286 32.347 -18.711 1.00 0.00 12 SER A O 11
ATOM 8585 N N . ALA A 1 13 ? -23.545 32.576 -16.483 1.00 0.00 13 ALA A N 11
ATOM 8586 C CA . ALA A 1 13 ? -22.858 33.849 -16.416 1.00 0.00 13 ALA A CA 11
ATOM 8587 C C . ALA A 1 13 ? -21.374 33.671 -16.704 1.00 0.00 13 ALA A C 11
ATOM 8588 O O . ALA A 1 13 ? -20.782 34.439 -17.455 1.00 0.00 13 ALA A O 11
ATOM 8595 N N . CYS A 1 14 ? -20.793 32.640 -16.122 1.00 0.00 14 CYS A N 11
ATOM 8596 C CA . CYS A 1 14 ? -19.369 32.366 -16.275 1.00 0.00 14 CYS A CA 11
ATOM 8597 C C . CYS A 1 14 ? -19.051 31.904 -17.688 1.00 0.00 14 CYS A C 11
ATOM 8598 O O . CYS A 1 14 ? -18.008 32.244 -18.249 1.00 0.00 14 CYS A O 11
ATOM 8605 N N . ARG A 1 15 ? -19.955 31.141 -18.275 1.00 0.00 15 ARG A N 11
ATOM 8606 C CA . ARG A 1 15 ? -19.724 30.609 -19.599 1.00 0.00 15 ARG A CA 11
ATOM 8607 C C . ARG A 1 15 ? -20.006 31.652 -20.676 1.00 0.00 15 ARG A C 11
ATOM 8608 O O . ARG A 1 15 ? -19.700 31.443 -21.847 1.00 0.00 15 ARG A O 11
ATOM 8629 N N . SER A 1 16 ? -20.580 32.772 -20.279 1.00 0.00 16 SER A N 11
ATOM 8630 C CA . SER A 1 16 ? -20.855 33.840 -21.210 1.00 0.00 16 SER A CA 11
ATOM 8631 C C . SER A 1 16 ? -19.577 34.633 -21.447 1.00 0.00 16 SER A C 11
ATOM 8632 O O . SER A 1 16 ? -18.629 34.540 -20.661 1.00 0.00 16 SER A O 11
ATOM 8640 N N . GLU A 1 17 ? -19.536 35.396 -22.518 1.00 0.00 17 GLU A N 11
ATOM 8641 C CA . GLU A 1 17 ? -18.359 36.178 -22.835 1.00 0.00 17 GLU A CA 11
ATOM 8642 C C . GLU A 1 17 ? -18.731 37.593 -23.278 1.00 0.00 17 GLU A C 11
ATOM 8643 O O . GLU A 1 17 ? -19.499 37.776 -24.222 1.00 0.00 17 GLU A O 11
ATOM 8655 N N . PRO A 1 18 ? -18.189 38.621 -22.595 1.00 0.00 18 PRO A N 11
ATOM 8656 C CA . PRO A 1 18 ? -17.254 38.438 -21.471 1.00 0.00 18 PRO A CA 11
ATOM 8657 C C . PRO A 1 18 ? -17.912 37.738 -20.288 1.00 0.00 18 PRO A C 11
ATOM 8658 O O . PRO A 1 18 ? -19.137 37.740 -20.154 1.00 0.00 18 PRO A O 11
ATOM 8669 N N . CYS A 1 19 ? -17.096 37.137 -19.451 1.00 0.00 19 CYS A N 11
ATOM 8670 C CA . CYS A 1 19 ? -17.585 36.390 -18.313 1.00 0.00 19 CYS A CA 11
ATOM 8671 C C . CYS A 1 19 ? -18.372 37.286 -17.373 1.00 0.00 19 CYS A C 11
ATOM 8672 O O . CYS A 1 19 ? -17.913 38.362 -16.988 1.00 0.00 19 CYS A O 11
ATOM 8679 N N . GLN A 1 20 ? -19.551 36.833 -17.007 1.00 0.00 20 GLN A N 11
ATOM 8680 C CA . GLN A 1 20 ? -20.444 37.597 -16.163 1.00 0.00 20 GLN A CA 11
ATOM 8681 C C . GLN A 1 20 ? -20.404 37.089 -14.732 1.00 0.00 20 GLN A C 11
ATOM 8682 O O . GLN A 1 20 ? -21.259 37.438 -13.911 1.00 0.00 20 GLN A O 11
ATOM 8696 N N . CYS A 1 21 ? -19.406 36.275 -14.429 1.00 0.00 21 CYS A N 11
ATOM 8697 C CA . CYS A 1 21 ? -19.269 35.712 -13.097 1.00 0.00 21 CYS A CA 11
ATOM 8698 C C . CYS A 1 21 ? -18.864 36.783 -12.088 1.00 0.00 21 CYS A C 11
ATOM 8699 O O . CYS A 1 21 ? -19.006 36.595 -10.902 1.00 0.00 21 CYS A O 11
ATOM 8706 N N . GLY A 1 22 ? -18.378 37.921 -12.574 1.00 0.00 22 GLY A N 11
ATOM 8707 C CA . GLY A 1 22 ? -17.951 38.992 -11.679 1.00 0.00 22 GLY A CA 11
ATOM 8708 C C . GLY A 1 22 ? -19.051 39.429 -10.718 1.00 0.00 22 GLY A C 11
ATOM 8709 O O . GLY A 1 22 ? -18.774 39.842 -9.589 1.00 0.00 22 GLY A O 11
ATOM 8713 N N . SER A 1 23 ? -20.294 39.309 -11.162 1.00 0.00 23 SER A N 11
ATOM 8714 C CA . SER A 1 23 ? -21.444 39.703 -10.366 1.00 0.00 23 SER A CA 11
ATOM 8715 C C . SER A 1 23 ? -21.593 38.840 -9.095 1.00 0.00 23 SER A C 11
ATOM 8716 O O . SER A 1 23 ? -21.771 39.369 -7.995 1.00 0.00 23 SER A O 11
ATOM 8724 N N . LYS A 1 24 ? -21.518 37.520 -9.252 1.00 0.00 24 LYS A N 11
ATOM 8725 C CA . LYS A 1 24 ? -21.687 36.598 -8.117 1.00 0.00 24 LYS A CA 11
ATOM 8726 C C . LYS A 1 24 ? -20.566 35.573 -8.064 1.00 0.00 24 LYS A C 11
ATOM 8727 O O . LYS A 1 24 ? -20.003 35.313 -7.001 1.00 0.00 24 LYS A O 11
ATOM 8746 N N . CYS A 1 25 ? -20.264 34.994 -9.220 1.00 0.00 25 CYS A N 11
ATOM 8747 C CA . CYS A 1 25 ? -19.223 33.986 -9.355 1.00 0.00 25 CYS A CA 11
ATOM 8748 C C . CYS A 1 25 ? -19.583 32.746 -8.560 1.00 0.00 25 CYS A C 11
ATOM 8749 O O . CYS A 1 25 ? -19.154 32.568 -7.418 1.00 0.00 25 CYS A O 11
ATOM 8756 N N . GLN A 1 26 ? -20.404 31.910 -9.158 1.00 0.00 26 GLN A N 11
ATOM 8757 C CA . GLN A 1 26 ? -20.876 30.703 -8.510 1.00 0.00 26 GLN A CA 11
ATOM 8758 C C . GLN A 1 26 ? -20.415 29.479 -9.270 1.00 0.00 26 GLN A C 11
ATOM 8759 O O . GLN A 1 26 ? -20.975 28.392 -9.129 1.00 0.00 26 GLN A O 11
ATOM 8773 N N . CYS A 1 27 ? -19.387 29.658 -10.074 1.00 0.00 27 CYS A N 11
ATOM 8774 C CA . CYS A 1 27 ? -18.829 28.572 -10.843 1.00 0.00 27 CYS A CA 11
ATOM 8775 C C . CYS A 1 27 ? -18.006 27.663 -9.941 1.00 0.00 27 CYS A C 11
ATOM 8776 O O . CYS A 1 27 ? -17.639 28.047 -8.827 1.00 0.00 27 CYS A O 11
ATOM 8783 N N . GLY A 1 28 ? -17.723 26.463 -10.408 1.00 0.00 28 GLY A N 11
ATOM 8784 C CA . GLY A 1 28 ? -16.906 25.554 -9.632 1.00 0.00 28 GLY A CA 11
ATOM 8785 C C . GLY A 1 28 ? -15.498 25.485 -10.163 1.00 0.00 28 GLY A C 11
ATOM 8786 O O . GLY A 1 28 ? -14.798 24.486 -9.961 1.00 0.00 28 GLY A O 11
ATOM 8790 N N . GLU A 1 29 ? -15.079 26.561 -10.837 1.00 0.00 29 GLU A N 11
ATOM 8791 C CA . GLU A 1 29 ? -13.761 26.653 -11.466 1.00 0.00 29 GLU A CA 11
ATOM 8792 C C . GLU A 1 29 ? -13.647 25.653 -12.614 1.00 0.00 29 GLU A C 11
ATOM 8793 O O . GLU A 1 29 ? -14.619 24.975 -12.964 1.00 0.00 29 GLU A O 11
ATOM 8805 N N . GLY A 1 30 ? -12.477 25.568 -13.198 1.00 0.00 30 GLY A N 11
ATOM 8806 C CA . GLY A 1 30 ? -12.286 24.716 -14.336 1.00 0.00 30 GLY A CA 11
ATOM 8807 C C . GLY A 1 30 ? -12.634 25.466 -15.586 1.00 0.00 30 GLY A C 11
ATOM 8808 O O . GLY A 1 30 ? -12.746 24.891 -16.669 1.00 0.00 30 GLY A O 11
ATOM 8812 N N . CYS A 1 31 ? -12.823 26.764 -15.416 1.00 0.00 31 CYS A N 11
ATOM 8813 C CA . CYS A 1 31 ? -13.164 27.657 -16.494 1.00 0.00 31 CYS A CA 11
ATOM 8814 C C . CYS A 1 31 ? -11.929 28.401 -16.949 1.00 0.00 31 CYS A C 11
ATOM 8815 O O . CYS A 1 31 ? -11.831 28.820 -18.106 1.00 0.00 31 CYS A O 11
ATOM 8822 N N . THR A 1 32 ? -10.976 28.551 -16.020 1.00 0.00 32 THR A N 11
ATOM 8823 C CA . THR A 1 32 ? -9.712 29.245 -16.261 1.00 0.00 32 THR A CA 11
ATOM 8824 C C . THR A 1 32 ? -9.930 30.650 -16.832 1.00 0.00 32 THR A C 11
ATOM 8825 O O . THR A 1 32 ? -9.152 31.126 -17.661 1.00 0.00 32 THR A O 11
ATOM 8836 N N . CYS A 1 33 ? -10.987 31.312 -16.362 1.00 0.00 33 CYS A N 11
ATOM 8837 C CA . CYS A 1 33 ? -11.319 32.660 -16.801 1.00 0.00 33 CYS A CA 11
ATOM 8838 C C . CYS A 1 33 ? -10.266 33.667 -16.369 1.00 0.00 33 CYS A C 11
ATOM 8839 O O . CYS A 1 33 ? -9.402 33.373 -15.547 1.00 0.00 33 CYS A O 11
ATOM 8846 N N . ALA A 1 34 ? -10.351 34.849 -16.939 1.00 0.00 34 ALA A N 11
ATOM 8847 C CA . ALA A 1 34 ? -9.475 35.942 -16.586 1.00 0.00 34 ALA A CA 11
ATOM 8848 C C . ALA A 1 34 ? -10.310 37.077 -16.023 1.00 0.00 34 ALA A C 11
ATOM 8849 O O . ALA A 1 34 ? -9.832 38.196 -15.838 1.00 0.00 34 ALA A O 11
ATOM 8856 N N . ALA A 1 35 ? -11.569 36.766 -15.741 1.00 0.00 35 ALA A N 11
ATOM 8857 C CA . ALA A 1 35 ? -12.509 37.741 -15.228 1.00 0.00 35 ALA A CA 11
ATOM 8858 C C . ALA A 1 35 ? -12.854 37.436 -13.789 1.00 0.00 35 ALA A C 11
ATOM 8859 O O . ALA A 1 35 ? -12.489 38.188 -12.885 1.00 0.00 35 ALA A O 11
ATOM 8866 N N . CYS A 1 36 ? -13.551 36.331 -13.568 1.00 0.00 36 CYS A N 11
ATOM 8867 C CA . CYS A 1 36 ? -13.905 35.938 -12.228 1.00 0.00 36 CYS A CA 11
ATOM 8868 C C . CYS A 1 36 ? -12.698 35.311 -11.549 1.00 0.00 36 CYS A C 11
ATOM 8869 O O . CYS A 1 36 ? -12.365 35.633 -10.402 1.00 0.00 36 CYS A O 11
ATOM 8876 N N . LYS A 1 37 ? -12.025 34.445 -12.289 1.00 0.00 37 LYS A N 11
ATOM 8877 C CA . LYS A 1 37 ? -10.834 33.785 -11.814 1.00 0.00 37 LYS A CA 11
ATOM 8878 C C . LYS A 1 37 ? -9.622 34.674 -12.033 1.00 0.00 37 LYS A C 11
ATOM 8879 O O . LYS A 1 37 ? -9.197 34.888 -13.170 1.00 0.00 37 LYS A O 11
ATOM 8898 N N . THR A 1 38 ? -9.088 35.204 -10.954 1.00 0.00 38 THR A N 11
ATOM 8899 C CA . THR A 1 38 ? -7.917 36.047 -11.013 1.00 0.00 38 THR A CA 11
ATOM 8900 C C . THR A 1 38 ? -7.532 36.489 -9.605 1.00 0.00 38 THR A C 11
ATOM 8901 O O . THR A 1 38 ? -8.328 36.360 -8.669 1.00 0.00 38 THR A O 11
ATOM 8912 N N . CYS A 1 39 ? -6.323 36.985 -9.455 1.00 0.00 39 CYS A N 11
ATOM 8913 C CA . CYS A 1 39 ? -5.853 37.457 -8.172 1.00 0.00 39 CYS A CA 11
ATOM 8914 C C . CYS A 1 39 ? -6.049 38.963 -8.082 1.00 0.00 39 CYS A C 11
ATOM 8915 O O . CYS A 1 39 ? -5.891 39.681 -9.078 1.00 0.00 39 CYS A O 11
ATOM 8922 N N . ASN A 1 40 ? -6.391 39.444 -6.900 1.00 0.00 40 ASN A N 11
ATOM 8923 C CA . ASN A 1 40 ? -6.666 40.862 -6.712 1.00 0.00 40 ASN A CA 11
ATOM 8924 C C . ASN A 1 40 ? -5.506 41.568 -6.034 1.00 0.00 40 ASN A C 11
ATOM 8925 O O . ASN A 1 40 ? -5.590 42.758 -5.708 1.00 0.00 40 ASN A O 11
ATOM 8936 N N . CYS A 1 41 ? -4.421 40.844 -5.830 1.00 0.00 41 CYS A N 11
ATOM 8937 C CA . CYS A 1 41 ? -3.246 41.396 -5.194 1.00 0.00 41 CYS A CA 11
ATOM 8938 C C . CYS A 1 41 ? -2.353 42.093 -6.209 1.00 0.00 41 CYS A C 11
ATOM 8939 O O . CYS A 1 41 ? -2.279 41.685 -7.370 1.00 0.00 41 CYS A O 11
ATOM 8946 N N . THR A 1 42 ? -1.692 43.146 -5.774 1.00 0.00 42 THR A N 11
ATOM 8947 C CA . THR A 1 42 ? -0.803 43.899 -6.627 1.00 0.00 42 THR A CA 11
ATOM 8948 C C . THR A 1 42 ? 0.600 43.889 -6.038 1.00 0.00 42 THR A C 11
ATOM 8949 O O . THR A 1 42 ? 0.768 43.604 -4.854 1.00 0.00 42 THR A O 11
ATOM 8960 N N . SER A 1 43 ? 1.603 44.196 -6.850 1.00 0.00 43 SER A N 11
ATOM 8961 C CA . SER A 1 43 ? 2.986 44.227 -6.380 1.00 0.00 43 SER A CA 11
ATOM 8962 C C . SER A 1 43 ? 3.161 45.303 -5.309 1.00 0.00 43 SER A C 11
ATOM 8963 O O . SER A 1 43 ? 4.013 45.188 -4.423 1.00 0.00 43 SER A O 11
ATOM 8971 N N . ASP A 1 44 ? 2.330 46.333 -5.387 1.00 0.00 44 ASP A N 11
ATOM 8972 C CA . ASP A 1 44 ? 2.348 47.424 -4.420 1.00 0.00 44 ASP A CA 11
ATOM 8973 C C . ASP A 1 44 ? 1.884 46.947 -3.054 1.00 0.00 44 ASP A C 11
ATOM 8974 O O . ASP A 1 44 ? 2.397 47.389 -2.027 1.00 0.00 44 ASP A O 11
ATOM 8983 N N . GLY A 1 45 ? 0.923 46.039 -3.043 1.00 0.00 45 GLY A N 11
ATOM 8984 C CA . GLY A 1 45 ? 0.406 45.544 -1.797 1.00 0.00 45 GLY A CA 11
ATOM 8985 C C . GLY A 1 45 ? -0.384 44.272 -1.959 1.00 0.00 45 GLY A C 11
ATOM 8986 O O . GLY A 1 45 ? -1.287 44.185 -2.803 1.00 0.00 45 GLY A O 11
ATOM 8990 N N . CYS A 1 46 ? -0.044 43.280 -1.164 1.00 0.00 46 CYS A N 11
ATOM 8991 C CA . CYS A 1 46 ? -0.740 42.021 -1.195 1.00 0.00 46 CYS A CA 11
ATOM 8992 C C . CYS A 1 46 ? -2.049 42.148 -0.422 1.00 0.00 46 CYS A C 11
ATOM 8993 O O . CYS A 1 46 ? -2.057 42.531 0.749 1.00 0.00 46 CYS A O 11
ATOM 9000 N N . LYS A 1 47 ? -3.147 41.829 -1.081 1.00 0.00 47 LYS A N 11
ATOM 9001 C CA . LYS A 1 47 ? -4.470 41.985 -0.489 1.00 0.00 47 LYS A CA 11
ATOM 9002 C C . LYS A 1 47 ? -4.769 40.887 0.515 1.00 0.00 47 LYS A C 11
ATOM 9003 O O . LYS A 1 47 ? -5.308 41.146 1.591 1.00 0.00 47 LYS A O 11
ATOM 9022 N N . CYS A 1 48 ? -4.426 39.670 0.175 1.00 0.00 48 CYS A N 11
ATOM 9023 C CA . CYS A 1 48 ? -4.721 38.545 1.037 1.00 0.00 48 CYS A CA 11
ATOM 9024 C C . CYS A 1 48 ? -3.639 38.384 2.108 1.00 0.00 48 CYS A C 11
ATOM 9025 O O . CYS A 1 48 ? -3.932 38.054 3.260 1.00 0.00 48 CYS A O 11
ATOM 9032 N N . GLY A 1 49 ? -2.391 38.617 1.721 1.00 0.00 49 GLY A N 11
ATOM 9033 C CA . GLY A 1 49 ? -1.294 38.509 2.655 1.00 0.00 49 GLY A CA 11
ATOM 9034 C C . GLY A 1 49 ? -0.378 37.330 2.366 1.00 0.00 49 GLY A C 11
ATOM 9035 O O . GLY A 1 49 ? 0.568 37.080 3.112 1.00 0.00 49 GLY A O 11
ATOM 9039 N N . LYS A 1 50 ? -0.647 36.609 1.283 1.00 0.00 50 LYS A N 11
ATOM 9040 C CA . LYS A 1 50 ? 0.180 35.458 0.907 1.00 0.00 50 LYS A CA 11
ATOM 9041 C C . LYS A 1 50 ? 1.434 35.905 0.168 1.00 0.00 50 LYS A C 11
ATOM 9042 O O . LYS A 1 50 ? 2.284 35.088 -0.178 1.00 0.00 50 LYS A O 11
ATOM 9061 N N . GLU A 1 51 ? 1.523 37.207 -0.076 1.00 0.00 51 GLU A N 11
ATOM 9062 C CA . GLU A 1 51 ? 2.652 37.822 -0.772 1.00 0.00 51 GLU A CA 11
ATOM 9063 C C . GLU A 1 51 ? 2.725 37.345 -2.227 1.00 0.00 51 GLU A C 11
ATOM 9064 O O . GLU A 1 51 ? 3.788 37.359 -2.853 1.00 0.00 51 GLU A O 11
ATOM 9076 N N . CYS A 1 52 ? 1.591 36.934 -2.758 1.00 0.00 52 CYS A N 11
ATOM 9077 C CA . CYS A 1 52 ? 1.510 36.524 -4.140 1.00 0.00 52 CYS A CA 11
ATOM 9078 C C . CYS A 1 52 ? 1.627 37.748 -5.036 1.00 0.00 52 CYS A C 11
ATOM 9079 O O . CYS A 1 52 ? 2.400 37.760 -5.995 1.00 0.00 52 CYS A O 11
ATOM 9086 N N . THR A 1 53 ? 0.854 38.780 -4.690 1.00 0.00 53 THR A N 11
ATOM 9087 C CA . THR A 1 53 ? 0.883 40.089 -5.362 1.00 0.00 53 THR A CA 11
ATOM 9088 C C . THR A 1 53 ? 0.733 39.997 -6.885 1.00 0.00 53 THR A C 11
ATOM 9089 O O . THR A 1 53 ? 1.210 40.866 -7.622 1.00 0.00 53 THR A O 11
ATOM 9100 N N . GLY A 1 54 ? 0.044 38.975 -7.344 1.00 0.00 54 GLY A N 11
ATOM 9101 C CA . GLY A 1 54 ? -0.152 38.793 -8.755 1.00 0.00 54 GLY A CA 11
ATOM 9102 C C . GLY A 1 54 ? -0.618 37.395 -9.067 1.00 0.00 54 GLY A C 11
ATOM 9103 O O . GLY A 1 54 ? -0.140 36.446 -8.460 1.00 0.00 54 GLY A O 11
ATOM 9107 N N . PRO A 1 55 ? -1.550 37.231 -10.021 1.00 0.00 55 PRO A N 11
ATOM 9108 C CA . PRO A 1 55 ? -2.117 35.918 -10.370 1.00 0.00 55 PRO A CA 11
ATOM 9109 C C . PRO A 1 55 ? -1.064 34.886 -10.772 1.00 0.00 55 PRO A C 11
ATOM 9110 O O . PRO A 1 55 ? -1.178 33.709 -10.429 1.00 0.00 55 PRO A O 11
ATOM 9121 N N . ASP A 1 56 ? -0.035 35.326 -11.476 1.00 0.00 56 ASP A N 11
ATOM 9122 C CA . ASP A 1 56 ? 1.020 34.419 -11.917 1.00 0.00 56 ASP A CA 11
ATOM 9123 C C . ASP A 1 56 ? 1.813 33.895 -10.739 1.00 0.00 56 ASP A C 11
ATOM 9124 O O . ASP A 1 56 ? 2.140 32.714 -10.676 1.00 0.00 56 ASP A O 11
ATOM 9133 N N . SER A 1 57 ? 2.091 34.769 -9.795 1.00 0.00 57 SER A N 11
ATOM 9134 C CA . SER A 1 57 ? 2.840 34.401 -8.608 1.00 0.00 57 SER A CA 11
ATOM 9135 C C . SER A 1 57 ? 1.894 34.036 -7.468 1.00 0.00 57 SER A C 11
ATOM 9136 O O . SER A 1 57 ? 2.297 33.952 -6.308 1.00 0.00 57 SER A O 11
ATOM 9144 N N . CYS A 1 58 ? 0.642 33.806 -7.810 1.00 0.00 58 CYS A N 11
ATOM 9145 C CA . CYS A 1 58 ? -0.359 33.472 -6.838 1.00 0.00 58 CYS A CA 11
ATOM 9146 C C . CYS A 1 58 ? -0.347 31.984 -6.568 1.00 0.00 58 CYS A C 11
ATOM 9147 O O . CYS A 1 58 ? -0.258 31.172 -7.492 1.00 0.00 58 CYS A O 11
ATOM 9154 N N . LYS A 1 59 ? -0.411 31.635 -5.306 1.00 0.00 59 LYS A N 11
ATOM 9155 C CA . LYS A 1 59 ? -0.392 30.247 -4.890 1.00 0.00 59 LYS A CA 11
ATOM 9156 C C . LYS A 1 59 ? -1.730 29.863 -4.281 1.00 0.00 59 LYS A C 11
ATOM 9157 O O . LYS A 1 59 ? -1.982 28.695 -3.981 1.00 0.00 59 LYS A O 11
ATOM 9176 N N . CYS A 1 60 ? -2.586 30.850 -4.123 1.00 0.00 60 CYS A N 11
ATOM 9177 C CA . CYS A 1 60 ? -3.888 30.657 -3.522 1.00 0.00 60 CYS A CA 11
ATOM 9178 C C . CYS A 1 60 ? -4.854 30.018 -4.514 1.00 0.00 60 CYS A C 11
ATOM 9179 O O . CYS A 1 60 ? -4.660 30.116 -5.729 1.00 0.00 60 CYS A O 11
ATOM 9186 N N . GLY A 1 61 ? -5.891 29.378 -3.997 1.00 0.00 61 GLY A N 11
ATOM 9187 C CA . GLY A 1 61 ? -6.857 28.718 -4.850 1.00 0.00 61 GLY A CA 11
ATOM 9188 C C . GLY A 1 61 ? -7.946 29.659 -5.324 1.00 0.00 61 GLY A C 11
ATOM 9189 O O . GLY A 1 61 ? -7.698 30.544 -6.141 1.00 0.00 61 GLY A O 11
ATOM 9193 N N . SER A 1 62 ? -9.143 29.478 -4.809 1.00 0.00 62 SER A N 11
ATOM 9194 C CA . SER A 1 62 ? -10.277 30.302 -5.198 1.00 0.00 62 SER A CA 11
ATOM 9195 C C . SER A 1 62 ? -11.086 30.748 -3.981 1.00 0.00 62 SER A C 11
ATOM 9196 O O . SER A 1 62 ? -12.050 31.492 -4.113 1.00 0.00 62 SER A O 11
ATOM 9204 N N . SER A 1 63 ? -10.690 30.301 -2.800 1.00 0.00 63 SER A N 11
ATOM 9205 C CA . SER A 1 63 ? -11.423 30.637 -1.587 1.00 0.00 63 SER A CA 11
ATOM 9206 C C . SER A 1 63 ? -10.669 31.666 -0.745 1.00 0.00 63 SER A C 11
ATOM 9207 O O . SER A 1 63 ? -11.089 32.010 0.359 1.00 0.00 63 SER A O 11
ATOM 9215 N N . CYS A 1 64 ? -9.559 32.161 -1.273 1.00 0.00 64 CYS A N 11
ATOM 9216 C CA . CYS A 1 64 ? -8.763 33.142 -0.560 1.00 0.00 64 CYS A CA 11
ATOM 9217 C C . CYS A 1 64 ? -9.339 34.540 -0.762 1.00 0.00 64 CYS A C 11
ATOM 9218 O O . CYS A 1 64 ? -10.179 34.753 -1.643 1.00 0.00 64 CYS A O 11
ATOM 9225 N N . SER A 1 65 ? -8.878 35.488 0.037 1.00 0.00 65 SER A N 11
ATOM 9226 C CA . SER A 1 65 ? -9.384 36.848 -0.010 1.00 0.00 65 SER A CA 11
ATOM 9227 C C . SER A 1 65 ? -8.947 37.574 -1.287 1.00 0.00 65 SER A C 11
ATOM 9228 O O . SER A 1 65 ? -9.510 38.607 -1.640 1.00 0.00 65 SER A O 11
ATOM 9236 N N . CYS A 1 66 ? -7.946 37.043 -1.979 1.00 0.00 66 CYS A N 11
ATOM 9237 C CA . CYS A 1 66 ? -7.488 37.670 -3.206 1.00 0.00 66 CYS A CA 11
ATOM 9238 C C . CYS A 1 66 ? -8.262 37.154 -4.415 1.00 0.00 66 CYS A C 11
ATOM 9239 O O . CYS A 1 66 ? -8.003 37.559 -5.545 1.00 0.00 66 CYS A O 11
ATOM 9246 N N . LYS A 1 67 ? -9.229 36.279 -4.173 1.00 0.00 67 LYS A N 11
ATOM 9247 C CA . LYS A 1 67 ? -10.025 35.701 -5.253 1.00 0.00 67 LYS A CA 11
ATOM 9248 C C . LYS A 1 67 ? -11.479 36.145 -5.153 1.00 0.00 67 LYS A C 11
ATOM 9249 O O . LYS A 1 67 ? -12.147 35.744 -4.161 1.00 0.00 67 LYS A O 11
ATOM 9274 N N . GLY A 1 1 ? -12.387 8.227 -10.505 1.00 0.00 1 GLY A N 12
ATOM 9275 C CA . GLY A 1 1 ? -11.706 7.844 -9.242 1.00 0.00 1 GLY A CA 12
ATOM 9276 C C . GLY A 1 1 ? -10.713 8.892 -8.775 1.00 0.00 1 GLY A C 12
ATOM 9277 O O . GLY A 1 1 ? -10.070 8.729 -7.737 1.00 0.00 1 GLY A O 12
ATOM 9280 N N . SER A 1 2 ? -10.592 9.970 -9.537 1.00 0.00 2 SER A N 12
ATOM 9281 C CA . SER A 1 2 ? -9.659 11.043 -9.211 1.00 0.00 2 SER A CA 12
ATOM 9282 C C . SER A 1 2 ? -10.365 12.174 -8.460 1.00 0.00 2 SER A C 12
ATOM 9283 O O . SER A 1 2 ? -9.734 13.147 -8.033 1.00 0.00 2 SER A O 12
ATOM 9291 N N . GLY A 1 3 ? -11.665 12.033 -8.296 1.00 0.00 3 GLY A N 12
ATOM 9292 C CA . GLY A 1 3 ? -12.450 13.047 -7.640 1.00 0.00 3 GLY A CA 12
ATOM 9293 C C . GLY A 1 3 ? -13.446 13.662 -8.591 1.00 0.00 3 GLY A C 12
ATOM 9294 O O . GLY A 1 3 ? -13.058 14.221 -9.624 1.00 0.00 3 GLY A O 12
ATOM 9298 N N . LYS A 1 4 ? -14.724 13.548 -8.265 1.00 0.00 4 LYS A N 12
ATOM 9299 C CA . LYS A 1 4 ? -15.780 14.077 -9.114 1.00 0.00 4 LYS A CA 12
ATOM 9300 C C . LYS A 1 4 ? -15.800 15.603 -9.091 1.00 0.00 4 LYS A C 12
ATOM 9301 O O . LYS A 1 4 ? -16.522 16.225 -8.305 1.00 0.00 4 LYS A O 12
ATOM 9320 N N . GLY A 1 5 ? -14.977 16.192 -9.932 1.00 0.00 5 GLY A N 12
ATOM 9321 C CA . GLY A 1 5 ? -14.907 17.629 -10.035 1.00 0.00 5 GLY A CA 12
ATOM 9322 C C . GLY A 1 5 ? -14.248 18.056 -11.322 1.00 0.00 5 GLY A C 12
ATOM 9323 O O . GLY A 1 5 ? -13.675 19.144 -11.407 1.00 0.00 5 GLY A O 12
ATOM 9327 N N . LYS A 1 6 ? -14.319 17.190 -12.327 1.00 0.00 6 LYS A N 12
ATOM 9328 C CA . LYS A 1 6 ? -13.721 17.465 -13.628 1.00 0.00 6 LYS A CA 12
ATOM 9329 C C . LYS A 1 6 ? -14.592 18.423 -14.405 1.00 0.00 6 LYS A C 12
ATOM 9330 O O . LYS A 1 6 ? -14.138 19.085 -15.341 1.00 0.00 6 LYS A O 12
ATOM 9349 N N . GLY A 1 7 ? -15.849 18.481 -14.016 1.00 0.00 7 GLY A N 12
ATOM 9350 C CA . GLY A 1 7 ? -16.779 19.362 -14.655 1.00 0.00 7 GLY A CA 12
ATOM 9351 C C . GLY A 1 7 ? -16.451 20.808 -14.403 1.00 0.00 7 GLY A C 12
ATOM 9352 O O . GLY A 1 7 ? -15.914 21.157 -13.346 1.00 0.00 7 GLY A O 12
ATOM 9356 N N . GLU A 1 8 ? -16.761 21.646 -15.371 1.00 0.00 8 GLU A N 12
ATOM 9357 C CA . GLU A 1 8 ? -16.516 23.070 -15.260 1.00 0.00 8 GLU A CA 12
ATOM 9358 C C . GLU A 1 8 ? -17.412 23.664 -14.182 1.00 0.00 8 GLU A C 12
ATOM 9359 O O . GLU A 1 8 ? -16.968 24.470 -13.364 1.00 0.00 8 GLU A O 12
ATOM 9371 N N . LYS A 1 9 ? -18.684 23.239 -14.198 1.00 0.00 9 LYS A N 12
ATOM 9372 C CA . LYS A 1 9 ? -19.694 23.702 -13.238 1.00 0.00 9 LYS A CA 12
ATOM 9373 C C . LYS A 1 9 ? -19.864 25.211 -13.304 1.00 0.00 9 LYS A C 12
ATOM 9374 O O . LYS A 1 9 ? -20.193 25.855 -12.312 1.00 0.00 9 LYS A O 12
ATOM 9393 N N . CYS A 1 10 ? -19.658 25.762 -14.479 1.00 0.00 10 CYS A N 12
ATOM 9394 C CA . CYS A 1 10 ? -19.779 27.183 -14.670 1.00 0.00 10 CYS A CA 12
ATOM 9395 C C . CYS A 1 10 ? -21.200 27.591 -14.952 1.00 0.00 10 CYS A C 12
ATOM 9396 O O . CYS A 1 10 ? -21.999 26.813 -15.482 1.00 0.00 10 CYS A O 12
ATOM 9403 N N . THR A 1 11 ? -21.505 28.811 -14.598 1.00 0.00 11 THR A N 12
ATOM 9404 C CA . THR A 1 11 ? -22.825 29.348 -14.741 1.00 0.00 11 THR A CA 12
ATOM 9405 C C . THR A 1 11 ? -22.979 30.055 -16.080 1.00 0.00 11 THR A C 12
ATOM 9406 O O . THR A 1 11 ? -22.012 30.184 -16.840 1.00 0.00 11 THR A O 12
ATOM 9417 N N . SER A 1 12 ? -24.186 30.529 -16.361 1.00 0.00 12 SER A N 12
ATOM 9418 C CA . SER A 1 12 ? -24.456 31.252 -17.590 1.00 0.00 12 SER A CA 12
ATOM 9419 C C . SER A 1 12 ? -23.716 32.587 -17.586 1.00 0.00 12 SER A C 12
ATOM 9420 O O . SER A 1 12 ? -23.461 33.174 -18.632 1.00 0.00 12 SER A O 12
ATOM 9428 N N . ALA A 1 13 ? -23.369 33.051 -16.392 1.00 0.00 13 ALA A N 12
ATOM 9429 C CA . ALA A 1 13 ? -22.639 34.290 -16.234 1.00 0.00 13 ALA A CA 12
ATOM 9430 C C . ALA A 1 13 ? -21.187 34.103 -16.643 1.00 0.00 13 ALA A C 12
ATOM 9431 O O . ALA A 1 13 ? -20.636 34.900 -17.403 1.00 0.00 13 ALA A O 12
ATOM 9438 N N . CYS A 1 14 ? -20.577 33.039 -16.150 1.00 0.00 14 CYS A N 12
ATOM 9439 C CA . CYS A 1 14 ? -19.189 32.731 -16.468 1.00 0.00 14 CYS A CA 12
ATOM 9440 C C . CYS A 1 14 ? -19.066 32.383 -17.952 1.00 0.00 14 CYS A C 12
ATOM 9441 O O . CYS A 1 14 ? -18.077 32.710 -18.607 1.00 0.00 14 CYS A O 12
ATOM 9448 N N . ARG A 1 15 ? -20.105 31.759 -18.487 1.00 0.00 15 ARG A N 12
ATOM 9449 C CA . ARG A 1 15 ? -20.127 31.367 -19.888 1.00 0.00 15 ARG A CA 12
ATOM 9450 C C . ARG A 1 15 ? -20.739 32.453 -20.773 1.00 0.00 15 ARG A C 12
ATOM 9451 O O . ARG A 1 15 ? -21.184 32.175 -21.887 1.00 0.00 15 ARG A O 12
ATOM 9472 N N . SER A 1 16 ? -20.751 33.683 -20.292 1.00 0.00 16 SER A N 12
ATOM 9473 C CA . SER A 1 16 ? -21.281 34.780 -21.072 1.00 0.00 16 SER A CA 12
ATOM 9474 C C . SER A 1 16 ? -20.144 35.477 -21.829 1.00 0.00 16 SER A C 12
ATOM 9475 O O . SER A 1 16 ? -18.978 35.065 -21.733 1.00 0.00 16 SER A O 12
ATOM 9483 N N . GLU A 1 17 ? -20.477 36.522 -22.564 1.00 0.00 17 GLU A N 12
ATOM 9484 C CA . GLU A 1 17 ? -19.499 37.246 -23.353 1.00 0.00 17 GLU A CA 12
ATOM 9485 C C . GLU A 1 17 ? -19.603 38.767 -23.116 1.00 0.00 17 GLU A C 12
ATOM 9486 O O . GLU A 1 17 ? -20.506 39.423 -23.633 1.00 0.00 17 GLU A O 12
ATOM 9498 N N . PRO A 1 18 ? -18.701 39.349 -22.308 1.00 0.00 18 PRO A N 12
ATOM 9499 C CA . PRO A 1 18 ? -17.637 38.618 -21.624 1.00 0.00 18 PRO A CA 12
ATOM 9500 C C . PRO A 1 18 ? -18.156 37.955 -20.357 1.00 0.00 18 PRO A C 12
ATOM 9501 O O . PRO A 1 18 ? -19.355 38.001 -20.074 1.00 0.00 18 PRO A O 12
ATOM 9512 N N . CYS A 1 19 ? -17.265 37.350 -19.597 1.00 0.00 19 CYS A N 12
ATOM 9513 C CA . CYS A 1 19 ? -17.657 36.683 -18.375 1.00 0.00 19 CYS A CA 12
ATOM 9514 C C . CYS A 1 19 ? -18.318 37.662 -17.411 1.00 0.00 19 CYS A C 12
ATOM 9515 O O . CYS A 1 19 ? -17.780 38.728 -17.123 1.00 0.00 19 CYS A O 12
ATOM 9522 N N . GLN A 1 20 ? -19.489 37.299 -16.941 1.00 0.00 20 GLN A N 12
ATOM 9523 C CA . GLN A 1 20 ? -20.254 38.128 -16.023 1.00 0.00 20 GLN A CA 12
ATOM 9524 C C . GLN A 1 20 ? -20.309 37.452 -14.668 1.00 0.00 20 GLN A C 12
ATOM 9525 O O . GLN A 1 20 ? -21.143 37.784 -13.816 1.00 0.00 20 GLN A O 12
ATOM 9539 N N . CYS A 1 21 ? -19.405 36.507 -14.474 1.00 0.00 21 CYS A N 12
ATOM 9540 C CA . CYS A 1 21 ? -19.348 35.717 -13.256 1.00 0.00 21 CYS A CA 12
ATOM 9541 C C . CYS A 1 21 ? -19.009 36.581 -12.051 1.00 0.00 21 CYS A C 12
ATOM 9542 O O . CYS A 1 21 ? -19.347 36.240 -10.943 1.00 0.00 21 CYS A O 12
ATOM 9549 N N . GLY A 1 22 ? -18.371 37.725 -12.289 1.00 0.00 22 GLY A N 12
ATOM 9550 C CA . GLY A 1 22 ? -17.954 38.607 -11.194 1.00 0.00 22 GLY A CA 12
ATOM 9551 C C . GLY A 1 22 ? -19.106 39.064 -10.300 1.00 0.00 22 GLY A C 12
ATOM 9552 O O . GLY A 1 22 ? -18.883 39.620 -9.224 1.00 0.00 22 GLY A O 12
ATOM 9556 N N . SER A 1 23 ? -20.330 38.830 -10.744 1.00 0.00 23 SER A N 12
ATOM 9557 C CA . SER A 1 23 ? -21.507 39.196 -9.983 1.00 0.00 23 SER A CA 12
ATOM 9558 C C . SER A 1 23 ? -21.637 38.327 -8.713 1.00 0.00 23 SER A C 12
ATOM 9559 O O . SER A 1 23 ? -22.077 38.807 -7.665 1.00 0.00 23 SER A O 12
ATOM 9567 N N . LYS A 1 24 ? -21.245 37.051 -8.825 1.00 0.00 24 LYS A N 12
ATOM 9568 C CA . LYS A 1 24 ? -21.285 36.097 -7.697 1.00 0.00 24 LYS A CA 12
ATOM 9569 C C . LYS A 1 24 ? -20.128 35.116 -7.794 1.00 0.00 24 LYS A C 12
ATOM 9570 O O . LYS A 1 24 ? -19.475 34.802 -6.795 1.00 0.00 24 LYS A O 12
ATOM 9589 N N . CYS A 1 25 ? -19.896 34.636 -9.011 1.00 0.00 25 CYS A N 12
ATOM 9590 C CA . CYS A 1 25 ? -18.852 33.676 -9.313 1.00 0.00 25 CYS A CA 12
ATOM 9591 C C . CYS A 1 25 ? -19.187 32.364 -8.658 1.00 0.00 25 CYS A C 12
ATOM 9592 O O . CYS A 1 25 ? -18.618 31.985 -7.627 1.00 0.00 25 CYS A O 12
ATOM 9599 N N . GLN A 1 26 ? -20.153 31.694 -9.241 1.00 0.00 26 GLN A N 12
ATOM 9600 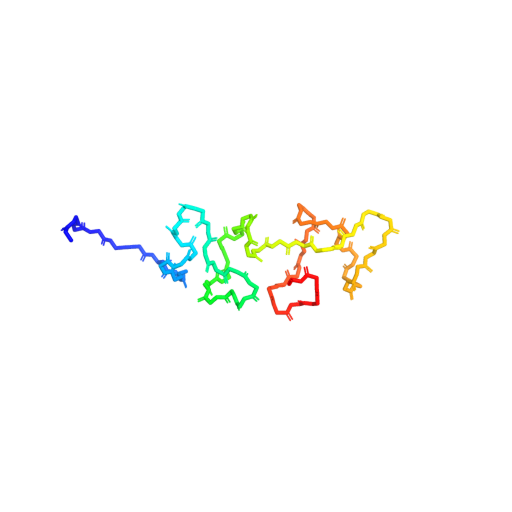C CA . GLN A 1 26 ? -20.669 30.471 -8.695 1.00 0.00 26 GLN A CA 12
ATOM 9601 C C . GLN A 1 26 ? -20.168 29.270 -9.487 1.00 0.00 26 GLN A C 12
ATOM 9602 O O . GLN A 1 26 ? -20.645 28.145 -9.304 1.00 0.00 26 GLN A O 12
ATOM 9616 N N . CYS A 1 27 ? -19.212 29.508 -10.362 1.00 0.00 27 CYS A N 12
ATOM 9617 C CA . CYS A 1 27 ? -18.652 28.444 -11.179 1.00 0.00 27 CYS A CA 12
ATOM 9618 C C . CYS A 1 27 ? -17.703 27.563 -10.361 1.00 0.00 27 CYS A C 12
ATOM 9619 O O . CYS A 1 27 ? -17.517 27.770 -9.153 1.00 0.00 27 CYS A O 12
ATOM 9626 N N . GLY A 1 28 ? -17.120 26.580 -11.021 1.00 0.00 28 GLY A N 12
ATOM 9627 C CA . GLY A 1 28 ? -16.160 25.714 -10.373 1.00 0.00 28 GLY A CA 12
ATOM 9628 C C . GLY A 1 28 ? -14.733 26.209 -10.558 1.00 0.00 28 GLY A C 12
ATOM 9629 O O . GLY A 1 28 ? -14.472 27.415 -10.515 1.00 0.00 28 GLY A O 12
ATOM 9633 N N . GLU A 1 29 ? -13.804 25.287 -10.758 1.00 0.00 29 GLU A N 12
ATOM 9634 C CA . GLU A 1 29 ? -12.407 25.653 -10.964 1.00 0.00 29 GLU A CA 12
ATOM 9635 C C . GLU A 1 29 ? -11.892 25.089 -12.273 1.00 0.00 29 GLU A C 12
ATOM 9636 O O . GLU A 1 29 ? -10.688 25.093 -12.540 1.00 0.00 29 GLU A O 12
ATOM 9648 N N . GLY A 1 30 ? -12.804 24.642 -13.094 1.00 0.00 30 GLY A N 12
ATOM 9649 C CA . GLY A 1 30 ? -12.434 24.033 -14.351 1.00 0.00 30 GLY A CA 12
ATOM 9650 C C . GLY A 1 30 ? -12.205 25.041 -15.457 1.00 0.00 30 GLY A C 12
ATOM 9651 O O . GLY A 1 30 ? -11.374 24.825 -16.331 1.00 0.00 30 GLY A O 12
ATOM 9655 N N . CYS A 1 31 ? -12.917 26.153 -15.399 1.00 0.00 31 CYS A N 12
ATOM 9656 C CA . CYS A 1 31 ? -12.847 27.167 -16.447 1.00 0.00 31 CYS A CA 12
ATOM 9657 C C . CYS A 1 31 ? -11.493 27.857 -16.480 1.00 0.00 31 CYS A C 12
ATOM 9658 O O . CYS A 1 31 ? -11.008 28.234 -17.552 1.00 0.00 31 CYS A O 12
ATOM 9665 N N . THR A 1 32 ? -10.890 28.024 -15.291 1.00 0.00 32 THR A N 12
ATOM 9666 C CA . THR A 1 32 ? -9.657 28.791 -15.118 1.00 0.00 32 THR A CA 12
ATOM 9667 C C . THR A 1 32 ? -9.821 30.196 -15.727 1.00 0.00 32 THR A C 12
ATOM 9668 O O . THR A 1 32 ? -8.876 30.793 -16.247 1.00 0.00 32 THR A O 12
ATOM 9679 N N . CYS A 1 33 ? -11.058 30.700 -15.624 1.00 0.00 33 CYS A N 12
ATOM 9680 C CA . CYS A 1 33 ? -11.465 31.996 -16.148 1.00 0.00 33 CYS A CA 12
ATOM 9681 C C . CYS A 1 33 ? -10.688 33.115 -15.460 1.00 0.00 33 CYS A C 12
ATOM 9682 O O . CYS A 1 33 ? -10.824 33.326 -14.264 1.00 0.00 33 CYS A O 12
ATOM 9689 N N . ALA A 1 34 ? -9.903 33.847 -16.228 1.00 0.00 34 ALA A N 12
ATOM 9690 C CA . ALA A 1 34 ? -9.066 34.916 -15.690 1.00 0.00 34 ALA A CA 12
ATOM 9691 C C . ALA A 1 34 ? -9.845 36.219 -15.599 1.00 0.00 34 ALA A C 12
ATOM 9692 O O . ALA A 1 34 ? -9.268 37.310 -15.514 1.00 0.00 34 ALA A O 12
ATOM 9699 N N . ALA A 1 35 ? -11.152 36.097 -15.598 1.00 0.00 35 ALA A N 12
ATOM 9700 C CA . ALA A 1 35 ? -12.028 37.238 -15.512 1.00 0.00 35 ALA A CA 12
ATOM 9701 C C . ALA A 1 35 ? -12.691 37.246 -14.164 1.00 0.00 35 ALA A C 12
ATOM 9702 O O . ALA A 1 35 ? -12.714 38.259 -13.473 1.00 0.00 35 ALA A O 12
ATOM 9709 N N . CYS A 1 36 ? -13.229 36.109 -13.792 1.00 0.00 36 CYS A N 12
ATOM 9710 C CA . CYS A 1 36 ? -13.854 35.956 -12.506 1.00 0.00 36 CYS A CA 12
ATOM 9711 C C . CYS A 1 36 ? -12.865 35.392 -11.494 1.00 0.00 36 CYS A C 12
ATOM 9712 O O . CYS A 1 36 ? -12.799 35.844 -10.342 1.00 0.00 36 CYS A O 12
ATOM 9719 N N . LYS A 1 37 ? -12.079 34.424 -11.933 1.00 0.00 37 LYS A N 12
ATOM 9720 C CA . LYS A 1 37 ? -11.120 33.779 -11.074 1.00 0.00 37 LYS A CA 12
ATOM 9721 C C . LYS A 1 37 ? -9.728 34.353 -11.290 1.00 0.00 37 LYS A C 12
ATOM 9722 O O . LYS A 1 37 ? -8.962 33.866 -12.121 1.00 0.00 37 LYS A O 12
ATOM 9741 N N . THR A 1 38 ? -9.412 35.389 -10.558 1.00 0.00 38 THR A N 12
ATOM 9742 C CA . THR A 1 38 ? -8.123 36.023 -10.662 1.00 0.00 38 THR A CA 12
ATOM 9743 C C . THR A 1 38 ? -7.682 36.519 -9.292 1.00 0.00 38 THR A C 12
ATOM 9744 O O . THR A 1 38 ? -8.457 36.468 -8.333 1.00 0.00 38 THR A O 12
ATOM 9755 N N . CYS A 1 39 ? -6.452 36.980 -9.200 1.00 0.00 39 CYS A N 12
ATOM 9756 C CA . CYS A 1 39 ? -5.920 37.484 -7.956 1.00 0.00 39 CYS A CA 12
ATOM 9757 C C . CYS A 1 39 ? -6.154 38.988 -7.876 1.00 0.00 39 CYS A C 12
ATOM 9758 O O . CYS A 1 39 ? -5.914 39.711 -8.847 1.00 0.00 39 CYS A O 12
ATOM 9765 N N . ASN A 1 40 ? -6.633 39.457 -6.732 1.00 0.00 40 ASN A N 12
ATOM 9766 C CA . ASN A 1 40 ? -6.939 40.879 -6.562 1.00 0.00 40 ASN A CA 12
ATOM 9767 C C . ASN A 1 40 ? -5.686 41.643 -6.185 1.00 0.00 40 ASN A C 12
ATOM 9768 O O . ASN A 1 40 ? -5.624 42.867 -6.310 1.00 0.00 40 ASN A O 12
ATOM 9779 N N . CYS A 1 41 ? -4.692 40.910 -5.731 1.00 0.00 41 CYS A N 12
ATOM 9780 C CA . CYS A 1 41 ? -3.456 41.484 -5.254 1.00 0.00 41 CYS A CA 12
ATOM 9781 C C . CYS A 1 41 ? -2.638 42.088 -6.380 1.00 0.00 41 CYS A C 12
ATOM 9782 O O . CYS A 1 41 ? -2.502 41.500 -7.451 1.00 0.00 41 CYS A O 12
ATOM 9789 N N . THR A 1 42 ? -2.101 43.263 -6.131 1.00 0.00 42 THR A N 12
ATOM 9790 C CA . THR A 1 42 ? -1.267 43.938 -7.090 1.00 0.00 42 THR A CA 12
ATOM 9791 C C . THR A 1 42 ? 0.192 43.718 -6.725 1.00 0.00 42 THR A C 12
ATOM 9792 O O . THR A 1 42 ? 0.493 43.274 -5.615 1.00 0.00 42 THR A O 12
ATOM 9803 N N . SER A 1 43 ? 1.094 44.025 -7.639 1.00 0.00 43 SER A N 12
ATOM 9804 C CA . SER A 1 43 ? 2.516 43.829 -7.399 1.00 0.00 43 SER A CA 12
ATOM 9805 C C . SER A 1 43 ? 3.027 44.713 -6.260 1.00 0.00 43 SER A C 12
ATOM 9806 O O . SER A 1 43 ? 4.002 44.374 -5.582 1.00 0.00 43 SER A O 12
ATOM 9814 N N . ASP A 1 44 ? 2.366 45.832 -6.048 1.00 0.00 44 ASP A N 12
ATOM 9815 C CA . ASP A 1 44 ? 2.759 46.760 -5.003 1.00 0.00 44 ASP A CA 12
ATOM 9816 C C . ASP A 1 44 ? 2.095 46.425 -3.672 1.00 0.00 44 ASP A C 12
ATOM 9817 O O . ASP A 1 44 ? 2.679 46.651 -2.606 1.00 0.00 44 ASP A O 12
ATOM 9826 N N . GLY A 1 45 ? 0.898 45.863 -3.722 1.00 0.00 45 GLY A N 12
ATOM 9827 C CA . GLY A 1 45 ? 0.177 45.600 -2.498 1.00 0.00 45 GLY A CA 12
ATOM 9828 C C . GLY A 1 45 ? -0.616 44.316 -2.525 1.00 0.00 45 GLY A C 12
ATOM 9829 O O . GLY A 1 45 ? -1.516 44.139 -3.352 1.00 0.00 45 GLY A O 12
ATOM 9833 N N . CYS A 1 46 ? -0.281 43.419 -1.623 1.00 0.00 46 CYS A N 12
ATOM 9834 C CA . CYS A 1 46 ? -0.984 42.168 -1.491 1.00 0.00 46 CYS A CA 12
ATOM 9835 C C . CYS A 1 46 ? -2.297 42.401 -0.748 1.00 0.00 46 CYS A C 12
ATOM 9836 O O . CYS A 1 46 ? -2.308 42.976 0.341 1.00 0.00 46 CYS A O 12
ATOM 9843 N N . LYS A 1 47 ? -3.394 41.958 -1.334 1.00 0.00 47 LYS A N 12
ATOM 9844 C CA . LYS A 1 47 ? -4.714 42.185 -0.755 1.00 0.00 47 LYS A CA 12
ATOM 9845 C C . LYS A 1 47 ? -5.042 41.172 0.328 1.00 0.00 47 LYS A C 12
ATOM 9846 O O . LYS A 1 47 ? -5.676 41.509 1.329 1.00 0.00 47 LYS A O 12
ATOM 9865 N N . CYS A 1 48 ? -4.618 39.945 0.141 1.00 0.00 48 CYS A N 12
ATOM 9866 C CA . CYS A 1 48 ? -4.934 38.904 1.098 1.00 0.00 48 CYS A CA 12
ATOM 9867 C C . CYS A 1 48 ? -3.834 38.782 2.155 1.00 0.00 48 CYS A C 12
ATOM 9868 O O . CYS A 1 48 ? -4.114 38.558 3.334 1.00 0.00 48 CYS A O 12
ATOM 9875 N N . GLY A 1 49 ? -2.585 38.939 1.726 1.00 0.00 49 GLY A N 12
ATOM 9876 C CA . GLY A 1 49 ? -1.470 38.875 2.651 1.00 0.00 49 GLY A CA 12
ATOM 9877 C C . GLY A 1 49 ? -0.557 37.675 2.432 1.00 0.00 49 GLY A C 12
ATOM 9878 O O . GLY A 1 49 ? 0.303 37.392 3.262 1.00 0.00 49 GLY A O 12
ATOM 9882 N N . LYS A 1 50 ? -0.728 36.976 1.321 1.00 0.00 50 LYS A N 12
ATOM 9883 C CA . LYS A 1 50 ? 0.108 35.807 1.017 1.00 0.00 50 LYS A CA 12
ATOM 9884 C C . LYS A 1 50 ? 1.369 36.218 0.271 1.00 0.00 50 LYS A C 12
ATOM 9885 O O . LYS A 1 50 ? 2.220 35.380 -0.041 1.00 0.00 50 LYS A O 12
ATOM 9904 N N . GLU A 1 51 ? 1.465 37.513 -0.030 1.00 0.00 51 GLU A N 12
ATOM 9905 C CA . GLU A 1 51 ? 2.586 38.076 -0.787 1.00 0.00 51 GLU A CA 12
ATOM 9906 C C . GLU A 1 51 ? 2.607 37.545 -2.213 1.00 0.00 51 GLU A C 12
ATOM 9907 O O . GLU A 1 51 ? 3.623 37.642 -2.910 1.00 0.00 51 GLU A O 12
ATOM 9919 N N . CYS A 1 52 ? 1.484 36.995 -2.642 1.00 0.00 52 CYS A N 12
ATOM 9920 C CA . CYS A 1 52 ? 1.340 36.492 -3.989 1.00 0.00 52 CYS A CA 12
ATOM 9921 C C . CYS A 1 52 ? 1.448 37.642 -4.972 1.00 0.00 52 CYS A C 12
ATOM 9922 O O . CYS A 1 52 ? 2.188 37.568 -5.957 1.00 0.00 52 CYS A O 12
ATOM 9929 N N . THR A 1 53 ? 0.718 38.718 -4.670 1.00 0.00 53 THR A N 12
ATOM 9930 C CA . THR A 1 53 ? 0.764 39.971 -5.428 1.00 0.00 53 THR A CA 12
ATOM 9931 C C . THR A 1 53 ? 0.608 39.765 -6.938 1.00 0.00 53 THR A C 12
ATOM 9932 O O . THR A 1 53 ? 1.326 40.370 -7.743 1.00 0.00 53 THR A O 12
ATOM 9943 N N . GLY A 1 54 ? -0.340 38.930 -7.313 1.00 0.00 54 GLY A N 12
ATOM 9944 C CA . GLY A 1 54 ? -0.576 38.668 -8.707 1.00 0.00 54 GLY A CA 12
ATOM 9945 C C . GLY A 1 54 ? -0.754 37.195 -8.972 1.00 0.00 54 GLY A C 12
ATOM 9946 O O . GLY A 1 54 ? -0.173 36.374 -8.271 1.00 0.00 54 GLY A O 12
ATOM 9950 N N . PRO A 1 55 ? -1.543 36.826 -10.000 1.00 0.00 55 PRO A N 12
ATOM 9951 C CA . PRO A 1 55 ? -1.827 35.416 -10.324 1.00 0.00 55 PRO A CA 12
ATOM 9952 C C . PRO A 1 55 ? -0.567 34.634 -10.693 1.00 0.00 55 PRO A C 12
ATOM 9953 O O . PRO A 1 55 ? -0.531 33.406 -10.588 1.00 0.00 55 PRO A O 12
ATOM 9964 N N . ASP A 1 56 ? 0.456 35.355 -11.119 1.00 0.00 56 ASP A N 12
ATOM 9965 C CA . ASP A 1 56 ? 1.728 34.757 -11.501 1.00 0.00 56 ASP A CA 12
ATOM 9966 C C . ASP A 1 56 ? 2.376 34.073 -10.312 1.00 0.00 56 ASP A C 12
ATOM 9967 O O . ASP A 1 56 ? 2.736 32.894 -10.371 1.00 0.00 56 ASP A O 12
ATOM 9976 N N . SER A 1 57 ? 2.506 34.810 -9.230 1.00 0.00 57 SER A N 12
ATOM 9977 C CA . SER A 1 57 ? 3.151 34.311 -8.034 1.00 0.00 57 SER A CA 12
ATOM 9978 C C . SER A 1 57 ? 2.116 33.964 -6.964 1.00 0.00 57 SER A C 12
ATOM 9979 O O . SER A 1 57 ? 2.439 33.866 -5.780 1.00 0.00 57 SER A O 12
ATOM 9987 N N . CYS A 1 58 ? 0.881 33.753 -7.390 1.00 0.00 58 CYS A N 12
ATOM 9988 C CA . CYS A 1 58 ? -0.188 33.450 -6.471 1.00 0.00 58 CYS A CA 12
ATOM 9989 C C . CYS A 1 58 ? -0.266 31.970 -6.193 1.00 0.00 58 CYS A C 12
ATOM 9990 O O . CYS A 1 58 ? -0.146 31.139 -7.103 1.00 0.00 58 CYS A O 12
ATOM 9997 N N . LYS A 1 59 ? -0.470 31.646 -4.939 1.00 0.00 59 LYS A N 12
ATOM 9998 C CA . LYS A 1 59 ? -0.550 30.276 -4.504 1.00 0.00 59 LYS A CA 12
ATOM 9999 C C . LYS A 1 59 ? -1.912 29.987 -3.900 1.00 0.00 59 LYS A C 12
ATOM 10000 O O . LYS A 1 59 ? -2.165 28.880 -3.419 1.00 0.00 59 LYS A O 12
ATOM 10019 N N . CYS A 1 60 ? -2.794 30.973 -3.930 1.00 0.00 60 CYS A N 12
ATOM 10020 C CA . CYS A 1 60 ? -4.114 30.803 -3.376 1.00 0.00 60 CYS A CA 12
ATOM 10021 C C . CYS A 1 60 ? -5.055 30.307 -4.466 1.00 0.00 60 CYS A C 12
ATOM 10022 O O . CYS A 1 60 ? -5.307 31.002 -5.456 1.00 0.00 60 CYS A O 12
ATOM 10029 N N . GLY A 1 61 ? -5.579 29.131 -4.263 1.00 0.00 61 GLY A N 12
ATOM 10030 C CA . GLY A 1 61 ? -6.408 28.490 -5.268 1.00 0.00 61 GLY A CA 12
ATOM 10031 C C . GLY A 1 61 ? -7.878 28.683 -5.013 1.00 0.00 61 GLY A C 12
ATOM 10032 O O . GLY A 1 61 ? -8.539 27.803 -4.454 1.00 0.00 61 GLY A O 12
ATOM 10036 N N . SER A 1 62 ? -8.390 29.839 -5.436 1.00 0.00 62 SER A N 12
ATOM 10037 C CA . SER A 1 62 ? -9.791 30.208 -5.242 1.00 0.00 62 SER A CA 12
ATOM 10038 C C . SER A 1 62 ? -10.134 30.343 -3.748 1.00 0.00 62 SER A C 12
ATOM 10039 O O . SER A 1 62 ? -9.312 30.033 -2.885 1.00 0.00 62 SER A O 12
ATOM 10047 N N . SER A 1 63 ? -11.325 30.869 -3.462 1.00 0.00 63 SER A N 12
ATOM 10048 C CA . SER A 1 63 ? -11.841 31.001 -2.085 1.00 0.00 63 SER A CA 12
ATOM 10049 C C . SER A 1 63 ? -11.119 32.075 -1.237 1.00 0.00 63 SER A C 12
ATOM 10050 O O . SER A 1 63 ? -11.706 32.615 -0.301 1.00 0.00 63 SER A O 12
ATOM 10058 N N . CYS A 1 64 ? -9.869 32.395 -1.562 1.00 0.00 64 CYS A N 12
ATOM 10059 C CA . CYS A 1 64 ? -9.105 33.340 -0.754 1.00 0.00 64 CYS A CA 12
ATOM 10060 C C . CYS A 1 64 ? -9.617 34.768 -0.938 1.00 0.00 64 CYS A C 12
ATOM 10061 O O . CYS A 1 64 ? -10.398 35.046 -1.853 1.00 0.00 64 CYS A O 12
ATOM 10068 N N . SER A 1 65 ? -9.168 35.667 -0.069 1.00 0.00 65 SER A N 12
ATOM 10069 C CA . SER A 1 65 ? -9.569 37.063 -0.117 1.00 0.00 65 SER A CA 12
ATOM 10070 C C . SER A 1 65 ? -9.117 37.708 -1.429 1.00 0.00 65 SER A C 12
ATOM 10071 O O . SER A 1 65 ? -9.745 38.643 -1.921 1.00 0.00 65 SER A O 12
ATOM 10079 N N . CYS A 1 66 ? -8.038 37.184 -2.005 1.00 0.00 66 CYS A N 12
ATOM 10080 C CA . CYS A 1 66 ? -7.518 37.704 -3.258 1.00 0.00 66 CYS A CA 12
ATOM 10081 C C . CYS A 1 66 ? -8.221 37.063 -4.450 1.00 0.00 66 CYS A C 12
ATOM 10082 O O . CYS A 1 66 ? -7.818 37.252 -5.585 1.00 0.00 66 CYS A O 12
ATOM 10089 N N . LYS A 1 67 ? -9.267 36.304 -4.183 1.00 0.00 67 LYS A N 12
ATOM 10090 C CA . LYS A 1 67 ? -10.004 35.623 -5.237 1.00 0.00 67 LYS A CA 12
ATOM 10091 C C . LYS A 1 67 ? -11.386 36.242 -5.428 1.00 0.00 67 LYS A C 12
ATOM 10092 O O . LYS A 1 67 ? -11.501 37.195 -6.247 1.00 0.00 67 LYS A O 12
ATOM 10117 N N . GLY A 1 1 ? -8.349 5.635 -26.106 1.00 0.00 1 GLY A N 13
ATOM 10118 C CA . GLY A 1 1 ? -9.717 5.796 -26.671 1.00 0.00 1 GLY A CA 13
ATOM 10119 C C . GLY A 1 1 ? -10.639 6.559 -25.739 1.00 0.00 1 GLY A C 13
ATOM 10120 O O . GLY A 1 1 ? -10.843 7.766 -25.903 1.00 0.00 1 GLY A O 13
ATOM 10123 N N . SER A 1 2 ? -11.194 5.863 -24.762 1.00 0.00 2 SER A N 13
ATOM 10124 C CA . SER A 1 2 ? -12.097 6.473 -23.808 1.00 0.00 2 SER A CA 13
ATOM 10125 C C . SER A 1 2 ? -11.773 6.014 -22.390 1.00 0.00 2 SER A C 13
ATOM 10126 O O . SER A 1 2 ? -11.881 4.828 -22.071 1.00 0.00 2 SER A O 13
ATOM 10134 N N . GLY A 1 3 ? -11.350 6.946 -21.560 1.00 0.00 3 GLY A N 13
ATOM 10135 C CA . GLY A 1 3 ? -11.060 6.634 -20.181 1.00 0.00 3 GLY A CA 13
ATOM 10136 C C . GLY A 1 3 ? -12.144 7.154 -19.271 1.00 0.00 3 GLY A C 13
ATOM 10137 O O . GLY A 1 3 ? -12.993 6.395 -18.804 1.00 0.00 3 GLY A O 13
ATOM 10141 N N . LYS A 1 4 ? -12.127 8.449 -19.030 1.00 0.00 4 LYS A N 13
ATOM 10142 C CA . LYS A 1 4 ? -13.136 9.096 -18.211 1.00 0.00 4 LYS A CA 13
ATOM 10143 C C . LYS A 1 4 ? -13.124 10.592 -18.465 1.00 0.00 4 LYS A C 13
ATOM 10144 O O . LYS A 1 4 ? -12.107 11.147 -18.881 1.00 0.00 4 LYS A O 13
ATOM 10163 N N . GLY A 1 5 ? -14.249 11.234 -18.233 1.00 0.00 5 GLY A N 13
ATOM 10164 C CA . GLY A 1 5 ? -14.340 12.655 -18.452 1.00 0.00 5 GLY A CA 13
ATOM 10165 C C . GLY A 1 5 ? -15.256 13.317 -17.457 1.00 0.00 5 GLY A C 13
ATOM 10166 O O . GLY A 1 5 ? -15.992 12.639 -16.737 1.00 0.00 5 GLY A O 13
ATOM 10170 N N . LYS A 1 6 ? -15.215 14.631 -17.409 1.00 0.00 6 LYS A N 13
ATOM 10171 C CA . LYS A 1 6 ? -16.044 15.397 -16.495 1.00 0.00 6 LYS A CA 13
ATOM 10172 C C . LYS A 1 6 ? -16.841 16.435 -17.268 1.00 0.00 6 LYS A C 13
ATOM 10173 O O . LYS A 1 6 ? -16.714 16.540 -18.494 1.00 0.00 6 LYS A O 13
ATOM 10192 N N . GLY A 1 7 ? -17.658 17.191 -16.566 1.00 0.00 7 GLY A N 13
ATOM 10193 C CA . GLY A 1 7 ? -18.435 18.221 -17.206 1.00 0.00 7 GLY A CA 13
ATOM 10194 C C . GLY A 1 7 ? -17.867 19.589 -16.931 1.00 0.00 7 GLY A C 13
ATOM 10195 O O . GLY A 1 7 ? -16.804 19.714 -16.310 1.00 0.00 7 GLY A O 13
ATOM 10199 N N . GLU A 1 8 ? -18.543 20.615 -17.397 1.00 0.00 8 GLU A N 13
ATOM 10200 C CA . GLU A 1 8 ? -18.091 21.969 -17.167 1.00 0.00 8 GLU A CA 13
ATOM 10201 C C . GLU A 1 8 ? -18.548 22.457 -15.804 1.00 0.00 8 GLU A C 13
ATOM 10202 O O . GLU A 1 8 ? -19.743 22.559 -15.534 1.00 0.00 8 GLU A O 13
ATOM 10214 N N . LYS A 1 9 ? -17.583 22.755 -14.949 1.00 0.00 9 LYS A N 13
ATOM 10215 C CA . LYS A 1 9 ? -17.856 23.185 -13.581 1.00 0.00 9 LYS A CA 13
ATOM 10216 C C . LYS A 1 9 ? -18.377 24.611 -13.546 1.00 0.00 9 LYS A C 13
ATOM 10217 O O . LYS A 1 9 ? -18.898 25.071 -12.528 1.00 0.00 9 LYS A O 13
ATOM 10236 N N . CYS A 1 10 ? -18.239 25.302 -14.646 1.00 0.00 10 CYS A N 13
ATOM 10237 C CA . CYS A 1 10 ? -18.624 26.682 -14.704 1.00 0.00 10 CYS A CA 13
ATOM 10238 C C . CYS A 1 10 ? -20.074 26.856 -15.089 1.00 0.00 10 CYS A C 13
ATOM 10239 O O . CYS A 1 10 ? -20.620 26.096 -15.901 1.00 0.00 10 CYS A O 13
ATOM 10246 N N . THR A 1 11 ? -20.685 27.871 -14.510 1.00 0.00 11 THR A N 13
ATOM 10247 C CA . THR A 1 11 ? -22.074 28.161 -14.730 1.00 0.00 11 THR A CA 13
ATOM 10248 C C . THR A 1 11 ? -22.277 28.836 -16.076 1.00 0.00 11 THR A C 13
ATOM 10249 O O . THR A 1 11 ? -21.308 29.132 -16.788 1.00 0.00 11 THR A O 13
ATOM 10260 N N . SER A 1 12 ? -23.527 29.078 -16.424 1.00 0.00 12 SER A N 13
ATOM 10261 C CA . SER A 1 12 ? -23.855 29.745 -17.666 1.00 0.00 12 SER A CA 13
ATOM 10262 C C . SER A 1 12 ? -23.274 31.161 -17.673 1.00 0.00 12 SER A C 13
ATOM 10263 O O . SER A 1 12 ? -22.862 31.668 -18.711 1.00 0.00 12 SER A O 13
ATOM 10271 N N . ALA A 1 13 ? -23.218 31.771 -16.490 1.00 0.00 13 ALA A N 13
ATOM 10272 C CA . ALA A 1 13 ? -22.690 33.114 -16.323 1.00 0.00 13 ALA A CA 13
ATOM 10273 C C . ALA A 1 13 ? -21.223 33.185 -16.726 1.00 0.00 13 ALA A C 13
ATOM 10274 O O . ALA A 1 13 ? -20.831 34.020 -17.537 1.00 0.00 13 ALA A O 13
ATOM 10281 N N . CYS A 1 14 ? -20.423 32.297 -16.166 1.00 0.00 14 CYS A N 13
ATOM 10282 C CA . CYS A 1 14 ? -18.992 32.257 -16.449 1.00 0.00 14 CYS A CA 13
ATOM 10283 C C . CYS A 1 14 ? -18.737 31.845 -17.895 1.00 0.00 14 CYS A C 13
ATOM 10284 O O . CYS A 1 14 ? -17.749 32.239 -18.512 1.00 0.00 14 CYS A O 13
ATOM 10291 N N . ARG A 1 15 ? -19.652 31.070 -18.431 1.00 0.00 15 ARG A N 13
ATOM 10292 C CA . ARG A 1 15 ? -19.536 30.553 -19.786 1.00 0.00 15 ARG A CA 13
ATOM 10293 C C . ARG A 1 15 ? -19.941 31.612 -20.827 1.00 0.00 15 ARG A C 13
ATOM 10294 O O . ARG A 1 15 ? -19.800 31.395 -22.030 1.00 0.00 15 ARG A O 13
ATOM 10315 N N . SER A 1 16 ? -20.421 32.757 -20.357 1.00 0.00 16 SER A N 13
ATOM 10316 C CA . SER A 1 16 ? -20.881 33.818 -21.246 1.00 0.00 16 SER A CA 13
ATOM 10317 C C . SER A 1 16 ? -19.734 34.721 -21.698 1.00 0.00 16 SER A C 13
ATOM 10318 O O . SER A 1 16 ? -18.630 34.670 -21.151 1.00 0.00 16 SER A O 13
ATOM 10326 N N . GLU A 1 17 ? -20.013 35.545 -22.702 1.00 0.00 17 GLU A N 13
ATOM 10327 C CA . GLU A 1 17 ? -19.053 36.509 -23.219 1.00 0.00 17 GLU A CA 13
ATOM 10328 C C . GLU A 1 17 ? -19.686 37.903 -23.247 1.00 0.00 17 GLU A C 13
ATOM 10329 O O . GLU A 1 17 ? -20.576 38.164 -24.061 1.00 0.00 17 GLU A O 13
ATOM 10341 N N . PRO A 1 18 ? -19.256 38.816 -22.358 1.00 0.00 18 PRO A N 13
ATOM 10342 C CA . PRO A 1 18 ? -18.211 38.547 -21.363 1.00 0.00 18 PRO A CA 13
ATOM 10343 C C . PRO A 1 18 ? -18.727 37.709 -20.200 1.00 0.00 18 PRO A C 13
ATOM 10344 O O . PRO A 1 18 ? -19.936 37.481 -20.070 1.00 0.00 18 PRO A O 13
ATOM 10355 N N . CYS A 1 19 ? -17.807 37.246 -19.374 1.00 0.00 19 CYS A N 13
ATOM 10356 C CA . CYS A 1 19 ? -18.139 36.438 -18.219 1.00 0.00 19 CYS A CA 13
ATOM 10357 C C . CYS A 1 19 ? -19.036 37.207 -17.253 1.00 0.00 19 CYS A C 13
ATOM 10358 O O . CYS A 1 19 ? -18.844 38.404 -17.027 1.00 0.00 19 CYS A O 13
ATOM 10365 N N . GLN A 1 20 ? -20.008 36.512 -16.687 1.00 0.00 20 GLN A N 13
ATOM 10366 C CA . GLN A 1 20 ? -20.979 37.122 -15.793 1.00 0.00 20 GLN A CA 13
ATOM 10367 C C . GLN A 1 20 ? -20.890 36.530 -14.393 1.00 0.00 20 GLN A C 13
ATOM 10368 O O . GLN A 1 20 ? -21.833 36.638 -13.603 1.00 0.00 20 GLN A O 13
ATOM 10382 N N . CYS A 1 21 ? -19.763 35.909 -14.082 1.00 0.00 21 CYS A N 13
ATOM 10383 C CA . CYS A 1 21 ? -19.576 35.309 -12.765 1.00 0.00 21 CYS A CA 13
ATOM 10384 C C . CYS A 1 21 ? -19.508 36.404 -11.698 1.00 0.00 21 CYS A C 13
ATOM 10385 O O . CYS A 1 21 ? -19.928 36.203 -10.551 1.00 0.00 21 CYS A O 13
ATOM 10392 N N . GLY A 1 22 ? -18.989 37.563 -12.093 1.00 0.00 22 GLY A N 13
ATOM 10393 C CA . GLY A 1 22 ? -18.889 38.687 -11.195 1.00 0.00 22 GLY A CA 13
ATOM 10394 C C . GLY A 1 22 ? -17.817 38.502 -10.151 1.00 0.00 22 GLY A C 13
ATOM 10395 O O . GLY A 1 22 ? -16.996 37.588 -10.248 1.00 0.00 22 GLY A O 13
ATOM 10399 N N . SER A 1 23 ? -17.821 39.360 -9.152 1.00 0.00 23 SER A N 13
ATOM 10400 C CA . SER A 1 23 ? -16.861 39.278 -8.077 1.00 0.00 23 SER A CA 13
ATOM 10401 C C . SER A 1 23 ? -17.276 38.215 -7.064 1.00 0.00 23 SER A C 13
ATOM 10402 O O . SER A 1 23 ? -16.493 37.831 -6.197 1.00 0.00 23 SER A O 13
ATOM 10410 N N . LYS A 1 24 ? -18.518 37.737 -7.183 1.00 0.00 24 LYS A N 13
ATOM 10411 C CA . LYS A 1 24 ? -19.009 36.697 -6.297 1.00 0.00 24 LYS A CA 13
ATOM 10412 C C . LYS A 1 24 ? -18.441 35.373 -6.743 1.00 0.00 24 LYS A C 13
ATOM 10413 O O . LYS A 1 24 ? -18.001 34.559 -5.925 1.00 0.00 24 LYS A O 13
ATOM 10432 N N . CYS A 1 25 ? -18.438 35.189 -8.063 1.00 0.00 25 CYS A N 13
ATOM 10433 C CA . CYS A 1 25 ? -17.911 34.003 -8.702 1.00 0.00 25 CYS A CA 13
ATOM 10434 C C . CYS A 1 25 ? -18.737 32.764 -8.343 1.00 0.00 25 CYS A C 13
ATOM 10435 O O . CYS A 1 25 ? -18.579 32.172 -7.273 1.00 0.00 25 CYS A O 13
ATOM 10442 N N . GLN A 1 26 ? -19.618 32.393 -9.246 1.00 0.00 26 GLN A N 13
ATOM 10443 C CA . GLN A 1 26 ? -20.543 31.285 -9.027 1.00 0.00 26 GLN A CA 13
ATOM 10444 C C . GLN A 1 26 ? -20.090 29.994 -9.725 1.00 0.00 26 GLN A C 13
ATOM 10445 O O . GLN A 1 26 ? -20.753 28.965 -9.620 1.00 0.00 26 GLN A O 13
ATOM 10459 N N . CYS A 1 27 ? -18.974 30.046 -10.423 1.00 0.00 27 CYS A N 13
ATOM 10460 C CA . CYS A 1 27 ? -18.503 28.893 -11.185 1.00 0.00 27 CYS A CA 13
ATOM 10461 C C . CYS A 1 27 ? -17.558 28.026 -10.366 1.00 0.00 27 CYS A C 13
ATOM 10462 O O . CYS A 1 27 ? -17.051 28.452 -9.325 1.00 0.00 27 CYS A O 13
ATOM 10469 N N . GLY A 1 28 ? -17.337 26.807 -10.836 1.00 0.00 28 GLY A N 13
ATOM 10470 C CA . GLY A 1 28 ? -16.344 25.952 -10.237 1.00 0.00 28 GLY A CA 13
ATOM 10471 C C . GLY A 1 28 ? -14.999 26.247 -10.857 1.00 0.00 28 GLY A C 13
ATOM 10472 O O . GLY A 1 28 ? -14.932 26.593 -12.037 1.00 0.00 28 GLY A O 13
ATOM 10476 N N . GLU A 1 29 ? -13.931 26.100 -10.103 1.00 0.00 29 GLU A N 13
ATOM 10477 C CA . GLU A 1 29 ? -12.631 26.490 -10.600 1.00 0.00 29 GLU A CA 13
ATOM 10478 C C . GLU A 1 29 ? -12.056 25.468 -11.562 1.00 0.00 29 GLU A C 13
ATOM 10479 O O . GLU A 1 29 ? -11.376 24.520 -11.166 1.00 0.00 29 GLU A O 13
ATOM 10491 N N . GLY A 1 30 ? -12.368 25.653 -12.813 1.00 0.00 30 GLY A N 13
ATOM 10492 C CA . GLY A 1 30 ? -11.837 24.816 -13.851 1.00 0.00 30 GLY A CA 13
ATOM 10493 C C . GLY A 1 30 ? -11.904 25.526 -15.166 1.00 0.00 30 GLY A C 13
ATOM 10494 O O . GLY A 1 30 ? -11.953 24.901 -16.226 1.00 0.00 30 GLY A O 13
ATOM 10498 N N . CYS A 1 31 ? -11.908 26.848 -15.092 1.00 0.00 31 CYS A N 13
ATOM 10499 C CA . CYS A 1 31 ? -12.056 27.683 -16.273 1.00 0.00 31 CYS A CA 13
ATOM 10500 C C . CYS A 1 31 ? -10.819 28.509 -16.545 1.00 0.00 31 CYS A C 13
ATOM 10501 O O . CYS A 1 31 ? -10.544 28.858 -17.691 1.00 0.00 31 CYS A O 13
ATOM 10508 N N . THR A 1 32 ? -10.082 28.837 -15.469 1.00 0.00 32 THR A N 13
ATOM 10509 C CA . THR A 1 32 ? -8.952 29.771 -15.528 1.00 0.00 32 THR A CA 13
ATOM 10510 C C . THR A 1 32 ? -9.401 31.100 -16.150 1.00 0.00 32 THR A C 13
ATOM 10511 O O . THR A 1 32 ? -8.606 31.831 -16.750 1.00 0.00 32 THR A O 13
ATOM 10522 N N . CYS A 1 33 ? -10.697 31.406 -15.951 1.00 0.00 33 CYS A N 13
ATOM 10523 C CA . CYS A 1 33 ? -11.337 32.594 -16.495 1.00 0.00 33 CYS A CA 13
ATOM 10524 C C . CYS A 1 33 ? -10.611 33.847 -16.024 1.00 0.00 33 CYS A C 13
ATOM 10525 O O . CYS A 1 33 ? -10.193 33.938 -14.871 1.00 0.00 33 CYS A O 13
ATOM 10532 N N . ALA A 1 34 ? -10.467 34.806 -16.910 1.00 0.00 34 ALA A N 13
ATOM 10533 C CA . ALA A 1 34 ? -9.730 36.026 -16.615 1.00 0.00 34 ALA A CA 13
ATOM 10534 C C . ALA A 1 34 ? -10.656 37.120 -16.129 1.00 0.00 34 ALA A C 13
ATOM 10535 O O . ALA A 1 34 ? -10.281 38.297 -16.086 1.00 0.00 34 ALA A O 13
ATOM 10542 N N . ALA A 1 35 ? -11.846 36.733 -15.727 1.00 0.00 35 ALA A N 13
ATOM 10543 C CA . ALA A 1 35 ? -12.834 37.688 -15.293 1.00 0.00 35 ALA A CA 13
ATOM 10544 C C . ALA A 1 35 ? -13.171 37.477 -13.846 1.00 0.00 35 ALA A C 13
ATOM 10545 O O . ALA A 1 35 ? -13.031 38.382 -13.030 1.00 0.00 35 ALA A O 13
ATOM 10552 N N . CYS A 1 36 ? -13.603 36.285 -13.524 1.00 0.00 36 CYS A N 13
ATOM 10553 C CA . CYS A 1 36 ? -13.946 35.969 -12.166 1.00 0.00 36 CYS A CA 13
ATOM 10554 C C . CYS A 1 36 ? -12.735 35.445 -11.414 1.00 0.00 36 CYS A C 13
ATOM 10555 O O . CYS A 1 36 ? -12.483 35.844 -10.272 1.00 0.00 36 CYS A O 13
ATOM 10562 N N . LYS A 1 37 ? -11.958 34.567 -12.056 1.00 0.00 37 LYS A N 13
ATOM 10563 C CA . LYS A 1 37 ? -10.762 34.056 -11.415 1.00 0.00 37 LYS A CA 13
ATOM 10564 C C . LYS A 1 37 ? -9.611 35.023 -11.627 1.00 0.00 37 LYS A C 13
ATOM 10565 O O . LYS A 1 37 ? -8.714 34.794 -12.443 1.00 0.00 37 LYS A O 13
ATOM 10584 N N . THR A 1 38 ? -9.665 36.115 -10.914 1.00 0.00 38 THR A N 13
ATOM 10585 C CA . THR A 1 38 ? -8.667 37.136 -11.007 1.00 0.00 38 THR A CA 13
ATOM 10586 C C . THR A 1 38 ? -8.102 37.440 -9.624 1.00 0.00 38 THR A C 13
ATOM 10587 O O . THR A 1 38 ? -8.791 37.270 -8.611 1.00 0.00 38 THR A O 13
ATOM 10598 N N . CYS A 1 39 ? -6.849 37.841 -9.578 1.00 0.00 39 CYS A N 13
ATOM 10599 C CA . CYS A 1 39 ? -6.225 38.200 -8.329 1.00 0.00 39 CYS A CA 13
ATOM 10600 C C . CYS A 1 39 ? -6.198 39.707 -8.183 1.00 0.00 39 CYS A C 13
ATOM 10601 O O . CYS A 1 39 ? -5.760 40.425 -9.088 1.00 0.00 39 CYS A O 13
ATOM 10608 N N . ASN A 1 40 ? -6.669 40.190 -7.051 1.00 0.00 40 ASN A N 13
ATOM 10609 C CA . ASN A 1 40 ? -6.726 41.627 -6.807 1.00 0.00 40 ASN A CA 13
ATOM 10610 C C . ASN A 1 40 ? -5.459 42.128 -6.133 1.00 0.00 40 ASN A C 13
ATOM 10611 O O . ASN A 1 40 ? -5.311 43.325 -5.883 1.00 0.00 40 ASN A O 13
ATOM 10622 N N . CYS A 1 41 ? -4.548 41.219 -5.852 1.00 0.00 41 CYS A N 13
ATOM 10623 C CA . CYS A 1 41 ? -3.298 41.573 -5.219 1.00 0.00 41 CYS A CA 13
ATOM 10624 C C . CYS A 1 41 ? -2.362 42.225 -6.214 1.00 0.00 41 CYS A C 13
ATOM 10625 O O . CYS A 1 41 ? -2.238 41.776 -7.355 1.00 0.00 41 CYS A O 13
ATOM 10632 N N . THR A 1 42 ? -1.715 43.284 -5.788 1.00 0.00 42 THR A N 13
ATOM 10633 C CA . THR A 1 42 ? -0.817 44.009 -6.646 1.00 0.00 42 THR A CA 13
ATOM 10634 C C . THR A 1 42 ? 0.621 43.663 -6.307 1.00 0.00 42 THR A C 13
ATOM 10635 O O . THR A 1 42 ? 0.896 43.095 -5.247 1.00 0.00 42 THR A O 13
ATOM 10646 N N . SER A 1 43 ? 1.534 44.007 -7.195 1.00 0.00 43 SER A N 13
ATOM 10647 C CA . SER A 1 43 ? 2.948 43.771 -6.968 1.00 0.00 43 SER A CA 13
ATOM 10648 C C . SER A 1 43 ? 3.479 44.717 -5.889 1.00 0.00 43 SER A C 13
ATOM 10649 O O . SER A 1 43 ? 4.594 44.562 -5.401 1.00 0.00 43 SER A O 13
ATOM 10657 N N . ASP A 1 44 ? 2.659 45.693 -5.520 1.00 0.00 44 ASP A N 13
ATOM 10658 C CA . ASP A 1 44 ? 3.025 46.666 -4.507 1.00 0.00 44 ASP A CA 13
ATOM 10659 C C . ASP A 1 44 ? 2.617 46.186 -3.130 1.00 0.00 44 ASP A C 13
ATOM 10660 O O . ASP A 1 44 ? 3.282 46.484 -2.133 1.00 0.00 44 ASP A O 13
ATOM 10669 N N . GLY A 1 45 ? 1.525 45.446 -3.073 1.00 0.00 45 GLY A N 13
ATOM 10670 C CA . GLY A 1 45 ? 1.041 44.946 -1.818 1.00 0.00 45 GLY A CA 13
ATOM 10671 C C . GLY A 1 45 ? 0.027 43.845 -2.002 1.00 0.00 45 GLY A C 13
ATOM 10672 O O . GLY A 1 45 ? -0.899 43.965 -2.812 1.00 0.00 45 GLY A O 13
ATOM 10676 N N . CYS A 1 46 ? 0.199 42.772 -1.267 1.00 0.00 46 CYS A N 13
ATOM 10677 C CA . CYS A 1 46 ? -0.706 41.650 -1.335 1.00 0.00 46 CYS A CA 13
ATOM 10678 C C . CYS A 1 46 ? -2.025 42.021 -0.657 1.00 0.00 46 CYS A C 13
ATOM 10679 O O . CYS A 1 46 ? -2.030 42.629 0.416 1.00 0.00 46 CYS A O 13
ATOM 10686 N N . LYS A 1 47 ? -3.134 41.664 -1.279 1.00 0.00 47 LYS A N 13
ATOM 10687 C CA . LYS A 1 47 ? -4.444 42.040 -0.764 1.00 0.00 47 LYS A CA 13
ATOM 10688 C C . LYS A 1 47 ? -5.060 40.938 0.077 1.00 0.00 47 LYS A C 13
ATOM 10689 O O . LYS A 1 47 ? -5.938 41.200 0.900 1.00 0.00 47 LYS A O 13
ATOM 10708 N N . CYS A 1 48 ? -4.620 39.713 -0.128 1.00 0.00 48 CYS A N 13
ATOM 10709 C CA . CYS A 1 48 ? -5.151 38.604 0.637 1.00 0.00 48 CYS A CA 13
ATOM 10710 C C . CYS A 1 48 ? -4.207 38.240 1.773 1.00 0.00 48 CYS A C 13
ATOM 10711 O O . CYS A 1 48 ? -4.641 37.942 2.888 1.00 0.00 48 CYS A O 13
ATOM 10718 N N . GLY A 1 49 ? -2.917 38.274 1.488 1.00 0.00 49 GLY A N 13
ATOM 10719 C CA . GLY A 1 49 ? -1.936 37.950 2.487 1.00 0.00 49 GLY A CA 13
ATOM 10720 C C . GLY A 1 49 ? -1.186 36.667 2.185 1.00 0.00 49 GLY A C 13
ATOM 10721 O O . GLY A 1 49 ? -0.365 36.228 2.983 1.00 0.00 49 GLY A O 13
ATOM 10725 N N . LYS A 1 50 ? -1.465 36.060 1.033 1.00 0.00 50 LYS A N 13
ATOM 10726 C CA . LYS A 1 50 ? -0.767 34.833 0.632 1.00 0.00 50 LYS A CA 13
ATOM 10727 C C . LYS A 1 50 ? 0.587 35.172 0.022 1.00 0.00 50 LYS A C 13
ATOM 10728 O O . LYS A 1 50 ? 1.380 34.283 -0.296 1.00 0.00 50 LYS A O 13
ATOM 10747 N N . GLU A 1 51 ? 0.825 36.475 -0.149 1.00 0.00 51 GLU A N 13
ATOM 10748 C CA . GLU A 1 51 ? 2.069 37.004 -0.711 1.00 0.00 51 GLU A CA 13
ATOM 10749 C C . GLU A 1 51 ? 2.182 36.654 -2.202 1.00 0.00 51 GLU A C 13
ATOM 10750 O O . GLU A 1 51 ? 3.265 36.677 -2.787 1.00 0.00 51 GLU A O 13
ATOM 10762 N N . CYS A 1 52 ? 1.042 36.358 -2.816 1.00 0.00 52 CYS A N 13
ATOM 10763 C CA . CYS A 1 52 ? 0.991 36.034 -4.228 1.00 0.00 52 CYS A CA 13
ATOM 10764 C C . CYS A 1 52 ? 1.246 37.275 -5.066 1.00 0.00 52 CYS A C 13
ATOM 10765 O O . CYS A 1 52 ? 1.966 37.229 -6.065 1.00 0.00 52 CYS A O 13
ATOM 10772 N N . THR A 1 53 ? 0.647 38.388 -4.636 1.00 0.00 53 THR A N 13
ATOM 10773 C CA . THR A 1 53 ? 0.806 39.702 -5.274 1.00 0.00 53 THR A CA 13
ATOM 10774 C C . THR A 1 53 ? 0.512 39.685 -6.780 1.00 0.00 53 THR A C 13
ATOM 10775 O O . THR A 1 53 ? 1.058 40.492 -7.538 1.00 0.00 53 THR A O 13
ATOM 10786 N N . GLY A 1 54 ? -0.367 38.792 -7.206 1.00 0.00 54 GLY A N 13
ATOM 10787 C CA . GLY A 1 54 ? -0.709 38.732 -8.603 1.00 0.00 54 GLY A CA 13
ATOM 10788 C C . GLY A 1 54 ? -1.077 37.337 -9.058 1.00 0.00 54 GLY A C 13
ATOM 10789 O O . GLY A 1 54 ? -0.690 36.351 -8.428 1.00 0.00 54 GLY A O 13
ATOM 10793 N N . PRO A 1 55 ? -1.807 37.220 -10.181 1.00 0.00 55 PRO A N 13
ATOM 10794 C CA . PRO A 1 55 ? -2.264 35.925 -10.712 1.00 0.00 55 PRO A CA 13
ATOM 10795 C C . PRO A 1 55 ? -1.121 35.075 -11.262 1.00 0.00 55 PRO A C 13
ATOM 10796 O O . PRO A 1 55 ? -1.293 33.885 -11.531 1.00 0.00 55 PRO A O 13
ATOM 10807 N N . ASP A 1 56 ? 0.045 35.686 -11.417 1.00 0.00 56 ASP A N 13
ATOM 10808 C CA . ASP A 1 56 ? 1.211 34.993 -11.956 1.00 0.00 56 ASP A CA 13
ATOM 10809 C C . ASP A 1 56 ? 1.938 34.230 -10.864 1.00 0.00 56 ASP A C 13
ATOM 10810 O O . ASP A 1 56 ? 2.841 33.449 -11.134 1.00 0.00 56 ASP A O 13
ATOM 10819 N N . SER A 1 57 ? 1.550 34.473 -9.628 1.00 0.00 57 SER A N 13
ATOM 10820 C CA . SER A 1 57 ? 2.153 33.799 -8.492 1.00 0.00 57 SER A CA 13
ATOM 10821 C C . SER A 1 57 ? 1.094 33.495 -7.441 1.00 0.00 57 SER A C 13
ATOM 10822 O O . SER A 1 57 ? 1.394 33.361 -6.256 1.00 0.00 57 SER A O 13
ATOM 10830 N N . CYS A 1 58 ? -0.144 33.362 -7.895 1.00 0.00 58 CYS A N 13
ATOM 10831 C CA . CYS A 1 58 ? -1.263 33.116 -7.009 1.00 0.00 58 CYS A CA 13
ATOM 10832 C C . CYS A 1 58 ? -1.210 31.700 -6.441 1.00 0.00 58 CYS A C 13
ATOM 10833 O O . CYS A 1 58 ? -1.185 30.715 -7.185 1.00 0.00 58 CYS A O 13
ATOM 10840 N N . LYS A 1 59 ? -1.191 31.611 -5.121 1.00 0.00 59 LYS A N 13
ATOM 10841 C CA . LYS A 1 59 ? -1.105 30.331 -4.425 1.00 0.00 59 LYS A CA 13
ATOM 10842 C C . LYS A 1 59 ? -2.493 29.906 -3.941 1.00 0.00 59 LYS A C 13
ATOM 10843 O O . LYS A 1 59 ? -2.647 28.887 -3.261 1.00 0.00 59 LYS A O 13
ATOM 10862 N N . CYS A 1 60 ? -3.491 30.688 -4.300 1.00 0.00 60 CYS A N 13
ATOM 10863 C CA . CYS A 1 60 ? -4.842 30.485 -3.821 1.00 0.00 60 CYS A CA 13
ATOM 10864 C C . CYS A 1 60 ? -5.855 30.673 -4.944 1.00 0.00 60 CYS A C 13
ATOM 10865 O O . CYS A 1 60 ? -5.580 31.358 -5.934 1.00 0.00 60 CYS A O 13
ATOM 10872 N N . GLY A 1 61 ? -7.032 30.091 -4.789 1.00 0.00 61 GLY A N 13
ATOM 10873 C CA . GLY A 1 61 ? -8.029 30.196 -5.822 1.00 0.00 61 GLY A CA 13
ATOM 10874 C C . GLY A 1 61 ? -9.447 30.152 -5.300 1.00 0.00 61 GLY A C 13
ATOM 10875 O O . GLY A 1 61 ? -9.677 29.908 -4.116 1.00 0.00 61 GLY A O 13
ATOM 10879 N N . SER A 1 62 ? -10.383 30.414 -6.200 1.00 0.00 62 SER A N 13
ATOM 10880 C CA . SER A 1 62 ? -11.816 30.382 -5.934 1.00 0.00 62 SER A CA 13
ATOM 10881 C C . SER A 1 62 ? -12.278 31.419 -4.911 1.00 0.00 62 SER A C 13
ATOM 10882 O O . SER A 1 62 ? -12.696 32.509 -5.283 1.00 0.00 62 SER A O 13
ATOM 10890 N N . SER A 1 63 ? -12.184 31.095 -3.640 1.00 0.00 63 SER A N 13
ATOM 10891 C CA . SER A 1 63 ? -12.710 31.967 -2.615 1.00 0.00 63 SER A CA 13
ATOM 10892 C C . SER A 1 63 ? -11.629 32.490 -1.674 1.00 0.00 63 SER A C 13
ATOM 10893 O O . SER A 1 63 ? -11.595 32.134 -0.498 1.00 0.00 63 SER A O 13
ATOM 10901 N N . CYS A 1 64 ? -10.728 33.303 -2.191 1.00 0.00 64 CYS A N 13
ATOM 10902 C CA . CYS A 1 64 ? -9.748 33.948 -1.346 1.00 0.00 64 CYS A CA 13
ATOM 10903 C C . CYS A 1 64 ? -10.007 35.446 -1.322 1.00 0.00 64 CYS A C 13
ATOM 10904 O O . CYS A 1 64 ? -10.745 35.962 -2.157 1.00 0.00 64 CYS A O 13
ATOM 10911 N N . SER A 1 65 ? -9.377 36.138 -0.391 1.00 0.00 65 SER A N 13
ATOM 10912 C CA . SER A 1 65 ? -9.559 37.572 -0.218 1.00 0.00 65 SER A CA 13
ATOM 10913 C C . SER A 1 65 ? -9.057 38.371 -1.440 1.00 0.00 65 SER A C 13
ATOM 10914 O O . SER A 1 65 ? -9.271 39.579 -1.529 1.00 0.00 65 SER A O 13
ATOM 10922 N N . CYS A 1 66 ? -8.374 37.697 -2.361 1.00 0.00 66 CYS A N 13
ATOM 10923 C CA . CYS A 1 66 ? -7.894 38.343 -3.575 1.00 0.00 66 CYS A CA 13
ATOM 10924 C C . CYS A 1 66 ? -8.741 37.957 -4.775 1.00 0.00 66 CYS A C 13
ATOM 10925 O O . CYS A 1 66 ? -8.633 38.560 -5.839 1.00 0.00 66 CYS A O 13
ATOM 10932 N N . LYS A 1 67 ? -9.594 36.965 -4.597 1.00 0.00 67 LYS A N 13
ATOM 10933 C CA . LYS A 1 67 ? -10.444 36.488 -5.679 1.00 0.00 67 LYS A CA 13
ATOM 10934 C C . LYS A 1 67 ? -11.741 37.297 -5.726 1.00 0.00 67 LYS A C 13
ATOM 10935 O O . LYS A 1 67 ? -12.568 37.110 -4.806 1.00 0.00 67 LYS A O 13
ATOM 10960 N N . GLY A 1 1 ? -4.044 29.703 -18.617 1.00 0.00 1 GLY A N 14
ATOM 10961 C CA . GLY A 1 1 ? -5.083 30.661 -18.139 1.00 0.00 1 GLY A CA 14
ATOM 10962 C C . GLY A 1 1 ? -5.547 31.601 -19.234 1.00 0.00 1 GLY A C 14
ATOM 10963 O O . GLY A 1 1 ? -5.688 32.806 -19.012 1.00 0.00 1 GLY A O 14
ATOM 10966 N N . SER A 1 2 ? -5.780 31.053 -20.417 1.00 0.00 2 SER A N 14
ATOM 10967 C CA . SER A 1 2 ? -6.213 31.847 -21.551 1.00 0.00 2 SER A CA 14
ATOM 10968 C C . SER A 1 2 ? -7.635 31.454 -21.976 1.00 0.00 2 SER A C 14
ATOM 10969 O O . SER A 1 2 ? -8.196 32.022 -22.918 1.00 0.00 2 SER A O 14
ATOM 10977 N N . GLY A 1 3 ? -8.213 30.493 -21.272 1.00 0.00 3 GLY A N 14
ATOM 10978 C CA . GLY A 1 3 ? -9.550 30.041 -21.597 1.00 0.00 3 GLY A CA 14
ATOM 10979 C C . GLY A 1 3 ? -9.599 28.549 -21.839 1.00 0.00 3 GLY A C 14
ATOM 10980 O O . GLY A 1 3 ? -8.702 27.989 -22.473 1.00 0.00 3 GLY A O 14
ATOM 10984 N N . LYS A 1 4 ? -10.632 27.901 -21.333 1.00 0.00 4 LYS A N 14
ATOM 10985 C CA . LYS A 1 4 ? -10.779 26.461 -21.489 1.00 0.00 4 LYS A CA 14
ATOM 10986 C C . LYS A 1 4 ? -11.728 26.120 -22.620 1.00 0.00 4 LYS A C 14
ATOM 10987 O O . LYS A 1 4 ? -12.744 26.790 -22.821 1.00 0.00 4 LYS A O 14
ATOM 11006 N N . GLY A 1 5 ? -11.382 25.095 -23.369 1.00 0.00 5 GLY A N 14
ATOM 11007 C CA . GLY A 1 5 ? -12.255 24.602 -24.403 1.00 0.00 5 GLY A CA 14
ATOM 11008 C C . GLY A 1 5 ? -13.146 23.526 -23.850 1.00 0.00 5 GLY A C 14
ATOM 11009 O O . GLY A 1 5 ? -14.257 23.298 -24.338 1.00 0.00 5 GLY A O 14
ATOM 11013 N N . LYS A 1 6 ? -12.654 22.870 -22.812 1.00 0.00 6 LYS A N 14
ATOM 11014 C CA . LYS A 1 6 ? -13.395 21.837 -22.127 1.00 0.00 6 LYS A CA 14
ATOM 11015 C C . LYS A 1 6 ? -14.406 22.453 -21.182 1.00 0.00 6 LYS A C 14
ATOM 11016 O O . LYS A 1 6 ? -14.073 23.333 -20.383 1.00 0.00 6 LYS A O 14
ATOM 11035 N N . GLY A 1 7 ? -15.631 21.997 -21.276 1.00 0.00 7 GLY A N 14
ATOM 11036 C CA . GLY A 1 7 ? -16.664 22.490 -20.413 1.00 0.00 7 GLY A CA 14
ATOM 11037 C C . GLY A 1 7 ? -16.634 21.807 -19.073 1.00 0.00 7 GLY A C 14
ATOM 11038 O O . GLY A 1 7 ? -17.320 20.801 -18.867 1.00 0.00 7 GLY A O 14
ATOM 11042 N N . GLU A 1 8 ? -15.825 22.334 -18.170 1.00 0.00 8 GLU A N 14
ATOM 11043 C CA . GLU A 1 8 ? -15.692 21.782 -16.838 1.00 0.00 8 GLU A CA 14
ATOM 11044 C C . GLU A 1 8 ? -16.995 21.917 -16.058 1.00 0.00 8 GLU A C 14
ATOM 11045 O O . GLU A 1 8 ? -17.843 21.021 -16.087 1.00 0.00 8 GLU A O 14
ATOM 11057 N N . LYS A 1 9 ? -17.153 23.043 -15.380 1.00 0.00 9 LYS A N 14
ATOM 11058 C CA . LYS A 1 9 ? -18.350 23.322 -14.595 1.00 0.00 9 LYS A CA 14
ATOM 11059 C C . LYS A 1 9 ? -18.566 24.817 -14.484 1.00 0.00 9 LYS A C 14
ATOM 11060 O O . LYS A 1 9 ? -18.737 25.358 -13.392 1.00 0.00 9 LYS A O 14
ATOM 11079 N N . CYS A 1 10 ? -18.533 25.479 -15.604 1.00 0.00 10 CYS A N 14
ATOM 11080 C CA . CYS A 1 10 ? -18.765 26.902 -15.642 1.00 0.00 10 CYS A CA 14
ATOM 11081 C C . CYS A 1 10 ? -20.199 27.183 -16.045 1.00 0.00 10 CYS A C 14
ATOM 11082 O O . CYS A 1 10 ? -20.702 26.624 -17.023 1.00 0.00 10 CYS A O 14
ATOM 11089 N N . THR A 1 11 ? -20.862 28.037 -15.285 1.00 0.00 11 THR A N 14
ATOM 11090 C CA . THR A 1 11 ? -22.259 28.331 -15.512 1.00 0.00 11 THR A CA 14
ATOM 11091 C C . THR A 1 11 ? -22.457 29.259 -16.702 1.00 0.00 11 THR A C 14
ATOM 11092 O O . THR A 1 11 ? -21.487 29.714 -17.328 1.00 0.00 11 THR A O 14
ATOM 11103 N N . SER A 1 12 ? -23.715 29.546 -17.001 1.00 0.00 12 SER A N 14
ATOM 11104 C CA . SER A 1 12 ? -24.077 30.409 -18.102 1.00 0.00 12 SER A CA 14
ATOM 11105 C C . SER A 1 12 ? -23.429 31.784 -17.960 1.00 0.00 12 SER A C 14
ATOM 11106 O O . SER A 1 12 ? -23.056 32.407 -18.946 1.00 0.00 12 SER A O 14
ATOM 11114 N N . ALA A 1 13 ? -23.270 32.227 -16.723 1.00 0.00 13 ALA A N 14
ATOM 11115 C CA . ALA A 1 13 ? -22.683 33.522 -16.431 1.00 0.00 13 ALA A CA 14
ATOM 11116 C C . ALA A 1 13 ? -21.214 33.567 -16.830 1.00 0.00 13 ALA A C 14
ATOM 11117 O O . ALA A 1 13 ? -20.763 34.524 -17.450 1.00 0.00 13 ALA A O 14
ATOM 11124 N N . CYS A 1 14 ? -20.483 32.522 -16.490 1.00 0.00 14 CYS A N 14
ATOM 11125 C CA . CYS A 1 14 ? -19.054 32.461 -16.775 1.00 0.00 14 CYS A CA 14
ATOM 11126 C C . CYS A 1 14 ? -18.795 32.312 -18.274 1.00 0.00 14 CYS A C 14
ATOM 11127 O O . CYS A 1 14 ? -17.834 32.849 -18.805 1.00 0.00 14 CYS A O 14
ATOM 11134 N N . ARG A 1 15 ? -19.672 31.594 -18.957 1.00 0.00 15 ARG A N 14
ATOM 11135 C CA . ARG A 1 15 ? -19.508 31.394 -20.392 1.00 0.00 15 ARG A CA 14
ATOM 11136 C C . ARG A 1 15 ? -19.955 32.625 -21.184 1.00 0.00 15 ARG A C 14
ATOM 11137 O O . ARG A 1 15 ? -19.777 32.691 -22.404 1.00 0.00 15 ARG A O 14
ATOM 11158 N N . SER A 1 16 ? -20.535 33.594 -20.494 1.00 0.00 16 SER A N 14
ATOM 11159 C CA . SER A 1 16 ? -20.985 34.808 -21.140 1.00 0.00 16 SER A CA 14
ATOM 11160 C C . SER A 1 16 ? -19.812 35.741 -21.372 1.00 0.00 16 SER A C 14
ATOM 11161 O O . SER A 1 16 ? -18.817 35.687 -20.656 1.00 0.00 16 SER A O 14
ATOM 11169 N N . GLU A 1 17 ? -19.926 36.582 -22.373 1.00 0.00 17 GLU A N 14
ATOM 11170 C CA . GLU A 1 17 ? -18.883 37.529 -22.687 1.00 0.00 17 GLU A CA 14
ATOM 11171 C C . GLU A 1 17 ? -19.452 38.942 -22.746 1.00 0.00 17 GLU A C 14
ATOM 11172 O O . GLU A 1 17 ? -20.357 39.214 -23.533 1.00 0.00 17 GLU A O 14
ATOM 11184 N N . PRO A 1 18 ? -18.957 39.859 -21.891 1.00 0.00 18 PRO A N 14
ATOM 11185 C CA . PRO A 1 18 ? -17.912 39.561 -20.897 1.00 0.00 18 PRO A CA 14
ATOM 11186 C C . PRO A 1 18 ? -18.427 38.656 -19.781 1.00 0.00 18 PRO A C 14
ATOM 11187 O O . PRO A 1 18 ? -19.647 38.539 -19.574 1.00 0.00 18 PRO A O 14
ATOM 11198 N N . CYS A 1 19 ? -17.498 38.023 -19.077 1.00 0.00 19 CYS A N 14
ATOM 11199 C CA . CYS A 1 19 ? -17.818 37.087 -18.003 1.00 0.00 19 CYS A CA 14
ATOM 11200 C C . CYS A 1 19 ? -18.785 37.717 -16.999 1.00 0.00 19 CYS A C 14
ATOM 11201 O O . CYS A 1 19 ? -18.579 38.840 -16.542 1.00 0.00 19 CYS A O 14
ATOM 11208 N N . GLN A 1 20 ? -19.843 36.998 -16.676 1.00 0.00 20 GLN A N 14
ATOM 11209 C CA . GLN A 1 20 ? -20.873 37.506 -15.776 1.00 0.00 20 GLN A CA 14
ATOM 11210 C C . GLN A 1 20 ? -20.784 36.862 -14.405 1.00 0.00 20 GLN A C 14
ATOM 11211 O O . GLN A 1 20 ? -21.666 37.047 -13.568 1.00 0.00 20 GLN A O 14
ATOM 11225 N N . CYS A 1 21 ? -19.727 36.108 -14.173 1.00 0.00 21 CYS A N 14
ATOM 11226 C CA . CYS A 1 21 ? -19.541 35.442 -12.887 1.00 0.00 21 CYS A CA 14
ATOM 11227 C C . CYS A 1 21 ? -19.424 36.471 -11.758 1.00 0.00 21 CYS A C 14
ATOM 11228 O O . CYS A 1 21 ? -19.902 36.242 -10.637 1.00 0.00 21 CYS A O 14
ATOM 11235 N N . GLY A 1 22 ? -18.788 37.598 -12.066 1.00 0.00 22 GLY A N 14
ATOM 11236 C CA . GLY A 1 22 ? -18.637 38.670 -11.104 1.00 0.00 22 GLY A CA 14
ATOM 11237 C C . GLY A 1 22 ? -17.839 38.258 -9.889 1.00 0.00 22 GLY A C 14
ATOM 11238 O O . GLY A 1 22 ? -16.802 37.598 -10.007 1.00 0.00 22 GLY A O 14
ATOM 11242 N N . SER A 1 23 ? -18.318 38.639 -8.722 1.00 0.00 23 SER A N 14
ATOM 11243 C CA . SER A 1 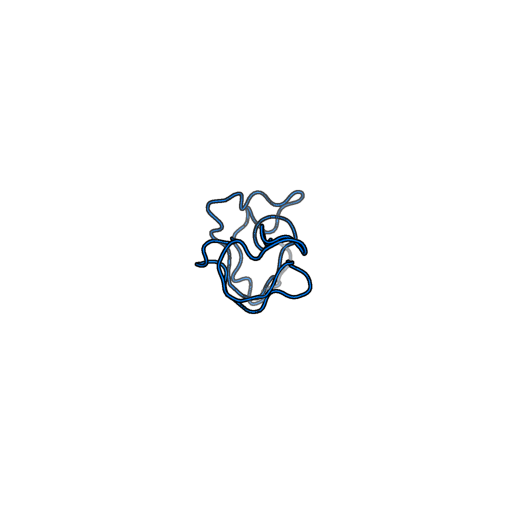23 ? -17.645 38.306 -7.487 1.00 0.00 23 SER A CA 14
ATOM 11244 C C . SER A 1 23 ? -18.308 37.115 -6.806 1.00 0.00 23 SER A C 14
ATOM 11245 O O . SER A 1 23 ? -17.803 36.602 -5.808 1.00 0.00 23 SER A O 14
ATOM 11253 N N . LYS A 1 24 ? -19.440 36.671 -7.348 1.00 0.00 24 LYS A N 14
ATOM 11254 C CA . LYS A 1 24 ? -20.130 35.518 -6.797 1.00 0.00 24 LYS A CA 14
ATOM 11255 C C . LYS A 1 24 ? -19.434 34.265 -7.266 1.00 0.00 24 LYS A C 14
ATOM 11256 O O . LYS A 1 24 ? -19.171 33.355 -6.479 1.00 0.00 24 LYS A O 14
ATOM 11275 N N . CYS A 1 25 ? -19.127 34.251 -8.562 1.00 0.00 25 CYS A N 14
ATOM 11276 C CA . CYS A 1 25 ? -18.406 33.165 -9.200 1.00 0.00 25 CYS A CA 14
ATOM 11277 C C . CYS A 1 25 ? -19.136 31.834 -9.040 1.00 0.00 25 CYS A C 14
ATOM 11278 O O . CYS A 1 25 ? -18.941 31.105 -8.064 1.00 0.00 25 CYS A O 14
ATOM 11285 N N . GLN A 1 26 ? -19.965 31.524 -10.009 1.00 0.00 26 GLN A N 14
ATOM 11286 C CA . GLN A 1 26 ? -20.799 30.331 -9.951 1.00 0.00 26 GLN A CA 14
ATOM 11287 C C . GLN A 1 26 ? -20.110 29.093 -10.533 1.00 0.00 26 GLN A C 14
ATOM 11288 O O . GLN A 1 26 ? -20.586 27.972 -10.345 1.00 0.00 26 GLN A O 14
ATOM 11302 N N . CYS A 1 27 ? -19.008 29.280 -11.234 1.00 0.00 27 CYS A N 14
ATOM 11303 C CA . CYS A 1 27 ? -18.324 28.150 -11.855 1.00 0.00 27 CYS A CA 14
ATOM 11304 C C . CYS A 1 27 ? -17.483 27.375 -10.839 1.00 0.00 27 CYS A C 14
ATOM 11305 O O . CYS A 1 27 ? -17.133 27.897 -9.773 1.00 0.00 27 CYS A O 14
ATOM 11312 N N . GLY A 1 28 ? -17.169 26.132 -11.175 1.00 0.00 28 GLY A N 14
ATOM 11313 C CA . GLY A 1 28 ? -16.378 25.293 -10.299 1.00 0.00 28 GLY A CA 14
ATOM 11314 C C . GLY A 1 28 ? -14.884 25.462 -10.518 1.00 0.00 28 GLY A C 14
ATOM 11315 O O . GLY A 1 28 ? -14.429 26.502 -11.010 1.00 0.00 28 GLY A O 14
ATOM 11319 N N . GLU A 1 29 ? -14.122 24.440 -10.168 1.00 0.00 29 GLU A N 14
ATOM 11320 C CA . GLU A 1 29 ? -12.674 24.485 -10.292 1.00 0.00 29 GLU A CA 14
ATOM 11321 C C . GLU A 1 29 ? -12.233 24.139 -11.707 1.00 0.00 29 GLU A C 14
ATOM 11322 O O . GLU A 1 29 ? -12.968 23.494 -12.462 1.00 0.00 29 GLU A O 14
ATOM 11334 N N . GLY A 1 30 ? -11.036 24.573 -12.063 1.00 0.00 30 GLY A N 14
ATOM 11335 C CA . GLY A 1 30 ? -10.502 24.286 -13.374 1.00 0.00 30 GLY A CA 14
ATOM 11336 C C . GLY A 1 30 ? -10.771 25.398 -14.361 1.00 0.00 30 GLY A C 14
ATOM 11337 O O . GLY A 1 30 ? -10.534 25.244 -15.553 1.00 0.00 30 GLY A O 14
ATOM 11341 N N . CYS A 1 31 ? -11.258 26.522 -13.865 1.00 0.00 31 CYS A N 14
ATOM 11342 C CA . CYS A 1 31 ? -11.564 27.649 -14.731 1.00 0.00 31 CYS A CA 14
ATOM 11343 C C . CYS A 1 31 ? -10.440 28.666 -14.750 1.00 0.00 31 CYS A C 14
ATOM 11344 O O . CYS A 1 31 ? -9.854 28.924 -15.800 1.00 0.00 31 CYS A O 14
ATOM 11351 N N . THR A 1 32 ? -10.149 29.243 -13.580 1.00 0.00 32 THR A N 14
ATOM 11352 C CA . THR A 1 32 ? -9.126 30.284 -13.429 1.00 0.00 32 THR A CA 14
ATOM 11353 C C . THR A 1 32 ? -9.296 31.404 -14.473 1.00 0.00 32 THR A C 14
ATOM 11354 O O . THR A 1 32 ? -8.314 31.925 -15.017 1.00 0.00 32 THR A O 14
ATOM 11365 N N . CYS A 1 33 ? -10.564 31.758 -14.742 1.00 0.00 33 CYS A N 14
ATOM 11366 C CA . CYS A 1 33 ? -10.913 32.817 -15.688 1.00 0.00 33 CYS A CA 14
ATOM 11367 C C . CYS A 1 33 ? -10.207 34.119 -15.325 1.00 0.00 33 CYS A C 14
ATOM 11368 O O . CYS A 1 33 ? -10.010 34.423 -14.151 1.00 0.00 33 CYS A O 14
ATOM 11375 N N . ALA A 1 34 ? -9.878 34.904 -16.330 1.00 0.00 34 ALA A N 14
ATOM 11376 C CA . ALA A 1 34 ? -9.169 36.161 -16.133 1.00 0.00 34 ALA A CA 14
ATOM 11377 C C . ALA A 1 34 ? -10.155 37.278 -15.828 1.00 0.00 34 ALA A C 14
ATOM 11378 O O . ALA A 1 34 ? -9.906 38.455 -16.106 1.00 0.00 34 ALA A O 14
ATOM 11385 N N . ALA A 1 35 ? -11.266 36.902 -15.236 1.00 0.00 35 ALA A N 14
ATOM 11386 C CA . ALA A 1 35 ? -12.305 37.834 -14.900 1.00 0.00 35 ALA A CA 14
ATOM 11387 C C . ALA A 1 35 ? -12.899 37.499 -13.553 1.00 0.00 35 ALA A C 14
ATOM 11388 O O . ALA A 1 35 ? -12.836 38.296 -12.618 1.00 0.00 35 ALA A O 14
ATOM 11395 N N . CYS A 1 36 ? -13.464 36.316 -13.453 1.00 0.00 36 CYS A N 14
ATOM 11396 C CA . CYS A 1 36 ? -14.111 35.889 -12.236 1.00 0.00 36 CYS A CA 14
ATOM 11397 C C . CYS A 1 36 ? -13.153 35.211 -11.266 1.00 0.00 36 CYS A C 14
ATOM 11398 O O . CYS A 1 36 ? -13.209 35.446 -10.059 1.00 0.00 36 CYS A O 14
ATOM 11405 N N . LYS A 1 37 ? -12.265 34.394 -11.788 1.00 0.00 37 LYS A N 14
ATOM 11406 C CA . LYS A 1 37 ? -11.416 33.590 -10.939 1.00 0.00 37 LYS A CA 14
ATOM 11407 C C . LYS A 1 37 ? -9.946 33.951 -11.107 1.00 0.00 37 LYS A C 14
ATOM 11408 O O . LYS A 1 37 ? -9.103 33.093 -11.368 1.00 0.00 37 LYS A O 14
ATOM 11427 N N . THR A 1 38 ? -9.649 35.223 -10.943 1.00 0.00 38 THR A N 14
ATOM 11428 C CA . THR A 1 38 ? -8.290 35.712 -11.040 1.00 0.00 38 THR A CA 14
ATOM 11429 C C . THR A 1 38 ? -7.890 36.395 -9.728 1.00 0.00 38 THR A C 14
ATOM 11430 O O . THR A 1 38 ? -8.689 36.465 -8.790 1.00 0.00 38 THR A O 14
ATOM 11441 N N . CYS A 1 39 ? -6.670 36.882 -9.656 1.00 0.00 39 CYS A N 14
ATOM 11442 C CA . CYS A 1 39 ? -6.188 37.518 -8.449 1.00 0.00 39 CYS A CA 14
ATOM 11443 C C . CYS A 1 39 ? -6.400 39.021 -8.502 1.00 0.00 39 CYS A C 14
ATOM 11444 O O . CYS A 1 39 ? -6.518 39.612 -9.578 1.00 0.00 39 CYS A O 14
ATOM 11451 N N . ASN A 1 40 ? -6.451 39.632 -7.336 1.00 0.00 40 ASN A N 14
ATOM 11452 C CA . ASN A 1 40 ? -6.656 41.059 -7.229 1.00 0.00 40 ASN A CA 14
ATOM 11453 C C . ASN A 1 40 ? -5.456 41.720 -6.581 1.00 0.00 40 ASN A C 14
ATOM 11454 O O . ASN A 1 40 ? -5.426 42.936 -6.397 1.00 0.00 40 ASN A O 14
ATOM 11465 N N . CYS A 1 41 ? -4.466 40.918 -6.241 1.00 0.00 41 CYS A N 14
ATOM 11466 C CA . CYS A 1 41 ? -3.259 41.425 -5.629 1.00 0.00 41 CYS A CA 14
ATOM 11467 C C . CYS A 1 41 ? -2.334 41.994 -6.691 1.00 0.00 41 CYS A C 14
ATOM 11468 O O . CYS A 1 41 ? -2.337 41.539 -7.843 1.00 0.00 41 CYS A O 14
ATOM 11475 N N . THR A 1 42 ? -1.561 42.987 -6.319 1.00 0.00 42 THR A N 14
ATOM 11476 C CA . THR A 1 42 ? -0.657 43.623 -7.244 1.00 0.00 42 THR A CA 14
ATOM 11477 C C . THR A 1 42 ? 0.778 43.468 -6.771 1.00 0.00 42 THR A C 14
ATOM 11478 O O . THR A 1 42 ? 1.021 43.052 -5.636 1.00 0.00 42 THR A O 14
ATOM 11489 N N . SER A 1 43 ? 1.724 43.797 -7.638 1.00 0.00 43 SER A N 14
ATOM 11490 C CA . SER A 1 43 ? 3.138 43.720 -7.306 1.00 0.00 43 SER A CA 14
ATOM 11491 C C . SER A 1 43 ? 3.482 44.734 -6.216 1.00 0.00 43 SER A C 14
ATOM 11492 O O . SER A 1 43 ? 4.432 44.552 -5.450 1.00 0.00 43 SER A O 14
ATOM 11500 N N . ASP A 1 44 ? 2.688 45.793 -6.151 1.00 0.00 44 ASP A N 14
ATOM 11501 C CA . ASP A 1 44 ? 2.883 46.851 -5.175 1.00 0.00 44 ASP A CA 14
ATOM 11502 C C . ASP A 1 44 ? 2.498 46.394 -3.780 1.00 0.00 44 ASP A C 14
ATOM 11503 O O . ASP A 1 44 ? 3.135 46.772 -2.796 1.00 0.00 44 ASP A O 14
ATOM 11512 N N . GLY A 1 45 ? 1.463 45.580 -3.694 1.00 0.00 45 GLY A N 14
ATOM 11513 C CA . GLY A 1 45 ? 1.012 45.120 -2.414 1.00 0.00 45 GLY A CA 14
ATOM 11514 C C . GLY A 1 45 ? 0.046 43.968 -2.516 1.00 0.00 45 GLY A C 14
ATOM 11515 O O . GLY A 1 45 ? -0.867 43.972 -3.349 1.00 0.00 45 GLY A O 14
ATOM 11519 N N . CYS A 1 46 ? 0.253 42.975 -1.683 1.00 0.00 46 CYS A N 14
ATOM 11520 C CA . CYS A 1 46 ? -0.618 41.827 -1.632 1.00 0.00 46 CYS A CA 14
ATOM 11521 C C . CYS A 1 46 ? -1.884 42.210 -0.870 1.00 0.00 46 CYS A C 14
ATOM 11522 O O . CYS A 1 46 ? -1.810 42.687 0.265 1.00 0.00 46 CYS A O 14
ATOM 11529 N N . LYS A 1 47 ? -3.034 42.019 -1.490 1.00 0.00 47 LYS A N 14
ATOM 11530 C CA . LYS A 1 47 ? -4.296 42.431 -0.884 1.00 0.00 47 LYS A CA 14
ATOM 11531 C C . LYS A 1 47 ? -4.845 41.387 0.072 1.00 0.00 47 LYS A C 14
ATOM 11532 O O . LYS A 1 47 ? -5.537 41.721 1.030 1.00 0.00 47 LYS A O 14
ATOM 11551 N N . CYS A 1 48 ? -4.548 40.131 -0.177 1.00 0.00 48 CYS A N 14
ATOM 11552 C CA . CYS A 1 48 ? -5.041 39.080 0.690 1.00 0.00 48 CYS A CA 14
ATOM 11553 C C . CYS A 1 48 ? -4.047 38.815 1.818 1.00 0.00 48 CYS A C 14
ATOM 11554 O O . CYS A 1 48 ? -4.435 38.592 2.965 1.00 0.00 48 CYS A O 14
ATOM 11561 N N . GLY A 1 49 ? -2.765 38.840 1.483 1.00 0.00 49 GLY A N 14
ATOM 11562 C CA . GLY A 1 49 ? -1.736 38.633 2.473 1.00 0.00 49 GLY A CA 14
ATOM 11563 C C . GLY A 1 49 ? -1.018 37.307 2.305 1.00 0.00 49 GLY A C 14
ATOM 11564 O O . GLY A 1 49 ? -0.108 36.986 3.072 1.00 0.00 49 GLY A O 14
ATOM 11568 N N . LYS A 1 50 ? -1.415 36.536 1.293 1.00 0.00 50 LYS A N 14
ATOM 11569 C CA . LYS A 1 50 ? -0.787 35.237 1.023 1.00 0.00 50 LYS A CA 14
ATOM 11570 C C . LYS A 1 50 ? 0.516 35.432 0.242 1.00 0.00 50 LYS A C 14
ATOM 11571 O O . LYS A 1 50 ? 1.205 34.467 -0.109 1.00 0.00 50 LYS A O 14
ATOM 11590 N N . GLU A 1 51 ? 0.813 36.702 -0.036 1.00 0.00 51 GLU A N 14
ATOM 11591 C CA . GLU A 1 51 ? 2.042 37.134 -0.699 1.00 0.00 51 GLU A CA 14
ATOM 11592 C C . GLU A 1 51 ? 2.140 36.605 -2.138 1.00 0.00 51 GLU A C 14
ATOM 11593 O O . GLU A 1 51 ? 3.221 36.278 -2.625 1.00 0.00 51 GLU A O 14
ATOM 11605 N N . CYS A 1 52 ? 1.004 36.545 -2.819 1.00 0.00 52 CYS A N 14
ATOM 11606 C CA . CYS A 1 52 ? 0.978 36.138 -4.215 1.00 0.00 52 CYS A CA 14
ATOM 11607 C C . CYS A 1 52 ? 1.347 37.313 -5.109 1.00 0.00 52 CYS A C 14
ATOM 11608 O O . CYS A 1 52 ? 2.178 37.185 -6.015 1.00 0.00 52 CYS A O 14
ATOM 11615 N N . THR A 1 53 ? 0.730 38.463 -4.827 1.00 0.00 53 THR A N 14
ATOM 11616 C CA . THR A 1 53 ? 0.989 39.732 -5.532 1.00 0.00 53 THR A CA 14
ATOM 11617 C C . THR A 1 53 ? 0.866 39.621 -7.055 1.00 0.00 53 THR A C 14
ATOM 11618 O O . THR A 1 53 ? 1.588 40.294 -7.797 1.00 0.00 53 THR A O 14
ATOM 11629 N N . GLY A 1 54 ? -0.052 38.793 -7.517 1.00 0.00 54 GLY A N 14
ATOM 11630 C CA . GLY A 1 54 ? -0.257 38.656 -8.921 1.00 0.00 54 GLY A CA 14
ATOM 11631 C C . GLY A 1 54 ? -1.092 37.446 -9.245 1.00 0.00 54 GLY A C 14
ATOM 11632 O O . GLY A 1 54 ? -1.216 36.553 -8.419 1.00 0.00 54 GLY A O 14
ATOM 11636 N N . PRO A 1 55 ? -1.680 37.383 -10.447 1.00 0.00 55 PRO A N 14
ATOM 11637 C CA . PRO A 1 55 ? -2.544 36.275 -10.845 1.00 0.00 55 PRO A CA 14
ATOM 11638 C C . PRO A 1 55 ? -1.764 35.017 -11.185 1.00 0.00 55 PRO A C 14
ATOM 11639 O O . PRO A 1 55 ? -2.121 33.918 -10.755 1.00 0.00 55 PRO A O 14
ATOM 11650 N N . ASP A 1 56 ? -0.690 35.177 -11.936 1.00 0.00 56 ASP A N 14
ATOM 11651 C CA . ASP A 1 56 ? 0.116 34.029 -12.358 1.00 0.00 56 ASP A CA 14
ATOM 11652 C C . ASP A 1 56 ? 0.994 33.549 -11.221 1.00 0.00 56 ASP A C 14
ATOM 11653 O O . ASP A 1 56 ? 1.525 32.438 -11.251 1.00 0.00 56 ASP A O 14
ATOM 11662 N N . SER A 1 57 ? 1.141 34.392 -10.229 1.00 0.00 57 SER A N 14
ATOM 11663 C CA . SER A 1 57 ? 1.903 34.064 -9.040 1.00 0.00 57 SER A CA 14
ATOM 11664 C C . SER A 1 57 ? 0.967 33.816 -7.856 1.00 0.00 57 SER A C 14
ATOM 11665 O O . SER A 1 57 ? 1.402 33.751 -6.705 1.00 0.00 57 SER A O 14
ATOM 11673 N N . CYS A 1 58 ? -0.319 33.671 -8.150 1.00 0.00 58 CYS A N 14
ATOM 11674 C CA . CYS A 1 58 ? -1.312 33.447 -7.123 1.00 0.00 58 CYS A CA 14
ATOM 11675 C C . CYS A 1 58 ? -1.432 31.974 -6.814 1.00 0.00 58 CYS A C 14
ATOM 11676 O O . CYS A 1 58 ? -1.474 31.137 -7.718 1.00 0.00 58 CYS A O 14
ATOM 11683 N N . LYS A 1 59 ? -1.486 31.664 -5.541 1.00 0.00 59 LYS A N 14
ATOM 11684 C CA . LYS A 1 59 ? -1.572 30.295 -5.079 1.00 0.00 59 LYS A CA 14
ATOM 11685 C C . LYS A 1 59 ? -2.954 30.025 -4.503 1.00 0.00 59 LYS A C 14
ATOM 11686 O O . LYS A 1 59 ? -3.305 28.883 -4.194 1.00 0.00 59 LYS A O 14
ATOM 11705 N N . CYS A 1 60 ? -3.735 31.085 -4.379 1.00 0.00 60 CYS A N 14
ATOM 11706 C CA . CYS A 1 60 ? -5.065 31.009 -3.805 1.00 0.00 60 CYS A CA 14
ATOM 11707 C C . CYS A 1 60 ? -6.067 30.432 -4.807 1.00 0.00 60 CYS A C 14
ATOM 11708 O O . CYS A 1 60 ? -5.850 30.486 -6.024 1.00 0.00 60 CYS A O 14
ATOM 11715 N N . GLY A 1 61 ? -7.163 29.886 -4.292 1.00 0.00 61 GLY A N 14
ATOM 11716 C CA . GLY A 1 61 ? -8.163 29.273 -5.145 1.00 0.00 61 GLY A CA 14
ATOM 11717 C C . GLY A 1 61 ? -9.246 30.239 -5.594 1.00 0.00 61 GLY A C 14
ATOM 11718 O O . GLY A 1 61 ? -9.156 30.824 -6.676 1.00 0.00 61 GLY A O 14
ATOM 11722 N N . SER A 1 62 ? -10.267 30.411 -4.765 1.00 0.00 62 SER A N 14
ATOM 11723 C CA . SER A 1 62 ? -11.390 31.275 -5.110 1.00 0.00 62 SER A CA 14
ATOM 11724 C C . SER A 1 62 ? -11.987 31.957 -3.874 1.00 0.00 62 SER A C 14
ATOM 11725 O O . SER A 1 62 ? -12.497 33.073 -3.957 1.00 0.00 62 SER A O 14
ATOM 11733 N N . SER A 1 63 ? -11.904 31.298 -2.733 1.00 0.00 63 SER A N 14
ATOM 11734 C CA . SER A 1 63 ? -12.481 31.824 -1.508 1.00 0.00 63 SER A CA 14
ATOM 11735 C C . SER A 1 63 ? -11.460 32.643 -0.708 1.00 0.00 63 SER A C 14
ATOM 11736 O O . SER A 1 63 ? -11.318 32.474 0.506 1.00 0.00 63 SER A O 14
ATOM 11744 N N . CYS A 1 64 ? -10.759 33.529 -1.390 1.00 0.00 64 CYS A N 14
ATOM 11745 C CA . CYS A 1 64 ? -9.797 34.390 -0.744 1.00 0.00 64 CYS A CA 14
ATOM 11746 C C . CYS A 1 64 ? -10.127 35.849 -1.042 1.00 0.00 64 CYS A C 14
ATOM 11747 O O . CYS A 1 64 ? -10.900 36.141 -1.957 1.00 0.00 64 CYS A O 14
ATOM 11754 N N . SER A 1 65 ? -9.529 36.753 -0.286 1.00 0.00 65 SER A N 14
ATOM 11755 C CA . SER A 1 65 ? -9.785 38.177 -0.430 1.00 0.00 65 SER A CA 14
ATOM 11756 C C . SER A 1 65 ? -9.280 38.716 -1.776 1.00 0.00 65 SER A C 14
ATOM 11757 O O . SER A 1 65 ? -9.719 39.766 -2.235 1.00 0.00 65 SER A O 14
ATOM 11765 N N . CYS A 1 66 ? -8.370 37.990 -2.412 1.00 0.00 66 CYS A N 14
ATOM 11766 C CA . CYS A 1 66 ? -7.821 38.423 -3.687 1.00 0.00 66 CYS A CA 14
ATOM 11767 C C . CYS A 1 66 ? -8.594 37.813 -4.851 1.00 0.00 66 CYS A C 14
ATOM 11768 O O . CYS A 1 66 ? -8.086 37.725 -5.967 1.00 0.00 66 CYS A O 14
ATOM 11775 N N . LYS A 1 67 ? -9.821 37.409 -4.596 1.00 0.00 67 LYS A N 14
ATOM 11776 C CA . LYS A 1 67 ? -10.657 36.787 -5.617 1.00 0.00 67 LYS A CA 14
ATOM 11777 C C . LYS A 1 67 ? -11.991 37.510 -5.730 1.00 0.00 67 LYS A C 14
ATOM 11778 O O . LYS A 1 67 ? -12.707 37.568 -4.693 1.00 0.00 67 LYS A O 14
ATOM 11803 N N . GLY A 1 1 ? -8.188 11.947 -30.809 1.00 0.00 1 GLY A N 15
ATOM 11804 C CA . GLY A 1 1 ? -8.074 13.312 -30.222 1.00 0.00 1 GLY A CA 15
ATOM 11805 C C . GLY A 1 1 ? -8.919 14.330 -30.967 1.00 0.00 1 GLY A C 15
ATOM 11806 O O . GLY A 1 1 ? -8.796 15.536 -30.745 1.00 0.00 1 GLY A O 15
ATOM 11809 N N . SER A 1 2 ? -9.777 13.843 -31.854 1.00 0.00 2 SER A N 15
ATOM 11810 C CA . SER A 1 2 ? -10.639 14.705 -32.644 1.00 0.00 2 SER A CA 15
ATOM 11811 C C . SER A 1 2 ? -11.667 15.413 -31.760 1.00 0.00 2 SER A C 15
ATOM 11812 O O . SER A 1 2 ? -11.851 16.630 -31.854 1.00 0.00 2 SER A O 15
ATOM 11820 N N . GLY A 1 3 ? -12.317 14.653 -30.897 1.00 0.00 3 GLY A N 15
ATOM 11821 C CA . GLY A 1 3 ? -13.320 15.217 -30.024 1.00 0.00 3 GLY A CA 15
ATOM 11822 C C . GLY A 1 3 ? -12.733 15.721 -28.726 1.00 0.00 3 GLY A C 15
ATOM 11823 O O . GLY A 1 3 ? -12.979 15.149 -27.658 1.00 0.00 3 GLY A O 15
ATOM 11827 N N . LYS A 1 4 ? -11.953 16.782 -28.812 1.00 0.00 4 LYS A N 15
ATOM 11828 C CA . LYS A 1 4 ? -11.332 17.364 -27.632 1.00 0.00 4 LYS A CA 15
ATOM 11829 C C . LYS A 1 4 ? -12.309 18.287 -26.915 1.00 0.00 4 LYS A C 15
ATOM 11830 O O . LYS A 1 4 ? -13.275 18.773 -27.516 1.00 0.00 4 LYS A O 15
ATOM 11849 N N . GLY A 1 5 ? -12.062 18.521 -25.640 1.00 0.00 5 GLY A N 15
ATOM 11850 C CA . GLY A 1 5 ? -12.921 19.385 -24.872 1.00 0.00 5 GLY A CA 15
ATOM 11851 C C . GLY A 1 5 ? -12.484 20.827 -24.965 1.00 0.00 5 GLY A C 15
ATOM 11852 O O . GLY A 1 5 ? -11.289 21.113 -25.050 1.00 0.00 5 GLY A O 15
ATOM 11856 N N . LYS A 1 6 ? -13.441 21.734 -24.963 1.00 0.00 6 LYS A N 15
ATOM 11857 C CA . LYS A 1 6 ? -13.137 23.156 -25.068 1.00 0.00 6 LYS A CA 15
ATOM 11858 C C . LYS A 1 6 ? -13.629 23.903 -23.834 1.00 0.00 6 LYS A C 15
ATOM 11859 O O . LYS A 1 6 ? -13.483 25.121 -23.727 1.00 0.00 6 LYS A O 15
ATOM 11878 N N . GLY A 1 7 ? -14.216 23.165 -22.910 1.00 0.00 7 GLY A N 15
ATOM 11879 C CA . GLY A 1 7 ? -14.722 23.755 -21.695 1.00 0.00 7 GLY A CA 15
ATOM 11880 C C . GLY A 1 7 ? -14.610 22.803 -20.536 1.00 0.00 7 GLY A C 15
ATOM 11881 O O . GLY A 1 7 ? -14.697 21.588 -20.718 1.00 0.00 7 GLY A O 15
ATOM 11885 N N . GLU A 1 8 ? -14.410 23.335 -19.349 1.00 0.00 8 GLU A N 15
ATOM 11886 C CA . GLU A 1 8 ? -14.260 22.504 -18.172 1.00 0.00 8 GLU A CA 15
ATOM 11887 C C . GLU A 1 8 ? -15.438 22.659 -17.212 1.00 0.00 8 GLU A C 15
ATOM 11888 O O . GLU A 1 8 ? -16.585 22.399 -17.575 1.00 0.00 8 GLU A O 15
ATOM 11900 N N . LYS A 1 9 ? -15.156 23.115 -16.004 1.00 0.00 9 LYS A N 15
ATOM 11901 C CA . LYS A 1 9 ? -16.169 23.229 -14.966 1.00 0.00 9 LYS A CA 15
ATOM 11902 C C . LYS A 1 9 ? -16.768 24.628 -14.911 1.00 0.00 9 LYS A C 15
ATOM 11903 O O . LYS A 1 9 ? -17.121 25.120 -13.841 1.00 0.00 9 LYS A O 15
ATOM 11922 N N . CYS A 1 10 ? -16.896 25.254 -16.059 1.00 0.00 10 CYS A N 15
ATOM 11923 C CA . CYS A 1 10 ? -17.464 26.583 -16.131 1.00 0.00 10 CYS A CA 15
ATOM 11924 C C . CYS A 1 10 ? -18.929 26.547 -16.524 1.00 0.00 10 CYS A C 15
ATOM 11925 O O . CYS A 1 10 ? -19.333 25.774 -17.390 1.00 0.00 10 CYS A O 15
ATOM 11932 N N . THR A 1 11 ? -19.719 27.385 -15.878 1.00 0.00 11 THR A N 15
ATOM 11933 C CA . THR A 1 11 ? -21.139 27.454 -16.136 1.00 0.00 11 THR A CA 15
ATOM 11934 C C . THR A 1 11 ? -21.436 28.464 -17.241 1.00 0.00 11 THR A C 15
ATOM 11935 O O . THR A 1 11 ? -20.516 29.086 -17.791 1.00 0.00 11 THR A O 15
ATOM 11946 N N . SER A 1 12 ? -22.712 28.645 -17.548 1.00 0.00 12 SER A N 15
ATOM 11947 C CA . SER A 1 12 ? -23.127 29.566 -18.592 1.00 0.00 12 SER A CA 15
ATOM 11948 C C . SER A 1 12 ? -22.763 31.008 -18.222 1.00 0.00 12 SER A C 15
ATOM 11949 O O . SER A 1 12 ? -22.510 31.834 -19.097 1.00 0.00 12 SER A O 15
ATOM 11957 N N . ALA A 1 13 ? -22.716 31.290 -16.921 1.00 0.00 13 ALA A N 15
ATOM 11958 C CA . ALA A 1 13 ? -22.377 32.613 -16.429 1.00 0.00 13 ALA A CA 15
ATOM 11959 C C . ALA A 1 13 ? -20.951 32.982 -16.805 1.00 0.00 13 ALA A C 15
ATOM 11960 O O . ALA A 1 13 ? -20.686 34.089 -17.265 1.00 0.00 13 ALA A O 15
ATOM 11967 N N . CYS A 1 14 ? -20.041 32.044 -16.618 1.00 0.00 14 CYS A N 15
ATOM 11968 C CA . CYS A 1 14 ? -18.639 32.270 -16.932 1.00 0.00 14 CYS A CA 15
ATOM 11969 C C . CYS A 1 14 ? -18.403 32.181 -18.438 1.00 0.00 14 CYS A C 15
ATOM 11970 O O . CYS A 1 14 ? -17.535 32.853 -18.985 1.00 0.00 14 CYS A O 15
ATOM 11977 N N . ARG A 1 15 ? -19.193 31.350 -19.105 1.00 0.00 15 ARG A N 15
ATOM 11978 C CA . ARG A 1 15 ? -19.067 31.171 -20.550 1.00 0.00 15 ARG A CA 15
ATOM 11979 C C . ARG A 1 15 ? -19.618 32.360 -21.327 1.00 0.00 15 ARG A C 15
ATOM 11980 O O . ARG A 1 15 ? -19.450 32.452 -22.549 1.00 0.00 15 ARG A O 15
ATOM 12001 N N . SER A 1 16 ? -20.277 33.257 -20.631 1.00 0.00 16 SER A N 15
ATOM 12002 C CA . SER A 1 16 ? -20.789 34.454 -21.249 1.00 0.00 16 SER A CA 15
ATOM 12003 C C . SER A 1 16 ? -19.726 35.532 -21.212 1.00 0.00 16 SER A C 15
ATOM 12004 O O . SER A 1 16 ? -18.788 35.458 -20.416 1.00 0.00 16 SER A O 15
ATOM 12012 N N . GLU A 1 17 ? -19.853 36.511 -22.071 1.00 0.00 17 GLU A N 15
ATOM 12013 C CA . GLU A 1 17 ? -18.897 37.591 -22.116 1.00 0.00 17 GLU A CA 15
ATOM 12014 C C . GLU A 1 17 ? -19.609 38.930 -22.007 1.00 0.00 17 GLU A C 15
ATOM 12015 O O . GLU A 1 17 ? -20.448 39.263 -22.848 1.00 0.00 17 GLU A O 15
ATOM 12027 N N . PRO A 1 18 ? -19.296 39.714 -20.956 1.00 0.00 18 PRO A N 15
ATOM 12028 C CA . PRO A 1 18 ? -18.296 39.349 -19.956 1.00 0.00 18 PRO A CA 15
ATOM 12029 C C . PRO A 1 18 ? -18.823 38.321 -18.968 1.00 0.00 18 PRO A C 15
ATOM 12030 O O . PRO A 1 18 ? -19.973 37.874 -19.072 1.00 0.00 18 PRO A O 15
ATOM 12041 N N . CYS A 1 19 ? -17.994 37.963 -18.007 1.00 0.00 19 CYS A N 15
ATOM 12042 C CA . CYS A 1 19 ? -18.363 36.963 -17.022 1.00 0.00 19 CYS A CA 15
ATOM 12043 C C . CYS A 1 19 ? -19.493 37.427 -16.147 1.00 0.00 19 CYS A C 15
ATOM 12044 O O . CYS A 1 19 ? -19.559 38.590 -15.741 1.00 0.00 19 CYS A O 15
ATOM 12051 N N . GLN A 1 20 ? -20.385 36.513 -15.873 1.00 0.00 20 GLN A N 15
ATOM 12052 C CA . GLN A 1 20 ? -21.536 36.779 -15.050 1.00 0.00 20 GLN A CA 15
ATOM 12053 C C . GLN A 1 20 ? -21.448 35.980 -13.773 1.00 0.00 20 GLN A C 15
ATOM 12054 O O . GLN A 1 20 ? -22.435 35.824 -13.050 1.00 0.00 20 GLN A O 15
ATOM 12068 N N . CYS A 1 21 ? -20.252 35.477 -13.497 1.00 0.00 21 CYS A N 15
ATOM 12069 C CA . CYS A 1 21 ? -20.010 34.689 -12.308 1.00 0.00 21 CYS A CA 15
ATOM 12070 C C . CYS A 1 21 ? -20.241 35.522 -11.047 1.00 0.00 21 CYS A C 15
ATOM 12071 O O . CYS A 1 21 ? -20.657 35.000 -10.003 1.00 0.00 21 CYS A O 15
ATOM 12078 N N . GLY A 1 22 ? -19.969 36.813 -11.156 1.00 0.00 22 GLY A N 15
ATOM 12079 C CA . GLY A 1 22 ? -20.192 37.725 -10.067 1.00 0.00 22 GLY A CA 15
ATOM 12080 C C . GLY A 1 22 ? -19.201 37.553 -8.952 1.00 0.00 22 GLY A C 15
ATOM 12081 O O . GLY A 1 22 ? -18.050 37.183 -9.184 1.00 0.00 22 GLY A O 15
ATOM 12085 N N . SER A 1 23 ? -19.647 37.811 -7.745 1.00 0.00 23 SER A N 15
ATOM 12086 C CA . SER A 1 23 ? -18.807 37.693 -6.579 1.00 0.00 23 SER A CA 15
ATOM 12087 C C . SER A 1 23 ? -18.867 36.273 -6.033 1.00 0.00 23 SER A C 15
ATOM 12088 O O . SER A 1 23 ? -17.984 35.843 -5.287 1.00 0.00 23 SER A O 15
ATOM 12096 N N . LYS A 1 24 ? -19.903 35.540 -6.431 1.00 0.00 24 LYS A N 15
ATOM 12097 C CA . LYS A 1 24 ? -20.083 34.170 -5.979 1.00 0.00 24 LYS A CA 15
ATOM 12098 C C . LYS A 1 24 ? -19.162 33.258 -6.732 1.00 0.00 24 LYS A C 15
ATOM 12099 O O . LYS A 1 24 ? -18.459 32.439 -6.140 1.00 0.00 24 LYS A O 15
ATOM 12118 N N . CYS A 1 25 ? -19.171 33.427 -8.047 1.00 0.00 25 CYS A N 15
ATOM 12119 C CA . CYS A 1 25 ? -18.412 32.611 -8.964 1.00 0.00 25 CYS A CA 15
ATOM 12120 C C . CYS A 1 25 ? -19.030 31.231 -9.068 1.00 0.00 25 CYS A C 15
ATOM 12121 O O . CYS A 1 25 ? -18.824 30.363 -8.217 1.00 0.00 25 CYS A O 15
ATOM 12128 N N . GLN A 1 26 ? -19.815 31.055 -10.111 1.00 0.00 26 GLN A N 15
ATOM 12129 C CA . GLN A 1 26 ? -20.567 29.832 -10.325 1.00 0.00 26 GLN A CA 15
ATOM 12130 C C . GLN A 1 26 ? -19.717 28.722 -10.932 1.00 0.00 26 GLN A C 15
ATOM 12131 O O . GLN A 1 26 ? -20.037 27.541 -10.775 1.00 0.00 26 GLN A O 15
ATOM 12145 N N . CYS A 1 27 ? -18.642 29.080 -11.622 1.00 0.00 27 CYS A N 15
ATOM 12146 C CA . CYS A 1 27 ? -17.799 28.065 -12.228 1.00 0.00 27 CYS A CA 15
ATOM 12147 C C . CYS A 1 27 ? -16.884 27.448 -11.191 1.00 0.00 27 CYS A C 15
ATOM 12148 O O . CYS A 1 27 ? -16.586 28.063 -10.159 1.00 0.00 27 CYS A O 15
ATOM 12155 N N . GLY A 1 28 ? -16.439 26.240 -11.460 1.00 0.00 28 GLY A N 15
ATOM 12156 C CA . GLY A 1 28 ? -15.555 25.577 -10.547 1.00 0.00 28 GLY A CA 15
ATOM 12157 C C . GLY A 1 28 ? -14.123 25.991 -10.768 1.00 0.00 28 GLY A C 15
ATOM 12158 O O . GLY A 1 28 ? -13.525 26.668 -9.928 1.00 0.00 28 GLY A O 15
ATOM 12162 N N . GLU A 1 29 ? -13.585 25.616 -11.916 1.00 0.00 29 GLU A N 15
ATOM 12163 C CA . GLU A 1 29 ? -12.208 25.904 -12.260 1.00 0.00 29 GLU A CA 15
ATOM 12164 C C . GLU A 1 29 ? -11.959 25.573 -13.723 1.00 0.00 29 GLU A C 15
ATOM 12165 O O . GLU A 1 29 ? -12.800 24.939 -14.376 1.00 0.00 29 GLU A O 15
ATOM 12177 N N . GLY A 1 30 ? -10.823 26.009 -14.235 1.00 0.00 30 GLY A N 15
ATOM 12178 C CA . GLY A 1 30 ? -10.465 25.698 -15.596 1.00 0.00 30 GLY A CA 15
ATOM 12179 C C . GLY A 1 30 ? -10.694 26.844 -16.559 1.00 0.00 30 GLY A C 15
ATOM 12180 O O . GLY A 1 30 ? -11.024 26.618 -17.725 1.00 0.00 30 GLY A O 15
ATOM 12184 N N . CYS A 1 31 ? -10.534 28.070 -16.092 1.00 0.00 31 CYS A N 15
ATOM 12185 C CA . CYS A 1 31 ? -10.697 29.222 -16.972 1.00 0.00 31 CYS A CA 15
ATOM 12186 C C . CYS A 1 31 ? -9.648 30.294 -16.700 1.00 0.00 31 CYS A C 15
ATOM 12187 O O . CYS A 1 31 ? -9.152 30.926 -17.632 1.00 0.00 31 CYS A O 15
ATOM 12194 N N . THR A 1 32 ? -9.305 30.485 -15.414 1.00 0.00 32 THR A N 15
ATOM 12195 C CA . THR A 1 32 ? -8.331 31.505 -14.987 1.00 0.00 32 THR A CA 15
ATOM 12196 C C . THR A 1 32 ? -8.653 32.871 -15.598 1.00 0.00 32 THR A C 15
ATOM 12197 O O . THR A 1 32 ? -7.774 33.561 -16.121 1.00 0.00 32 THR A O 15
ATOM 12208 N N . CYS A 1 33 ? -9.927 33.244 -15.526 1.00 0.00 33 CYS A N 15
ATOM 12209 C CA . CYS A 1 33 ? -10.404 34.502 -16.076 1.00 0.00 33 CYS A CA 15
ATOM 12210 C C . CYS A 1 33 ? -9.801 35.709 -15.388 1.00 0.00 33 CYS A C 15
ATOM 12211 O O . CYS A 1 33 ? -9.187 35.608 -14.336 1.00 0.00 33 CYS A O 15
ATOM 12218 N N . ALA A 1 34 ? -10.012 36.857 -15.988 1.00 0.00 34 ALA A N 15
ATOM 12219 C CA . ALA A 1 34 ? -9.549 38.104 -15.435 1.00 0.00 34 ALA A CA 15
ATOM 12220 C C . ALA A 1 34 ? -10.714 38.837 -14.797 1.00 0.00 34 ALA A C 15
ATOM 12221 O O . ALA A 1 34 ? -10.637 40.030 -14.509 1.00 0.00 34 ALA A O 15
ATOM 12228 N N . ALA A 1 35 ? -11.785 38.096 -14.554 1.00 0.00 35 ALA A N 15
ATOM 12229 C CA . ALA A 1 35 ? -12.994 38.652 -13.985 1.00 0.00 35 ALA A CA 15
ATOM 12230 C C . ALA A 1 35 ? -13.391 37.899 -12.728 1.00 0.00 35 ALA A C 15
ATOM 12231 O O . ALA A 1 35 ? -13.280 38.416 -11.619 1.00 0.00 35 ALA A O 15
ATOM 12238 N N . CYS A 1 36 ? -13.839 36.668 -12.906 1.00 0.00 36 CYS A N 15
ATOM 12239 C CA . CYS A 1 36 ? -14.274 35.847 -11.792 1.00 0.00 36 CYS A CA 15
ATOM 12240 C C . CYS A 1 36 ? -13.103 35.090 -11.157 1.00 0.00 36 CYS A C 15
ATOM 12241 O O . CYS A 1 36 ? -13.014 34.961 -9.939 1.00 0.00 36 CYS A O 15
ATOM 12248 N N . LYS A 1 37 ? -12.193 34.618 -11.997 1.00 0.00 37 LYS A N 15
ATOM 12249 C CA . LYS A 1 37 ? -11.098 33.768 -11.548 1.00 0.00 37 LYS A CA 15
ATOM 12250 C C . LYS A 1 37 ? -9.794 34.532 -11.563 1.00 0.00 37 LYS A C 15
ATOM 12251 O O . LYS A 1 37 ? -8.747 33.995 -11.925 1.00 0.00 37 LYS A O 15
ATOM 12270 N N . THR A 1 38 ? -9.852 35.756 -11.139 1.00 0.00 38 THR A N 15
ATOM 12271 C CA . THR A 1 38 ? -8.698 36.609 -11.190 1.00 0.00 38 THR A CA 15
ATOM 12272 C C . THR A 1 38 ? -8.224 36.988 -9.797 1.00 0.00 38 THR A C 15
ATOM 12273 O O . THR A 1 38 ? -8.950 36.837 -8.812 1.00 0.00 38 THR A O 15
ATOM 12284 N N . CYS A 1 39 ? -7.006 37.467 -9.727 1.00 0.00 39 CYS A N 15
ATOM 12285 C CA . CYS A 1 39 ? -6.435 37.934 -8.499 1.00 0.00 39 CYS A CA 15
ATOM 12286 C C . CYS A 1 39 ? -6.322 39.443 -8.567 1.00 0.00 39 CYS A C 15
ATOM 12287 O O . CYS A 1 39 ? -5.995 40.000 -9.620 1.00 0.00 39 CYS A O 15
ATOM 12294 N N . ASN A 1 40 ? -6.600 40.106 -7.470 1.00 0.00 40 ASN A N 15
ATOM 12295 C CA . ASN A 1 40 ? -6.575 41.558 -7.447 1.00 0.00 40 ASN A CA 15
ATOM 12296 C C . ASN A 1 40 ? -5.272 42.083 -6.871 1.00 0.00 40 ASN A C 15
ATOM 12297 O O . ASN A 1 40 ? -5.092 43.296 -6.721 1.00 0.00 40 ASN A O 15
ATOM 12308 N N . CYS A 1 41 ? -4.358 41.176 -6.559 1.00 0.00 41 CYS A N 15
ATOM 12309 C CA . CYS A 1 41 ? -3.070 41.552 -6.029 1.00 0.00 41 CYS A CA 15
ATOM 12310 C C . CYS A 1 41 ? -2.137 42.001 -7.138 1.00 0.00 41 CYS A C 15
ATOM 12311 O O . CYS A 1 41 ? -2.390 41.751 -8.320 1.00 0.00 41 CYS A O 15
ATOM 12318 N N . THR A 1 42 ? -1.064 42.663 -6.757 1.00 0.00 42 THR A N 15
ATOM 12319 C CA . THR A 1 42 ? -0.102 43.164 -7.713 1.00 0.00 42 THR A CA 15
ATOM 12320 C C . THR A 1 42 ? 1.314 42.781 -7.297 1.00 0.00 42 THR A C 15
ATOM 12321 O O . THR A 1 42 ? 1.551 42.435 -6.141 1.00 0.00 42 THR A O 15
ATOM 12332 N N . SER A 1 43 ? 2.247 42.852 -8.230 1.00 0.00 43 SER A N 15
ATOM 12333 C CA . SER A 1 43 ? 3.636 42.509 -7.959 1.00 0.00 43 SER A CA 15
ATOM 12334 C C . SER A 1 43 ? 4.284 43.543 -7.037 1.00 0.00 43 SER A C 15
ATOM 12335 O O . SER A 1 43 ? 5.275 43.258 -6.363 1.00 0.00 43 SER A O 15
ATOM 12343 N N . ASP A 1 44 ? 3.714 44.740 -7.008 1.00 0.00 44 ASP A N 15
ATOM 12344 C CA . ASP A 1 44 ? 4.223 45.819 -6.166 1.00 0.00 44 ASP A CA 15
ATOM 12345 C C . ASP A 1 44 ? 3.638 45.753 -4.769 1.00 0.00 44 ASP A C 15
ATOM 12346 O O . ASP A 1 44 ? 3.982 46.561 -3.906 1.00 0.00 44 ASP A O 15
ATOM 12355 N N . GLY A 1 45 ? 2.756 44.798 -4.545 1.00 0.00 45 GLY A N 15
ATOM 12356 C CA . GLY A 1 45 ? 2.151 44.658 -3.246 1.00 0.00 45 GLY A CA 15
ATOM 12357 C C . GLY A 1 45 ? 0.998 43.684 -3.247 1.00 0.00 45 GLY A C 15
ATOM 12358 O O . GLY A 1 45 ? 0.088 43.778 -4.089 1.00 0.00 45 GLY A O 15
ATOM 12362 N N . CYS A 1 46 ? 1.039 42.739 -2.329 1.00 0.00 46 CYS A N 15
ATOM 12363 C CA . CYS A 1 46 ? -0.019 41.766 -2.184 1.00 0.00 46 CYS A CA 15
ATOM 12364 C C . CYS A 1 46 ? -1.182 42.411 -1.441 1.00 0.00 46 CYS A C 15
ATOM 12365 O O . CYS A 1 46 ? -0.998 42.986 -0.369 1.00 0.00 46 CYS A O 15
ATOM 12372 N N . LYS A 1 47 ? -2.371 42.315 -2.003 1.00 0.00 47 LYS A N 15
ATOM 12373 C CA . LYS A 1 47 ? -3.527 42.986 -1.429 1.00 0.00 47 LYS A CA 15
ATOM 12374 C C . LYS A 1 47 ? -4.229 42.129 -0.384 1.00 0.00 47 LYS A C 15
ATOM 12375 O O . LYS A 1 47 ? -4.819 42.656 0.560 1.00 0.00 47 LYS A O 15
ATOM 12394 N N . CYS A 1 48 ? -4.176 40.819 -0.542 1.00 0.00 48 CYS A N 15
ATOM 12395 C CA . CYS A 1 48 ? -4.820 39.937 0.417 1.00 0.00 48 CYS A CA 15
ATOM 12396 C C . CYS A 1 48 ? -3.858 39.596 1.551 1.00 0.00 48 CYS A C 15
ATOM 12397 O O . CYS A 1 48 ? -4.260 39.477 2.709 1.00 0.00 48 CYS A O 15
ATOM 12404 N N . GLY A 1 49 ? -2.586 39.437 1.209 1.00 0.00 49 GLY A N 15
ATOM 12405 C CA . GLY A 1 49 ? -1.583 39.151 2.205 1.00 0.00 49 GLY A CA 15
ATOM 12406 C C . GLY A 1 49 ? -1.028 37.743 2.102 1.00 0.00 49 GLY A C 15
ATOM 12407 O O . GLY A 1 49 ? -0.151 37.361 2.875 1.00 0.00 49 GLY A O 15
ATOM 12411 N N . LYS A 1 50 ? -1.525 36.965 1.144 1.00 0.00 50 LYS A N 15
ATOM 12412 C CA . LYS A 1 50 ? -1.055 35.590 0.965 1.00 0.00 50 LYS A CA 15
ATOM 12413 C C . LYS A 1 50 ? 0.263 35.561 0.201 1.00 0.00 50 LYS A C 15
ATOM 12414 O O . LYS A 1 50 ? 0.838 34.497 -0.028 1.00 0.00 50 LYS A O 15
ATOM 12433 N N . GLU A 1 51 ? 0.719 36.746 -0.195 1.00 0.00 51 GLU A N 15
ATOM 12434 C CA . GLU A 1 51 ? 1.988 36.931 -0.898 1.00 0.00 51 GLU A CA 15
ATOM 12435 C C . GLU A 1 51 ? 1.935 36.321 -2.305 1.00 0.00 51 GLU A C 15
ATOM 12436 O O . GLU A 1 51 ? 2.964 36.028 -2.917 1.00 0.00 51 GLU A O 15
ATOM 12448 N N . CYS A 1 52 ? 0.730 36.159 -2.819 1.00 0.00 52 CYS A N 15
ATOM 12449 C CA . CYS A 1 52 ? 0.538 35.635 -4.152 1.00 0.00 52 CYS A CA 15
ATOM 12450 C C . CYS A 1 52 ? 0.938 36.677 -5.189 1.00 0.00 52 CYS A C 15
ATOM 12451 O O . CYS A 1 52 ? 1.638 36.370 -6.156 1.00 0.00 52 CYS A O 15
ATOM 12458 N N . THR A 1 53 ? 0.499 37.917 -4.962 1.00 0.00 53 THR A N 15
ATOM 12459 C CA . THR A 1 53 ? 0.838 39.079 -5.805 1.00 0.00 53 THR A CA 15
ATOM 12460 C C . THR A 1 53 ? 0.530 38.855 -7.292 1.00 0.00 53 THR A C 15
ATOM 12461 O O . THR A 1 53 ? 1.135 39.483 -8.162 1.00 0.00 53 THR A O 15
ATOM 12472 N N . GLY A 1 54 ? -0.428 37.991 -7.566 1.00 0.00 54 GLY A N 15
ATOM 12473 C CA . GLY A 1 54 ? -0.789 37.700 -8.928 1.00 0.00 54 GLY A CA 15
ATOM 12474 C C . GLY A 1 54 ? -1.482 36.363 -9.039 1.00 0.00 54 GLY A C 15
ATOM 12475 O O . GLY A 1 54 ? -1.349 35.529 -8.148 1.00 0.00 54 GLY A O 15
ATOM 12479 N N . PRO A 1 55 ? -2.222 36.119 -10.133 1.00 0.00 55 PRO A N 15
ATOM 12480 C CA . PRO A 1 55 ? -2.981 34.876 -10.315 1.00 0.00 55 PRO A CA 15
ATOM 12481 C C . PRO A 1 55 ? -2.097 33.646 -10.525 1.00 0.00 55 PRO A C 15
ATOM 12482 O O . PRO A 1 55 ? -2.578 32.512 -10.459 1.00 0.00 55 PRO A O 15
ATOM 12493 N N . ASP A 1 56 ? -0.815 33.861 -10.768 1.00 0.00 56 ASP A N 15
ATOM 12494 C CA . ASP A 1 56 ? 0.103 32.749 -10.985 1.00 0.00 56 ASP A CA 15
ATOM 12495 C C . ASP A 1 56 ? 0.518 32.117 -9.666 1.00 0.00 56 ASP A C 15
ATOM 12496 O O . ASP A 1 56 ? 0.418 30.909 -9.489 1.00 0.00 56 ASP A O 15
ATOM 12505 N N . SER A 1 57 ? 0.960 32.939 -8.739 1.00 0.00 57 SER A N 15
ATOM 12506 C CA . SER A 1 57 ? 1.383 32.458 -7.437 1.00 0.00 57 SER A CA 15
ATOM 12507 C C . SER A 1 57 ? 0.204 32.464 -6.467 1.00 0.00 57 SER A C 15
ATOM 12508 O O . SER A 1 57 ? 0.368 32.225 -5.266 1.00 0.00 57 SER A O 15
ATOM 12516 N N . CYS A 1 58 ? -0.980 32.735 -6.999 1.00 0.00 58 CYS A N 15
ATOM 12517 C CA . CYS A 1 58 ? -2.186 32.772 -6.217 1.00 0.00 58 CYS A CA 15
ATOM 12518 C C . CYS A 1 58 ? -2.556 31.368 -5.775 1.00 0.00 58 CYS A C 15
ATOM 12519 O O . CYS A 1 58 ? -2.940 30.525 -6.591 1.00 0.00 58 CYS A O 15
ATOM 12526 N N . LYS A 1 59 ? -2.409 31.106 -4.490 1.00 0.00 59 LYS A N 15
ATOM 12527 C CA . LYS A 1 59 ? -2.689 29.787 -3.957 1.00 0.00 59 LYS A CA 15
ATOM 12528 C C . LYS A 1 59 ? -3.933 29.792 -3.089 1.00 0.00 59 LYS A C 15
ATOM 12529 O O . LYS A 1 59 ? -4.310 28.762 -2.527 1.00 0.00 59 LYS A O 15
ATOM 12548 N N . CYS A 1 60 ? -4.568 30.939 -2.975 1.00 0.00 60 CYS A N 15
ATOM 12549 C CA . CYS A 1 60 ? -5.788 31.040 -2.193 1.00 0.00 60 CYS A CA 15
ATOM 12550 C C . CYS A 1 60 ? -7.016 30.965 -3.098 1.00 0.00 60 CYS A C 15
ATOM 12551 O O . CYS A 1 60 ? -6.956 31.335 -4.277 1.00 0.00 60 CYS A O 15
ATOM 12558 N N . GLY A 1 61 ? -8.119 30.479 -2.545 1.00 0.00 61 GLY A N 15
ATOM 12559 C CA . GLY A 1 61 ? -9.335 30.271 -3.323 1.00 0.00 61 GLY A CA 15
ATOM 12560 C C . GLY A 1 61 ? -9.991 31.555 -3.813 1.00 0.00 61 GLY A C 15
ATOM 12561 O O . GLY A 1 61 ? -9.498 32.660 -3.567 1.00 0.00 61 GLY A O 15
ATOM 12565 N N . SER A 1 62 ? -11.126 31.396 -4.481 1.00 0.00 62 SER A N 15
ATOM 12566 C CA . SER A 1 62 ? -11.864 32.506 -5.071 1.00 0.00 62 SER A CA 15
ATOM 12567 C C . SER A 1 62 ? -12.743 33.216 -4.038 1.00 0.00 62 SER A C 15
ATOM 12568 O O . SER A 1 62 ? -13.519 34.106 -4.377 1.00 0.00 62 SER A O 15
ATOM 12576 N N . SER A 1 63 ? -12.615 32.825 -2.788 1.00 0.00 63 SER A N 15
ATOM 12577 C CA . SER A 1 63 ? -13.375 33.447 -1.726 1.00 0.00 63 SER A CA 15
ATOM 12578 C C . SER A 1 63 ? -12.466 34.325 -0.866 1.00 0.00 63 SER A C 15
ATOM 12579 O O . SER A 1 63 ? -12.864 34.795 0.203 1.00 0.00 63 SER A O 15
ATOM 12587 N N . CYS A 1 64 ? -11.245 34.558 -1.348 1.00 0.00 64 CYS A N 15
ATOM 12588 C CA . CYS A 1 64 ? -10.282 35.364 -0.619 1.00 0.00 64 CYS A CA 15
ATOM 12589 C C . CYS A 1 64 ? -10.494 36.856 -0.897 1.00 0.00 64 CYS A C 15
ATOM 12590 O O . CYS A 1 64 ? -11.314 37.233 -1.743 1.00 0.00 64 CYS A O 15
ATOM 12597 N N . SER A 1 65 ? -9.751 37.692 -0.187 1.00 0.00 65 SER A N 15
ATOM 12598 C CA . SER A 1 65 ? -9.844 39.133 -0.318 1.00 0.00 65 SER A CA 15
ATOM 12599 C C . SER A 1 65 ? -9.405 39.597 -1.707 1.00 0.00 65 SER A C 15
ATOM 12600 O O . SER A 1 65 ? -9.926 40.575 -2.231 1.00 0.00 65 SER A O 15
ATOM 12608 N N . CYS A 1 66 ? -8.458 38.878 -2.311 1.00 0.00 66 CYS A N 15
ATOM 12609 C CA . CYS A 1 66 ? -7.956 39.244 -3.633 1.00 0.00 66 CYS A CA 15
ATOM 12610 C C . CYS A 1 66 ? -8.886 38.743 -4.736 1.00 0.00 66 CYS A C 15
ATOM 12611 O O . CYS A 1 66 ? -8.552 38.802 -5.916 1.00 0.00 66 CYS A O 15
ATOM 12618 N N . LYS A 1 67 ? -10.059 38.277 -4.347 1.00 0.00 67 LYS A N 15
ATOM 12619 C CA . LYS A 1 67 ? -11.016 37.719 -5.293 1.00 0.00 67 LYS A CA 15
ATOM 12620 C C . LYS A 1 67 ? -12.331 38.500 -5.261 1.00 0.00 67 LYS A C 15
ATOM 12621 O O . LYS A 1 67 ? -12.352 39.646 -5.798 1.00 0.00 67 LYS A O 15
ATOM 12646 N N . GLY A 1 1 ? -15.223 1.962 -20.854 1.00 0.00 1 GLY A N 16
ATOM 12647 C CA . GLY A 1 1 ? -14.384 3.006 -21.513 1.00 0.00 1 GLY A CA 16
ATOM 12648 C C . GLY A 1 1 ? -15.021 4.383 -21.446 1.00 0.00 1 GLY A C 16
ATOM 12649 O O . GLY A 1 1 ? -14.609 5.310 -22.153 1.00 0.00 1 GLY A O 16
ATOM 12652 N N . SER A 1 2 ? -16.033 4.515 -20.609 1.00 0.00 2 SER A N 16
ATOM 12653 C CA . SER A 1 2 ? -16.731 5.772 -20.436 1.00 0.00 2 SER A CA 16
ATOM 12654 C C . SER A 1 2 ? -17.054 6.001 -18.963 1.00 0.00 2 SER A C 16
ATOM 12655 O O . SER A 1 2 ? -17.807 5.233 -18.358 1.00 0.00 2 SER A O 16
ATOM 12663 N N . GLY A 1 3 ? -16.462 7.033 -18.383 1.00 0.00 3 GLY A N 16
ATOM 12664 C CA . GLY A 1 3 ? -16.717 7.342 -16.994 1.00 0.00 3 GLY A CA 16
ATOM 12665 C C . GLY A 1 3 ? -16.276 8.741 -16.623 1.00 0.00 3 GLY A C 16
ATOM 12666 O O . GLY A 1 3 ? -15.755 8.965 -15.527 1.00 0.00 3 GLY A O 16
ATOM 12670 N N . LYS A 1 4 ? -16.475 9.685 -17.534 1.00 0.00 4 LYS A N 16
ATOM 12671 C CA . LYS A 1 4 ? -16.102 11.072 -17.282 1.00 0.00 4 LYS A CA 16
ATOM 12672 C C . LYS A 1 4 ? -17.043 11.691 -16.245 1.00 0.00 4 LYS A C 16
ATOM 12673 O O . LYS A 1 4 ? -18.243 11.412 -16.246 1.00 0.00 4 LYS A O 16
ATOM 12692 N N . GLY A 1 5 ? -16.501 12.511 -15.355 1.00 0.00 5 GLY A N 16
ATOM 12693 C CA . GLY A 1 5 ? -17.323 13.094 -14.314 1.00 0.00 5 GLY A CA 16
ATOM 12694 C C . GLY A 1 5 ? -16.912 14.502 -13.946 1.00 0.00 5 GLY A C 16
ATOM 12695 O O . GLY A 1 5 ? -17.358 15.035 -12.929 1.00 0.00 5 GLY A O 16
ATOM 12699 N N . LYS A 1 6 ? -16.076 15.111 -14.767 1.00 0.00 6 LYS A N 16
ATOM 12700 C CA . LYS A 1 6 ? -15.617 16.469 -14.512 1.00 0.00 6 LYS A CA 16
ATOM 12701 C C . LYS A 1 6 ? -16.687 17.473 -14.908 1.00 0.00 6 LYS A C 16
ATOM 12702 O O . LYS A 1 6 ? -17.312 17.345 -15.966 1.00 0.00 6 LYS A O 16
ATOM 12721 N N . GLY A 1 7 ? -16.904 18.454 -14.060 1.00 0.00 7 GLY A N 16
ATOM 12722 C CA . GLY A 1 7 ? -17.878 19.474 -14.347 1.00 0.00 7 GLY A CA 16
ATOM 12723 C C . GLY A 1 7 ? -17.299 20.853 -14.189 1.00 0.00 7 GLY A C 16
ATOM 12724 O O . GLY A 1 7 ? -16.614 21.129 -13.203 1.00 0.00 7 GLY A O 16
ATOM 12728 N N . GLU A 1 8 ? -17.570 21.719 -15.159 1.00 0.00 8 GLU A N 16
ATOM 12729 C CA . GLU A 1 8 ? -17.059 23.085 -15.151 1.00 0.00 8 GLU A CA 16
ATOM 12730 C C . GLU A 1 8 ? -17.668 23.884 -14.010 1.00 0.00 8 GLU A C 16
ATOM 12731 O O . GLU A 1 8 ? -17.016 24.761 -13.441 1.00 0.00 8 GLU A O 16
ATOM 12743 N N . LYS A 1 9 ? -18.931 23.572 -13.684 1.00 0.00 9 LYS A N 16
ATOM 12744 C CA . LYS A 1 9 ? -19.663 24.237 -12.595 1.00 0.00 9 LYS A CA 16
ATOM 12745 C C . LYS A 1 9 ? -19.933 25.704 -12.909 1.00 0.00 9 LYS A C 16
ATOM 12746 O O . LYS A 1 9 ? -20.302 26.474 -12.029 1.00 0.00 9 LYS A O 16
ATOM 12765 N N . CYS A 1 10 ? -19.761 26.084 -14.157 1.00 0.00 10 CYS A N 16
ATOM 12766 C CA . CYS A 1 10 ? -19.963 27.459 -14.556 1.00 0.00 10 CYS A CA 16
ATOM 12767 C C . CYS A 1 10 ? -21.425 27.806 -14.681 1.00 0.00 10 CYS A C 16
ATOM 12768 O O . CYS A 1 10 ? -22.205 27.082 -15.309 1.00 0.00 10 CYS A O 16
ATOM 12775 N N . THR A 1 11 ? -21.787 28.908 -14.070 1.00 0.00 11 THR A N 16
ATOM 12776 C CA . THR A 1 11 ? -23.137 29.383 -14.078 1.00 0.00 11 THR A CA 16
ATOM 12777 C C . THR A 1 11 ? -23.384 30.250 -15.307 1.00 0.00 11 THR A C 16
ATOM 12778 O O . THR A 1 11 ? -22.462 30.500 -16.093 1.00 0.00 11 THR A O 16
ATOM 12789 N N . SER A 1 12 ? -24.612 30.716 -15.465 1.00 0.00 12 SER A N 16
ATOM 12790 C CA . SER A 1 12 ? -24.983 31.547 -16.601 1.00 0.00 12 SER A CA 16
ATOM 12791 C C . SER A 1 12 ? -24.143 32.829 -16.666 1.00 0.00 12 SER A C 16
ATOM 12792 O O . SER A 1 12 ? -23.925 33.381 -17.743 1.00 0.00 12 SER A O 16
ATOM 12800 N N . ALA A 1 13 ? -23.658 33.286 -15.511 1.00 0.00 13 ALA A N 16
ATOM 12801 C CA . ALA A 1 13 ? -22.831 34.476 -15.457 1.00 0.00 13 ALA A CA 16
ATOM 12802 C C . ALA A 1 13 ? -21.490 34.235 -16.140 1.00 0.00 13 ALA A C 16
ATOM 12803 O O . ALA A 1 13 ? -21.032 35.051 -16.931 1.00 0.00 13 ALA A O 16
ATOM 12810 N N . CYS A 1 14 ? -20.878 33.099 -15.853 1.00 0.00 14 CYS A N 16
ATOM 12811 C CA . CYS A 1 14 ? -19.579 32.772 -16.427 1.00 0.00 14 CYS A CA 16
ATOM 12812 C C . CYS A 1 14 ? -19.736 32.292 -17.872 1.00 0.00 14 CYS A C 16
ATOM 12813 O O . CYS A 1 14 ? -18.824 32.423 -18.687 1.00 0.00 14 CYS A O 16
ATOM 12820 N N . ARG A 1 15 ? -20.911 31.746 -18.182 1.00 0.00 15 ARG A N 16
ATOM 12821 C CA . ARG A 1 15 ? -21.206 31.262 -19.533 1.00 0.00 15 ARG A CA 16
ATOM 12822 C C . ARG A 1 15 ? -21.458 32.420 -20.485 1.00 0.00 15 ARG A C 16
ATOM 12823 O O . ARG A 1 15 ? -21.411 32.255 -21.705 1.00 0.00 15 ARG A O 16
ATOM 12844 N N . SER A 1 16 ? -21.738 33.584 -19.923 1.00 0.00 16 SER A N 16
ATOM 12845 C CA . SER A 1 16 ? -22.007 34.767 -20.706 1.00 0.00 16 SER A CA 16
ATOM 12846 C C . SER A 1 16 ? -20.787 35.151 -21.534 1.00 0.00 16 SER A C 16
ATOM 12847 O O . SER A 1 16 ? -19.656 34.748 -21.232 1.00 0.00 16 SER A O 16
ATOM 12855 N N . GLU A 1 17 ? -21.016 35.922 -22.566 1.00 0.00 17 GLU A N 16
ATOM 12856 C CA . GLU A 1 17 ? -19.957 36.363 -23.442 1.00 0.00 17 GLU A CA 16
ATOM 12857 C C . GLU A 1 17 ? -20.073 37.865 -23.681 1.00 0.00 17 GLU A C 16
ATOM 12858 O O . GLU A 1 17 ? -20.981 38.316 -24.375 1.00 0.00 17 GLU A O 16
ATOM 12870 N N . PRO A 1 18 ? -19.173 38.672 -23.083 1.00 0.00 18 PRO A N 16
ATOM 12871 C CA . PRO A 1 18 ? -18.089 38.180 -22.218 1.00 0.00 18 PRO A CA 16
ATOM 12872 C C . PRO A 1 18 ? -18.595 37.729 -20.844 1.00 0.00 18 PRO A C 16
ATOM 12873 O O . PRO A 1 18 ? -19.765 37.954 -20.491 1.00 0.00 18 PRO A O 16
ATOM 12884 N N . CYS A 1 19 ? -17.708 37.103 -20.083 1.00 0.00 19 CYS A N 16
ATOM 12885 C CA . CYS A 1 19 ? -18.025 36.581 -18.758 1.00 0.00 19 CYS A CA 16
ATOM 12886 C C . CYS A 1 19 ? -18.581 37.667 -17.836 1.00 0.00 19 CYS A C 16
ATOM 12887 O O . CYS A 1 19 ? -18.164 38.826 -17.902 1.00 0.00 19 CYS A O 16
ATOM 12894 N N . GLN A 1 20 ? -19.535 37.280 -16.993 1.00 0.00 20 GLN A N 16
ATOM 12895 C CA . GLN A 1 20 ? -20.167 38.192 -16.039 1.00 0.00 20 GLN A CA 16
ATOM 12896 C C . GLN A 1 20 ? -19.964 37.694 -14.609 1.00 0.00 20 GLN A C 16
ATOM 12897 O O . GLN A 1 20 ? -20.636 38.144 -13.676 1.00 0.00 20 GLN A O 16
ATOM 12911 N N . CYS A 1 21 ? -19.038 36.767 -14.438 1.00 0.00 21 CYS A N 16
ATOM 12912 C CA . CYS A 1 21 ? -18.742 36.216 -13.113 1.00 0.00 21 CYS A CA 16
ATOM 12913 C C . CYS A 1 21 ? -18.028 37.257 -12.231 1.00 0.00 21 CYS A C 16
ATOM 12914 O O . CYS A 1 21 ? -17.764 37.018 -11.062 1.00 0.00 21 CYS A O 16
ATOM 12921 N N . GLY A 1 22 ? -17.726 38.414 -12.807 1.00 0.00 22 GLY A N 16
ATOM 12922 C CA . GLY A 1 22 ? -17.073 39.474 -12.064 1.00 0.00 22 GLY A CA 16
ATOM 12923 C C . GLY A 1 22 ? -17.991 40.118 -11.036 1.00 0.00 22 GLY A C 16
ATOM 12924 O O . GLY A 1 22 ? -17.530 40.828 -10.138 1.00 0.00 22 GLY A O 16
ATOM 12928 N N . SER A 1 23 ? -19.286 39.876 -11.161 1.00 0.00 23 SER A N 16
ATOM 12929 C CA . SER A 1 23 ? -20.248 40.428 -10.229 1.00 0.00 23 SER A CA 16
ATOM 12930 C C . SER A 1 23 ? -20.170 39.708 -8.877 1.00 0.00 23 SER A C 16
ATOM 12931 O O . SER A 1 23 ? -20.114 40.348 -7.828 1.00 0.00 23 SER A O 16
ATOM 12939 N N . LYS A 1 24 ? -20.152 38.381 -8.909 1.00 0.00 24 LYS A N 16
ATOM 12940 C CA . LYS A 1 24 ? -20.083 37.586 -7.684 1.00 0.00 24 LYS A CA 16
ATOM 12941 C C . LYS A 1 24 ? -19.180 36.378 -7.862 1.00 0.00 24 LYS A C 16
ATOM 12942 O O . LYS A 1 24 ? -18.373 36.068 -6.977 1.00 0.00 24 LYS A O 16
ATOM 12961 N N . CYS A 1 25 ? -19.327 35.705 -9.010 1.00 0.00 25 CYS A N 16
ATOM 12962 C CA . CYS A 1 25 ? -18.545 34.512 -9.350 1.00 0.00 25 CYS A CA 16
ATOM 12963 C C . CYS A 1 25 ? -19.017 33.302 -8.548 1.00 0.00 25 CYS A C 16
ATOM 12964 O O . CYS A 1 25 ? -18.682 33.139 -7.370 1.00 0.00 25 CYS A O 16
ATOM 12971 N N . GLN A 1 26 ? -19.804 32.461 -9.191 1.00 0.00 26 GLN A N 16
ATOM 12972 C CA . GLN A 1 26 ? -20.370 31.291 -8.541 1.00 0.00 26 GLN A CA 16
ATOM 12973 C C . GLN A 1 26 ? -20.038 30.023 -9.319 1.00 0.00 26 GLN A C 16
ATOM 12974 O O . GLN A 1 26 ? -20.607 28.961 -9.066 1.00 0.00 26 GLN A O 16
ATOM 12988 N N . CYS A 1 27 ? -19.110 30.134 -10.249 1.00 0.00 27 CYS A N 16
ATOM 12989 C CA . CYS A 1 27 ? -18.731 29.006 -11.086 1.00 0.00 27 CYS A CA 16
ATOM 12990 C C . CYS A 1 27 ? -17.700 28.136 -10.387 1.00 0.00 27 CYS A C 16
ATOM 12991 O O . CYS A 1 27 ? -17.344 28.370 -9.223 1.00 0.00 27 CYS A O 16
ATOM 12998 N N . GLY A 1 28 ? -17.223 27.138 -11.099 1.00 0.00 28 GLY A N 16
ATOM 12999 C CA . GLY A 1 28 ? -16.160 26.330 -10.602 1.00 0.00 28 GLY A CA 16
ATOM 13000 C C . GLY A 1 28 ? -14.846 26.939 -10.992 1.00 0.00 28 GLY A C 16
ATOM 13001 O O . GLY A 1 28 ? -14.635 27.265 -12.159 1.00 0.00 28 GLY A O 16
ATOM 13005 N N . GLU A 1 29 ? -13.957 27.075 -10.041 1.00 0.00 29 GLU A N 16
ATOM 13006 C CA . GLU A 1 29 ? -12.664 27.729 -10.272 1.00 0.00 29 GLU A CA 16
ATOM 13007 C C . GLU A 1 29 ? -11.710 26.879 -11.117 1.00 0.00 29 GLU A C 16
ATOM 13008 O O . GLU A 1 29 ? -10.498 27.125 -11.157 1.00 0.00 29 GLU A O 16
ATOM 13020 N N . GLY A 1 30 ? -12.268 25.924 -11.815 1.00 0.00 30 GLY A N 16
ATOM 13021 C CA . GLY A 1 30 ? -11.502 25.078 -12.686 1.00 0.00 30 GLY A CA 16
ATOM 13022 C C . GLY A 1 30 ? -11.824 25.355 -14.138 1.00 0.00 30 GLY A C 16
ATOM 13023 O O . GLY A 1 30 ? -11.434 24.594 -15.029 1.00 0.00 30 GLY A O 16
ATOM 13027 N N . CYS A 1 31 ? -12.550 26.447 -14.378 1.00 0.00 31 CYS A N 16
ATOM 13028 C CA . CYS A 1 31 ? -12.927 26.843 -15.729 1.00 0.00 31 CYS A CA 16
ATOM 13029 C C . CYS A 1 31 ? -11.777 27.557 -16.411 1.00 0.00 31 CYS A C 16
ATOM 13030 O O . CYS A 1 31 ? -11.784 27.737 -17.628 1.00 0.00 31 CYS A O 16
ATOM 13037 N N . THR A 1 32 ? -10.796 27.977 -15.600 1.00 0.00 32 THR A N 16
ATOM 13038 C CA . THR A 1 32 ? -9.619 28.727 -16.059 1.00 0.00 32 THR A CA 16
ATOM 13039 C C . THR A 1 32 ? -10.019 30.021 -16.781 1.00 0.00 32 THR A C 16
ATOM 13040 O O . THR A 1 32 ? -9.277 30.531 -17.618 1.00 0.00 32 THR A O 16
ATOM 13051 N N . CYS A 1 33 ? -11.195 30.549 -16.430 1.00 0.00 33 CYS A N 16
ATOM 13052 C CA . CYS A 1 33 ? -11.699 31.774 -17.022 1.00 0.00 33 CYS A CA 16
ATOM 13053 C C . CYS A 1 33 ? -10.768 32.926 -16.692 1.00 0.00 33 CYS A C 16
ATOM 13054 O O . CYS A 1 33 ? -10.447 33.168 -15.529 1.00 0.00 33 CYS A O 16
ATOM 13061 N N . ALA A 1 34 ? -10.358 33.637 -17.709 1.00 0.00 34 ALA A N 16
ATOM 13062 C CA . ALA A 1 34 ? -9.424 34.731 -17.558 1.00 0.00 34 ALA A CA 16
ATOM 13063 C C . ALA A 1 34 ? -10.168 36.038 -17.364 1.00 0.00 34 ALA A C 16
ATOM 13064 O O . ALA A 1 34 ? -9.702 37.107 -17.768 1.00 0.00 34 ALA A O 16
ATOM 13071 N N . ALA A 1 35 ? -11.317 35.949 -16.730 1.00 0.00 35 ALA A N 16
ATOM 13072 C CA . ALA A 1 35 ? -12.136 37.109 -16.481 1.00 0.00 35 ALA A CA 16
ATOM 13073 C C . ALA A 1 35 ? -12.510 37.178 -15.022 1.00 0.00 35 ALA A C 16
ATOM 13074 O O . ALA A 1 35 ? -12.329 38.205 -14.373 1.00 0.00 35 ALA A O 16
ATOM 13081 N N . CYS A 1 36 ? -13.020 36.085 -14.498 1.00 0.00 36 CYS A N 16
ATOM 13082 C CA . CYS A 1 36 ? -13.406 36.041 -13.104 1.00 0.00 36 CYS A CA 16
ATOM 13083 C C . CYS A 1 36 ? -12.323 35.399 -12.257 1.00 0.00 36 CYS A C 16
ATOM 13084 O O . CYS A 1 36 ? -12.041 35.851 -11.142 1.00 0.00 36 CYS A O 16
ATOM 13091 N N . LYS A 1 37 ? -11.704 34.353 -12.782 1.00 0.00 37 LYS A N 16
ATOM 13092 C CA . LYS A 1 37 ? -10.671 33.665 -12.047 1.00 0.00 37 LYS A CA 16
ATOM 13093 C C . LYS A 1 37 ? -9.335 34.346 -12.230 1.00 0.00 37 LYS A C 16
ATOM 13094 O O . LYS A 1 37 ? -8.795 34.399 -13.333 1.00 0.00 37 LYS A O 16
ATOM 13113 N N . THR A 1 38 ? -8.817 34.863 -11.149 1.00 0.00 38 THR A N 16
ATOM 13114 C CA . THR A 1 38 ? -7.540 35.521 -11.133 1.00 0.00 38 THR A CA 16
ATOM 13115 C C . THR A 1 38 ? -7.242 35.941 -9.707 1.00 0.00 38 THR A C 16
ATOM 13116 O O . THR A 1 38 ? -8.027 35.652 -8.799 1.00 0.00 38 THR A O 16
ATOM 13127 N N . CYS A 1 39 ? -6.130 36.588 -9.503 1.00 0.00 39 CYS A N 16
ATOM 13128 C CA . CYS A 1 39 ? -5.784 37.066 -8.195 1.00 0.00 39 CYS A CA 16
ATOM 13129 C C . CYS A 1 39 ? -6.148 38.532 -8.079 1.00 0.00 39 CYS A C 16
ATOM 13130 O O . CYS A 1 39 ? -5.879 39.324 -8.990 1.00 0.00 39 CYS A O 16
ATOM 13137 N N . ASN A 1 40 ? -6.761 38.895 -6.972 1.00 0.00 40 ASN A N 16
ATOM 13138 C CA . ASN A 1 40 ? -7.187 40.268 -6.760 1.00 0.00 40 ASN A CA 16
ATOM 13139 C C . ASN A 1 40 ? -6.073 41.101 -6.160 1.00 0.00 40 ASN A C 16
ATOM 13140 O O . ASN A 1 40 ? -6.201 42.318 -6.016 1.00 0.00 40 ASN A O 16
ATOM 13151 N N . CYS A 1 41 ? -4.978 40.449 -5.819 1.00 0.00 41 CYS A N 16
ATOM 13152 C CA . CYS A 1 41 ? -3.842 41.124 -5.240 1.00 0.00 41 CYS A CA 16
ATOM 13153 C C . CYS A 1 41 ? -3.007 41.789 -6.315 1.00 0.00 41 CYS A C 16
ATOM 13154 O O . CYS A 1 41 ? -2.730 41.196 -7.358 1.00 0.00 41 CYS A O 16
ATOM 13161 N N . THR A 1 42 ? -2.613 43.012 -6.061 1.00 0.00 42 THR A N 16
ATOM 13162 C CA . THR A 1 42 ? -1.814 43.764 -6.995 1.00 0.00 42 THR A CA 16
ATOM 13163 C C . THR A 1 42 ? -0.384 43.843 -6.494 1.00 0.00 42 THR A C 16
ATOM 13164 O O . THR A 1 42 ? -0.095 43.431 -5.371 1.00 0.00 42 THR A O 16
ATOM 13175 N N . SER A 1 43 ? 0.508 44.373 -7.311 1.00 0.00 43 SER A N 16
ATOM 13176 C CA . SER A 1 43 ? 1.892 44.533 -6.911 1.00 0.00 43 SER A CA 16
ATOM 13177 C C . SER A 1 43 ? 2.028 45.704 -5.936 1.00 0.00 43 SER A C 16
ATOM 13178 O O . SER A 1 43 ? 3.077 45.906 -5.326 1.00 0.00 43 SER A O 16
ATOM 13186 N N . ASP A 1 44 ? 0.948 46.467 -5.800 1.00 0.00 44 ASP A N 16
ATOM 13187 C CA . ASP A 1 44 ? 0.902 47.590 -4.876 1.00 0.00 44 ASP A CA 16
ATOM 13188 C C . ASP A 1 44 ? 0.734 47.085 -3.454 1.00 0.00 44 ASP A C 16
ATOM 13189 O O . ASP A 1 44 ? 1.369 47.582 -2.522 1.00 0.00 44 ASP A O 16
ATOM 13198 N N . GLY A 1 45 ? -0.108 46.085 -3.296 1.00 0.00 45 GLY A N 16
ATOM 13199 C CA . GLY A 1 45 ? -0.350 45.526 -2.001 1.00 0.00 45 GLY A CA 16
ATOM 13200 C C . GLY A 1 45 ? -1.129 44.241 -2.083 1.00 0.00 45 GLY A C 16
ATOM 13201 O O . GLY A 1 45 ? -2.083 44.130 -2.859 1.00 0.00 45 GLY A O 16
ATOM 13205 N N . CYS A 1 46 ? -0.717 43.266 -1.305 1.00 0.00 46 CYS A N 16
ATOM 13206 C CA . CYS A 1 46 ? -1.389 41.986 -1.270 1.00 0.00 46 CYS A CA 16
ATOM 13207 C C . CYS A 1 46 ? -2.762 42.143 -0.619 1.00 0.00 46 CYS A C 16
ATOM 13208 O O . CYS A 1 46 ? -2.880 42.697 0.473 1.00 0.00 46 CYS A O 16
ATOM 13215 N N . LYS A 1 47 ? -3.789 41.665 -1.291 1.00 0.00 47 LYS A N 16
ATOM 13216 C CA . LYS A 1 47 ? -5.151 41.804 -0.804 1.00 0.00 47 LYS A CA 16
ATOM 13217 C C . LYS A 1 47 ? -5.500 40.737 0.221 1.00 0.00 47 LYS A C 16
ATOM 13218 O O . LYS A 1 47 ? -6.166 41.022 1.214 1.00 0.00 47 LYS A O 16
ATOM 13237 N N . CYS A 1 48 ? -5.055 39.519 -0.012 1.00 0.00 48 CYS A N 16
ATOM 13238 C CA . CYS A 1 48 ? -5.379 38.424 0.891 1.00 0.00 48 CYS A CA 16
ATOM 13239 C C . CYS A 1 48 ? -4.369 38.343 2.034 1.00 0.00 48 CYS A C 16
ATOM 13240 O O . CYS A 1 48 ? -4.724 38.033 3.170 1.00 0.00 48 CYS A O 16
ATOM 13247 N N . GLY A 1 49 ? -3.110 38.625 1.729 1.00 0.00 49 GLY A N 16
ATOM 13248 C CA . GLY A 1 49 ? -2.082 38.601 2.744 1.00 0.00 49 GLY A CA 16
ATOM 13249 C C . GLY A 1 49 ? -1.155 37.401 2.629 1.00 0.00 49 GLY A C 16
ATOM 13250 O O . GLY A 1 49 ? -0.422 37.086 3.569 1.00 0.00 49 GLY A O 16
ATOM 13254 N N . LYS A 1 50 ? -1.186 36.722 1.488 1.00 0.00 50 LYS A N 16
ATOM 13255 C CA . LYS A 1 50 ? -0.305 35.574 1.266 1.00 0.00 50 LYS A CA 16
ATOM 13256 C C . LYS A 1 50 ? 0.964 36.006 0.534 1.00 0.00 50 LYS A C 16
ATOM 13257 O O . LYS A 1 50 ? 1.825 35.181 0.215 1.00 0.00 50 LYS A O 16
ATOM 13276 N N . GLU A 1 51 ? 1.055 37.310 0.268 1.00 0.00 51 GLU A N 16
ATOM 13277 C CA . GLU A 1 51 ? 2.206 37.924 -0.403 1.00 0.00 51 GLU A CA 16
ATOM 13278 C C . GLU A 1 51 ? 2.377 37.370 -1.824 1.00 0.00 51 GLU A C 16
ATOM 13279 O O . GLU A 1 51 ? 3.491 37.241 -2.338 1.00 0.00 51 GLU A O 16
ATOM 13291 N N . CYS A 1 52 ? 1.261 37.055 -2.449 1.00 0.00 52 CYS A N 16
ATOM 13292 C CA . CYS A 1 52 ? 1.253 36.573 -3.812 1.00 0.00 52 CYS A CA 16
ATOM 13293 C C . CYS A 1 52 ? 1.321 37.745 -4.778 1.00 0.00 52 CYS A C 16
ATOM 13294 O O . CYS A 1 52 ? 2.116 37.746 -5.722 1.00 0.00 52 CYS A O 16
ATOM 13301 N N . THR A 1 53 ? 0.478 38.747 -4.519 1.00 0.00 53 THR A N 16
ATOM 13302 C CA . THR A 1 53 ? 0.433 40.000 -5.285 1.00 0.00 53 THR A CA 16
ATOM 13303 C C . THR A 1 53 ? 0.295 39.778 -6.794 1.00 0.00 53 THR A C 16
ATOM 13304 O O . THR A 1 53 ? 0.871 40.515 -7.603 1.00 0.00 53 THR A O 16
ATOM 13315 N N . GLY A 1 54 ? -0.483 38.782 -7.168 1.00 0.00 54 GLY A N 16
ATOM 13316 C CA . GLY A 1 54 ? -0.693 38.515 -8.564 1.00 0.00 54 GLY A CA 16
ATOM 13317 C C . GLY A 1 54 ? -0.746 37.040 -8.862 1.00 0.00 54 GLY A C 16
ATOM 13318 O O . GLY A 1 54 ? -0.211 36.241 -8.102 1.00 0.00 54 GLY A O 16
ATOM 13322 N N . PRO A 1 55 ? -1.380 36.647 -9.983 1.00 0.00 55 PRO A N 16
ATOM 13323 C CA . PRO A 1 55 ? -1.527 35.235 -10.363 1.00 0.00 55 PRO A CA 16
ATOM 13324 C C . PRO A 1 55 ? -0.185 34.540 -10.579 1.00 0.00 55 PRO A C 16
ATOM 13325 O O . PRO A 1 55 ? -0.072 33.327 -10.396 1.00 0.00 55 PRO A O 16
ATOM 13336 N N . ASP A 1 56 ? 0.831 35.312 -10.951 1.00 0.00 56 ASP A N 16
ATOM 13337 C CA . ASP A 1 56 ? 2.160 34.760 -11.197 1.00 0.00 56 ASP A CA 16
ATOM 13338 C C . ASP A 1 56 ? 2.738 34.132 -9.936 1.00 0.00 56 ASP A C 16
ATOM 13339 O O . ASP A 1 56 ? 3.114 32.959 -9.930 1.00 0.00 56 ASP A O 16
ATOM 13348 N N . SER A 1 57 ? 2.787 34.905 -8.868 1.00 0.00 57 SER A N 16
ATOM 13349 C CA . SER A 1 57 ? 3.341 34.431 -7.613 1.00 0.00 57 SER A CA 16
ATOM 13350 C C . SER A 1 57 ? 2.236 34.006 -6.643 1.00 0.00 57 SER A C 16
ATOM 13351 O O . SER A 1 57 ? 2.460 33.915 -5.435 1.00 0.00 57 SER A O 16
ATOM 13359 N N . CYS A 1 58 ? 1.051 33.731 -7.172 1.00 0.00 58 CYS A N 16
ATOM 13360 C CA . CYS A 1 58 ? -0.062 33.339 -6.346 1.00 0.00 58 CYS A CA 16
ATOM 13361 C C . CYS A 1 58 ? 0.112 31.914 -5.862 1.00 0.00 58 CYS A C 16
ATOM 13362 O O . CYS A 1 58 ? -0.044 30.957 -6.628 1.00 0.00 58 CYS A O 16
ATOM 13369 N N . LYS A 1 59 ? 0.455 31.783 -4.592 1.00 0.00 59 LYS A N 16
ATOM 13370 C CA . LYS A 1 59 ? 0.706 30.485 -3.998 1.00 0.00 59 LYS A CA 16
ATOM 13371 C C . LYS A 1 59 ? -0.587 29.830 -3.565 1.00 0.00 59 LYS A C 16
ATOM 13372 O O . LYS A 1 59 ? -0.659 28.610 -3.434 1.00 0.00 59 LYS A O 16
ATOM 13391 N N . CYS A 1 60 ? -1.610 30.633 -3.359 1.00 0.00 60 CYS A N 16
ATOM 13392 C CA . CYS A 1 60 ? -2.891 30.105 -2.961 1.00 0.00 60 CYS A CA 16
ATOM 13393 C C . CYS A 1 60 ? -3.756 29.859 -4.188 1.00 0.00 60 CYS A C 16
ATOM 13394 O O . CYS A 1 60 ? -3.852 30.709 -5.077 1.00 0.00 60 CYS A O 16
ATOM 13401 N N . GLY A 1 61 ? -4.376 28.702 -4.244 1.00 0.00 61 GLY A N 16
ATOM 13402 C CA . GLY A 1 61 ? -5.148 28.340 -5.403 1.00 0.00 61 GLY A CA 16
ATOM 13403 C C . GLY A 1 61 ? -6.581 28.074 -5.065 1.00 0.00 61 GLY A C 16
ATOM 13404 O O . GLY A 1 61 ? -6.881 27.127 -4.336 1.00 0.00 61 GLY A O 16
ATOM 13408 N N . SER A 1 62 ? -7.468 28.917 -5.591 1.00 0.00 62 SER A N 16
ATOM 13409 C CA . SER A 1 62 ? -8.905 28.807 -5.355 1.00 0.00 62 SER A CA 16
ATOM 13410 C C . SER A 1 62 ? -9.268 29.022 -3.877 1.00 0.00 62 SER A C 16
ATOM 13411 O O . SER A 1 62 ? -8.400 29.027 -3.004 1.00 0.00 62 SER A O 16
ATOM 13419 N N . SER A 1 63 ? -10.555 29.270 -3.631 1.00 0.00 63 SER A N 16
ATOM 13420 C CA . SER A 1 63 ? -11.121 29.387 -2.276 1.00 0.00 63 SER A CA 16
ATOM 13421 C C . SER A 1 63 ? -10.625 30.617 -1.473 1.00 0.00 63 SER A C 16
ATOM 13422 O O . SER A 1 63 ? -11.318 31.071 -0.559 1.00 0.00 63 SER A O 16
ATOM 13430 N N . CYS A 1 64 ? -9.448 31.150 -1.798 1.00 0.00 64 CYS A N 16
ATOM 13431 C CA . CYS A 1 64 ? -8.912 32.277 -1.050 1.00 0.00 64 CYS A CA 16
ATOM 13432 C C . CYS A 1 64 ? -9.662 33.572 -1.376 1.00 0.00 64 CYS A C 16
ATOM 13433 O O . CYS A 1 64 ? -10.366 33.659 -2.387 1.00 0.00 64 CYS A O 16
ATOM 13440 N N . SER A 1 65 ? -9.490 34.573 -0.526 1.00 0.00 65 SER A N 16
ATOM 13441 C CA . SER A 1 65 ? -10.161 35.850 -0.676 1.00 0.00 65 SER A CA 16
ATOM 13442 C C . SER A 1 65 ? -9.693 36.602 -1.925 1.00 0.00 65 SER A C 16
ATOM 13443 O O . SER A 1 65 ? -10.438 37.400 -2.488 1.00 0.00 65 SER A O 16
ATOM 13451 N N . CYS A 1 66 ? -8.464 36.340 -2.367 1.00 0.00 66 CYS A N 16
ATOM 13452 C CA . CYS A 1 66 ? -7.953 36.994 -3.564 1.00 0.00 66 CYS A CA 16
ATOM 13453 C C . CYS A 1 66 ? -8.464 36.294 -4.822 1.00 0.00 66 CYS A C 16
ATOM 13454 O O . CYS A 1 66 ? -8.152 36.699 -5.936 1.00 0.00 66 CYS A O 16
ATOM 13461 N N . LYS A 1 67 ? -9.264 35.252 -4.632 1.00 0.00 67 LYS A N 16
ATOM 13462 C CA . LYS A 1 67 ? -9.817 34.486 -5.745 1.00 0.00 67 LYS A CA 16
ATOM 13463 C C . LYS A 1 67 ? -11.261 34.911 -6.023 1.00 0.00 67 LYS A C 16
ATOM 13464 O O . LYS A 1 67 ? -11.456 35.980 -6.665 1.00 0.00 67 LYS A O 16
ATOM 13489 N N . GLY A 1 1 ? -17.524 10.048 -24.324 1.00 0.00 1 GLY A N 17
ATOM 13490 C CA . GLY A 1 1 ? -17.751 8.940 -23.355 1.00 0.00 1 GLY A CA 17
ATOM 13491 C C . GLY A 1 1 ? -19.222 8.715 -23.070 1.00 0.00 1 GLY A C 17
ATOM 13492 O O . GLY A 1 1 ? -20.084 9.394 -23.636 1.00 0.00 1 GLY A O 17
ATOM 13495 N N . SER A 1 2 ? -19.512 7.768 -22.199 1.00 0.00 2 SER A N 17
ATOM 13496 C CA . SER A 1 2 ? -20.879 7.461 -21.840 1.00 0.00 2 SER A CA 17
ATOM 13497 C C . SER A 1 2 ? -21.440 8.538 -20.913 1.00 0.00 2 SER A C 17
ATOM 13498 O O . SER A 1 2 ? -20.961 8.713 -19.789 1.00 0.00 2 SER A O 17
ATOM 13506 N N . GLY A 1 3 ? -22.426 9.276 -21.402 1.00 0.00 3 GLY A N 17
ATOM 13507 C CA . GLY A 1 3 ? -23.046 10.309 -20.599 1.00 0.00 3 GLY A CA 17
ATOM 13508 C C . GLY A 1 3 ? -22.228 11.586 -20.547 1.00 0.00 3 GLY A C 17
ATOM 13509 O O . GLY A 1 3 ? -21.604 11.894 -19.529 1.00 0.00 3 GLY A O 17
ATOM 13513 N N . LYS A 1 4 ? -22.222 12.325 -21.635 1.00 0.00 4 LYS A N 17
ATOM 13514 C CA . LYS A 1 4 ? -21.500 13.582 -21.691 1.00 0.00 4 LYS A CA 17
ATOM 13515 C C . LYS A 1 4 ? -22.453 14.756 -21.530 1.00 0.00 4 LYS A C 17
ATOM 13516 O O . LYS A 1 4 ? -23.657 14.571 -21.348 1.00 0.00 4 LYS A O 17
ATOM 13535 N N . GLY A 1 5 ? -21.916 15.959 -21.600 1.00 0.00 5 GLY A N 17
ATOM 13536 C CA . GLY A 1 5 ? -22.727 17.136 -21.431 1.00 0.00 5 GLY A CA 17
ATOM 13537 C C . GLY A 1 5 ? -22.095 18.113 -20.478 1.00 0.00 5 GLY A C 17
ATOM 13538 O O . GLY A 1 5 ? -22.296 19.316 -20.588 1.00 0.00 5 GLY A O 17
ATOM 13542 N N . LYS A 1 6 ? -21.328 17.594 -19.535 1.00 0.00 6 LYS A N 17
ATOM 13543 C CA . LYS A 1 6 ? -20.643 18.429 -18.565 1.00 0.00 6 LYS A CA 17
ATOM 13544 C C . LYS A 1 6 ? -19.138 18.318 -18.717 1.00 0.00 6 LYS A C 17
ATOM 13545 O O . LYS A 1 6 ? -18.539 17.293 -18.374 1.00 0.00 6 LYS A O 17
ATOM 13564 N N . GLY A 1 7 ? -18.535 19.360 -19.244 1.00 0.00 7 GLY A N 17
ATOM 13565 C CA . GLY A 1 7 ? -17.093 19.373 -19.412 1.00 0.00 7 GLY A CA 17
ATOM 13566 C C . GLY A 1 7 ? -16.454 20.535 -18.713 1.00 0.00 7 GLY A C 17
ATOM 13567 O O . GLY A 1 7 ? -15.224 20.621 -18.623 1.00 0.00 7 GLY A O 17
ATOM 13571 N N . GLU A 1 8 ? -17.275 21.432 -18.217 1.00 0.00 8 GLU A N 17
ATOM 13572 C CA . GLU A 1 8 ? -16.791 22.581 -17.509 1.00 0.00 8 GLU A CA 17
ATOM 13573 C C . GLU A 1 8 ? -17.283 22.538 -16.084 1.00 0.00 8 GLU A C 17
ATOM 13574 O O . GLU A 1 8 ? -18.366 22.021 -15.805 1.00 0.00 8 GLU A O 17
ATOM 13586 N N . LYS A 1 9 ? -16.487 23.044 -15.194 1.00 0.00 9 LYS A N 17
ATOM 13587 C CA . LYS A 1 9 ? -16.842 23.103 -13.785 1.00 0.00 9 LYS A CA 17
ATOM 13588 C C . LYS A 1 9 ? -17.328 24.504 -13.442 1.00 0.00 9 LYS A C 17
ATOM 13589 O O . LYS A 1 9 ? -17.189 24.970 -12.313 1.00 0.00 9 LYS A O 17
ATOM 13608 N N . CYS A 1 10 ? -17.915 25.161 -14.426 1.00 0.00 10 CYS A N 17
ATOM 13609 C CA . CYS A 1 10 ? -18.371 26.520 -14.270 1.00 0.00 10 CYS A CA 17
ATOM 13610 C C . CYS A 1 10 ? -19.860 26.650 -14.549 1.00 0.00 10 CYS A C 17
ATOM 13611 O O . CYS A 1 10 ? -20.462 25.794 -15.201 1.00 0.00 10 CYS A O 17
ATOM 13618 N N . THR A 1 11 ? -20.443 27.732 -14.063 1.00 0.00 11 THR A N 17
ATOM 13619 C CA . THR A 1 11 ? -21.855 27.985 -14.228 1.00 0.00 11 THR A CA 17
ATOM 13620 C C . THR A 1 11 ? -22.141 28.677 -15.560 1.00 0.00 11 THR A C 17
ATOM 13621 O O . THR A 1 11 ? -21.215 29.059 -16.286 1.00 0.00 11 THR A O 17
ATOM 13632 N N . SER A 1 12 ? -23.419 28.844 -15.864 1.00 0.00 12 SER A N 17
ATOM 13633 C CA . SER A 1 12 ? -23.859 29.477 -17.097 1.00 0.00 12 SER A CA 17
ATOM 13634 C C . SER A 1 12 ? -23.289 30.893 -17.231 1.00 0.00 12 SER A C 17
ATOM 13635 O O . SER A 1 12 ? -22.931 31.328 -18.327 1.00 0.00 12 SER A O 17
ATOM 13643 N N . ALA A 1 13 ? -23.193 31.596 -16.107 1.00 0.00 13 ALA A N 17
ATOM 13644 C CA . ALA A 1 13 ? -22.674 32.954 -16.088 1.00 0.00 13 ALA A CA 17
ATOM 13645 C C . ALA A 1 13 ? -21.219 33.000 -16.539 1.00 0.00 13 ALA A C 17
ATOM 13646 O O . ALA A 1 13 ? -20.841 33.831 -17.362 1.00 0.00 13 ALA A O 17
ATOM 13653 N N . CYS A 1 14 ? -20.411 32.097 -16.015 1.00 0.00 14 CYS A N 17
ATOM 13654 C CA . CYS A 1 14 ? -19.000 32.041 -16.374 1.00 0.00 14 CYS A CA 17
ATOM 13655 C C . CYS A 1 14 ? -18.847 31.581 -17.825 1.00 0.00 14 CYS A C 17
ATOM 13656 O O . CYS A 1 14 ? -17.923 31.981 -18.521 1.00 0.00 14 CYS A O 17
ATOM 13663 N N . ARG A 1 15 ? -19.789 30.763 -18.278 1.00 0.00 15 ARG A N 17
ATOM 13664 C CA . ARG A 1 15 ? -19.786 30.259 -19.653 1.00 0.00 15 ARG A CA 17
ATOM 13665 C C . ARG A 1 15 ? -20.303 31.311 -20.639 1.00 0.00 15 ARG A C 17
ATOM 13666 O O . ARG A 1 15 ? -20.323 31.083 -21.849 1.00 0.00 15 ARG A O 17
ATOM 13687 N N . SER A 1 16 ? -20.717 32.454 -20.124 1.00 0.00 16 SER A N 17
ATOM 13688 C CA . SER A 1 16 ? -21.226 33.518 -20.961 1.00 0.00 16 SER A CA 17
ATOM 13689 C C . SER A 1 16 ? -20.083 34.363 -21.517 1.00 0.00 16 SER A C 17
ATOM 13690 O O . SER A 1 16 ? -18.942 34.268 -21.048 1.00 0.00 16 SER A O 17
ATOM 13698 N N . GLU A 1 17 ? -20.387 35.169 -22.515 1.00 0.00 17 GLU A N 17
ATOM 13699 C CA . GLU A 1 17 ? -19.410 36.055 -23.112 1.00 0.00 17 GLU A CA 17
ATOM 13700 C C . GLU A 1 17 ? -20.011 37.451 -23.263 1.00 0.00 17 GLU A C 17
ATOM 13701 O O . GLU A 1 17 ? -20.991 37.634 -23.985 1.00 0.00 17 GLU A O 17
ATOM 13713 N N . PRO A 1 18 ? -19.444 38.454 -22.572 1.00 0.00 18 PRO A N 17
ATOM 13714 C CA . PRO A 1 18 ? -18.282 38.268 -21.695 1.00 0.00 18 PRO A CA 17
ATOM 13715 C C . PRO A 1 18 ? -18.634 37.493 -20.423 1.00 0.00 18 PRO A C 17
ATOM 13716 O O . PRO A 1 18 ? -19.807 37.211 -20.161 1.00 0.00 18 PRO A O 17
ATOM 13727 N N . CYS A 1 19 ? -17.621 37.162 -19.644 1.00 0.00 19 CYS A N 17
ATOM 13728 C CA . CYS A 1 19 ? -17.798 36.396 -18.425 1.00 0.00 19 CYS A CA 17
ATOM 13729 C C . CYS A 1 19 ? -18.776 37.112 -17.481 1.00 0.00 19 CYS A C 17
ATOM 13730 O O . CYS A 1 19 ? -18.511 38.221 -17.016 1.00 0.00 19 CYS A O 17
ATOM 13737 N N . GLN A 1 20 ? -19.905 36.473 -17.211 1.00 0.00 20 GLN A N 17
ATOM 13738 C CA . GLN A 1 20 ? -20.959 37.072 -16.390 1.00 0.00 20 GLN A CA 17
ATOM 13739 C C . GLN A 1 20 ? -20.944 36.509 -14.992 1.00 0.00 20 GLN A C 17
ATOM 13740 O O . GLN A 1 20 ? -21.888 36.691 -14.226 1.00 0.00 20 GLN A O 17
ATOM 13754 N N . CYS A 1 21 ? -19.877 35.829 -14.664 1.00 0.00 21 CYS A N 17
ATOM 13755 C CA . CYS A 1 21 ? -19.737 35.223 -13.358 1.00 0.00 21 CYS A CA 17
ATOM 13756 C C . CYS A 1 21 ? -19.540 36.319 -12.300 1.00 0.00 21 CYS A C 17
ATOM 13757 O O . CYS A 1 21 ? -19.787 36.108 -11.103 1.00 0.00 21 CYS A O 17
ATOM 13764 N N . GLY A 1 22 ? -19.113 37.502 -12.772 1.00 0.00 22 GLY A N 17
ATOM 13765 C CA . GLY A 1 22 ? -18.922 38.653 -11.910 1.00 0.00 22 GLY A CA 17
ATOM 13766 C C . GLY A 1 22 ? -17.930 38.405 -10.809 1.00 0.00 22 GLY A C 17
ATOM 13767 O O . GLY A 1 22 ? -17.026 37.592 -10.950 1.00 0.00 22 GLY A O 17
ATOM 13771 N N . SER A 1 23 ? -18.090 39.107 -9.718 1.00 0.00 23 SER A N 17
ATOM 13772 C CA . SER A 1 23 ? -17.236 38.921 -8.582 1.00 0.00 23 SER A CA 17
ATOM 13773 C C . SER A 1 23 ? -17.875 37.968 -7.588 1.00 0.00 23 SER A C 17
ATOM 13774 O O . SER A 1 23 ? -17.267 37.613 -6.580 1.00 0.00 23 SER A O 17
ATOM 13782 N N . LYS A 1 24 ? -19.106 37.539 -7.885 1.00 0.00 24 LYS A N 17
ATOM 13783 C CA . LYS A 1 24 ? -19.783 36.576 -7.046 1.00 0.00 24 LYS A CA 17
ATOM 13784 C C . LYS A 1 24 ? -19.119 35.249 -7.232 1.00 0.00 24 LYS A C 17
ATOM 13785 O O . LYS A 1 24 ? -18.848 34.531 -6.264 1.00 0.00 24 LYS A O 17
ATOM 13804 N N . CYS A 1 25 ? -18.853 34.940 -8.498 1.00 0.00 25 CYS A N 17
ATOM 13805 C CA . CYS A 1 25 ? -18.122 33.770 -8.894 1.00 0.00 25 CYS A CA 17
ATOM 13806 C C . CYS A 1 25 ? -18.738 32.482 -8.354 1.00 0.00 25 CYS A C 17
ATOM 13807 O O . CYS A 1 25 ? -18.447 32.042 -7.231 1.00 0.00 25 CYS A O 17
ATOM 13814 N N . GLN A 1 26 ? -19.590 31.887 -9.150 1.00 0.00 26 GLN A N 17
ATOM 13815 C CA . GLN A 1 26 ? -20.263 30.656 -8.762 1.00 0.00 26 GLN A CA 17
ATOM 13816 C C . GLN A 1 26 ? -19.656 29.426 -9.433 1.00 0.00 26 GLN A C 17
ATOM 13817 O O . GLN A 1 26 ? -20.153 28.314 -9.258 1.00 0.00 26 GLN A O 17
ATOM 13831 N N . CYS A 1 27 ? -18.594 29.612 -10.190 1.00 0.00 27 CYS A N 17
ATOM 13832 C CA . CYS A 1 27 ? -17.952 28.486 -10.849 1.00 0.00 27 CYS A CA 17
ATOM 13833 C C . CYS A 1 27 ? -16.907 27.851 -9.936 1.00 0.00 27 CYS A C 17
ATOM 13834 O O . CYS A 1 27 ? -16.648 28.345 -8.829 1.00 0.00 27 CYS A O 17
ATOM 13841 N N . GLY A 1 28 ? -16.327 26.752 -10.384 1.00 0.00 28 GLY A N 17
ATOM 13842 C CA . GLY A 1 28 ? -15.298 26.101 -9.616 1.00 0.00 28 GLY A CA 17
ATOM 13843 C C . GLY A 1 28 ? -13.923 26.485 -10.103 1.00 0.00 28 GLY A C 17
ATOM 13844 O O . GLY A 1 28 ? -13.437 27.578 -9.820 1.00 0.00 28 GLY A O 17
ATOM 13848 N N . GLU A 1 29 ? -13.298 25.594 -10.838 1.00 0.00 29 GLU A N 17
ATOM 13849 C CA . GLU A 1 29 ? -11.986 25.845 -11.399 1.00 0.00 29 GLU A CA 17
ATOM 13850 C C . GLU A 1 29 ? -11.923 25.299 -12.803 1.00 0.00 29 GLU A C 17
ATOM 13851 O O . GLU A 1 29 ? -12.746 24.467 -13.190 1.00 0.00 29 GLU A O 17
ATOM 13863 N N . GLY A 1 30 ? -10.959 25.762 -13.565 1.00 0.00 30 GLY A N 17
ATOM 13864 C CA . GLY A 1 30 ? -10.795 25.273 -14.905 1.00 0.00 30 GLY A CA 17
ATOM 13865 C C . GLY A 1 30 ? -11.374 26.196 -15.940 1.00 0.00 30 GLY A C 17
ATOM 13866 O O . GLY A 1 30 ? -11.796 25.749 -17.001 1.00 0.00 30 GLY A O 17
ATOM 13870 N N . CYS A 1 31 ? -11.418 27.476 -15.642 1.00 0.00 31 CYS A N 17
ATOM 13871 C CA . CYS A 1 31 ? -11.917 28.443 -16.599 1.00 0.00 31 CYS A CA 17
ATOM 13872 C C . CYS A 1 31 ? -10.810 29.395 -17.008 1.00 0.00 31 CYS A C 17
ATOM 13873 O O . CYS A 1 31 ? -10.847 29.981 -18.093 1.00 0.00 31 CYS A O 17
ATOM 13880 N N . THR A 1 32 ? -9.807 29.528 -16.129 1.00 0.00 32 THR A N 17
ATOM 13881 C CA . THR A 1 32 ? -8.652 30.405 -16.343 1.00 0.00 32 THR A CA 17
ATOM 13882 C C . THR A 1 32 ? -9.067 31.831 -16.716 1.00 0.00 32 THR A C 17
ATOM 13883 O O . THR A 1 32 ? -8.401 32.495 -17.508 1.00 0.00 32 THR A O 17
ATOM 13894 N N . CYS A 1 33 ? -10.162 32.301 -16.125 1.00 0.00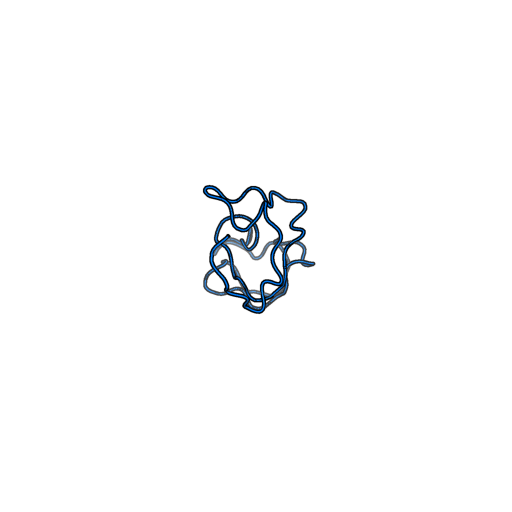 33 CYS A N 17
ATOM 13895 C CA . CYS A 1 33 ? -10.649 33.633 -16.388 1.00 0.00 33 CYS A CA 17
ATOM 13896 C C . CYS A 1 33 ? -9.796 34.668 -15.687 1.00 0.00 33 CYS A C 17
ATOM 13897 O O . CYS A 1 33 ? -8.912 34.334 -14.896 1.00 0.00 33 CYS A O 17
ATOM 13904 N N . ALA A 1 34 ? -10.059 35.911 -15.999 1.00 0.00 34 ALA A N 17
ATOM 13905 C CA . ALA A 1 34 ? -9.417 37.034 -15.362 1.00 0.00 34 ALA A CA 17
ATOM 13906 C C . ALA A 1 34 ? -10.478 38.070 -15.038 1.00 0.00 34 ALA A C 17
ATOM 13907 O O . ALA A 1 34 ? -10.179 39.196 -14.632 1.00 0.00 34 ALA A O 17
ATOM 13914 N N . ALA A 1 35 ? -11.732 37.658 -15.211 1.00 0.00 35 ALA A N 17
ATOM 13915 C CA . ALA A 1 35 ? -12.870 38.518 -14.973 1.00 0.00 35 ALA A CA 17
ATOM 13916 C C . ALA A 1 35 ? -13.504 38.177 -13.649 1.00 0.00 35 ALA A C 17
ATOM 13917 O O . ALA A 1 35 ? -13.595 39.024 -12.756 1.00 0.00 35 ALA A O 17
ATOM 13924 N N . CYS A 1 36 ? -13.934 36.939 -13.508 1.00 0.00 36 CYS A N 17
ATOM 13925 C CA . CYS A 1 36 ? -14.513 36.507 -12.265 1.00 0.00 36 CYS A CA 17
ATOM 13926 C C . CYS A 1 36 ? -13.408 36.050 -11.353 1.00 0.00 36 CYS A C 17
ATOM 13927 O O . CYS A 1 36 ? -13.323 36.453 -10.188 1.00 0.00 36 CYS A O 17
ATOM 13934 N N . LYS A 1 37 ? -12.535 35.242 -11.909 1.00 0.00 37 LYS A N 17
ATOM 13935 C CA . LYS A 1 37 ? -11.394 34.761 -11.206 1.00 0.00 37 LYS A CA 17
ATOM 13936 C C . LYS A 1 37 ? -10.203 35.639 -11.514 1.00 0.00 37 LYS A C 17
ATOM 13937 O O . LYS A 1 37 ? -9.509 35.443 -12.497 1.00 0.00 37 LYS A O 17
ATOM 13956 N N . THR A 1 38 ? -10.001 36.630 -10.698 1.00 0.00 38 THR A N 17
ATOM 13957 C CA . THR A 1 38 ? -8.897 37.527 -10.874 1.00 0.00 38 THR A CA 17
ATOM 13958 C C . THR A 1 38 ? -8.267 37.804 -9.527 1.00 0.00 38 THR A C 17
ATOM 13959 O O . THR A 1 38 ? -8.880 37.542 -8.490 1.00 0.00 38 THR A O 17
ATOM 13970 N N . CYS A 1 39 ? -7.054 38.300 -9.532 1.00 0.00 39 CYS A N 17
ATOM 13971 C CA . CYS A 1 39 ? -6.367 38.583 -8.300 1.00 0.00 39 CYS A CA 17
ATOM 13972 C C . CYS A 1 39 ? -6.297 40.086 -8.075 1.00 0.00 39 CYS A C 17
ATOM 13973 O O . CYS A 1 39 ? -5.962 40.850 -8.987 1.00 0.00 39 CYS A O 17
ATOM 13980 N N . ASN A 1 40 ? -6.621 40.508 -6.868 1.00 0.00 40 ASN A N 17
ATOM 13981 C CA . ASN A 1 40 ? -6.645 41.928 -6.528 1.00 0.00 40 ASN A CA 17
ATOM 13982 C C . ASN A 1 40 ? -5.283 42.373 -6.013 1.00 0.00 40 ASN A C 17
ATOM 13983 O O . ASN A 1 40 ? -5.045 43.560 -5.783 1.00 0.00 40 ASN A O 17
ATOM 13994 N N . CYS A 1 41 ? -4.395 41.418 -5.842 1.00 0.00 41 CYS A N 17
ATOM 13995 C CA . CYS A 1 41 ? -3.078 41.681 -5.308 1.00 0.00 41 CYS A CA 17
ATOM 13996 C C . CYS A 1 41 ? -2.146 42.250 -6.355 1.00 0.00 41 CYS A C 17
ATOM 13997 O O . CYS A 1 41 ? -2.222 41.896 -7.534 1.00 0.00 41 CYS A O 17
ATOM 14004 N N . THR A 1 42 ? -1.275 43.135 -5.923 1.00 0.00 42 THR A N 17
ATOM 14005 C CA . THR A 1 42 ? -0.304 43.737 -6.796 1.00 0.00 42 THR A CA 17
ATOM 14006 C C . THR A 1 42 ? 1.086 43.312 -6.359 1.00 0.00 42 THR A C 17
ATOM 14007 O O . THR A 1 42 ? 1.247 42.724 -5.288 1.00 0.00 42 THR A O 17
ATOM 14018 N N . SER A 1 43 ? 2.084 43.606 -7.167 1.00 0.00 43 SER A N 17
ATOM 14019 C CA . SER A 1 43 ? 3.454 43.264 -6.830 1.00 0.00 43 SER A CA 17
ATOM 14020 C C . SER A 1 43 ? 3.998 44.181 -5.732 1.00 0.00 43 SER A C 17
ATOM 14021 O O . SER A 1 43 ? 5.059 43.926 -5.158 1.00 0.00 43 SER A O 17
ATOM 14029 N N . ASP A 1 44 ? 3.257 45.241 -5.440 1.00 0.00 44 ASP A N 17
ATOM 14030 C CA . ASP A 1 44 ? 3.643 46.186 -4.408 1.00 0.00 44 ASP A CA 17
ATOM 14031 C C . ASP A 1 44 ? 3.065 45.784 -3.065 1.00 0.00 44 ASP A C 17
ATOM 14032 O O . ASP A 1 44 ? 3.682 45.997 -2.021 1.00 0.00 44 ASP A O 17
ATOM 14041 N N . GLY A 1 45 ? 1.890 45.189 -3.092 1.00 0.00 45 GLY A N 17
ATOM 14042 C CA . GLY A 1 45 ? 1.253 44.788 -1.872 1.00 0.00 45 GLY A CA 17
ATOM 14043 C C . GLY A 1 45 ? 0.230 43.709 -2.089 1.00 0.00 45 GLY A C 17
ATOM 14044 O O . GLY A 1 45 ? -0.661 43.840 -2.938 1.00 0.00 45 GLY A O 17
ATOM 14048 N N . CYS A 1 46 ? 0.361 42.640 -1.340 1.00 0.00 46 CYS A N 17
ATOM 14049 C CA . CYS A 1 46 ? -0.569 41.543 -1.409 1.00 0.00 46 CYS A CA 17
ATOM 14050 C C . CYS A 1 46 ? -1.849 41.943 -0.680 1.00 0.00 46 CYS A C 17
ATOM 14051 O O . CYS A 1 46 ? -1.792 42.498 0.416 1.00 0.00 46 CYS A O 17
ATOM 14058 N N . LYS A 1 47 ? -2.993 41.670 -1.280 1.00 0.00 47 LYS A N 17
ATOM 14059 C CA . LYS A 1 47 ? -4.262 42.111 -0.709 1.00 0.00 47 LYS A CA 17
ATOM 14060 C C . LYS A 1 47 ? -4.937 41.035 0.122 1.00 0.00 47 LYS A C 17
ATOM 14061 O O . LYS A 1 47 ? -5.843 41.327 0.906 1.00 0.00 47 LYS A O 17
ATOM 14080 N N . CYS A 1 48 ? -4.516 39.804 -0.039 1.00 0.00 48 CYS A N 17
ATOM 14081 C CA . CYS A 1 48 ? -5.093 38.722 0.738 1.00 0.00 48 CYS A CA 17
ATOM 14082 C C . CYS A 1 48 ? -4.147 38.316 1.862 1.00 0.00 48 CYS A C 17
ATOM 14083 O O . CYS A 1 48 ? -4.579 38.018 2.981 1.00 0.00 48 CYS A O 17
ATOM 14090 N N . GLY A 1 49 ? -2.859 38.300 1.556 1.00 0.00 49 GLY A N 17
ATOM 14091 C CA . GLY A 1 49 ? -1.869 37.950 2.539 1.00 0.00 49 GLY A CA 17
ATOM 14092 C C . GLY A 1 49 ? -1.195 36.621 2.246 1.00 0.00 49 GLY A C 17
ATOM 14093 O O . GLY A 1 49 ? -0.394 36.135 3.045 1.00 0.00 49 GLY A O 17
ATOM 14097 N N . LYS A 1 50 ? -1.515 36.027 1.098 1.00 0.00 50 LYS A N 17
ATOM 14098 C CA . LYS A 1 50 ? -0.908 34.754 0.705 1.00 0.00 50 LYS A CA 17
ATOM 14099 C C . LYS A 1 50 ? 0.435 34.993 0.015 1.00 0.00 50 LYS A C 17
ATOM 14100 O O . LYS A 1 50 ? 1.131 34.045 -0.367 1.00 0.00 50 LYS A O 17
ATOM 14119 N N . GLU A 1 51 ? 0.776 36.275 -0.142 1.00 0.00 51 GLU A N 17
ATOM 14120 C CA . GLU A 1 51 ? 2.019 36.722 -0.779 1.00 0.00 51 GLU A CA 17
ATOM 14121 C C . GLU A 1 51 ? 2.067 36.304 -2.256 1.00 0.00 51 GLU A C 17
ATOM 14122 O O . GLU A 1 51 ? 3.137 36.192 -2.852 1.00 0.00 51 GLU A O 17
ATOM 14134 N N . CYS A 1 52 ? 0.904 36.093 -2.844 1.00 0.00 52 CYS A N 17
ATOM 14135 C CA . CYS A 1 52 ? 0.822 35.728 -4.244 1.00 0.00 52 CYS A CA 17
ATOM 14136 C C . CYS A 1 52 ? 1.196 36.921 -5.112 1.00 0.00 52 CYS A C 17
ATOM 14137 O O . CYS A 1 52 ? 1.950 36.791 -6.075 1.00 0.00 52 CYS A O 17
ATOM 14144 N N . THR A 1 53 ? 0.671 38.090 -4.740 1.00 0.00 53 THR A N 17
ATOM 14145 C CA . THR A 1 53 ? 0.964 39.367 -5.406 1.00 0.00 53 THR A CA 17
ATOM 14146 C C . THR A 1 53 ? 0.772 39.305 -6.926 1.00 0.00 53 THR A C 17
ATOM 14147 O O . THR A 1 53 ? 1.551 39.880 -7.688 1.00 0.00 53 THR A O 17
ATOM 14158 N N . GLY A 1 54 ? -0.268 38.621 -7.359 1.00 0.00 54 GLY A N 17
ATOM 14159 C CA . GLY A 1 54 ? -0.537 38.526 -8.769 1.00 0.00 54 GLY A CA 17
ATOM 14160 C C . GLY A 1 54 ? -1.113 37.184 -9.147 1.00 0.00 54 GLY A C 17
ATOM 14161 O O . GLY A 1 54 ? -0.787 36.178 -8.526 1.00 0.00 54 GLY A O 17
ATOM 14165 N N . PRO A 1 55 ? -1.959 37.136 -10.189 1.00 0.00 55 PRO A N 17
ATOM 14166 C CA . PRO A 1 55 ? -2.623 35.897 -10.627 1.00 0.00 55 PRO A CA 17
ATOM 14167 C C . PRO A 1 55 ? -1.631 34.822 -11.082 1.00 0.00 55 PRO A C 17
ATOM 14168 O O . PRO A 1 55 ? -1.917 33.630 -11.004 1.00 0.00 55 PRO A O 17
ATOM 14179 N N . ASP A 1 56 ? -0.463 35.254 -11.534 1.00 0.00 56 ASP A N 17
ATOM 14180 C CA . ASP A 1 56 ? 0.576 34.339 -12.007 1.00 0.00 56 ASP A CA 17
ATOM 14181 C C . ASP A 1 56 ? 1.206 33.569 -10.853 1.00 0.00 56 ASP A C 17
ATOM 14182 O O . ASP A 1 56 ? 1.751 32.484 -11.044 1.00 0.00 56 ASP A O 17
ATOM 14191 N N . SER A 1 57 ? 1.129 34.132 -9.662 1.00 0.00 57 SER A N 17
ATOM 14192 C CA . SER A 1 57 ? 1.678 33.492 -8.479 1.00 0.00 57 SER A CA 17
ATOM 14193 C C . SER A 1 57 ? 0.571 33.230 -7.466 1.00 0.00 57 SER A C 17
ATOM 14194 O O . SER A 1 57 ? 0.830 32.954 -6.295 1.00 0.00 57 SER A O 17
ATOM 14202 N N . CYS A 1 58 ? -0.659 33.302 -7.933 1.00 0.00 58 CYS A N 17
ATOM 14203 C CA . CYS A 1 58 ? -1.805 33.142 -7.081 1.00 0.00 58 CYS A CA 17
ATOM 14204 C C . CYS A 1 58 ? -2.124 31.672 -6.880 1.00 0.00 58 CYS A C 17
ATOM 14205 O O . CYS A 1 58 ? -2.641 30.998 -7.783 1.00 0.00 58 CYS A O 17
ATOM 14212 N N . LYS A 1 59 ? -1.812 31.185 -5.695 1.00 0.00 59 LYS A N 17
ATOM 14213 C CA . LYS A 1 59 ? -2.001 29.785 -5.351 1.00 0.00 59 LYS A CA 17
ATOM 14214 C C . LYS A 1 59 ? -3.322 29.569 -4.628 1.00 0.00 59 LYS A C 17
ATOM 14215 O O . LYS A 1 59 ? -3.776 28.437 -4.469 1.00 0.00 59 LYS A O 17
ATOM 14234 N N . CYS A 1 60 ? -3.935 30.652 -4.190 1.00 0.00 60 CYS A N 17
ATOM 14235 C CA . CYS A 1 60 ? -5.194 30.567 -3.471 1.00 0.00 60 CYS A CA 17
ATOM 14236 C C . CYS A 1 60 ? -6.377 30.621 -4.435 1.00 0.00 60 CYS A C 17
ATOM 14237 O O . CYS A 1 60 ? -6.305 31.263 -5.491 1.00 0.00 60 CYS A O 17
ATOM 14244 N N . GLY A 1 61 ? -7.460 29.955 -4.072 1.00 0.00 61 GLY A N 17
ATOM 14245 C CA . GLY A 1 61 ? -8.608 29.863 -4.952 1.00 0.00 61 GLY A CA 17
ATOM 14246 C C . GLY A 1 61 ? -9.486 31.099 -4.945 1.00 0.00 61 GLY A C 17
ATOM 14247 O O . GLY A 1 61 ? -9.102 32.150 -4.423 1.00 0.00 61 GLY A O 17
ATOM 14251 N N . SER A 1 62 ? -10.671 30.961 -5.518 1.00 0.00 62 SER A N 17
ATOM 14252 C CA . SER A 1 62 ? -11.624 32.049 -5.651 1.00 0.00 62 SER A CA 17
ATOM 14253 C C . SER A 1 62 ? -12.279 32.397 -4.313 1.00 0.00 62 SER A C 17
ATOM 14254 O O . SER A 1 62 ? -12.903 33.446 -4.171 1.00 0.00 62 SER A O 17
ATOM 14262 N N . SER A 1 63 ? -12.118 31.528 -3.329 1.00 0.00 63 SER A N 17
ATOM 14263 C CA . SER A 1 63 ? -12.686 31.766 -2.015 1.00 0.00 63 SER A CA 17
ATOM 14264 C C . SER A 1 63 ? -11.739 32.599 -1.146 1.00 0.00 63 SER A C 17
ATOM 14265 O O . SER A 1 63 ? -11.872 32.632 0.079 1.00 0.00 63 SER A O 17
ATOM 14273 N N . CYS A 1 64 ? -10.790 33.275 -1.775 1.00 0.00 64 CYS A N 17
ATOM 14274 C CA . CYS A 1 64 ? -9.874 34.112 -1.044 1.00 0.00 64 CYS A CA 17
ATOM 14275 C C . CYS A 1 64 ? -10.311 35.577 -1.146 1.00 0.00 64 CYS A C 17
ATOM 14276 O O . CYS A 1 64 ? -11.225 35.906 -1.907 1.00 0.00 64 CYS A O 17
ATOM 14283 N N . SER A 1 65 ? -9.658 36.446 -0.394 1.00 0.00 65 SER A N 17
ATOM 14284 C CA . SER A 1 65 ? -10.030 37.854 -0.354 1.00 0.00 65 SER A CA 17
ATOM 14285 C C . SER A 1 65 ? -9.460 38.642 -1.537 1.00 0.00 65 SER A C 17
ATOM 14286 O O . SER A 1 65 ? -9.843 39.785 -1.769 1.00 0.00 65 SER A O 17
ATOM 14294 N N . CYS A 1 66 ? -8.555 38.034 -2.283 1.00 0.00 66 CYS A N 17
ATOM 14295 C CA . CYS A 1 66 ? -7.963 38.695 -3.439 1.00 0.00 66 CYS A CA 17
ATOM 14296 C C . CYS A 1 66 ? -8.728 38.353 -4.706 1.00 0.00 66 CYS A C 17
ATOM 14297 O O . CYS A 1 66 ? -8.244 38.569 -5.808 1.00 0.00 66 CYS A O 17
ATOM 14304 N N . LYS A 1 67 ? -9.922 37.832 -4.546 1.00 0.00 67 LYS A N 17
ATOM 14305 C CA . LYS A 1 67 ? -10.722 37.414 -5.680 1.00 0.00 67 LYS A CA 17
ATOM 14306 C C . LYS A 1 67 ? -11.960 38.294 -5.834 1.00 0.00 67 LYS A C 17
ATOM 14307 O O . LYS A 1 67 ? -12.913 38.124 -5.023 1.00 0.00 67 LYS A O 17
ATOM 14332 N N . GLY A 1 1 ? -18.221 15.166 -25.764 1.00 0.00 1 GLY A N 18
ATOM 14333 C CA . GLY A 1 1 ? -16.874 15.720 -25.447 1.00 0.00 1 GLY A CA 18
ATOM 14334 C C . GLY A 1 1 ? -16.410 15.347 -24.049 1.00 0.00 1 GLY A C 18
ATOM 14335 O O . GLY A 1 1 ? -16.799 14.302 -23.513 1.00 0.00 1 GLY A O 18
ATOM 14338 N N . SER A 1 2 ? -15.597 16.209 -23.446 1.00 0.00 2 SER A N 18
ATOM 14339 C CA . SER A 1 2 ? -15.063 15.962 -22.113 1.00 0.00 2 SER A CA 18
ATOM 14340 C C . SER A 1 2 ? -16.080 16.330 -21.029 1.00 0.00 2 SER A C 18
ATOM 14341 O O . SER A 1 2 ? -15.825 16.155 -19.832 1.00 0.00 2 SER A O 18
ATOM 14349 N N . GLY A 1 3 ? -17.228 16.841 -21.452 1.00 0.00 3 GLY A N 18
ATOM 14350 C CA . GLY A 1 3 ? -18.267 17.207 -20.517 1.00 0.00 3 GLY A CA 18
ATOM 14351 C C . GLY A 1 3 ? -18.927 15.997 -19.891 1.00 0.00 3 GLY A C 18
ATOM 14352 O O . GLY A 1 3 ? -19.390 16.063 -18.748 1.00 0.00 3 GLY A O 18
ATOM 14356 N N . LYS A 1 4 ? -18.977 14.894 -20.653 1.00 0.00 4 LYS A N 18
ATOM 14357 C CA . LYS A 1 4 ? -19.566 13.624 -20.197 1.00 0.00 4 LYS A CA 18
ATOM 14358 C C . LYS A 1 4 ? -21.072 13.796 -19.925 1.00 0.00 4 LYS A C 18
ATOM 14359 O O . LYS A 1 4 ? -21.683 13.048 -19.154 1.00 0.00 4 LYS A O 18
ATOM 14378 N N . GLY A 1 5 ? -21.661 14.760 -20.594 1.00 0.00 5 GLY A N 18
ATOM 14379 C CA . GLY A 1 5 ? -23.063 15.039 -20.434 1.00 0.00 5 GLY A CA 18
ATOM 14380 C C . GLY A 1 5 ? -23.332 16.513 -20.551 1.00 0.00 5 GLY A C 18
ATOM 14381 O O . GLY A 1 5 ? -24.179 16.944 -21.335 1.00 0.00 5 GLY A O 18
ATOM 14385 N N . LYS A 1 6 ? -22.596 17.291 -19.784 1.00 0.00 6 LYS A N 18
ATOM 14386 C CA . LYS A 1 6 ? -22.729 18.731 -19.814 1.00 0.00 6 LYS A CA 18
ATOM 14387 C C . LYS A 1 6 ? -21.431 19.377 -20.229 1.00 0.00 6 LYS A C 18
ATOM 14388 O O . LYS A 1 6 ? -20.423 19.290 -19.511 1.00 0.00 6 LYS A O 18
ATOM 14407 N N . GLY A 1 7 ? -21.449 20.012 -21.379 1.00 0.00 7 GLY A N 18
ATOM 14408 C CA . GLY A 1 7 ? -20.278 20.696 -21.866 1.00 0.00 7 GLY A CA 18
ATOM 14409 C C . GLY A 1 7 ? -20.156 22.064 -21.249 1.00 0.00 7 GLY A C 18
ATOM 14410 O O . GLY A 1 7 ? -21.174 22.714 -20.987 1.00 0.00 7 GLY A O 18
ATOM 14414 N N . GLU A 1 8 ? -18.919 22.503 -21.015 1.00 0.00 8 GLU A N 18
ATOM 14415 C CA . GLU A 1 8 ? -18.639 23.799 -20.384 1.00 0.00 8 GLU A CA 18
ATOM 14416 C C . GLU A 1 8 ? -19.172 23.827 -18.951 1.00 0.00 8 GLU A C 18
ATOM 14417 O O . GLU A 1 8 ? -20.362 24.034 -18.719 1.00 0.00 8 GLU A O 18
ATOM 14429 N N . LYS A 1 9 ? -18.282 23.618 -17.993 1.00 0.00 9 LYS A N 18
ATOM 14430 C CA . LYS A 1 9 ? -18.668 23.585 -16.582 1.00 0.00 9 LYS A CA 18
ATOM 14431 C C . LYS A 1 9 ? -18.913 24.990 -16.038 1.00 0.00 9 LYS A C 18
ATOM 14432 O O . LYS A 1 9 ? -19.283 25.164 -14.875 1.00 0.00 9 LYS A O 18
ATOM 14451 N N . CYS A 1 10 ? -18.700 25.981 -16.877 1.00 0.00 10 CYS A N 18
ATOM 14452 C CA . CYS A 1 10 ? -18.916 27.360 -16.502 1.00 0.00 10 CYS A CA 18
ATOM 14453 C C . CYS A 1 10 ? -20.385 27.698 -16.570 1.00 0.00 10 CYS A C 18
ATOM 14454 O O . CYS A 1 10 ? -21.116 27.159 -17.397 1.00 0.00 10 CYS A O 18
ATOM 14461 N N . THR A 1 11 ? -20.808 28.595 -15.721 1.00 0.00 11 THR A N 18
ATOM 14462 C CA . THR A 1 11 ? -22.190 29.001 -15.676 1.00 0.00 11 THR A CA 18
ATOM 14463 C C . THR A 1 11 ? -22.444 30.107 -16.696 1.00 0.00 11 THR A C 18
ATOM 14464 O O . THR A 1 11 ? -21.500 30.639 -17.292 1.00 0.00 11 THR A O 18
ATOM 14475 N N . SER A 1 12 ? -23.707 30.447 -16.884 1.00 0.00 12 SER A N 18
ATOM 14476 C CA . SER A 1 12 ? -24.121 31.483 -17.810 1.00 0.00 12 SER A CA 18
ATOM 14477 C C . SER A 1 12 ? -23.381 32.799 -17.537 1.00 0.00 12 SER A C 18
ATOM 14478 O O . SER A 1 12 ? -23.092 33.562 -18.455 1.00 0.00 12 SER A O 18
ATOM 14486 N N . ALA A 1 13 ? -23.060 33.035 -16.270 1.00 0.00 13 ALA A N 18
ATOM 14487 C CA . ALA A 1 13 ? -22.359 34.242 -15.859 1.00 0.00 13 ALA A CA 18
ATOM 14488 C C . ALA A 1 13 ? -20.973 34.336 -16.513 1.00 0.00 13 ALA A C 18
ATOM 14489 O O . ALA A 1 13 ? -20.591 35.385 -17.028 1.00 0.00 13 ALA A O 18
ATOM 14496 N N . CYS A 1 14 ? -20.244 33.232 -16.503 1.00 0.00 14 CYS A N 18
ATOM 14497 C CA . CYS A 1 14 ? -18.903 33.178 -17.089 1.00 0.00 14 CYS A CA 18
ATOM 14498 C C . CYS A 1 14 ? -18.993 33.138 -18.610 1.00 0.00 14 CYS A C 18
ATOM 14499 O O . CYS A 1 14 ? -18.072 33.545 -19.319 1.00 0.00 14 CYS A O 18
ATOM 14506 N N . ARG A 1 15 ? -20.121 32.655 -19.098 1.00 0.00 15 ARG A N 18
ATOM 14507 C CA . ARG A 1 15 ? -20.359 32.523 -20.530 1.00 0.00 15 ARG A CA 18
ATOM 14508 C C . ARG A 1 15 ? -20.877 33.828 -21.141 1.00 0.00 15 ARG A C 18
ATOM 14509 O O . ARG A 1 15 ? -21.216 33.876 -22.326 1.00 0.00 15 ARG A O 18
ATOM 14530 N N . SER A 1 16 ? -20.933 34.877 -20.340 1.00 0.00 16 SER A N 18
ATOM 14531 C CA . SER A 1 16 ? -21.401 36.165 -20.811 1.00 0.00 16 SER A CA 18
ATOM 14532 C C . SER A 1 16 ? -20.238 37.139 -20.963 1.00 0.00 16 SER A C 18
ATOM 14533 O O . SER A 1 16 ? -19.154 36.913 -20.423 1.00 0.00 16 SER A O 18
ATOM 14541 N N . GLU A 1 17 ? -20.466 38.213 -21.707 1.00 0.00 17 GLU A N 18
ATOM 14542 C CA . GLU A 1 17 ? -19.458 39.240 -21.903 1.00 0.00 17 GLU A CA 18
ATOM 14543 C C . GLU A 1 17 ? -20.028 40.614 -21.546 1.00 0.00 17 GLU A C 18
ATOM 14544 O O . GLU A 1 17 ? -21.003 41.068 -22.156 1.00 0.00 17 GLU A O 18
ATOM 14556 N N . PRO A 1 18 ? -19.450 41.287 -20.534 1.00 0.00 18 PRO A N 18
ATOM 14557 C CA . PRO A 1 18 ? -18.309 40.774 -19.784 1.00 0.00 18 PRO A CA 18
ATOM 14558 C C . PRO A 1 18 ? -18.705 39.659 -18.829 1.00 0.00 18 PRO A C 18
ATOM 14559 O O . PRO A 1 18 ? -19.890 39.320 -18.702 1.00 0.00 18 PRO A O 18
ATOM 14570 N N . CYS A 1 19 ? -17.726 39.121 -18.149 1.00 0.00 19 CYS A N 18
ATOM 14571 C CA . CYS A 1 19 ? -17.937 38.011 -17.252 1.00 0.00 19 CYS A CA 18
ATOM 14572 C C . CYS A 1 19 ? -18.721 38.452 -16.022 1.00 0.00 19 CYS A C 18
ATOM 14573 O O . CYS A 1 19 ? -18.455 39.510 -15.447 1.00 0.00 19 CYS A O 18
ATOM 14580 N N . GLN A 1 20 ? -19.688 37.641 -15.624 1.00 0.00 20 GLN A N 18
ATOM 14581 C CA . GLN A 1 20 ? -20.551 37.972 -14.498 1.00 0.00 20 GLN A CA 18
ATOM 14582 C C . GLN A 1 20 ? -20.312 37.039 -13.319 1.00 0.00 20 GLN A C 18
ATOM 14583 O O . GLN A 1 20 ? -21.034 37.085 -12.325 1.00 0.00 20 GLN A O 18
ATOM 14597 N N . CYS A 1 21 ? -19.300 36.194 -13.426 1.00 0.00 21 CYS A N 18
ATOM 14598 C CA . CYS A 1 21 ? -18.982 35.255 -12.350 1.00 0.00 21 CYS A CA 18
ATOM 14599 C C . CYS A 1 21 ? -18.301 35.955 -11.174 1.00 0.00 21 CYS A C 18
ATOM 14600 O O . CYS A 1 21 ? -18.159 35.378 -10.098 1.00 0.00 21 CYS A O 18
ATOM 14607 N N . GLY A 1 22 ? -17.897 37.200 -11.376 1.00 0.00 22 GLY A N 18
ATOM 14608 C CA . GLY A 1 22 ? -17.244 37.951 -10.321 1.00 0.00 22 GLY A CA 18
ATOM 14609 C C . GLY A 1 22 ? -18.234 38.476 -9.303 1.00 0.00 22 GLY A C 18
ATOM 14610 O O . GLY A 1 22 ? -18.481 39.680 -9.224 1.00 0.00 22 GLY A O 18
ATOM 14614 N N . SER A 1 23 ? -18.812 37.565 -8.542 1.00 0.00 23 SER A N 18
ATOM 14615 C CA . SER A 1 23 ? -19.782 37.894 -7.517 1.00 0.00 23 SER A CA 18
ATOM 14616 C C . SER A 1 23 ? -20.136 36.629 -6.741 1.00 0.00 23 SER A C 18
ATOM 14617 O O . SER A 1 23 ? -19.891 36.531 -5.537 1.00 0.00 23 SER A O 18
ATOM 14625 N N . LYS A 1 24 ? -20.694 35.658 -7.444 1.00 0.00 24 LYS A N 18
ATOM 14626 C CA . LYS A 1 24 ? -21.039 34.376 -6.846 1.00 0.00 24 LYS A CA 18
ATOM 14627 C C . LYS A 1 24 ? -20.201 33.280 -7.471 1.00 0.00 24 LYS A C 18
ATOM 14628 O O . LYS A 1 24 ? -19.633 32.447 -6.769 1.00 0.00 24 LYS A O 18
ATOM 14647 N N . CYS A 1 25 ? -20.127 33.312 -8.805 1.00 0.00 25 CYS A N 18
ATOM 14648 C CA . CYS A 1 25 ? -19.376 32.350 -9.589 1.00 0.00 25 CYS A CA 18
ATOM 14649 C C . CYS A 1 25 ? -19.884 30.920 -9.402 1.00 0.00 25 CYS A C 18
ATOM 14650 O O . CYS A 1 25 ? -19.567 30.250 -8.422 1.00 0.00 25 CYS A O 18
ATOM 14657 N N . GLN A 1 26 ? -20.665 30.453 -10.352 1.00 0.00 26 GLN A N 18
ATOM 14658 C CA . GLN A 1 26 ? -21.188 29.100 -10.297 1.00 0.00 26 GLN A CA 18
ATOM 14659 C C . GLN A 1 26 ? -20.372 28.181 -11.206 1.00 0.00 26 GLN A C 18
ATOM 14660 O O . GLN A 1 26 ? -20.857 27.144 -11.661 1.00 0.00 26 GLN A O 18
ATOM 14674 N N . CYS A 1 27 ? -19.130 28.579 -11.467 1.00 0.00 27 CYS A N 18
ATOM 14675 C CA . CYS A 1 27 ? -18.214 27.791 -12.290 1.00 0.00 27 CYS A CA 18
ATOM 14676 C C . CYS A 1 27 ? -17.901 26.453 -11.663 1.00 0.00 27 CYS A C 18
ATOM 14677 O O . CYS A 1 27 ? -17.887 26.307 -10.433 1.00 0.00 27 CYS A O 18
ATOM 14684 N N . GLY A 1 28 ? -17.673 25.477 -12.510 1.00 0.00 28 GLY A N 18
ATOM 14685 C CA . GLY A 1 28 ? -17.216 24.199 -12.051 1.00 0.00 28 GLY A CA 18
ATOM 14686 C C . GLY A 1 28 ? -15.715 24.214 -11.913 1.00 0.00 28 GLY A C 18
ATOM 14687 O O . GLY A 1 28 ? -15.052 25.094 -12.472 1.00 0.00 28 GLY A O 18
ATOM 14691 N N . GLU A 1 29 ? -15.168 23.262 -11.193 1.00 0.00 29 GLU A N 18
ATOM 14692 C CA . GLU A 1 29 ? -13.739 23.226 -10.973 1.00 0.00 29 GLU A CA 18
ATOM 14693 C C . GLU A 1 29 ? -13.022 22.847 -12.259 1.00 0.00 29 GLU A C 18
ATOM 14694 O O . GLU A 1 29 ? -13.187 21.736 -12.778 1.00 0.00 29 GLU A O 18
ATOM 14706 N N . GLY A 1 30 ? -12.255 23.780 -12.781 1.00 0.00 30 GLY A N 18
ATOM 14707 C CA . GLY A 1 30 ? -11.537 23.548 -14.003 1.00 0.00 30 GLY A CA 18
ATOM 14708 C C . GLY A 1 30 ? -11.686 24.690 -14.980 1.00 0.00 30 GLY A C 18
ATOM 14709 O O . GLY A 1 30 ? -11.551 24.501 -16.190 1.00 0.00 30 GLY A O 18
ATOM 14713 N N . CYS A 1 31 ? -11.973 25.880 -14.469 1.00 0.00 31 CYS A N 18
ATOM 14714 C CA . CYS A 1 31 ? -12.104 27.038 -15.314 1.00 0.00 31 CYS A CA 18
ATOM 14715 C C . CYS A 1 31 ? -10.768 27.741 -15.426 1.00 0.00 31 CYS A C 18
ATOM 14716 O O . CYS A 1 31 ? -9.972 27.746 -14.478 1.00 0.00 31 CYS A O 18
ATOM 14723 N N . THR A 1 32 ? -10.519 28.319 -16.573 1.00 0.00 32 THR A N 18
ATOM 14724 C CA . THR A 1 32 ? -9.282 29.008 -16.829 1.00 0.00 32 THR A CA 18
ATOM 14725 C C . THR A 1 32 ? -9.555 30.449 -17.244 1.00 0.00 32 THR A C 18
ATOM 14726 O O . THR A 1 32 ? -8.796 31.046 -18.012 1.00 0.00 32 THR A O 18
ATOM 14737 N N . CYS A 1 33 ? -10.648 31.002 -16.723 1.00 0.00 33 CYS A N 18
ATOM 14738 C CA . CYS A 1 33 ? -11.040 32.364 -17.022 1.00 0.00 33 CYS A CA 18
ATOM 14739 C C . CYS A 1 33 ? -10.054 33.346 -16.399 1.00 0.00 33 CYS A C 18
ATOM 14740 O O . CYS A 1 33 ? -9.284 32.984 -15.521 1.00 0.00 33 CYS A O 18
ATOM 14747 N N . ALA A 1 34 ? -10.091 34.580 -16.851 1.00 0.00 34 ALA A N 18
ATOM 14748 C CA . ALA A 1 34 ? -9.207 35.604 -16.334 1.00 0.00 34 ALA A CA 18
ATOM 14749 C C . ALA A 1 34 ? -10.013 36.708 -15.669 1.00 0.00 34 ALA A C 18
ATOM 14750 O O . ALA A 1 34 ? -9.557 37.849 -15.557 1.00 0.00 34 ALA A O 18
ATOM 14757 N N . ALA A 1 35 ? -11.207 36.362 -15.206 1.00 0.00 35 ALA A N 18
ATOM 14758 C CA . ALA A 1 35 ? -12.088 37.334 -14.580 1.00 0.00 35 ALA A CA 18
ATOM 14759 C C . ALA A 1 35 ? -12.562 36.857 -13.215 1.00 0.00 35 ALA A C 18
ATOM 14760 O O . ALA A 1 35 ? -12.318 37.512 -12.202 1.00 0.00 35 ALA A O 18
ATOM 14767 N N . CYS A 1 36 ? -13.233 35.717 -13.180 1.00 0.00 36 CYS A N 18
ATOM 14768 C CA . CYS A 1 36 ? -13.741 35.190 -11.926 1.00 0.00 36 CYS A CA 18
ATOM 14769 C C . CYS A 1 36 ? -12.684 34.352 -11.217 1.00 0.00 36 CYS A C 18
ATOM 14770 O O . CYS A 1 36 ? -12.534 34.420 -9.995 1.00 0.00 36 CYS A O 18
ATOM 14777 N N . LYS A 1 37 ? -11.946 33.581 -11.990 1.00 0.00 37 LYS A N 18
ATOM 14778 C CA . LYS A 1 37 ? -10.905 32.733 -11.450 1.00 0.00 37 LYS A CA 18
ATOM 14779 C C . LYS A 1 37 ? -9.535 33.344 -11.731 1.00 0.00 37 LYS A C 18
ATOM 14780 O O . LYS A 1 37 ? -8.957 33.129 -12.783 1.00 0.00 37 LYS A O 18
ATOM 14799 N N . THR A 1 38 ? -9.049 34.141 -10.794 1.00 0.00 38 THR A N 18
ATOM 14800 C CA . THR A 1 38 ? -7.765 34.806 -10.939 1.00 0.00 38 THR A CA 18
ATOM 14801 C C . THR A 1 38 ? -7.405 35.534 -9.642 1.00 0.00 38 THR A C 18
ATOM 14802 O O . THR A 1 38 ? -8.122 35.423 -8.645 1.00 0.00 38 THR A O 18
ATOM 14813 N N . CYS A 1 39 ? -6.300 36.254 -9.660 1.00 0.00 39 CYS A N 18
ATOM 14814 C CA . CYS A 1 39 ? -5.855 37.011 -8.507 1.00 0.00 39 CYS A CA 18
ATOM 14815 C C . CYS A 1 39 ? -5.914 38.501 -8.799 1.00 0.00 39 CYS A C 18
ATOM 14816 O O . CYS A 1 39 ? -5.529 38.951 -9.883 1.00 0.00 39 CYS A O 18
ATOM 14823 N N . ASN A 1 40 ? -6.390 39.262 -7.835 1.00 0.00 40 ASN A N 18
ATOM 14824 C CA . ASN A 1 40 ? -6.534 40.704 -7.995 1.00 0.00 40 ASN A CA 18
ATOM 14825 C C . ASN A 1 40 ? -5.317 41.459 -7.467 1.00 0.00 40 ASN A C 18
ATOM 14826 O O . ASN A 1 40 ? -5.260 42.686 -7.536 1.00 0.00 40 ASN A O 18
ATOM 14837 N N . CYS A 1 41 ? -4.341 40.730 -6.952 1.00 0.00 41 CYS A N 18
ATOM 14838 C CA . CYS A 1 41 ? -3.139 41.347 -6.422 1.00 0.00 41 CYS A CA 18
ATOM 14839 C C . CYS A 1 41 ? -2.185 41.747 -7.529 1.00 0.00 41 CYS A C 18
ATOM 14840 O O . CYS A 1 41 ? -2.224 41.199 -8.633 1.00 0.00 41 CYS A O 18
ATOM 14847 N N . THR A 1 42 ? -1.335 42.709 -7.223 1.00 0.00 42 THR A N 18
ATOM 14848 C CA . THR A 1 42 ? -0.341 43.195 -8.151 1.00 0.00 42 THR A CA 18
ATOM 14849 C C . THR A 1 42 ? 0.978 43.399 -7.414 1.00 0.00 42 THR A C 18
ATOM 14850 O O . THR A 1 42 ? 1.010 43.346 -6.181 1.00 0.00 42 THR A O 18
ATOM 14861 N N . SER A 1 43 ? 2.053 43.638 -8.154 1.00 0.00 43 SER A N 18
ATOM 14862 C CA . SER A 1 43 ? 3.363 43.870 -7.552 1.00 0.00 43 SER A CA 18
ATOM 14863 C C . SER A 1 43 ? 3.374 45.195 -6.790 1.00 0.00 43 SER A C 18
ATOM 14864 O O . SER A 1 43 ? 4.239 45.440 -5.947 1.00 0.00 43 SER A O 18
ATOM 14872 N N . ASP A 1 44 ? 2.404 46.041 -7.104 1.00 0.00 44 ASP A N 18
ATOM 14873 C CA . ASP A 1 44 ? 2.236 47.326 -6.441 1.00 0.00 44 ASP A CA 18
ATOM 14874 C C . ASP A 1 44 ? 1.809 47.127 -4.994 1.00 0.00 44 ASP A C 18
ATOM 14875 O O . ASP A 1 44 ? 2.246 47.850 -4.095 1.00 0.00 44 ASP A O 18
ATOM 14884 N N . GLY A 1 45 ? 0.976 46.130 -4.774 1.00 0.00 45 GLY A N 18
ATOM 14885 C CA . GLY A 1 45 ? 0.501 45.847 -3.451 1.00 0.00 45 GLY A CA 18
ATOM 14886 C C . GLY A 1 45 ? -0.340 44.599 -3.411 1.00 0.00 45 GLY A C 18
ATOM 14887 O O . GLY A 1 45 ? -1.222 44.403 -4.270 1.00 0.00 45 GLY A O 18
ATOM 14891 N N . CYS A 1 46 ? -0.069 43.741 -2.446 1.00 0.00 46 CYS A N 18
ATOM 14892 C CA . CYS A 1 46 ? -0.830 42.526 -2.281 1.00 0.00 46 CYS A CA 18
ATOM 14893 C C . CYS A 1 46 ? -2.206 42.872 -1.732 1.00 0.00 46 CYS A C 18
ATOM 14894 O O . CYS A 1 46 ? -2.332 43.380 -0.617 1.00 0.00 46 CYS A O 18
ATOM 14901 N N . LYS A 1 47 ? -3.223 42.592 -2.516 1.00 0.00 47 LYS A N 18
ATOM 14902 C CA . LYS A 1 47 ? -4.588 42.973 -2.188 1.00 0.00 47 LYS A CA 18
ATOM 14903 C C . LYS A 1 47 ? -5.188 42.108 -1.092 1.00 0.00 47 LYS A C 18
ATOM 14904 O O . LYS A 1 47 ? -5.988 42.586 -0.288 1.00 0.00 47 LYS A O 18
ATOM 14923 N N . CYS A 1 48 ? -4.818 40.846 -1.050 1.00 0.00 48 CYS A N 18
ATOM 14924 C CA . CYS A 1 48 ? -5.350 39.967 -0.027 1.00 0.00 48 CYS A CA 18
ATOM 14925 C C . CYS A 1 48 ? -4.503 40.057 1.229 1.00 0.00 48 CYS A C 18
ATOM 14926 O O . CYS A 1 48 ? -5.021 40.145 2.343 1.00 0.00 48 CYS A O 18
ATOM 14933 N N . GLY A 1 49 ? -3.197 40.052 1.041 1.00 0.00 49 GLY A N 18
ATOM 14934 C CA . GLY A 1 49 ? -2.289 40.118 2.152 1.00 0.00 49 GLY A CA 18
ATOM 14935 C C . GLY A 1 49 ? -1.512 38.825 2.344 1.00 0.00 49 GLY A C 18
ATOM 14936 O O . GLY A 1 49 ? -0.759 38.685 3.309 1.00 0.00 49 GLY A O 18
ATOM 14940 N N . LYS A 1 50 ? -1.695 37.870 1.426 1.00 0.00 50 LYS A N 18
ATOM 14941 C CA . LYS A 1 50 ? -0.960 36.599 1.481 1.00 0.00 50 LYS A CA 18
ATOM 14942 C C . LYS A 1 50 ? 0.447 36.795 0.929 1.00 0.00 50 LYS A C 18
ATOM 14943 O O . LYS A 1 50 ? 1.278 35.881 0.953 1.00 0.00 50 LYS A O 18
ATOM 14962 N N . GLU A 1 51 ? 0.683 38.001 0.420 1.00 0.00 51 GLU A N 18
ATOM 14963 C CA . GLU A 1 51 ? 1.954 38.410 -0.165 1.00 0.00 51 GLU A CA 18
ATOM 14964 C C . GLU A 1 51 ? 2.213 37.669 -1.483 1.00 0.00 51 GLU A C 18
ATOM 14965 O O . GLU A 1 51 ? 3.357 37.416 -1.862 1.00 0.00 51 GLU A O 18
ATOM 14977 N N . CYS A 1 52 ? 1.140 37.328 -2.184 1.00 0.00 52 CYS A N 18
ATOM 14978 C CA . CYS A 1 52 ? 1.262 36.674 -3.470 1.00 0.00 52 CYS A CA 18
ATOM 14979 C C . CYS A 1 52 ? 1.564 37.700 -4.559 1.00 0.00 52 CYS A C 18
ATOM 14980 O O . CYS A 1 52 ? 2.373 37.450 -5.452 1.00 0.00 52 CYS A O 18
ATOM 14987 N N . THR A 1 53 ? 0.915 38.863 -4.459 1.00 0.00 53 THR A N 18
ATOM 14988 C CA . THR A 1 53 ? 1.120 39.997 -5.383 1.00 0.00 53 THR A CA 18
ATOM 14989 C C . THR A 1 53 ? 0.989 39.611 -6.865 1.00 0.00 53 THR A C 18
ATOM 14990 O O . THR A 1 53 ? 1.651 40.190 -7.730 1.00 0.00 53 THR A O 18
ATOM 15001 N N . GLY A 1 54 ? 0.117 38.663 -7.155 1.00 0.00 54 GLY A N 18
ATOM 15002 C CA . GLY A 1 54 ? -0.086 38.260 -8.523 1.00 0.00 54 GLY A CA 18
ATOM 15003 C C . GLY A 1 54 ? -0.390 36.788 -8.646 1.00 0.00 54 GLY A C 18
ATOM 15004 O O . GLY A 1 54 ? 0.073 35.995 -7.829 1.00 0.00 54 GLY A O 18
ATOM 15008 N N . PRO A 1 55 ? -1.164 36.389 -9.676 1.00 0.00 55 PRO A N 18
ATOM 15009 C CA . PRO A 1 55 ? -1.561 34.987 -9.894 1.00 0.00 55 PRO A CA 18
ATOM 15010 C C . PRO A 1 55 ? -0.372 34.026 -9.992 1.00 0.00 55 PRO A C 18
ATOM 15011 O O . PRO A 1 55 ? -0.488 32.853 -9.639 1.00 0.00 55 PRO A O 18
ATOM 15022 N N . ASP A 1 56 ? 0.771 34.532 -10.442 1.00 0.00 56 ASP A N 18
ATOM 15023 C CA . ASP A 1 56 ? 1.970 33.699 -10.605 1.00 0.00 56 ASP A CA 18
ATOM 15024 C C . ASP A 1 56 ? 2.504 33.215 -9.263 1.00 0.00 56 ASP A C 18
ATOM 15025 O O . ASP A 1 56 ? 3.018 32.105 -9.155 1.00 0.00 56 ASP A O 18
ATOM 15034 N N . SER A 1 57 ? 2.375 34.044 -8.244 1.00 0.00 57 SER A N 18
ATOM 15035 C CA . SER A 1 57 ? 2.844 33.694 -6.914 1.00 0.00 57 SER A CA 18
ATOM 15036 C C . SER A 1 57 ? 1.661 33.513 -5.967 1.00 0.00 57 SER A C 18
ATOM 15037 O O . SER A 1 57 ? 1.823 33.441 -4.745 1.00 0.00 57 SER A O 18
ATOM 15045 N N . CYS A 1 58 ? 0.479 33.430 -6.547 1.00 0.00 58 CYS A N 18
ATOM 15046 C CA . CYS A 1 58 ? -0.742 33.275 -5.803 1.00 0.00 58 CYS A CA 18
ATOM 15047 C C . CYS A 1 58 ? -0.897 31.836 -5.365 1.00 0.00 58 CYS A C 18
ATOM 15048 O O . CYS A 1 58 ? -0.935 30.926 -6.200 1.00 0.00 58 CYS A O 18
ATOM 15055 N N . LYS A 1 59 ? -0.957 31.625 -4.061 1.00 0.00 59 LYS A N 18
ATOM 15056 C CA . LYS A 1 59 ? -1.065 30.281 -3.526 1.00 0.00 59 LYS A CA 18
ATOM 15057 C C . LYS A 1 59 ? -2.379 30.075 -2.795 1.00 0.00 59 LYS A C 18
ATOM 15058 O O . LYS A 1 59 ? -2.634 29.000 -2.256 1.00 0.00 59 LYS A O 18
ATOM 15077 N N . CYS A 1 60 ? -3.210 31.100 -2.773 1.00 0.00 60 CYS A N 18
ATOM 15078 C CA . CYS A 1 60 ? -4.517 30.981 -2.159 1.00 0.00 60 CYS A CA 18
ATOM 15079 C C . CYS A 1 60 ? -5.559 30.693 -3.235 1.00 0.00 60 CYS A C 18
ATOM 15080 O O . CYS A 1 60 ? -5.877 31.550 -4.052 1.00 0.00 60 CYS A O 18
ATOM 15087 N N . GLY A 1 61 ? -6.081 29.485 -3.226 1.00 0.00 61 GLY A N 18
ATOM 15088 C CA . GLY A 1 61 ? -6.972 29.053 -4.275 1.00 0.00 61 GLY A CA 18
ATOM 15089 C C . GLY A 1 61 ? -8.408 29.151 -3.885 1.00 0.00 61 GLY A C 18
ATOM 15090 O O . GLY A 1 61 ? -8.860 28.442 -2.981 1.00 0.00 61 GLY A O 18
ATOM 15094 N N . SER A 1 62 ? -9.133 30.030 -4.571 1.00 0.00 62 SER A N 18
ATOM 15095 C CA . SER A 1 62 ? -10.543 30.270 -4.311 1.00 0.00 62 SER A CA 18
ATOM 15096 C C . SER A 1 62 ? -10.769 30.805 -2.884 1.00 0.00 62 SER A C 18
ATOM 15097 O O . SER A 1 62 ? -9.882 30.733 -2.024 1.00 0.00 62 SER A O 18
ATOM 15105 N N . SER A 1 63 ? -11.928 31.401 -2.675 1.00 0.00 63 SER A N 18
ATOM 15106 C CA . SER A 1 63 ? -12.365 31.881 -1.368 1.00 0.00 63 SER A CA 18
ATOM 15107 C C . SER A 1 63 ? -11.629 33.149 -0.899 1.00 0.00 63 SER A C 18
ATOM 15108 O O . SER A 1 63 ? -12.228 33.984 -0.218 1.00 0.00 63 SER A O 18
ATOM 15116 N N . CYS A 1 64 ? -10.350 33.317 -1.258 1.00 0.00 64 CYS A N 18
ATOM 15117 C CA . CYS A 1 64 ? -9.608 34.471 -0.769 1.00 0.00 64 CYS A CA 18
ATOM 15118 C C . CYS A 1 64 ? -10.136 35.780 -1.363 1.00 0.00 64 CYS A C 18
ATOM 15119 O 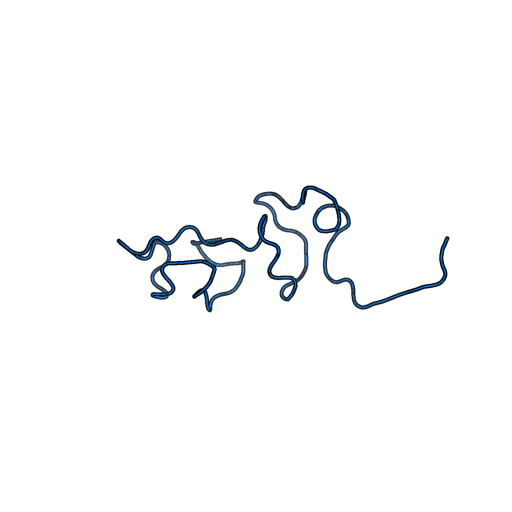O . CYS A 1 64 ? -10.836 35.780 -2.380 1.00 0.00 64 CYS A O 18
ATOM 15126 N N . SER A 1 65 ? -9.780 36.890 -0.729 1.00 0.00 65 SER A N 18
ATOM 15127 C CA . SER A 1 65 ? -10.246 38.206 -1.137 1.00 0.00 65 SER A CA 18
ATOM 15128 C C . SER A 1 65 ? -9.649 38.630 -2.485 1.00 0.00 65 SER A C 18
ATOM 15129 O O . SER A 1 65 ? -10.202 39.484 -3.169 1.00 0.00 65 SER A O 18
ATOM 15137 N N . CYS A 1 66 ? -8.521 38.035 -2.871 1.00 0.00 66 CYS A N 18
ATOM 15138 C CA . CYS A 1 66 ? -7.904 38.377 -4.147 1.00 0.00 66 CYS A CA 18
ATOM 15139 C C . CYS A 1 66 ? -8.497 37.548 -5.279 1.00 0.00 66 CYS A C 18
ATOM 15140 O O . CYS A 1 66 ? -8.108 37.695 -6.425 1.00 0.00 66 CYS A O 18
ATOM 15147 N N . LYS A 1 67 ? -9.443 36.688 -4.948 1.00 0.00 67 LYS A N 18
ATOM 15148 C CA . LYS A 1 67 ? -10.075 35.821 -5.940 1.00 0.00 67 LYS A CA 18
ATOM 15149 C C . LYS A 1 67 ? -11.313 36.488 -6.544 1.00 0.00 67 LYS A C 18
ATOM 15150 O O . LYS A 1 67 ? -11.157 37.211 -7.565 1.00 0.00 67 LYS A O 18
ATOM 15175 N N . GLY A 1 1 ? -20.518 20.123 -38.150 1.00 0.00 1 GLY A N 19
ATOM 15176 C CA . GLY A 1 1 ? -21.101 20.524 -36.838 1.00 0.00 1 GLY A CA 19
ATOM 15177 C C . GLY A 1 1 ? -20.051 21.034 -35.868 1.00 0.00 1 GLY A C 19
ATOM 15178 O O . GLY A 1 1 ? -19.651 22.200 -35.939 1.00 0.00 1 GLY A O 19
ATOM 15181 N N . SER A 1 2 ? -19.600 20.152 -34.972 1.00 0.00 2 SER A N 19
ATOM 15182 C CA . SER A 1 2 ? -18.590 20.475 -33.954 1.00 0.00 2 SER A CA 19
ATOM 15183 C C . SER A 1 2 ? -18.930 21.764 -33.196 1.00 0.00 2 SER A C 19
ATOM 15184 O O . SER A 1 2 ? -18.398 22.841 -33.491 1.00 0.00 2 SER A O 19
ATOM 15192 N N . GLY A 1 3 ? -19.836 21.654 -32.250 1.00 0.00 3 GLY A N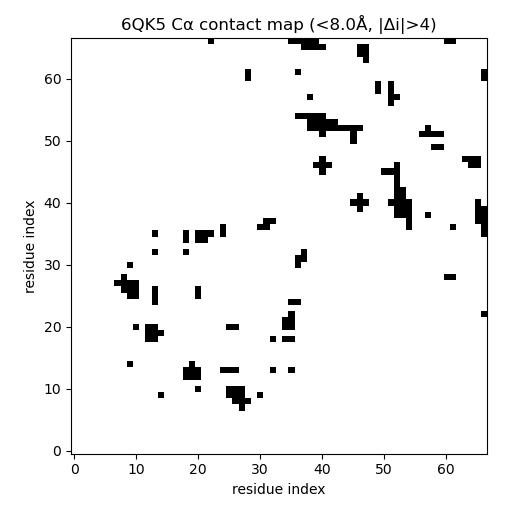 19
ATOM 15193 C CA . GLY A 1 3 ? -20.233 22.802 -31.477 1.00 0.00 3 GLY A CA 19
ATOM 15194 C C . GLY A 1 3 ? -19.583 22.813 -30.119 1.00 0.00 3 GLY A C 19
ATOM 15195 O O . GLY A 1 3 ? -19.052 21.793 -29.667 1.00 0.00 3 GLY A O 19
ATOM 15199 N N . LYS A 1 4 ? -19.607 23.957 -29.469 1.00 0.00 4 LYS A N 19
ATOM 15200 C CA . LYS A 1 4 ? -19.028 24.088 -28.147 1.00 0.00 4 LYS A CA 19
ATOM 15201 C C . LYS A 1 4 ? -20.091 23.819 -27.097 1.00 0.00 4 LYS A C 19
ATOM 15202 O O . LYS A 1 4 ? -20.891 24.696 -26.771 1.00 0.00 4 LYS A O 19
ATOM 15221 N N . GLY A 1 5 ? -20.118 22.605 -26.596 1.00 0.00 5 GLY A N 19
ATOM 15222 C CA . GLY A 1 5 ? -21.104 22.245 -25.609 1.00 0.00 5 GLY A CA 19
ATOM 15223 C C . GLY A 1 5 ? -20.493 21.972 -24.260 1.00 0.00 5 GLY A C 19
ATOM 15224 O O . GLY A 1 5 ? -20.535 20.846 -23.772 1.00 0.00 5 GLY A O 19
ATOM 15228 N N . LYS A 1 6 ? -19.919 22.996 -23.651 1.00 0.00 6 LYS A N 19
ATOM 15229 C CA . LYS A 1 6 ? -19.318 22.845 -22.337 1.00 0.00 6 LYS A CA 19
ATOM 15230 C C . LYS A 1 6 ? -20.318 23.203 -21.245 1.00 0.00 6 LYS A C 19
ATOM 15231 O O . LYS A 1 6 ? -21.354 23.823 -21.513 1.00 0.00 6 LYS A O 19
ATOM 15250 N N . GLY A 1 7 ? -20.017 22.800 -20.029 1.00 0.00 7 GLY A N 19
ATOM 15251 C CA . GLY A 1 7 ? -20.887 23.086 -18.914 1.00 0.00 7 GLY A CA 19
ATOM 15252 C C . GLY A 1 7 ? -20.582 22.202 -17.731 1.00 0.00 7 GLY A C 19
ATOM 15253 O O . GLY A 1 7 ? -21.363 21.313 -17.391 1.00 0.00 7 GLY A O 19
ATOM 15257 N N . GLU A 1 8 ? -19.440 22.435 -17.111 1.00 0.00 8 GLU A N 19
ATOM 15258 C CA . GLU A 1 8 ? -19.013 21.644 -15.971 1.00 0.00 8 GLU A CA 19
ATOM 15259 C C . GLU A 1 8 ? -19.678 22.135 -14.692 1.00 0.00 8 GLU A C 19
ATOM 15260 O O . GLU A 1 8 ? -20.687 21.587 -14.253 1.00 0.00 8 GLU A O 19
ATOM 15272 N N . LYS A 1 9 ? -19.126 23.184 -14.118 1.00 0.00 9 LYS A N 19
ATOM 15273 C CA . LYS A 1 9 ? -19.651 23.747 -12.887 1.00 0.00 9 LYS A CA 19
ATOM 15274 C C . LYS A 1 9 ? -19.794 25.248 -13.023 1.00 0.00 9 LYS A C 19
ATOM 15275 O O . LYS A 1 9 ? -19.696 25.986 -12.043 1.00 0.00 9 LYS A O 19
ATOM 15294 N N . CYS A 1 10 ? -20.030 25.698 -14.237 1.00 0.00 10 CYS A N 19
ATOM 15295 C CA . CYS A 1 10 ? -20.176 27.109 -14.494 1.00 0.00 10 CYS A CA 19
ATOM 15296 C C . CYS A 1 10 ? -21.618 27.553 -14.507 1.00 0.00 10 CYS A C 19
ATOM 15297 O O . CYS A 1 10 ? -22.547 26.747 -14.594 1.00 0.00 10 CYS A O 19
ATOM 15304 N N . THR A 1 11 ? -21.782 28.844 -14.421 1.00 0.00 11 THR A N 19
ATOM 15305 C CA . THR A 1 11 ? -23.063 29.475 -14.496 1.00 0.00 11 THR A CA 19
ATOM 15306 C C . THR A 1 11 ? -23.245 30.044 -15.897 1.00 0.00 11 THR A C 19
ATOM 15307 O O . THR A 1 11 ? -22.259 30.230 -16.626 1.00 0.00 11 THR A O 19
ATOM 15318 N N . SER A 1 12 ? -24.481 30.319 -16.276 1.00 0.00 12 SER A N 19
ATOM 15319 C CA . SER A 1 12 ? -24.780 30.865 -17.590 1.00 0.00 12 SER A CA 19
ATOM 15320 C C . SER A 1 12 ? -24.042 32.191 -17.800 1.00 0.00 12 SER A C 19
ATOM 15321 O O . SER A 1 12 ? -23.664 32.534 -18.919 1.00 0.00 12 SER A O 19
ATOM 15329 N N . ALA A 1 13 ? -23.825 32.917 -16.709 1.00 0.00 13 ALA A N 19
ATOM 15330 C CA . ALA A 1 13 ? -23.125 34.190 -16.760 1.00 0.00 13 ALA A CA 19
ATOM 15331 C C . ALA A 1 13 ? -21.663 33.998 -17.148 1.00 0.00 13 ALA A C 19
ATOM 15332 O O . ALA A 1 13 ? -21.089 34.816 -17.852 1.00 0.00 13 ALA A O 19
ATOM 15339 N N . CYS A 1 14 ? -21.074 32.908 -16.705 1.00 0.00 14 CYS A N 19
ATOM 15340 C CA . CYS A 1 14 ? -19.669 32.665 -16.962 1.00 0.00 14 CYS A CA 19
ATOM 15341 C C . CYS A 1 14 ? -19.463 31.981 -18.301 1.00 0.00 14 CYS A C 19
ATOM 15342 O O . CYS A 1 14 ? -18.440 32.177 -18.958 1.00 0.00 14 CYS A O 19
ATOM 15349 N N . ARG A 1 15 ? -20.441 31.185 -18.714 1.00 0.00 15 ARG A N 19
ATOM 15350 C CA . ARG A 1 15 ? -20.346 30.488 -19.986 1.00 0.00 15 ARG A CA 19
ATOM 15351 C C . ARG A 1 15 ? -20.642 31.446 -21.138 1.00 0.00 15 ARG A C 19
ATOM 15352 O O . ARG A 1 15 ? -20.472 31.104 -22.307 1.00 0.00 15 ARG A O 19
ATOM 15373 N N . SER A 1 16 ? -21.083 32.645 -20.797 1.00 0.00 16 SER A N 19
ATOM 15374 C CA . SER A 1 16 ? -21.345 33.654 -21.783 1.00 0.00 16 SER A CA 19
ATOM 15375 C C . SER A 1 16 ? -20.074 34.451 -22.016 1.00 0.00 16 SER A C 19
ATOM 15376 O O . SER A 1 16 ? -19.150 34.415 -21.195 1.00 0.00 16 SER A O 19
ATOM 15384 N N . GLU A 1 17 ? -20.016 35.153 -23.117 1.00 0.00 17 GLU A N 19
ATOM 15385 C CA . GLU A 1 17 ? -18.849 35.935 -23.451 1.00 0.00 17 GLU A CA 19
ATOM 15386 C C . GLU A 1 17 ? -19.254 37.363 -23.788 1.00 0.00 17 GLU A C 19
ATOM 15387 O O . GLU A 1 17 ? -20.152 37.580 -24.607 1.00 0.00 17 GLU A O 19
ATOM 15399 N N . PRO A 1 18 ? -18.607 38.368 -23.165 1.00 0.00 18 PRO A N 19
ATOM 15400 C CA . PRO A 1 18 ? -17.505 38.158 -22.206 1.00 0.00 18 PRO A CA 19
ATOM 15401 C C . PRO A 1 18 ? -17.964 37.509 -20.895 1.00 0.00 18 PRO A C 19
ATOM 15402 O O . PRO A 1 18 ? -19.154 37.328 -20.662 1.00 0.00 18 PRO A O 19
ATOM 15413 N N . CYS A 1 19 ? -17.000 37.169 -20.057 1.00 0.00 19 CYS A N 19
ATOM 15414 C CA . CYS A 1 19 ? -17.255 36.521 -18.780 1.00 0.00 19 CYS A CA 19
ATOM 15415 C C . CYS A 1 19 ? -18.079 37.424 -17.864 1.00 0.00 19 CYS A C 19
ATOM 15416 O O . CYS A 1 19 ? -17.628 38.498 -17.462 1.00 0.00 19 CYS A O 19
ATOM 15423 N N . GLN A 1 20 ? -19.285 36.987 -17.540 1.00 0.00 20 GLN A N 19
ATOM 15424 C CA . GLN A 1 20 ? -20.187 37.778 -16.718 1.00 0.00 20 GLN A CA 19
ATOM 15425 C C . GLN A 1 20 ? -20.306 37.194 -15.319 1.00 0.00 20 GLN A C 19
ATOM 15426 O O . GLN A 1 20 ? -21.205 37.555 -14.563 1.00 0.00 20 GLN A O 19
ATOM 15440 N N . CYS A 1 21 ? -19.395 36.292 -14.972 1.00 0.00 21 CYS A N 19
ATOM 15441 C CA . CYS A 1 21 ? -19.398 35.677 -13.644 1.00 0.00 21 CYS A CA 19
ATOM 15442 C C . CYS A 1 21 ? -19.025 36.746 -12.600 1.00 0.00 21 CYS A C 19
ATOM 15443 O O . CYS A 1 21 ? -19.321 36.612 -11.412 1.00 0.00 21 CYS A O 19
ATOM 15450 N N . GLY A 1 22 ? -18.377 37.812 -13.086 1.00 0.00 22 GLY A N 19
ATOM 15451 C CA . GLY A 1 22 ? -18.049 38.968 -12.272 1.00 0.00 22 GLY A CA 19
ATOM 15452 C C . GLY A 1 22 ? -17.128 38.674 -11.114 1.00 0.00 22 GLY A C 19
ATOM 15453 O O . GLY A 1 22 ? -16.339 37.732 -11.150 1.00 0.00 22 GLY A O 19
ATOM 15457 N N . SER A 1 23 ? -17.227 39.497 -10.093 1.00 0.00 23 SER A N 19
ATOM 15458 C CA . SER A 1 23 ? -16.426 39.348 -8.904 1.00 0.00 23 SER A CA 19
ATOM 15459 C C . SER A 1 23 ? -17.139 38.457 -7.899 1.00 0.00 23 SER A C 19
ATOM 15460 O O . SER A 1 23 ? -16.561 38.049 -6.891 1.00 0.00 23 SER A O 19
ATOM 15468 N N . LYS A 1 24 ? -18.403 38.162 -8.176 1.00 0.00 24 LYS A N 19
ATOM 15469 C CA . LYS A 1 24 ? -19.172 37.286 -7.320 1.00 0.00 24 LYS A CA 19
ATOM 15470 C C . LYS A 1 24 ? -18.744 35.851 -7.561 1.00 0.00 24 LYS A C 19
ATOM 15471 O O . LYS A 1 24 ? -18.611 35.067 -6.618 1.00 0.00 24 LYS A O 19
ATOM 15490 N N . CYS A 1 25 ? -18.510 35.531 -8.841 1.00 0.00 25 CYS A N 19
ATOM 15491 C CA . CYS A 1 25 ? -18.029 34.235 -9.256 1.00 0.00 25 CYS A CA 19
ATOM 15492 C C . CYS A 1 25 ? -18.949 33.113 -8.776 1.00 0.00 25 CYS A C 19
ATOM 15493 O O . CYS A 1 25 ? -18.742 32.521 -7.712 1.00 0.00 25 CYS A O 19
ATOM 15500 N N . GLN A 1 26 ? -19.964 32.829 -9.569 1.00 0.00 26 GLN A N 19
ATOM 15501 C CA . GLN A 1 26 ? -20.948 31.818 -9.219 1.00 0.00 26 GLN A CA 19
ATOM 15502 C C . GLN A 1 26 ? -20.538 30.437 -9.730 1.00 0.00 26 GLN A C 19
ATOM 15503 O O . GLN A 1 26 ? -21.192 29.435 -9.424 1.00 0.00 26 GLN A O 19
ATOM 15517 N N . CYS A 1 27 ? -19.468 30.380 -10.514 1.00 0.00 27 CYS A N 19
ATOM 15518 C CA . CYS A 1 27 ? -19.010 29.108 -11.048 1.00 0.00 27 CYS A CA 19
ATOM 15519 C C . CYS A 1 27 ? -18.105 28.401 -10.050 1.00 0.00 27 CYS A C 19
ATOM 15520 O O . CYS A 1 27 ? -17.577 29.020 -9.114 1.00 0.00 27 CYS A O 19
ATOM 15527 N N . GLY A 1 28 ? -17.929 27.115 -10.254 1.00 0.00 28 GLY A N 19
ATOM 15528 C CA . GLY A 1 28 ? -17.092 26.332 -9.373 1.00 0.00 28 GLY A CA 19
ATOM 15529 C C . GLY A 1 28 ? -15.652 26.258 -9.846 1.00 0.00 28 GLY A C 19
ATOM 15530 O O . GLY A 1 28 ? -15.200 27.097 -10.635 1.00 0.00 28 GLY A O 19
ATOM 15534 N N . GLU A 1 29 ? -14.930 25.257 -9.365 1.00 0.00 29 GLU A N 19
ATOM 15535 C CA . GLU A 1 29 ? -13.532 25.064 -9.740 1.00 0.00 29 GLU A CA 19
ATOM 15536 C C . GLU A 1 29 ? -13.436 24.417 -11.113 1.00 0.00 29 GLU A C 19
ATOM 15537 O O . GLU A 1 29 ? -14.434 23.941 -11.658 1.00 0.00 29 GLU A O 19
ATOM 15549 N N . GLY A 1 30 ? -12.234 24.396 -11.664 1.00 0.00 30 GLY A N 19
ATOM 15550 C CA . GLY A 1 30 ? -12.016 23.783 -12.957 1.00 0.00 30 GLY A CA 19
ATOM 15551 C C . GLY A 1 30 ? -12.258 24.738 -14.102 1.00 0.00 30 GLY A C 19
ATOM 15552 O O . GLY A 1 30 ? -12.097 24.379 -15.266 1.00 0.00 30 GLY A O 19
ATOM 15556 N N . CYS A 1 31 ? -12.643 25.956 -13.778 1.00 0.00 31 CYS A N 19
ATOM 15557 C CA . CYS A 1 31 ? -12.917 26.950 -14.792 1.00 0.00 31 CYS A CA 19
ATOM 15558 C C . CYS A 1 31 ? -11.644 27.656 -15.234 1.00 0.00 31 CYS A C 19
ATOM 15559 O O . CYS A 1 31 ? -11.382 27.788 -16.433 1.00 0.00 31 CYS A O 19
ATOM 15566 N N . THR A 1 32 ? -10.855 28.105 -14.257 1.00 0.00 32 THR A N 19
ATOM 15567 C CA . THR A 1 32 ? -9.598 28.819 -14.494 1.00 0.00 32 THR A CA 19
ATOM 15568 C C . THR A 1 32 ? -9.776 30.022 -15.433 1.00 0.00 32 THR A C 19
ATOM 15569 O O . THR A 1 32 ? -8.959 30.257 -16.326 1.00 0.00 32 THR A O 19
ATOM 15580 N N . CYS A 1 33 ? -10.845 30.784 -15.211 1.00 0.00 33 CYS A N 19
ATOM 15581 C CA . CYS A 1 33 ? -11.116 31.976 -15.998 1.00 0.00 33 CYS A CA 19
ATOM 15582 C C . CYS A 1 33 ? -10.088 33.059 -15.694 1.00 0.00 33 CYS A C 19
ATOM 15583 O O . CYS A 1 33 ? -9.368 32.978 -14.704 1.00 0.00 33 CYS A O 19
ATOM 15590 N N . ALA A 1 34 ? -10.027 34.064 -16.539 1.00 0.00 34 ALA A N 19
ATOM 15591 C CA . ALA A 1 34 ? -9.101 35.164 -16.345 1.00 0.00 34 ALA A CA 19
ATOM 15592 C C . ALA A 1 34 ? -9.867 36.445 -16.052 1.00 0.00 34 ALA A C 19
ATOM 15593 O O . ALA A 1 34 ? -9.302 37.543 -16.046 1.00 0.00 34 ALA A O 19
ATOM 15600 N N . ALA A 1 35 ? -11.156 36.294 -15.801 1.00 0.00 35 ALA A N 19
ATOM 15601 C CA . ALA A 1 35 ? -12.013 37.424 -15.516 1.00 0.00 35 ALA A CA 19
ATOM 15602 C C . ALA A 1 35 ? -12.587 37.319 -14.116 1.00 0.00 35 ALA A C 19
ATOM 15603 O O . ALA A 1 35 ? -12.294 38.147 -13.254 1.00 0.00 35 ALA A O 19
ATOM 15610 N N . CYS A 1 36 ? -13.403 36.296 -13.878 1.00 0.00 36 CYS A N 19
ATOM 15611 C CA . CYS A 1 36 ? -13.968 36.097 -12.562 1.00 0.00 36 CYS A CA 19
ATOM 15612 C C . CYS A 1 36 ? -12.903 35.557 -11.624 1.00 0.00 36 CYS A C 19
ATOM 15613 O O . CYS A 1 36 ? -12.776 36.001 -10.480 1.00 0.00 36 CYS A O 19
ATOM 15620 N N . LYS A 1 37 ? -12.125 34.610 -12.126 1.00 0.00 37 LYS A N 19
ATOM 15621 C CA . LYS A 1 37 ? -11.016 34.060 -11.382 1.00 0.00 37 LYS A CA 19
ATOM 15622 C C . LYS A 1 37 ? -9.790 34.950 -11.539 1.00 0.00 37 LYS A C 19
ATOM 15623 O O . LYS A 1 37 ? -8.982 34.755 -12.441 1.00 0.00 37 LYS A O 19
ATOM 15642 N N . THR A 1 38 ? -9.674 35.936 -10.686 1.00 0.00 38 THR A N 19
ATOM 15643 C CA . THR A 1 38 ? -8.552 36.838 -10.733 1.00 0.00 38 THR A CA 19
ATOM 15644 C C . THR A 1 38 ? -8.124 37.204 -9.319 1.00 0.00 38 THR A C 19
ATOM 15645 O O . THR A 1 38 ? -8.926 37.137 -8.383 1.00 0.00 38 THR A O 19
ATOM 15656 N N . CYS A 1 39 ? -6.870 37.570 -9.165 1.00 0.00 39 CYS A N 19
ATOM 15657 C CA . CYS A 1 39 ? -6.346 37.942 -7.875 1.00 0.00 39 CYS A CA 19
ATOM 15658 C C . CYS A 1 39 ? -6.548 39.430 -7.651 1.00 0.00 39 CYS A C 19
ATOM 15659 O O . CYS A 1 39 ? -6.314 40.242 -8.549 1.00 0.00 39 CYS A O 19
ATOM 15666 N N . ASN A 1 40 ? -6.984 39.781 -6.463 1.00 0.00 40 ASN A N 19
ATOM 15667 C CA . ASN A 1 40 ? -7.257 41.167 -6.126 1.00 0.00 40 ASN A CA 19
ATOM 15668 C C . ASN A 1 40 ? -6.045 41.826 -5.507 1.00 0.00 40 ASN A C 19
ATOM 15669 O O . ASN A 1 40 ? -6.052 43.020 -5.220 1.00 0.00 40 ASN A O 19
ATOM 15680 N N . CYS A 1 41 ? -5.005 41.048 -5.308 1.00 0.00 41 CYS A N 19
ATOM 15681 C CA . CYS A 1 41 ? -3.783 41.552 -4.736 1.00 0.00 41 CYS A CA 19
ATOM 15682 C C . CYS A 1 41 ? -2.981 42.312 -5.779 1.00 0.00 41 CYS A C 19
ATOM 15683 O O . CYS A 1 41 ? -2.933 41.922 -6.950 1.00 0.00 41 CYS A O 19
ATOM 15690 N N . THR A 1 42 ? -2.366 43.396 -5.358 1.00 0.00 42 THR A N 19
ATOM 15691 C CA . THR A 1 42 ? -1.619 44.243 -6.261 1.00 0.00 42 THR A CA 19
ATOM 15692 C C . THR A 1 42 ? -0.121 44.008 -6.115 1.00 0.00 42 THR A C 19
ATOM 15693 O O . THR A 1 42 ? 0.324 43.417 -5.135 1.00 0.00 42 THR A O 19
ATOM 15704 N N . SER A 1 43 ? 0.647 44.483 -7.085 1.00 0.00 43 SER A N 19
ATOM 15705 C CA . SER A 1 43 ? 2.095 44.331 -7.073 1.00 0.00 43 SER A CA 19
ATOM 15706 C C . SER A 1 43 ? 2.716 45.160 -5.947 1.00 0.00 43 SER A C 19
ATOM 15707 O O . SER A 1 43 ? 3.739 44.784 -5.375 1.00 0.00 43 SER A O 19
ATOM 15715 N N . ASP A 1 44 ? 2.082 46.284 -5.633 1.00 0.00 44 ASP A N 19
ATOM 15716 C CA . ASP A 1 44 ? 2.564 47.170 -4.574 1.00 0.00 44 ASP A CA 19
ATOM 15717 C C . ASP A 1 44 ? 2.341 46.552 -3.204 1.00 0.00 44 ASP A C 19
ATOM 15718 O O . ASP A 1 44 ? 3.144 46.735 -2.289 1.00 0.00 44 ASP A O 19
ATOM 15727 N N . GLY A 1 45 ? 1.256 45.812 -3.066 1.00 0.00 45 GLY A N 19
ATOM 15728 C CA . GLY A 1 45 ? 0.945 45.213 -1.800 1.00 0.00 45 GLY A CA 19
ATOM 15729 C C . GLY A 1 45 ? -0.078 44.112 -1.913 1.00 0.00 45 GLY A C 19
ATOM 15730 O O . GLY A 1 45 ? -1.076 44.239 -2.644 1.00 0.00 45 GLY A O 19
ATOM 15734 N N . CYS A 1 46 ? 0.178 43.028 -1.216 1.00 0.00 46 CYS A N 19
ATOM 15735 C CA . CYS A 1 46 ? -0.720 41.896 -1.174 1.00 0.00 46 CYS A CA 19
ATOM 15736 C C . CYS A 1 46 ? -1.941 42.245 -0.330 1.00 0.00 46 CYS A C 19
ATOM 15737 O O . CYS A 1 46 ? -1.839 43.020 0.619 1.00 0.00 46 CYS A O 19
ATOM 15744 N N . LYS A 1 47 ? -3.090 41.690 -0.670 1.00 0.00 47 LYS A N 19
ATOM 15745 C CA . LYS A 1 47 ? -4.305 42.011 0.056 1.00 0.00 47 LYS A CA 19
ATOM 15746 C C . LYS A 1 47 ? -4.834 40.828 0.858 1.00 0.00 47 LYS A C 19
ATOM 15747 O O . LYS A 1 47 ? -5.619 41.011 1.786 1.00 0.00 47 LYS A O 19
ATOM 15766 N N . CYS A 1 48 ? -4.418 39.620 0.512 1.00 0.00 48 CYS A N 19
ATOM 15767 C CA . CYS A 1 48 ? -4.891 38.450 1.241 1.00 0.00 48 CYS A CA 19
ATOM 15768 C C . CYS A 1 48 ? -3.882 38.031 2.306 1.00 0.00 48 CYS A C 19
ATOM 15769 O O . CYS A 1 48 ? -4.259 37.607 3.401 1.00 0.00 48 CYS A O 19
ATOM 15776 N N . GLY A 1 49 ? -2.601 38.146 1.979 1.00 0.00 49 GLY A N 19
ATOM 15777 C CA . GLY A 1 49 ? -1.566 37.798 2.925 1.00 0.00 49 GLY A CA 19
ATOM 15778 C C . GLY A 1 49 ? -0.689 36.652 2.460 1.00 0.00 49 GLY A C 19
ATOM 15779 O O . GLY A 1 49 ? 0.225 36.242 3.170 1.00 0.00 49 GLY A O 19
ATOM 15783 N N . LYS A 1 50 ? -0.961 36.127 1.274 1.00 0.00 50 LYS A N 19
ATOM 15784 C CA . LYS A 1 50 ? -0.161 35.028 0.730 1.00 0.00 50 LYS A CA 19
ATOM 15785 C C . LYS A 1 50 ? 1.079 35.562 0.026 1.00 0.00 50 LYS A C 19
ATOM 15786 O O . LYS A 1 50 ? 1.967 34.794 -0.365 1.00 0.00 50 LYS A O 19
ATOM 15805 N N . GLU A 1 51 ? 1.120 36.889 -0.140 1.00 0.00 51 GLU A N 19
ATOM 15806 C CA . GLU A 1 51 ? 2.226 37.588 -0.796 1.00 0.00 51 GLU A CA 19
ATOM 15807 C C . GLU A 1 51 ? 2.304 37.228 -2.278 1.00 0.00 51 GLU A C 19
ATOM 15808 O O . GLU A 1 51 ? 3.369 37.285 -2.895 1.00 0.00 51 GLU A O 19
ATOM 15820 N N . CYS A 1 52 ? 1.158 36.884 -2.840 1.00 0.00 52 CYS A N 19
ATOM 15821 C CA . CYS A 1 52 ? 1.040 36.548 -4.249 1.00 0.00 52 CYS A CA 19
ATOM 15822 C C . CYS A 1 52 ? 1.201 37.796 -5.105 1.00 0.00 52 CYS A C 19
ATOM 15823 O O . CYS A 1 52 ? 1.943 37.800 -6.087 1.00 0.00 52 CYS A O 19
ATOM 15830 N N . THR A 1 53 ? 0.487 38.850 -4.711 1.00 0.00 53 THR A N 19
ATOM 15831 C CA . THR A 1 53 ? 0.545 40.172 -5.350 1.00 0.00 53 THR A CA 19
ATOM 15832 C C . THR A 1 53 ? 0.242 40.134 -6.853 1.00 0.00 53 THR A C 19
ATOM 15833 O O . THR A 1 53 ? 0.815 40.899 -7.629 1.00 0.00 53 THR A O 19
ATOM 15844 N N . GLY A 1 54 ? -0.672 39.268 -7.257 1.00 0.00 54 GLY A N 19
ATOM 15845 C CA . GLY A 1 54 ? -1.030 39.195 -8.653 1.00 0.00 54 GLY A CA 19
ATOM 15846 C C . GLY A 1 54 ? -1.476 37.811 -9.057 1.00 0.00 54 GLY A C 19
ATOM 15847 O O . GLY A 1 54 ? -1.012 36.835 -8.496 1.00 0.00 54 GLY A O 19
ATOM 15851 N N . PRO A 1 55 ? -2.381 37.696 -10.044 1.00 0.00 55 PRO A N 19
ATOM 15852 C CA . PRO A 1 55 ? -2.910 36.400 -10.495 1.00 0.00 55 PRO A CA 19
ATOM 15853 C C . PRO A 1 55 ? -1.883 35.567 -11.254 1.00 0.00 55 PRO A C 19
ATOM 15854 O O . PRO A 1 55 ? -1.990 34.342 -11.319 1.00 0.00 55 PRO A O 19
ATOM 15865 N N . ASP A 1 56 ? -0.889 36.228 -11.815 1.00 0.00 56 ASP A N 19
ATOM 15866 C CA . ASP A 1 56 ? 0.140 35.541 -12.588 1.00 0.00 56 ASP A CA 19
ATOM 15867 C C . ASP A 1 56 ? 1.193 34.975 -11.656 1.00 0.00 56 ASP A C 19
ATOM 15868 O O . ASP A 1 56 ? 1.926 34.055 -12.008 1.00 0.00 56 ASP A O 19
ATOM 15877 N N . SER A 1 57 ? 1.258 35.535 -10.464 1.00 0.00 57 SER A N 19
ATOM 15878 C CA . SER A 1 57 ? 2.198 35.095 -9.452 1.00 0.00 57 SER A CA 19
ATOM 15879 C C . SER A 1 57 ? 1.438 34.668 -8.201 1.00 0.00 57 SER A C 19
ATOM 15880 O O . SER A 1 57 ? 1.986 34.643 -7.097 1.00 0.00 57 SER A O 19
ATOM 15888 N N . CYS A 1 58 ? 0.173 34.319 -8.389 1.00 0.00 58 CYS A N 19
ATOM 15889 C CA . CYS A 1 58 ? -0.678 33.945 -7.288 1.00 0.00 58 CYS A CA 19
ATOM 15890 C C . CYS A 1 58 ? -0.348 32.554 -6.792 1.00 0.00 58 CYS A C 19
ATOM 15891 O O . CYS A 1 58 ? -0.041 31.650 -7.577 1.00 0.00 58 CYS A O 19
ATOM 15898 N N . LYS A 1 59 ? -0.418 32.389 -5.494 1.00 0.00 59 LYS A N 19
ATOM 15899 C CA . LYS A 1 59 ? -0.063 31.141 -4.850 1.00 0.00 59 LYS A CA 19
ATOM 15900 C C . LYS A 1 59 ? -1.299 30.463 -4.287 1.00 0.00 59 LYS A C 19
ATOM 15901 O O . LYS A 1 59 ? -1.213 29.396 -3.676 1.00 0.00 59 LYS A O 19
ATOM 15920 N N . CYS A 1 60 ? -2.441 31.085 -4.497 1.00 0.00 60 CYS A N 19
ATOM 15921 C CA . CYS A 1 60 ? -3.693 30.579 -3.982 1.00 0.00 60 CYS A CA 19
ATOM 15922 C C . CYS A 1 60 ? -4.480 29.867 -5.076 1.00 0.00 60 CYS A C 19
ATOM 15923 O O . CYS A 1 60 ? -4.486 30.300 -6.236 1.00 0.00 60 CYS A O 19
ATOM 15930 N N . GLY A 1 61 ? -5.167 28.805 -4.700 1.00 0.00 61 GLY A N 19
ATOM 15931 C CA . GLY A 1 61 ? -5.932 28.025 -5.653 1.00 0.00 61 GLY A CA 19
ATOM 15932 C C . GLY A 1 61 ? -7.413 28.197 -5.435 1.00 0.00 61 GLY A C 19
ATOM 15933 O O . GLY A 1 61 ? -8.093 27.278 -4.965 1.00 0.00 61 GLY A O 19
ATOM 15937 N N . SER A 1 62 ? -7.907 29.387 -5.769 1.00 0.00 62 SER A N 19
ATOM 15938 C CA . SER A 1 62 ? -9.302 29.756 -5.570 1.00 0.00 62 SER A CA 19
ATOM 15939 C C . SER A 1 62 ? -9.664 29.689 -4.079 1.00 0.00 62 SER A C 19
ATOM 15940 O O . SER A 1 62 ? -8.807 29.408 -3.233 1.00 0.00 62 SER A O 19
ATOM 15948 N N . SER A 1 63 ? -10.915 29.996 -3.764 1.00 0.00 63 SER A N 19
ATOM 15949 C CA . SER A 1 63 ? -11.432 29.934 -2.393 1.00 0.00 63 SER A CA 19
ATOM 15950 C C . SER A 1 63 ? -10.727 30.916 -1.426 1.00 0.00 63 SER A C 19
ATOM 15951 O O . SER A 1 63 ? -11.066 30.971 -0.239 1.00 0.00 63 SER A O 19
ATOM 15959 N N . CYS A 1 64 ? -9.756 31.682 -1.922 1.00 0.00 64 CYS A N 19
ATOM 15960 C CA . CYS A 1 64 ? -9.067 32.641 -1.080 1.00 0.00 64 CYS A CA 19
ATOM 15961 C C . CYS A 1 64 ? -9.721 34.004 -1.192 1.00 0.00 64 CYS A C 19
ATOM 15962 O O . CYS A 1 64 ? -10.454 34.272 -2.142 1.00 0.00 64 CYS A O 19
ATOM 15969 N N . SER A 1 65 ? -9.434 34.869 -0.236 1.00 0.00 65 SER A N 19
ATOM 15970 C CA . SER A 1 65 ? -10.034 36.188 -0.186 1.00 0.00 65 SER A CA 19
ATOM 15971 C C . SER A 1 65 ? -9.526 37.105 -1.303 1.00 0.00 65 SER A C 19
ATOM 15972 O O . SER A 1 65 ? -10.090 38.174 -1.533 1.00 0.00 65 SER A O 19
ATOM 15980 N N . CYS A 1 66 ? -8.464 36.702 -1.999 1.00 0.00 66 CYS A N 19
ATOM 15981 C CA . CYS A 1 66 ? -7.979 37.499 -3.110 1.00 0.00 66 CYS A CA 19
ATOM 15982 C C . CYS A 1 66 ? -8.711 37.126 -4.396 1.00 0.00 66 CYS A C 19
ATOM 15983 O O . CYS A 1 66 ? -8.467 37.702 -5.447 1.00 0.00 66 CYS A O 19
ATOM 15990 N N . LYS A 1 67 ? -9.640 36.177 -4.294 1.00 0.00 67 LYS A N 19
ATOM 15991 C CA . LYS A 1 67 ? -10.407 35.720 -5.451 1.00 0.00 67 LYS A CA 19
ATOM 15992 C C . LYS A 1 67 ? -11.879 36.075 -5.290 1.00 0.00 67 LYS A C 19
ATOM 15993 O O . LYS A 1 67 ? -12.529 35.477 -4.405 1.00 0.00 67 LYS A O 19
ATOM 16018 N N . GLY A 1 1 ? -15.488 15.341 -32.616 1.00 0.00 1 GLY A N 20
ATOM 16019 C CA . GLY A 1 1 ? -16.471 16.444 -32.422 1.00 0.00 1 GLY A CA 20
ATOM 16020 C C . GLY A 1 1 ? -17.664 16.011 -31.589 1.00 0.00 1 GLY A C 20
ATOM 16021 O O . GLY A 1 1 ? -18.574 16.803 -31.332 1.00 0.00 1 GLY A O 20
ATOM 16024 N N . SER A 1 2 ? -17.661 14.755 -31.169 1.00 0.00 2 SER A N 20
ATOM 16025 C CA . SER A 1 2 ? -18.741 14.216 -30.361 1.00 0.00 2 SER A CA 20
ATOM 16026 C C . SER A 1 2 ? -18.473 14.464 -28.879 1.00 0.00 2 SER A C 20
ATOM 16027 O O . SER A 1 2 ? -19.399 14.695 -28.090 1.00 0.00 2 SER A O 20
ATOM 16035 N N . GLY A 1 3 ? -17.209 14.421 -28.511 1.00 0.00 3 GLY A N 20
ATOM 16036 C CA . GLY A 1 3 ? -16.829 14.616 -27.138 1.00 0.00 3 GLY A CA 20
ATOM 16037 C C . GLY A 1 3 ? -16.199 13.373 -26.565 1.00 0.00 3 GLY A C 20
ATOM 16038 O O . GLY A 1 3 ? -16.427 12.270 -27.071 1.00 0.00 3 GLY A O 20
ATOM 16042 N N . LYS A 1 4 ? -15.414 13.536 -25.526 1.00 0.00 4 LYS A N 20
ATOM 16043 C CA . LYS A 1 4 ? -14.731 12.414 -24.901 1.00 0.00 4 LYS A CA 20
ATOM 16044 C C . LYS A 1 4 ? -14.420 12.714 -23.438 1.00 0.00 4 LYS A C 20
ATOM 16045 O O . LYS A 1 4 ? -13.585 12.054 -22.820 1.00 0.00 4 LYS A O 20
ATOM 16064 N N . GLY A 1 5 ? -15.108 13.692 -22.887 1.00 0.00 5 GLY A N 20
ATOM 16065 C CA . GLY A 1 5 ? -14.886 14.069 -21.511 1.00 0.00 5 GLY A CA 20
ATOM 16066 C C . GLY A 1 5 ? -15.967 14.987 -21.006 1.00 0.00 5 GLY A C 20
ATOM 16067 O O . GLY A 1 5 ? -16.952 14.527 -20.432 1.00 0.00 5 GLY A O 20
ATOM 16071 N N . LYS A 1 6 ? -15.780 16.285 -21.237 1.00 0.00 6 LYS A N 20
ATOM 16072 C CA . LYS A 1 6 ? -16.741 17.321 -20.838 1.00 0.00 6 LYS A CA 20
ATOM 16073 C C . LYS A 1 6 ? -16.998 17.338 -19.329 1.00 0.00 6 LYS A C 20
ATOM 16074 O O . LYS A 1 6 ? -17.865 16.623 -18.817 1.00 0.00 6 LYS A O 20
ATOM 16093 N N . GLY A 1 7 ? -16.227 18.138 -18.625 1.00 0.00 7 GLY A N 20
ATOM 16094 C CA . GLY A 1 7 ? -16.419 18.289 -17.202 1.00 0.00 7 GLY A CA 20
ATOM 16095 C C . GLY A 1 7 ? -17.088 19.605 -16.886 1.00 0.00 7 GLY A C 20
ATOM 16096 O O . GLY A 1 7 ? -18.282 19.644 -16.583 1.00 0.00 7 GLY A O 20
ATOM 16100 N N . GLU A 1 8 ? -16.308 20.685 -16.974 1.00 0.00 8 GLU A N 20
ATOM 16101 C CA . GLU A 1 8 ? -16.786 22.059 -16.771 1.00 0.00 8 GLU A CA 20
ATOM 16102 C C . GLU A 1 8 ? -17.416 22.282 -15.393 1.00 0.00 8 GLU A C 20
ATOM 16103 O O . GLU A 1 8 ? -18.569 21.927 -15.150 1.00 0.00 8 GLU A O 20
ATOM 16115 N N . LYS A 1 9 ? -16.652 22.888 -14.505 1.00 0.00 9 LYS A N 20
ATOM 16116 C CA . LYS A 1 9 ? -17.122 23.184 -13.155 1.00 0.00 9 LYS A CA 20
ATOM 16117 C C . LYS A 1 9 ? -17.764 24.566 -13.118 1.00 0.00 9 LYS A C 20
ATOM 16118 O O . LYS A 1 9 ? -18.171 25.050 -12.061 1.00 0.00 9 LYS A O 20
ATOM 16137 N N . CYS A 1 10 ? -17.858 25.190 -14.274 1.00 0.00 10 CYS A N 20
ATOM 16138 C CA . CYS A 1 10 ? -18.371 26.537 -14.364 1.00 0.00 10 CYS A CA 20
ATOM 16139 C C . CYS A 1 10 ? -19.818 26.580 -14.804 1.00 0.00 10 CYS A C 20
ATOM 16140 O O . CYS A 1 10 ? -20.356 25.607 -15.337 1.00 0.00 10 CYS A O 20
ATOM 16147 N N . THR A 1 11 ? -20.432 27.724 -14.583 1.00 0.00 11 THR A N 20
ATOM 16148 C CA . THR A 1 11 ? -21.818 27.934 -14.907 1.00 0.00 11 THR A CA 20
ATOM 16149 C C . THR A 1 11 ? -21.954 28.690 -16.225 1.00 0.00 11 THR A C 20
ATOM 16150 O O . THR A 1 11 ? -20.951 29.123 -16.811 1.00 0.00 11 THR A O 20
ATOM 16161 N N . SER A 1 12 ? -23.188 28.863 -16.677 1.00 0.00 12 SER A N 20
ATOM 16162 C CA . SER A 1 12 ? -23.465 29.579 -17.911 1.00 0.00 12 SER A CA 20
ATOM 16163 C C . SER A 1 12 ? -23.003 31.036 -17.822 1.00 0.00 12 SER A C 20
ATOM 16164 O O . SER A 1 12 ? -22.601 31.625 -18.818 1.00 0.00 12 SER A O 20
ATOM 16172 N N . ALA A 1 13 ? -23.055 31.608 -16.617 1.00 0.00 13 ALA A N 20
ATOM 16173 C CA . ALA A 1 13 ? -22.630 32.984 -16.410 1.00 0.00 13 ALA A CA 20
ATOM 16174 C C . ALA A 1 13 ? -21.135 33.117 -16.625 1.00 0.00 13 ALA A C 20
ATOM 16175 O O . ALA A 1 13 ? -20.673 34.045 -17.278 1.00 0.00 13 ALA A O 20
ATOM 16182 N N . CYS A 1 14 ? -20.387 32.180 -16.086 1.00 0.00 14 CYS A N 20
ATOM 16183 C CA . CYS A 1 14 ? -18.942 32.208 -16.199 1.00 0.00 14 CYS A CA 20
ATOM 16184 C C . CYS A 1 14 ? -18.501 31.899 -17.626 1.00 0.00 14 CYS A C 20
ATOM 16185 O O . CYS A 1 14 ? -17.634 32.572 -18.178 1.00 0.00 14 CYS A O 20
ATOM 16192 N N . ARG A 1 15 ? -19.133 30.903 -18.234 1.00 0.00 15 ARG A N 20
ATOM 16193 C CA . ARG A 1 15 ? -18.779 30.500 -19.587 1.00 0.00 15 ARG A CA 20
ATOM 16194 C C . ARG A 1 15 ? -19.392 31.447 -20.630 1.00 0.00 15 ARG A C 20
ATOM 16195 O O . ARG A 1 15 ? -19.261 31.234 -21.834 1.00 0.00 15 ARG A O 20
ATOM 16216 N N . SER A 1 16 ? -20.059 32.483 -20.169 1.00 0.00 16 SER A N 20
ATOM 16217 C CA . SER A 1 16 ? -20.648 33.443 -21.064 1.00 0.00 16 SER A CA 20
ATOM 16218 C C . SER A 1 16 ? -19.548 34.306 -21.677 1.00 0.00 16 SER A C 20
ATOM 16219 O O . SER A 1 16 ? -18.408 34.313 -21.194 1.00 0.00 16 SER A O 20
ATOM 16227 N N . GLU A 1 17 ? -19.882 35.015 -22.729 1.00 0.00 17 GLU A N 20
ATOM 16228 C CA . GLU A 1 17 ? -18.927 35.860 -23.415 1.00 0.00 17 GLU A CA 20
ATOM 16229 C C . GLU A 1 17 ? -19.405 37.316 -23.382 1.00 0.00 17 GLU A C 20
ATOM 16230 O O . GLU A 1 17 ? -20.352 37.669 -24.090 1.00 0.00 17 GLU A O 20
ATOM 16242 N N . PRO A 1 18 ? -18.785 38.185 -22.553 1.00 0.00 18 PRO A N 20
ATOM 16243 C CA . PRO A 1 18 ? -17.676 37.822 -21.663 1.00 0.00 18 PRO A CA 20
ATOM 16244 C C . PRO A 1 18 ? -18.171 37.191 -20.362 1.00 0.00 18 PRO A C 20
ATOM 16245 O O . PRO A 1 18 ? -19.378 37.006 -20.174 1.00 0.00 18 PRO A O 20
ATOM 16256 N N . CYS A 1 19 ? -17.243 36.884 -19.464 1.00 0.00 19 CYS A N 20
ATOM 16257 C CA . CYS A 1 19 ? -17.575 36.236 -18.213 1.00 0.00 19 CYS A CA 20
ATOM 16258 C C . CYS A 1 19 ? -18.507 37.105 -17.372 1.00 0.00 19 CYS A C 20
ATOM 16259 O O . CYS A 1 19 ? -18.247 38.295 -17.159 1.00 0.00 19 CYS A O 20
ATOM 16266 N N . GLN A 1 20 ? -19.594 36.505 -16.908 1.00 0.00 20 GLN A N 20
ATOM 16267 C CA . GLN A 1 20 ? -20.595 37.203 -16.111 1.00 0.00 20 GLN A CA 20
ATOM 16268 C C . GLN A 1 20 ? -20.641 36.641 -14.700 1.00 0.00 20 GLN A C 20
ATOM 16269 O O . GLN A 1 20 ? -21.573 36.912 -13.943 1.00 0.00 20 GLN A O 20
ATOM 16283 N N . CYS A 1 21 ? -19.634 35.861 -14.349 1.00 0.00 21 CYS A N 20
ATOM 16284 C CA . CYS A 1 21 ? -19.568 35.256 -13.031 1.00 0.00 21 CYS A CA 20
ATOM 16285 C C . CYS A 1 21 ? -19.327 36.365 -11.987 1.00 0.00 21 CYS A C 20
ATOM 16286 O O . CYS A 1 21 ? -19.804 36.291 -10.846 1.00 0.00 21 CYS A O 20
ATOM 16293 N N . GLY A 1 22 ? -18.602 37.405 -12.420 1.00 0.00 22 GLY A N 20
ATOM 16294 C CA . GLY A 1 22 ? -18.364 38.589 -11.606 1.00 0.00 22 GLY A CA 20
ATOM 16295 C C . GLY A 1 22 ? -17.642 38.325 -10.309 1.00 0.00 22 GLY A C 20
ATOM 16296 O O . GLY A 1 22 ? -17.025 37.283 -10.126 1.00 0.00 22 GLY A O 20
ATOM 16300 N N . SER A 1 23 ? -17.729 39.281 -9.401 1.00 0.00 23 SER A N 20
ATOM 16301 C CA . SER A 1 23 ? -17.089 39.179 -8.109 1.00 0.00 23 SER A CA 20
ATOM 16302 C C . SER A 1 23 ? -17.871 38.244 -7.188 1.00 0.00 23 SER A C 20
ATOM 16303 O O . SER A 1 23 ? -17.421 37.915 -6.085 1.00 0.00 23 SER A O 20
ATOM 16311 N N . LYS A 1 24 ? -19.047 37.813 -7.645 1.00 0.00 24 LYS A N 20
ATOM 16312 C CA . LYS A 1 24 ? -19.847 36.883 -6.887 1.00 0.00 24 LYS A CA 20
ATOM 16313 C C . LYS A 1 24 ? -19.272 35.506 -7.072 1.00 0.00 24 LYS A C 20
ATOM 16314 O O . LYS A 1 24 ? -19.102 34.759 -6.112 1.00 0.00 24 LYS A O 20
ATOM 16333 N N . CYS A 1 25 ? -18.956 35.195 -8.324 1.00 0.00 25 CYS A N 20
ATOM 16334 C CA . CYS A 1 25 ? -18.324 33.951 -8.697 1.00 0.00 25 CYS A CA 20
ATOM 16335 C C . CYS A 1 25 ? -19.177 32.742 -8.315 1.00 0.00 25 CYS A C 20
ATOM 16336 O O . CYS A 1 25 ? -19.140 32.256 -7.182 1.00 0.00 25 CYS A O 20
ATOM 16343 N N . GLN A 1 26 ? -19.949 32.275 -9.267 1.00 0.00 26 GLN A N 20
ATOM 16344 C CA . GLN A 1 26 ? -20.849 31.153 -9.055 1.00 0.00 26 GLN A CA 20
ATOM 16345 C C . GLN A 1 26 ? -20.288 29.857 -9.651 1.00 0.00 26 GLN A C 20
ATOM 16346 O O . GLN A 1 26 ? -20.937 28.813 -9.599 1.00 0.00 26 GLN A O 20
ATOM 16360 N N . CYS A 1 27 ? -19.095 29.924 -10.214 1.00 0.00 27 CYS A N 20
ATOM 16361 C CA . CYS A 1 27 ? -18.490 28.753 -10.842 1.00 0.00 27 CYS A CA 20
ATOM 16362 C C . CYS A 1 27 ? -17.642 27.959 -9.840 1.00 0.00 27 CYS A C 20
ATOM 16363 O O . CYS A 1 27 ? -17.844 28.042 -8.621 1.00 0.00 27 CYS A O 20
ATOM 16370 N N . GLY A 1 28 ? -16.726 27.169 -10.366 1.00 0.00 28 GLY A N 20
ATOM 16371 C CA . GLY A 1 28 ? -15.822 26.397 -9.557 1.00 0.00 28 GLY A CA 20
ATOM 16372 C C . GLY A 1 28 ? -14.454 26.397 -10.184 1.00 0.00 28 GLY A C 20
ATOM 16373 O O . GLY A 1 28 ? -14.340 26.622 -11.386 1.00 0.00 28 GLY A O 20
ATOM 16377 N N . GLU A 1 29 ? -13.420 26.153 -9.390 1.00 0.00 29 GLU A N 20
ATOM 16378 C CA . GLU A 1 29 ? -12.049 26.175 -9.887 1.00 0.00 29 GLU A CA 20
ATOM 16379 C C . GLU A 1 29 ? -11.827 25.157 -10.998 1.00 0.00 29 GLU A C 20
ATOM 16380 O O . GLU A 1 29 ? -11.552 23.980 -10.749 1.00 0.00 29 GLU A O 20
ATOM 16392 N N . GLY A 1 30 ? -11.973 25.625 -12.216 1.00 0.00 30 GLY A N 20
ATOM 16393 C CA . GLY A 1 30 ? -11.780 24.808 -13.379 1.00 0.00 30 GLY A CA 20
ATOM 16394 C C . GLY A 1 30 ? -11.664 25.661 -14.610 1.00 0.00 30 GLY A C 20
ATOM 16395 O O . GLY A 1 30 ? -11.619 25.154 -15.735 1.00 0.00 30 GLY A O 20
ATOM 16399 N N . CYS A 1 31 ? -11.624 26.966 -14.391 1.00 0.00 31 CYS A N 20
ATOM 16400 C CA . CYS A 1 31 ? -11.494 27.927 -15.453 1.00 0.00 31 CYS A CA 20
ATOM 16401 C C . CYS A 1 31 ? -10.233 28.737 -15.233 1.00 0.00 31 CYS A C 20
ATOM 16402 O O . CYS A 1 31 ? -9.529 28.551 -14.232 1.00 0.00 31 CYS A O 20
ATOM 16409 N N . THR A 1 32 ? -9.951 29.634 -16.137 1.00 0.00 32 THR A N 20
ATOM 16410 C CA . THR A 1 32 ? -8.764 30.440 -16.050 1.00 0.00 32 THR A CA 20
ATOM 16411 C C . THR A 1 32 ? -9.108 31.916 -16.202 1.00 0.00 32 THR A C 20
ATOM 16412 O O . THR A 1 32 ? -8.319 32.707 -16.721 1.00 0.00 32 THR A O 20
ATOM 16423 N N . CYS A 1 33 ? -10.286 32.282 -15.712 1.00 0.00 33 CYS A N 20
ATOM 16424 C CA . CYS A 1 33 ? -10.782 33.640 -15.816 1.00 0.00 33 CYS A CA 20
ATOM 16425 C C . CYS A 1 33 ? -9.937 34.647 -15.081 1.00 0.00 33 CYS A C 20
ATOM 16426 O O . CYS A 1 33 ? -9.357 34.361 -14.033 1.00 0.00 33 CYS A O 20
ATOM 16433 N N . ALA A 1 34 ? -9.895 35.826 -15.650 1.00 0.00 34 ALA A N 20
ATOM 16434 C CA . ALA A 1 34 ? -9.261 36.970 -15.059 1.00 0.00 34 ALA A CA 20
ATOM 16435 C C . ALA A 1 34 ? -10.351 37.992 -14.772 1.00 0.00 34 ALA A C 20
ATOM 16436 O O . ALA A 1 34 ? -10.099 39.186 -14.632 1.00 0.00 34 ALA A O 20
ATOM 16443 N N . ALA A 1 35 ? -11.579 37.485 -14.680 1.00 0.00 35 ALA A N 20
ATOM 16444 C CA . ALA A 1 35 ? -12.745 38.309 -14.436 1.00 0.00 35 ALA A CA 20
ATOM 16445 C C . ALA A 1 35 ? -13.339 37.997 -13.081 1.00 0.00 35 ALA A C 20
ATOM 16446 O O . ALA A 1 35 ? -13.368 38.850 -12.194 1.00 0.00 35 ALA A O 20
ATOM 16453 N N . CYS A 1 36 ? -13.804 36.774 -12.913 1.00 0.00 36 CYS A N 20
ATOM 16454 C CA . CYS A 1 36 ? -14.373 36.365 -11.652 1.00 0.00 36 CYS A CA 20
ATOM 16455 C C . CYS A 1 36 ? -13.286 35.809 -10.753 1.00 0.00 36 CYS A C 20
ATOM 16456 O O . CYS A 1 36 ? -13.167 36.174 -9.585 1.00 0.00 36 CYS A O 20
ATOM 16463 N N . LYS A 1 37 ? -12.458 34.963 -11.337 1.00 0.00 37 LYS A N 20
ATOM 16464 C CA . LYS A 1 37 ? -11.386 34.309 -10.621 1.00 0.00 37 LYS A CA 20
ATOM 16465 C C . LYS A 1 37 ? -10.091 35.076 -10.809 1.00 0.00 37 LYS A C 20
ATOM 16466 O O . LYS A 1 37 ? -9.032 34.491 -11.051 1.00 0.00 37 LYS A O 20
ATOM 16485 N N . THR A 1 38 ? -10.174 36.371 -10.686 1.00 0.00 38 THR A N 20
ATOM 16486 C CA . THR A 1 38 ? -9.018 37.210 -10.866 1.00 0.00 38 THR A CA 20
ATOM 16487 C C . THR A 1 38 ? -8.445 37.630 -9.525 1.00 0.00 38 THR A C 20
ATOM 16488 O O . THR A 1 38 ? -9.185 37.875 -8.567 1.00 0.00 38 THR A O 20
ATOM 16499 N N . CYS A 1 39 ? -7.138 37.683 -9.456 1.00 0.00 39 CYS A N 20
ATOM 16500 C CA . CYS A 1 39 ? -6.461 38.087 -8.256 1.00 0.00 39 CYS A CA 20
ATOM 16501 C C . CYS A 1 39 ? -6.459 39.604 -8.156 1.00 0.00 39 CYS A C 20
ATOM 16502 O O . CYS A 1 39 ? -6.238 40.299 -9.152 1.00 0.00 39 CYS A O 20
ATOM 16509 N N . ASN A 1 40 ? -6.720 40.115 -6.969 1.00 0.00 40 ASN A N 20
ATOM 16510 C CA . ASN A 1 40 ? -6.780 41.555 -6.761 1.00 0.00 40 ASN A CA 20
ATOM 16511 C C . ASN A 1 40 ? -5.565 42.053 -6.010 1.00 0.00 40 ASN A C 20
ATOM 16512 O O . ASN A 1 40 ? -5.495 43.225 -5.620 1.00 0.00 40 ASN A O 20
ATOM 16523 N N . CYS A 1 41 ? -4.610 41.173 -5.805 1.00 0.00 41 CYS A N 20
ATOM 16524 C CA . CYS A 1 41 ? -3.397 41.532 -5.127 1.00 0.00 41 CYS A CA 20
ATOM 16525 C C . CYS A 1 41 ? -2.449 42.219 -6.083 1.00 0.00 41 CYS A C 20
ATOM 16526 O O . CYS A 1 41 ? -2.233 41.759 -7.204 1.00 0.00 41 CYS A O 20
ATOM 16533 N N . THR A 1 42 ? -1.892 43.316 -5.642 1.00 0.00 42 THR A N 20
ATOM 16534 C CA . THR A 1 42 ? -1.008 44.100 -6.467 1.00 0.00 42 THR A CA 20
ATOM 16535 C C . THR A 1 42 ? 0.424 43.615 -6.326 1.00 0.00 42 THR A C 20
ATOM 16536 O O . THR A 1 42 ? 0.777 42.999 -5.322 1.00 0.00 42 THR A O 20
ATOM 16547 N N . SER A 1 43 ? 1.243 43.882 -7.330 1.00 0.00 43 SER A N 20
ATOM 16548 C CA . SER A 1 43 ? 2.650 43.532 -7.275 1.00 0.00 43 SER A CA 20
ATOM 16549 C C . SER A 1 43 ? 3.322 44.341 -6.178 1.00 0.00 43 SER A C 20
ATOM 16550 O O . SER A 1 43 ? 4.280 43.900 -5.546 1.00 0.00 43 SER A O 20
ATOM 16558 N N . ASP A 1 44 ? 2.779 45.523 -5.953 1.00 0.00 44 ASP A N 20
ATOM 16559 C CA . ASP A 1 44 ? 3.262 46.425 -4.931 1.00 0.00 44 ASP A CA 20
ATOM 16560 C C . ASP A 1 44 ? 3.052 45.830 -3.542 1.00 0.00 44 ASP A C 20
ATOM 16561 O O . ASP A 1 44 ? 3.941 45.880 -2.692 1.00 0.00 44 ASP A O 20
ATOM 16570 N N . GLY A 1 45 ? 1.890 45.241 -3.335 1.00 0.00 45 GLY A N 20
ATOM 16571 C CA . GLY A 1 45 ? 1.562 44.676 -2.052 1.00 0.00 45 GLY A CA 20
ATOM 16572 C C . GLY A 1 45 ? 0.450 43.658 -2.152 1.00 0.00 45 GLY A C 20
ATOM 16573 O O . GLY A 1 45 ? -0.552 43.880 -2.847 1.00 0.00 45 GLY A O 20
ATOM 16577 N N . CYS A 1 46 ? 0.627 42.548 -1.475 1.00 0.00 46 CYS A N 20
ATOM 16578 C CA . CYS A 1 46 ? -0.354 41.479 -1.475 1.00 0.00 46 CYS A CA 20
ATOM 16579 C C . CYS A 1 46 ? -1.579 41.895 -0.666 1.00 0.00 46 CYS A C 20
ATOM 16580 O O . CYS A 1 46 ? -1.465 42.650 0.300 1.00 0.00 46 CYS A O 20
ATOM 16587 N N . LYS A 1 47 ? -2.747 41.412 -1.060 1.00 0.00 47 LYS A N 20
ATOM 16588 C CA . LYS A 1 47 ? -3.980 41.793 -0.390 1.00 0.00 47 LYS A CA 20
ATOM 16589 C C . LYS A 1 47 ? -4.561 40.665 0.451 1.00 0.00 47 LYS A C 20
ATOM 16590 O O . LYS A 1 47 ? -5.189 40.916 1.478 1.00 0.00 47 LYS A O 20
ATOM 16609 N N . CYS A 1 48 ? -4.361 39.431 0.033 1.00 0.00 48 CYS A N 20
ATOM 16610 C CA . CYS A 1 48 ? -4.935 38.309 0.764 1.00 0.00 48 CYS A CA 20
ATOM 16611 C C . CYS A 1 48 ? -3.983 37.803 1.847 1.00 0.00 48 CYS A C 20
ATOM 16612 O O . CYS A 1 48 ? -4.411 37.446 2.946 1.00 0.00 48 CYS A O 20
ATOM 16619 N N . GLY A 1 49 ? -2.696 37.775 1.536 1.00 0.00 49 GLY A N 20
ATOM 16620 C CA . GLY A 1 49 ? -1.718 37.307 2.496 1.00 0.00 49 GLY A CA 20
ATOM 16621 C C . GLY A 1 49 ? -0.963 36.085 2.019 1.00 0.00 49 GLY A C 20
ATOM 16622 O O . GLY A 1 49 ? -0.026 35.628 2.681 1.00 0.00 49 GLY A O 20
ATOM 16626 N N . LYS A 1 50 ? -1.357 35.553 0.867 1.00 0.00 50 LYS A N 20
ATOM 16627 C CA . LYS A 1 50 ? -0.692 34.383 0.298 1.00 0.00 50 LYS A CA 20
ATOM 16628 C C . LYS A 1 50 ? 0.639 34.775 -0.328 1.00 0.00 50 LYS A C 20
ATOM 16629 O O . LYS A 1 50 ? 1.470 33.914 -0.640 1.00 0.00 50 LYS A O 20
ATOM 16648 N N . GLU A 1 51 ? 0.832 36.090 -0.504 1.00 0.00 51 GLU A N 20
ATOM 16649 C CA . GLU A 1 51 ? 2.049 36.657 -1.096 1.00 0.00 51 GLU A CA 20
ATOM 16650 C C . GLU A 1 51 ? 2.109 36.363 -2.587 1.00 0.00 51 GLU A C 20
ATOM 16651 O O . GLU A 1 51 ? 3.184 36.283 -3.183 1.00 0.00 51 GLU A O 20
ATOM 16663 N N . CYS A 1 52 ? 0.943 36.221 -3.180 1.00 0.00 52 CYS A N 20
ATOM 16664 C CA . CYS A 1 52 ? 0.817 35.968 -4.599 1.00 0.00 52 CYS A CA 20
ATOM 16665 C C . CYS A 1 52 ? 1.111 37.236 -5.389 1.00 0.00 52 CYS A C 20
ATOM 16666 O O . CYS A 1 52 ? 1.821 37.205 -6.398 1.00 0.00 52 CYS A O 20
ATOM 16673 N N . THR A 1 53 ? 0.556 38.352 -4.910 1.00 0.00 53 THR A N 20
ATOM 16674 C CA . THR A 1 53 ? 0.756 39.687 -5.492 1.00 0.00 53 THR A CA 20
ATOM 16675 C C . THR A 1 53 ? 0.425 39.747 -6.987 1.00 0.00 53 THR A C 20
ATOM 16676 O O . THR A 1 53 ? 1.017 40.529 -7.733 1.00 0.00 53 THR A O 20
ATOM 16687 N N . GLY A 1 54 ? -0.535 38.946 -7.413 1.00 0.00 54 GLY A N 20
ATOM 16688 C CA . GLY A 1 54 ? -0.923 38.948 -8.802 1.00 0.00 54 GLY A CA 20
ATOM 16689 C C . GLY A 1 54 ? -1.295 37.570 -9.295 1.00 0.00 54 GLY A C 20
ATOM 16690 O O . GLY A 1 54 ? -0.818 36.572 -8.759 1.00 0.00 54 GLY A O 20
ATOM 16694 N N . PRO A 1 55 ? -2.138 37.481 -10.344 1.00 0.00 55 PRO A N 20
ATOM 16695 C CA . PRO A 1 55 ? -2.609 36.198 -10.887 1.00 0.00 55 PRO A CA 20
ATOM 16696 C C . PRO A 1 55 ? -1.466 35.317 -11.394 1.00 0.00 55 PRO A C 20
ATOM 16697 O O . PRO A 1 55 ? -1.556 34.084 -11.359 1.00 0.00 55 PRO A O 20
ATOM 16708 N N . ASP A 1 56 ? -0.382 35.953 -11.830 1.00 0.00 56 ASP A N 20
ATOM 16709 C CA . ASP A 1 56 ? 0.777 35.238 -12.370 1.00 0.00 56 ASP A CA 20
ATOM 16710 C C . ASP A 1 56 ? 1.412 34.351 -11.315 1.00 0.00 56 ASP A C 20
ATOM 16711 O O . ASP A 1 56 ? 1.995 33.320 -11.630 1.00 0.00 56 ASP A O 20
ATOM 16720 N N . SER A 1 57 ? 1.294 34.750 -10.067 1.00 0.00 57 SER A N 20
ATOM 16721 C CA . SER A 1 57 ? 1.883 34.002 -8.979 1.00 0.00 57 SER A CA 20
ATOM 16722 C C . SER A 1 57 ? 0.830 33.684 -7.917 1.00 0.00 57 SER A C 20
ATOM 16723 O O . SER A 1 57 ? 1.159 33.419 -6.763 1.00 0.00 57 SER A O 20
ATOM 16731 N N . CYS A 1 58 ? -0.431 33.689 -8.321 1.00 0.00 58 CYS A N 20
ATOM 16732 C CA . CYS A 1 58 ? -1.514 33.427 -7.395 1.00 0.00 58 CYS A CA 20
ATOM 16733 C C . CYS A 1 58 ? -1.713 31.931 -7.203 1.00 0.00 58 CYS A C 20
ATOM 16734 O O . CYS A 1 58 ? -1.678 31.154 -8.164 1.00 0.00 58 CYS A O 20
ATOM 16741 N N . LYS A 1 59 ? -1.914 31.536 -5.964 1.00 0.00 59 LYS A N 20
ATOM 16742 C CA . LYS A 1 59 ? -2.089 30.135 -5.609 1.00 0.00 59 LYS A CA 20
ATOM 16743 C C . LYS A 1 59 ? -3.472 29.913 -5.019 1.00 0.00 59 LYS A C 20
ATOM 16744 O O . LYS A 1 59 ? -3.772 28.846 -4.486 1.00 0.00 59 LYS A O 20
ATOM 16763 N N . CYS A 1 60 ? -4.304 30.916 -5.132 1.00 0.00 60 CYS A N 20
ATOM 16764 C CA . CYS A 1 60 ? -5.623 30.887 -4.548 1.00 0.00 60 CYS A CA 20
ATOM 16765 C C . CYS A 1 60 ? -6.682 30.596 -5.599 1.00 0.00 60 CYS A C 20
ATOM 16766 O O . CYS A 1 60 ? -6.477 30.856 -6.787 1.00 0.00 60 CYS A O 20
ATOM 16773 N N . GLY A 1 61 ? -7.814 30.074 -5.159 1.00 0.00 61 GLY A N 20
ATOM 16774 C CA . GLY A 1 61 ? -8.879 29.730 -6.072 1.00 0.00 61 GLY A CA 20
ATOM 16775 C C . GLY A 1 61 ? -9.786 30.902 -6.384 1.00 0.00 61 GLY A C 20
ATOM 16776 O O . GLY A 1 61 ? -9.351 31.897 -6.964 1.00 0.00 61 GLY A O 20
ATOM 16780 N N . SER A 1 62 ? -11.035 30.791 -5.987 1.00 0.00 62 SER A N 20
ATOM 16781 C CA . SER A 1 62 ? -12.026 31.821 -6.257 1.00 0.00 62 SER A CA 20
ATOM 16782 C C . SER A 1 62 ? -12.669 32.319 -4.961 1.00 0.00 62 SER A C 20
ATOM 16783 O O . SER A 1 62 ? -13.330 33.350 -4.944 1.00 0.00 62 SER A O 20
ATOM 16791 N N . SER A 1 63 ? -12.459 31.589 -3.876 1.00 0.00 63 SER A N 20
ATOM 16792 C CA . SER A 1 63 ? -13.063 31.944 -2.602 1.00 0.00 63 SER A CA 20
ATOM 16793 C C . SER A 1 63 ? -12.033 32.509 -1.616 1.00 0.00 63 SER A C 20
ATOM 16794 O O . SER A 1 63 ? -12.235 32.468 -0.401 1.00 0.00 63 SER A O 20
ATOM 16802 N N . CYS A 1 64 ? -10.942 33.054 -2.137 1.00 0.00 64 CYS A N 20
ATOM 16803 C CA . CYS A 1 64 ? -9.929 33.666 -1.287 1.00 0.00 64 CYS A CA 20
ATOM 16804 C C . CYS A 1 64 ? -10.201 35.160 -1.152 1.00 0.00 64 CYS A C 20
ATOM 16805 O O . CYS A 1 64 ? -11.059 35.703 -1.846 1.00 0.00 64 CYS A O 20
ATOM 16812 N N . SER A 1 65 ? -9.460 35.815 -0.280 1.00 0.00 65 SER A N 20
ATOM 16813 C CA . SER A 1 65 ? -9.637 37.229 -0.016 1.00 0.00 65 SER A CA 20
ATOM 16814 C C . SER A 1 65 ? -9.253 38.092 -1.222 1.00 0.00 65 SER A C 20
ATOM 16815 O O . SER A 1 65 ? -9.716 39.223 -1.352 1.00 0.00 65 SER A O 20
ATOM 16823 N N . CYS A 1 66 ? -8.413 37.563 -2.105 1.00 0.00 66 CYS A N 20
ATOM 16824 C CA . CYS A 1 66 ? -7.992 38.316 -3.276 1.00 0.00 66 CYS A CA 20
ATOM 16825 C C . CYS A 1 66 ? -8.912 38.068 -4.464 1.00 0.00 66 CYS A C 20
ATOM 16826 O O . CYS A 1 66 ? -8.669 38.571 -5.557 1.00 0.00 66 CYS A O 20
ATOM 16833 N N . LYS A 1 67 ? -9.979 37.311 -4.248 1.00 0.00 67 LYS A N 20
ATOM 16834 C CA . LYS A 1 67 ? -10.910 36.990 -5.325 1.00 0.00 67 LYS A CA 20
ATOM 16835 C C . LYS A 1 67 ? -12.287 37.573 -5.037 1.00 0.00 67 LYS A C 20
ATOM 16836 O O . LYS A 1 67 ? -12.919 37.115 -4.048 1.00 0.00 67 LYS A O 20
#

Solvent-accessible surface area: 4898 Å² total; per-residue (Å²): 131,90,91,168,74,176,69,85,151,22,43,91,31,11,136,43,162,107,23,108,6,45,119,174,32,144,21,12,95,71,44,112,31,102,55,9,31,48,12,80,6,62,107,148,30,40,136,32,52,125,148,3,47,11,69,147,62,38,180,31,40,28,122,27,98,0,54

InterPro domains:
  IPR001008 Metallothionein, mollusc [PR00875] (18-29)
  IPR001008 Metallothionein, mollusc [PR00875] (30-37)
  IPR001008 Metallothionein, mollusc [PR00875] (45-56)
  IPR001008 Metallothionein, mollusc [PR00875] (56-66)

Organism: Helix pomatia (NCBI:txid6536)